Protein AF-A0A7X9HLJ1-F1 (afdb_monomer_lite)

Foldseek 3Di:
DDQDPLQKDKDWDEWEAEPPFATEIEIEIEPHVVLQVQFFKKKKFKWDADPPDDQVCCLVVVDHQCDDRTDTQWMFMATPDDTNGYYGHGHDWFKIKIKMFGAGPVGDGQWIWIDIDTHGGDDYHYHYTYIDGDDFQDDFLVSDDDPQFQQQARWTADPRDTHHDGDDQCPVQQQFPFDQDRVVNGTDRHGHQVSLCPLFCQQPRWTQDSVPHTDGHNGQPLCPQFLFQDDWDQDRNPGTDGDHGPPQCPVFQQFPWDQDRVVSDTDTHGDPRAFAAAEEEQAQQQRWDQPPVRDDDDGGPAHRQQRQVVCQVVGPQAQYEYEYGAPNLAATEHEAAHEHHHNYEHEYHQPAFQLNYEQEYDAQDWCASYEDAAEQYEYDGHEFEYEHNGQANYAQAPTSVDNVPRYENYEYENYEYEYFYLDDDPDPNHHANEHHAEHYAYAHYEAEYEAAHAYEQALHEQYEYYQYEHEYLADDPDANYENELYENYYDALYEYEYLAAAAAENYEYACNYALAHAALYEYERYVYYYPHYNPPHPNHDHDHYHYYDDFDQFSPDPVVRNDSPVVDDDDDDDDQADPVGDGSPPDPPDDRHPDDDADPLHDTADLEAEEEAQDRPPHGHSFHQDQADQRVQSNLRRYDAQGEYEYEFYPNLENAAYEHNGAYEYEYPDPAQARHEHEHHQYDSSCNVVCSCLQVLESYEYEEDHQDAHEYESYEYEYEQQRHNHAEHYAYHYQAPPPPGAAHEAELYEYEYDDDDAYQHEHEEAEARYEYAQYEYAYLHQEHYEYFDQDQDLDATHEYLYEYEQYEYEHEHDDNSAHAEHYEYAQYDNYEAYAYEEEHPAAYEHYEFDFHNDPDPDLVRTRDYAEYEYAQYEYERHPYPYHSDDCPRHHYHHYRHHYDYNPDQQDPDRPDRCPPPLGLSWDQLDQVCVVPVSDDQHQHSNGRGPPPPNDGDNDDPDD

Secondary structure (DSSP, 8-state):
-EE-TTS-EEEEEEEEESTTS-EEEEEEEESSHHHHHH-SEEEEEEE-PPTT--HHHHHHTSS-TTSTT--EEEEEEEETTT-----EE-SS-EEEEEEEEEE-TTS-EEEEEEEEEEE-SSS--EEEEEPEE-----SSGGGS---S-TTT-EEEEETTEEEEE------S-TTEEEEEETTTTEEEEEE-GGGG--S-TTT-S-EEETTTEEEP-PPP----S-GGG-SEEEETTTEEEE-SPP----S-TTEEEEEETTTTEEEEEEPSS-S-EEEEESSGGG-----TTS------SEESTTHHHHHHHHS-SB--EEEE--BTTB-EEEES-EEEPBT-EEEE-TT--GGGEEEE--TT-TT-SEEE-SSS-EEES-EEEE-TT-S-SEE-SSBTTB-TT--B--EEES-EEEE-----SSS-----SEE--BT-EEES-EEEESS---EE-TT-BS-EEES-EEEESS--SS-SEE-TT-BS-EEES-EEEE-SS-BS-SEE--TT-BS-EEES-EEESBS-SEES--TT-TT-EEES-EES------TT--GGGG-GGGTT--PPP-TTB-TTS-B-TT-SS---SS--S--SS----EEEEEEESSEETTEE-SEE--TTS-HHHHHHHHEEEEEEEEE---SS-B---EEE-S--EEEE--SSGGGSEEE-----TTTTTTTSSTT--EEEEE-TT-SS--EEEEEEEEEETTSTT--EEEEE---S--TTSPPEEEEEEEEEEESS--S--EEEEE-SSEEEEEEEEEES-SEEEEES---SSSSPPPP---EEEEEEEEE---GGG----SEEESS-EEEEEEEEEEEEEEEE-SEEEEEPSSS--SGGGEE--SEEEEEEEEEEEES-SEES--GGGSEEEEEEEEEE-TTS-S-SSSS--TTSTT-TT------HHHH-TTSPPPB-TT--B-TT--S----S---

Sequence (959 aa):
MRVTSSGRWILLSLVAGCGAAGSFSLEIVFPDEASRQVTARIRVSAIVPASGASCADLLSGAAAPGDAGYPVEAQLEFAFPSGDAGALALKQEGEKLFYAEALDGSGVARYHGCTSGRAEGGAPRSVTVVLQRILRECYQDTDCVDDGQWCTGTPHCQNFVCLETPPDCDDQVACTVDSCNEELDRCDHLPDDDSCDDHDVCTGSETCDPVSGCRPGTPLSCDDGVFCNGVEGCDPVAGCVDEEDPDCDDGVPCTADSCDPVADECRHQPNAGGCPAFHIGPAPDTCPHRLPDDTQTTVCDFSGPSALLDASLAAPAEGARFILYDNLGASARFAGQVHVPGGSWIGAAPGIPPENVVLVSGRAVANGVLHLAGNNIHVDGLSIIALDGNENALSSWPTASSSSGATSGHLVERVIVFMIDQEVVGTNNFGPPLALGDDCTVRNSYFRGYLELRIQAKGRRNLRLLHNTFVQYQANNGGLLDATGSNGFVFANNVVLTLAQPEPVLIQADLAATNLVVSGNVSEGFGGLVTGYNPGDPFTKVQDNFVGEVELESPLVPRFLNDSTQRIAGPILGEGMSLDGVHIQGKVDVRPGAFQTPSARRLPRRLTLKVGRGTCGAEACDIDADAVAQEIQVAVWSSWPGGEIQVFPSASPYAGCAVIGRPLTLRGMGTAEDQVILQNGTEDALLAEFNVYDRHDATLVVLMNLQQPVTVRDLSLRLDTALSGDNFAVYTEDRVANIGRPLHRFERLKLSTTGAAAGANVGFYLGCRALVQDSLIWGGFQTCVRWGTRRVDSSATPASDAKVVNLSCRLVGTGSLAPKSFFDVAKATGAAIVNVAAESATPVPLLRAQRRSSGDTGAVALDPPVSFQVHAVSAKHVSTQFDGFTEASGSYTLNLVEMLDPSALLFAGPADSFLDPQSSALDSGVDPHNVDESLALGTSLNGVDRSGTSGVDRGCYEQ

pLDDT: mean 73.77, std 16.17, range [25.34, 94.5]

Radius of gyration: 63.21 Å; chains: 1; bounding box: 168×60×161 Å

Structure (mmCIF, N/CA/C/O backbone):
data_AF-A0A7X9HLJ1-F1
#
_entry.id   AF-A0A7X9HLJ1-F1
#
loop_
_atom_site.group_PDB
_atom_site.id
_atom_site.type_symbol
_atom_site.label_atom_id
_atom_site.label_alt_id
_atom_site.label_comp_id
_atom_site.label_asym_id
_atom_site.label_entity_id
_atom_site.label_seq_id
_atom_site.pdbx_PDB_ins_code
_atom_site.Cartn_x
_atom_site.Cartn_y
_atom_site.Cartn_z
_atom_site.occupancy
_atom_site.B_iso_or_equiv
_atom_site.auth_seq_id
_atom_site.auth_comp_id
_atom_site.auth_asym_id
_atom_site.auth_atom_id
_atom_site.pdbx_PDB_model_num
ATOM 1 N N . MET A 1 1 ? 113.712 -15.142 -85.283 1.00 58.84 1 MET A N 1
ATOM 2 C CA . MET A 1 1 ? 112.234 -15.186 -85.242 1.00 58.84 1 MET A CA 1
ATOM 3 C C . MET A 1 1 ? 111.783 -16.641 -85.325 1.00 58.84 1 MET A C 1
ATOM 5 O O . MET A 1 1 ? 112.319 -17.358 -86.165 1.00 58.84 1 MET A O 1
ATOM 9 N N . ARG A 1 2 ? 110.905 -17.114 -84.435 1.00 58.88 2 ARG A N 1
ATOM 10 C CA . ARG A 1 2 ? 110.443 -18.517 -84.386 1.00 58.88 2 ARG A CA 1
ATOM 11 C C . ARG A 1 2 ? 108.937 -18.574 -84.120 1.00 58.88 2 ARG A C 1
ATOM 13 O O . ARG A 1 2 ? 108.429 -17.749 -83.370 1.00 58.88 2 ARG A O 1
ATOM 20 N N . VAL A 1 3 ? 108.250 -19.543 -84.721 1.00 59.88 3 VAL A N 1
ATOM 21 C CA . VAL A 1 3 ? 106.846 -19.865 -84.413 1.00 59.88 3 VAL A CA 1
ATOM 22 C C . VAL A 1 3 ? 106.814 -20.743 -83.167 1.00 59.88 3 VAL A C 1
ATOM 24 O O . VAL A 1 3 ? 107.561 -21.721 -83.101 1.00 59.88 3 VAL A O 1
ATOM 27 N N . THR A 1 4 ? 105.977 -20.415 -82.185 1.00 65.00 4 THR A N 1
ATOM 28 C CA . THR A 1 4 ? 105.746 -21.283 -81.021 1.00 65.00 4 THR A CA 1
ATOM 29 C C . THR A 1 4 ? 104.625 -22.281 -81.266 1.00 65.00 4 THR A C 1
ATOM 31 O O . THR A 1 4 ? 103.785 -22.100 -82.143 1.00 65.00 4 THR A O 1
ATOM 34 N N . SER A 1 5 ? 104.569 -23.334 -80.446 1.00 50.06 5 SER A N 1
ATOM 35 C CA . SER A 1 5 ? 103.518 -24.365 -80.489 1.00 50.06 5 SER A CA 1
ATOM 36 C C . SER A 1 5 ? 102.091 -23.818 -80.343 1.00 50.06 5 SER A C 1
ATOM 38 O O . SER A 1 5 ? 101.143 -24.489 -80.730 1.00 50.06 5 SER A O 1
ATOM 40 N N . SER A 1 6 ? 101.938 -22.596 -79.828 1.00 59.75 6 SER A N 1
ATOM 41 C CA . SER A 1 6 ? 100.673 -21.862 -79.730 1.00 59.75 6 SER A CA 1
ATOM 42 C C . SER A 1 6 ? 100.262 -21.110 -81.007 1.00 59.75 6 SER A C 1
ATOM 44 O O . SER A 1 6 ? 99.267 -20.394 -80.983 1.00 59.75 6 SER A O 1
ATOM 46 N N . GLY A 1 7 ? 101.015 -21.221 -82.109 1.00 59.84 7 GLY A N 1
ATOM 47 C CA . GLY A 1 7 ? 100.711 -20.553 -83.384 1.00 59.84 7 GLY A CA 1
ATOM 48 C C . GLY A 1 7 ? 101.091 -19.066 -83.448 1.00 59.84 7 GLY A C 1
ATOM 49 O O . GLY A 1 7 ? 100.813 -18.410 -84.448 1.00 59.84 7 GLY A O 1
ATOM 50 N N . ARG A 1 8 ? 101.748 -18.537 -82.408 1.00 69.19 8 ARG A N 1
ATOM 51 C CA . ARG A 1 8 ? 102.231 -17.148 -82.333 1.00 69.19 8 ARG A CA 1
ATOM 52 C C . ARG A 1 8 ? 103.674 -17.017 -82.824 1.00 69.19 8 ARG A C 1
ATOM 54 O O . ARG A 1 8 ? 104.464 -17.960 -82.731 1.00 69.19 8 ARG A O 1
ATOM 61 N N . TRP A 1 9 ? 104.034 -15.835 -83.325 1.00 68.06 9 TRP A N 1
ATOM 62 C CA . TRP A 1 9 ? 105.384 -15.546 -83.824 1.00 68.06 9 TRP A CA 1
ATOM 63 C C . TRP A 1 9 ? 106.194 -14.766 -82.798 1.00 68.06 9 TRP A C 1
ATOM 65 O O . TRP A 1 9 ? 105.789 -13.683 -82.391 1.00 68.06 9 TRP A O 1
ATOM 75 N N . ILE A 1 10 ? 107.368 -15.279 -82.429 1.00 67.94 10 ILE A N 1
ATOM 76 C CA . ILE A 1 10 ? 108.277 -14.614 -81.490 1.00 67.94 10 ILE A CA 1
ATOM 77 C C . ILE A 1 10 ? 109.479 -14.031 -82.229 1.00 67.94 10 ILE A C 1
ATOM 79 O O . ILE A 1 10 ? 110.242 -14.746 -82.898 1.00 67.94 10 ILE A O 1
ATOM 83 N N . LEU A 1 11 ? 109.698 -12.729 -82.055 1.00 64.56 11 LEU A N 1
ATOM 84 C CA . LEU A 1 11 ? 110.964 -12.068 -82.342 1.00 64.56 11 LEU A CA 1
ATOM 85 C C . LEU A 1 11 ? 111.842 -12.103 -81.078 1.00 64.56 11 LEU A C 1
ATOM 87 O O . LEU A 1 11 ? 111.689 -11.283 -80.180 1.00 64.56 11 LEU A O 1
ATOM 91 N N . LEU A 1 12 ? 112.780 -13.055 -81.031 1.00 59.19 12 LEU A N 1
ATOM 92 C CA . LEU A 1 12 ? 113.935 -13.016 -80.127 1.00 59.19 12 LEU A CA 1
ATOM 93 C C . LEU A 1 12 ? 115.050 -12.248 -80.826 1.00 59.19 12 LEU A C 1
ATOM 95 O O . LEU A 1 12 ? 115.543 -12.784 -81.822 1.00 59.19 12 LEU A O 1
ATOM 99 N N . SER A 1 13 ? 115.435 -11.067 -80.334 1.00 60.69 13 SER A N 1
ATOM 100 C CA . SER A 1 13 ? 116.797 -10.486 -80.429 1.00 60.69 13 SER A CA 1
ATOM 101 C C . SER A 1 13 ? 116.812 -9.040 -79.922 1.00 60.69 13 SER A C 1
ATOM 103 O O . SER A 1 13 ? 117.122 -8.123 -80.670 1.00 60.69 13 SER A O 1
ATOM 105 N N . LEU A 1 14 ? 116.473 -8.816 -78.653 1.00 60.41 14 LEU A N 1
ATOM 106 C CA . LEU A 1 14 ? 116.744 -7.539 -77.992 1.00 60.41 14 LEU A CA 1
ATOM 107 C C . LEU A 1 14 ? 117.479 -7.828 -76.691 1.00 60.41 14 LEU A C 1
ATOM 109 O O . LEU A 1 14 ? 116.947 -8.491 -75.802 1.00 60.41 14 LEU A O 1
ATOM 113 N N . VAL A 1 15 ? 118.721 -7.355 -76.607 1.00 58.31 15 VAL A N 1
ATOM 114 C CA . VAL A 1 15 ? 119.494 -7.386 -75.368 1.00 58.31 15 VAL A CA 1
ATOM 115 C C . VAL A 1 15 ? 119.260 -6.059 -74.662 1.00 58.31 15 VAL A C 1
ATOM 117 O O . VAL A 1 15 ? 119.674 -5.011 -75.155 1.00 58.31 15 VAL A O 1
ATOM 120 N N . ALA A 1 16 ? 118.586 -6.101 -73.519 1.00 59.56 16 ALA A N 1
ATOM 121 C CA . ALA A 1 16 ? 118.461 -4.959 -72.623 1.00 59.56 16 ALA A CA 1
ATOM 122 C C . ALA A 1 16 ? 119.349 -5.200 -71.396 1.00 59.56 16 ALA A C 1
ATOM 124 O O . ALA A 1 16 ? 119.430 -6.322 -70.887 1.00 59.56 16 ALA A O 1
ATOM 125 N N . GLY A 1 17 ? 120.061 -4.171 -70.940 1.00 57.34 17 GLY A N 1
ATOM 126 C CA . GLY A 1 17 ? 120.954 -4.301 -69.790 1.00 57.34 17 GLY A CA 1
ATOM 127 C C . GLY A 1 17 ? 121.465 -2.964 -69.271 1.00 57.34 17 GLY A C 1
ATOM 128 O O . GLY A 1 17 ? 121.661 -2.021 -70.040 1.00 57.34 17 GLY A O 1
ATOM 129 N N . CYS A 1 18 ? 121.695 -2.905 -67.960 1.00 55.47 18 CYS A N 1
ATOM 130 C CA . CYS A 1 18 ? 122.487 -1.856 -67.328 1.00 55.47 18 CYS A CA 1
ATOM 131 C C . CYS A 1 18 ? 123.974 -2.191 -67.513 1.00 55.47 18 CYS A C 1
ATOM 133 O O . CYS A 1 18 ? 124.361 -3.359 -67.464 1.00 55.47 18 CYS A O 1
ATOM 135 N N . GLY A 1 19 ? 124.812 -1.181 -67.764 1.00 52.25 19 GLY A N 1
ATOM 136 C CA . GLY A 1 19 ? 126.242 -1.355 -68.040 1.00 52.25 19 GLY A CA 1
ATOM 137 C C . GLY A 1 19 ? 126.915 -2.435 -67.175 1.00 52.25 19 GLY A C 1
ATOM 138 O O . GLY A 1 19 ? 126.882 -2.377 -65.953 1.00 52.25 19 GLY A O 1
ATOM 139 N N . ALA A 1 20 ? 127.520 -3.425 -67.838 1.00 50.75 20 ALA A N 1
ATOM 140 C CA . ALA A 1 20 ? 128.352 -4.504 -67.288 1.00 50.75 20 ALA A CA 1
ATOM 141 C C . ALA A 1 20 ? 127.742 -5.488 -66.253 1.00 50.75 20 ALA A C 1
ATOM 143 O O . ALA A 1 20 ? 128.441 -6.433 -65.888 1.00 50.75 20 ALA A O 1
ATOM 144 N N . ALA A 1 21 ? 126.473 -5.377 -65.840 1.00 48.72 21 ALA A N 1
ATOM 145 C CA . ALA A 1 21 ? 125.879 -6.269 -64.830 1.00 48.72 21 ALA A CA 1
ATOM 146 C C . ALA A 1 21 ? 124.499 -6.830 -65.244 1.00 48.72 21 ALA A C 1
ATOM 148 O O . ALA A 1 21 ? 123.464 -6.419 -64.740 1.00 48.72 21 ALA A O 1
ATOM 149 N N . GLY A 1 22 ? 124.497 -7.825 -66.143 1.00 56.97 22 GLY A N 1
ATOM 150 C CA . GLY A 1 22 ? 123.345 -8.695 -66.438 1.00 56.97 22 GLY A CA 1
ATOM 151 C C . GLY A 1 22 ? 122.461 -8.254 -67.612 1.00 56.97 22 GLY A C 1
ATOM 152 O O . GLY A 1 22 ? 121.701 -7.298 -67.519 1.00 56.97 22 GLY A O 1
ATOM 153 N N . SER A 1 23 ? 122.534 -8.989 -68.722 1.00 60.47 23 SER A N 1
ATOM 154 C CA . SER A 1 23 ? 121.636 -8.855 -69.872 1.00 60.47 23 SER A CA 1
ATOM 155 C C . SER A 1 23 ? 120.389 -9.733 -69.716 1.00 60.47 23 SER A C 1
ATOM 157 O O . SER A 1 23 ? 120.494 -10.898 -69.325 1.00 60.47 23 SER A O 1
ATOM 159 N N . PHE A 1 24 ? 119.216 -9.204 -70.075 1.00 65.25 24 PHE A N 1
ATOM 160 C CA . PHE A 1 24 ? 117.980 -9.983 -70.214 1.00 65.25 24 PHE A CA 1
ATOM 161 C C . PHE A 1 24 ? 117.452 -9.914 -71.656 1.00 65.25 24 PHE A C 1
ATOM 163 O O . PHE A 1 24 ? 117.733 -8.963 -72.392 1.00 65.25 24 PHE A O 1
ATOM 170 N N . SER A 1 25 ? 116.737 -10.960 -72.078 1.00 71.44 25 SER A N 1
ATOM 171 C CA . SER A 1 25 ? 116.170 -11.066 -73.430 1.00 71.44 25 SER A CA 1
ATOM 172 C C . SER A 1 25 ? 114.764 -10.480 -73.440 1.00 71.44 25 SER A C 1
ATOM 174 O O . SER A 1 25 ? 113.910 -10.957 -72.693 1.00 71.44 25 SER A O 1
ATOM 176 N N . LEU A 1 26 ? 114.506 -9.471 -74.272 1.00 74.88 26 LEU A N 1
ATOM 177 C CA . LEU A 1 26 ? 113.143 -9.000 -74.523 1.00 74.88 26 LEU A CA 1
ATOM 178 C C . LEU A 1 26 ? 112.580 -9.709 -75.760 1.00 74.88 26 LEU A C 1
ATOM 180 O O . LEU A 1 26 ? 113.161 -9.659 -76.847 1.00 74.88 26 LEU A O 1
ATOM 184 N N . GLU A 1 27 ? 111.443 -10.371 -75.582 1.00 82.88 27 GLU A N 1
ATOM 185 C CA . GLU A 1 27 ? 110.751 -11.129 -76.616 1.00 82.88 27 GLU A CA 1
ATOM 186 C C . GLU A 1 27 ? 109.446 -10.434 -76.987 1.00 82.88 27 GLU A C 1
ATOM 188 O O . GLU A 1 27 ? 108.584 -10.220 -76.137 1.00 82.88 27 GLU A O 1
ATOM 193 N N . ILE A 1 28 ? 109.281 -10.103 -78.266 1.00 84.06 28 ILE A N 1
ATOM 194 C CA . ILE A 1 28 ? 108.035 -9.516 -78.771 1.00 84.06 28 ILE A CA 1
ATOM 195 C C . ILE A 1 28 ? 107.273 -10.598 -79.520 1.00 84.06 28 ILE A C 1
ATOM 197 O O . ILE A 1 28 ? 107.804 -11.222 -80.447 1.00 84.06 28 ILE A O 1
ATOM 201 N N . VAL A 1 29 ? 106.034 -10.828 -79.095 1.00 85.69 29 VAL A N 1
ATOM 202 C CA . VAL A 1 29 ? 105.175 -11.893 -79.601 1.00 85.69 29 VAL A CA 1
ATOM 203 C C . VAL A 1 29 ? 104.036 -11.286 -80.399 1.00 85.69 29 VAL A C 1
ATOM 205 O O . VAL A 1 29 ? 103.171 -10.605 -79.850 1.00 85.69 29 VAL A O 1
ATOM 208 N N . PHE A 1 30 ? 104.018 -11.574 -81.695 1.00 83.94 30 PHE A N 1
ATOM 209 C CA . PHE A 1 30 ? 102.905 -11.236 -82.571 1.00 83.94 30 PHE A CA 1
ATOM 210 C C . PHE A 1 30 ? 101.760 -12.241 -82.376 1.00 83.94 30 PHE A C 1
ATOM 212 O O . PHE A 1 30 ? 102.022 -13.448 -82.264 1.00 83.94 30 PHE A O 1
ATOM 219 N N . PRO A 1 31 ? 100.498 -11.776 -82.337 1.00 79.50 31 PRO A N 1
ATOM 220 C CA . PRO A 1 31 ? 99.344 -12.633 -82.088 1.00 79.50 31 PRO A CA 1
ATOM 221 C C . PRO A 1 31 ? 99.068 -13.610 -83.239 1.00 79.50 31 PRO A C 1
ATOM 223 O O . PRO A 1 31 ? 98.554 -14.696 -82.983 1.00 79.50 31 PRO A O 1
ATOM 226 N N . ASP A 1 32 ? 99.440 -13.259 -84.473 1.00 79.12 32 ASP A N 1
ATOM 227 C CA . ASP A 1 32 ? 99.227 -14.061 -85.682 1.00 79.12 32 ASP A CA 1
ATOM 228 C C . ASP A 1 32 ? 100.214 -13.677 -86.809 1.00 79.12 32 ASP A C 1
ATOM 230 O O . ASP A 1 32 ? 101.079 -12.817 -86.655 1.00 79.12 32 ASP A O 1
ATOM 234 N N . GLU A 1 33 ? 100.119 -14.343 -87.961 1.00 77.88 33 GLU A N 1
ATOM 235 C CA . GLU A 1 33 ? 100.957 -14.049 -89.133 1.00 77.88 33 GLU A CA 1
ATOM 236 C C . GLU A 1 33 ? 100.574 -12.730 -89.833 1.00 77.88 33 GLU A C 1
ATOM 238 O O . GLU A 1 33 ? 101.429 -12.084 -90.438 1.00 77.88 33 GLU A O 1
ATOM 243 N N . ALA A 1 34 ? 99.314 -12.296 -89.746 1.00 77.94 34 ALA A N 1
ATOM 244 C CA . ALA A 1 34 ? 98.843 -11.089 -90.426 1.00 77.94 34 ALA A CA 1
ATOM 245 C C . ALA A 1 34 ? 99.429 -9.823 -89.785 1.00 77.94 34 ALA A C 1
ATOM 247 O O . ALA A 1 34 ? 99.953 -8.953 -90.480 1.00 77.94 34 ALA A O 1
ATOM 248 N N . SER A 1 35 ? 99.422 -9.761 -88.454 1.00 79.56 35 SER A N 1
ATOM 249 C CA . SER A 1 35 ? 100.068 -8.714 -87.659 1.00 79.56 35 SER A CA 1
ATOM 250 C C . SER A 1 35 ? 101.565 -8.601 -87.956 1.00 79.56 35 SER A C 1
ATOM 252 O O . SER A 1 35 ? 102.086 -7.495 -88.098 1.00 79.56 35 SER A O 1
ATOM 254 N N . ARG A 1 36 ? 102.252 -9.730 -88.168 1.00 82.19 36 ARG A N 1
ATOM 255 C CA . ARG A 1 36 ? 103.652 -9.758 -88.612 1.00 82.19 36 ARG A CA 1
ATOM 256 C C . ARG A 1 36 ? 103.839 -9.124 -89.994 1.00 82.19 36 ARG A C 1
ATOM 258 O O . ARG A 1 36 ? 104.767 -8.342 -90.175 1.00 82.19 36 ARG A O 1
ATOM 265 N N . GLN A 1 37 ? 102.985 -9.463 -90.959 1.00 81.31 37 GLN A N 1
ATOM 266 C CA . GLN A 1 37 ? 103.118 -9.010 -92.351 1.00 81.31 37 GLN A CA 1
ATOM 267 C C . GLN A 1 37 ? 102.855 -7.514 -92.537 1.00 81.31 37 GLN A C 1
ATOM 269 O O . GLN A 1 37 ? 103.468 -6.896 -93.404 1.00 81.31 37 GLN A O 1
ATOM 274 N N . VAL A 1 38 ? 101.968 -6.927 -91.732 1.00 81.25 38 VAL A N 1
ATOM 275 C CA . VAL A 1 38 ? 101.644 -5.493 -91.829 1.00 81.25 38 VAL A CA 1
ATOM 276 C C . VAL A 1 38 ? 102.621 -4.596 -91.071 1.00 81.25 38 VAL A C 1
ATOM 278 O O . VAL A 1 38 ? 102.582 -3.381 -91.241 1.00 81.25 38 VAL A O 1
ATOM 281 N N . THR A 1 39 ? 103.501 -5.169 -90.248 1.00 85.12 39 THR A N 1
ATOM 282 C CA . THR A 1 39 ? 104.447 -4.408 -89.427 1.00 85.12 39 THR A CA 1
ATOM 283 C C . THR A 1 39 ? 105.695 -4.057 -90.225 1.00 85.12 39 THR A C 1
ATOM 285 O O . THR A 1 39 ? 106.460 -4.936 -90.615 1.00 85.12 39 THR A O 1
ATOM 288 N N . ALA A 1 40 ? 105.933 -2.762 -90.421 1.00 86.06 40 ALA A N 1
ATOM 289 C CA . ALA A 1 40 ? 107.140 -2.242 -91.059 1.00 86.06 40 ALA A CA 1
ATOM 290 C C . ALA A 1 40 ? 108.215 -1.843 -90.034 1.00 86.06 40 ALA A C 1
ATOM 292 O O . ALA A 1 40 ? 109.414 -1.953 -90.304 1.00 86.06 40 ALA A O 1
ATOM 293 N N . ARG A 1 41 ? 107.805 -1.363 -88.854 1.00 87.00 41 ARG A N 1
ATOM 294 C CA . ARG A 1 41 ? 108.705 -0.928 -87.775 1.00 87.00 41 ARG A CA 1
ATOM 295 C C . ARG A 1 41 ? 108.167 -1.351 -86.418 1.00 87.00 41 ARG A C 1
ATOM 297 O O . ARG A 1 41 ? 106.958 -1.413 -86.222 1.00 87.00 41 ARG A O 1
ATOM 304 N N . ILE A 1 42 ? 109.069 -1.613 -85.481 1.00 89.00 42 ILE A N 1
ATOM 305 C CA . ILE A 1 42 ? 108.726 -1.857 -84.081 1.00 89.00 42 ILE A CA 1
ATOM 306 C C . ILE A 1 42 ? 109.364 -0.763 -83.242 1.00 89.00 42 ILE A C 1
ATOM 308 O O . ILE A 1 42 ? 110.563 -0.509 -83.370 1.00 89.00 42 ILE A O 1
ATOM 312 N N . ARG A 1 43 ? 108.567 -0.154 -82.367 1.00 90.06 43 ARG A N 1
ATOM 313 C CA . ARG A 1 43 ? 109.026 0.771 -81.334 1.00 90.06 43 ARG A CA 1
ATOM 314 C C . ARG A 1 43 ? 108.835 0.129 -79.972 1.00 90.06 43 ARG A C 1
ATOM 316 O O . ARG A 1 43 ? 107.773 -0.406 -79.688 1.00 90.06 43 ARG A O 1
ATOM 323 N N . VAL A 1 44 ? 109.860 0.188 -79.136 1.00 89.12 44 VAL A N 1
ATOM 324 C CA . VAL A 1 44 ? 109.836 -0.323 -77.767 1.00 89.12 44 VAL A CA 1
ATOM 325 C C . VAL A 1 44 ? 110.277 0.778 -76.825 1.00 89.12 44 VAL A C 1
ATOM 327 O O . VAL A 1 44 ? 111.358 1.340 -77.005 1.00 89.12 44 VAL A O 1
ATOM 330 N N . SER A 1 45 ? 109.477 1.029 -75.799 1.00 90.00 45 SER A N 1
ATOM 331 C CA . SER A 1 45 ? 109.744 2.010 -74.754 1.00 90.00 45 SER A CA 1
ATOM 332 C C . SER A 1 45 ? 109.828 1.305 -73.402 1.00 90.00 45 SER A C 1
ATOM 334 O O . SER A 1 45 ? 108.933 0.548 -73.027 1.00 90.00 45 SER A O 1
ATOM 336 N N . ALA A 1 46 ? 110.912 1.554 -72.669 1.00 87.75 46 ALA A N 1
ATOM 337 C CA . ALA A 1 46 ? 111.030 1.215 -71.258 1.00 87.75 46 ALA A CA 1
ATOM 338 C C . ALA A 1 46 ? 110.635 2.433 -70.426 1.00 87.75 46 ALA A C 1
ATOM 340 O O . ALA A 1 46 ? 111.244 3.502 -70.530 1.00 87.75 46 ALA A O 1
ATOM 341 N N . ILE A 1 47 ? 109.604 2.255 -69.612 1.00 89.38 47 ILE A N 1
ATOM 342 C CA . ILE A 1 47 ? 108.984 3.303 -68.810 1.00 89.38 47 ILE A CA 1
ATOM 343 C C . ILE A 1 47 ? 109.287 3.029 -67.341 1.00 89.38 47 ILE A C 1
ATOM 345 O O . ILE A 1 47 ? 109.177 1.885 -66.895 1.00 89.38 47 ILE A O 1
ATOM 349 N N . VAL A 1 48 ? 109.651 4.070 -66.588 1.00 89.19 48 VAL A N 1
ATOM 350 C CA . VAL A 1 48 ? 109.764 3.990 -65.122 1.00 89.19 48 VAL A CA 1
ATOM 351 C C . VAL A 1 48 ? 108.407 4.366 -64.531 1.00 89.19 48 VAL A C 1
ATOM 353 O O . VAL A 1 48 ? 108.082 5.552 -64.523 1.00 89.19 48 VAL A O 1
ATOM 356 N N . PRO A 1 49 ? 107.586 3.404 -64.079 1.00 85.44 49 PRO A N 1
ATOM 357 C CA . PRO A 1 49 ? 106.242 3.717 -63.614 1.00 85.44 49 PRO A CA 1
ATOM 358 C C . PRO A 1 49 ? 106.289 4.523 -62.310 1.00 85.44 49 PRO A C 1
ATOM 360 O O . PRO A 1 49 ? 106.998 4.159 -61.368 1.00 85.44 49 PRO A O 1
ATOM 363 N N . ALA A 1 50 ? 105.511 5.605 -62.234 1.00 85.00 50 ALA A N 1
ATOM 364 C CA . ALA A 1 50 ? 105.180 6.235 -60.958 1.00 85.00 50 ALA A CA 1
ATOM 365 C C . ALA A 1 50 ? 104.136 5.395 -60.192 1.00 85.00 50 ALA A C 1
ATOM 367 O O . ALA A 1 50 ? 103.559 4.447 -60.724 1.00 85.00 50 ALA A O 1
ATOM 368 N N . SER A 1 51 ? 103.871 5.739 -58.929 1.00 80.00 51 SER A N 1
ATOM 369 C CA . SER A 1 51 ? 102.864 5.040 -58.120 1.00 80.00 51 SER A CA 1
ATOM 370 C C . SER A 1 51 ? 101.487 5.080 -58.796 1.00 80.00 51 SER A C 1
ATOM 372 O O . SER A 1 51 ? 100.947 6.162 -59.006 1.00 80.00 51 SER A O 1
ATOM 374 N N . GLY A 1 52 ? 100.923 3.909 -59.110 1.00 78.06 52 GLY A N 1
ATOM 375 C CA . GLY A 1 52 ? 99.616 3.762 -59.768 1.00 78.06 52 GLY A CA 1
ATOM 376 C C . GLY A 1 52 ? 99.663 3.596 -61.291 1.00 78.06 52 GLY A C 1
ATOM 377 O O . GLY A 1 52 ? 98.642 3.256 -61.874 1.00 78.06 52 GLY A O 1
ATOM 378 N N . ALA A 1 53 ? 100.823 3.770 -61.931 1.00 86.19 53 ALA A N 1
ATOM 379 C CA . ALA A 1 53 ? 100.962 3.565 -63.370 1.00 86.19 53 ALA A CA 1
ATOM 380 C C . ALA A 1 53 ? 100.880 2.073 -63.741 1.00 86.19 53 ALA A C 1
ATOM 382 O O . ALA A 1 53 ? 101.558 1.237 -63.132 1.00 86.19 53 ALA A O 1
ATOM 383 N N . SER A 1 54 ? 100.081 1.732 -64.755 1.00 87.75 54 SER A N 1
ATOM 384 C CA . SER A 1 54 ? 99.805 0.347 -65.134 1.00 87.75 54 SER A CA 1
ATOM 385 C C . SER A 1 54 ? 99.857 0.116 -66.647 1.00 87.75 54 SER A C 1
ATOM 387 O O . SER A 1 54 ? 99.668 1.018 -67.460 1.00 87.75 54 SER A O 1
ATOM 389 N N . CYS A 1 55 ? 100.082 -1.137 -67.051 1.00 89.75 55 CYS A N 1
ATOM 390 C CA . CYS A 1 55 ? 99.960 -1.518 -68.458 1.00 89.75 55 CYS A CA 1
ATOM 391 C C . CYS A 1 55 ? 98.519 -1.417 -68.979 1.00 89.75 55 CYS A C 1
ATOM 393 O O . CYS A 1 55 ? 98.338 -1.283 -70.185 1.00 89.75 55 CYS A O 1
ATOM 395 N N . ALA A 1 56 ? 97.504 -1.486 -68.110 1.00 85.38 56 ALA A N 1
ATOM 396 C CA . ALA A 1 56 ? 96.109 -1.391 -68.530 1.00 85.38 56 ALA A CA 1
ATOM 397 C C . ALA A 1 56 ? 95.803 -0.006 -69.114 1.00 85.38 56 ALA A C 1
ATOM 399 O O . ALA A 1 56 ? 95.164 0.076 -70.157 1.00 85.38 56 ALA A O 1
ATOM 400 N N . ASP A 1 57 ? 96.347 1.051 -68.513 1.00 83.75 57 ASP A N 1
ATOM 401 C CA . ASP A 1 57 ? 96.130 2.430 -68.963 1.00 83.75 57 ASP A CA 1
ATOM 402 C C . ASP A 1 57 ? 96.803 2.704 -70.317 1.00 83.75 57 ASP A C 1
ATOM 404 O O . ASP A 1 57 ? 96.234 3.361 -71.187 1.00 83.75 57 ASP A O 1
ATOM 408 N N . LEU A 1 58 ? 97.990 2.128 -70.539 1.00 85.00 58 LEU A N 1
ATOM 409 C CA . LEU A 1 58 ? 98.687 2.195 -71.830 1.00 85.00 58 LEU A CA 1
ATOM 410 C C . LEU A 1 58 ? 97.965 1.393 -72.927 1.00 85.00 58 LEU A C 1
ATOM 412 O O . LEU A 1 58 ? 98.019 1.750 -74.103 1.00 85.00 58 LEU A O 1
ATOM 416 N N . LEU A 1 59 ? 97.294 0.296 -72.562 1.00 84.81 59 LEU A N 1
ATOM 417 C CA . LEU A 1 59 ? 96.586 -0.572 -73.506 1.00 84.81 59 LEU A CA 1
ATOM 418 C C . LEU A 1 59 ? 95.145 -0.120 -73.790 1.00 84.81 59 LEU A C 1
ATOM 420 O O . LEU A 1 59 ? 94.634 -0.408 -74.867 1.00 84.81 59 LEU A O 1
ATOM 424 N N . SER A 1 60 ? 94.492 0.603 -72.881 1.00 77.44 60 SER A N 1
ATOM 425 C CA . SER A 1 60 ? 93.203 1.259 -73.146 1.00 77.44 60 SER A CA 1
ATOM 426 C C . SER A 1 60 ? 93.368 2.590 -73.887 1.00 77.44 60 SER A C 1
ATOM 428 O O . SER A 1 60 ? 92.429 3.078 -74.511 1.00 77.44 60 SER A O 1
ATOM 430 N N . GLY A 1 61 ? 94.574 3.170 -73.857 1.00 75.44 61 GLY A N 1
ATOM 431 C CA . GLY A 1 61 ? 94.854 4.505 -74.380 1.00 75.44 61 GLY A CA 1
ATOM 432 C C . GLY A 1 61 ? 94.518 5.632 -73.400 1.00 75.44 61 GLY A C 1
ATOM 433 O O . GLY A 1 61 ? 94.538 6.789 -73.809 1.00 75.44 61 GLY A O 1
ATOM 434 N N . ALA A 1 62 ? 94.235 5.306 -72.133 1.00 78.38 62 ALA A N 1
ATOM 435 C CA . ALA A 1 62 ? 94.055 6.272 -71.048 1.00 78.38 62 ALA A CA 1
ATOM 436 C C . ALA A 1 62 ? 95.364 6.991 -70.662 1.00 78.38 62 ALA A C 1
ATOM 438 O O . ALA A 1 62 ? 95.322 8.058 -70.054 1.00 78.38 62 ALA A O 1
ATOM 439 N N . ALA A 1 63 ? 96.519 6.424 -71.024 1.00 80.44 63 ALA A N 1
ATOM 440 C CA . ALA A 1 63 ? 97.827 7.064 -70.923 1.00 80.44 63 ALA A CA 1
ATOM 441 C C . ALA A 1 63 ? 98.716 6.695 -72.121 1.00 80.44 63 ALA A C 1
ATOM 443 O O . ALA A 1 63 ? 98.539 5.642 -72.739 1.00 80.44 63 ALA A O 1
ATOM 444 N N . ALA A 1 64 ? 99.709 7.532 -72.419 1.00 85.31 64 ALA A N 1
ATOM 445 C CA . ALA A 1 64 ? 100.726 7.299 -73.437 1.00 85.31 64 ALA A CA 1
ATOM 446 C C . ALA A 1 64 ? 102.156 7.346 -72.852 1.00 85.31 64 ALA A C 1
ATOM 448 O O . ALA A 1 64 ? 102.413 8.013 -71.844 1.00 85.31 64 ALA A O 1
ATOM 449 N N . PRO A 1 65 ? 103.138 6.659 -73.476 1.00 87.75 65 PRO A N 1
ATOM 450 C CA . PRO A 1 65 ? 104.538 6.772 -73.074 1.00 87.75 65 PRO A CA 1
ATOM 451 C C . PRO A 1 65 ? 105.025 8.230 -73.128 1.00 87.75 65 PRO A C 1
ATOM 453 O O . PRO A 1 65 ? 105.035 8.845 -74.192 1.00 87.75 65 PRO A O 1
ATOM 456 N N . GLY A 1 66 ? 105.479 8.764 -71.993 1.00 84.00 66 GLY A N 1
ATOM 457 C CA . GLY A 1 66 ? 105.933 10.151 -71.842 1.00 84.00 66 GLY A CA 1
ATOM 458 C C . GLY A 1 66 ? 104.989 11.041 -71.029 1.00 84.00 66 GLY A C 1
ATOM 459 O O . GLY A 1 66 ? 105.424 12.104 -70.584 1.00 84.00 66 GLY A O 1
ATOM 460 N N . ASP A 1 67 ? 103.755 10.597 -70.780 1.00 87.38 67 ASP A N 1
ATOM 461 C CA . ASP A 1 67 ? 102.789 11.320 -69.951 1.00 87.38 67 ASP A CA 1
ATOM 462 C C . ASP A 1 67 ? 103.220 11.397 -68.478 1.00 87.38 67 ASP A C 1
ATOM 464 O O . ASP A 1 67 ? 104.100 10.665 -68.003 1.00 87.38 67 ASP A O 1
ATOM 468 N N . ALA A 1 68 ? 102.576 12.288 -67.718 1.00 78.25 68 ALA A N 1
ATOM 469 C CA . ALA A 1 68 ? 102.792 12.407 -66.280 1.00 78.25 68 ALA A CA 1
ATOM 470 C C . ALA A 1 68 ? 102.478 11.068 -65.581 1.00 78.25 68 ALA A C 1
ATOM 472 O O . ALA A 1 68 ? 101.341 10.610 -65.569 1.00 78.25 68 ALA A O 1
ATOM 473 N N . GLY A 1 69 ? 103.507 10.431 -65.010 1.00 83.69 69 GLY A N 1
ATOM 474 C CA . GLY A 1 69 ? 103.421 9.095 -64.402 1.00 83.69 69 GLY A CA 1
ATOM 475 C C . GLY A 1 69 ? 103.987 7.954 -65.260 1.00 83.69 69 GLY A C 1
ATOM 476 O O . GLY A 1 69 ? 104.271 6.886 -64.716 1.00 83.69 69 GLY A O 1
ATOM 477 N N . TYR A 1 70 ? 104.255 8.209 -66.549 1.00 90.12 70 TYR A N 1
ATOM 478 C CA . TYR A 1 70 ? 104.815 7.261 -67.523 1.00 90.12 70 TYR A CA 1
ATOM 479 C C . TYR A 1 70 ? 106.109 7.770 -68.207 1.00 90.12 70 TYR A C 1
ATOM 481 O O . TYR A 1 70 ? 106.219 7.713 -69.437 1.00 90.12 70 TYR A O 1
ATOM 489 N N . PRO A 1 71 ? 107.130 8.254 -67.467 1.00 90.19 71 PRO A N 1
ATOM 490 C CA . PRO A 1 71 ? 108.360 8.766 -68.067 1.00 90.19 71 PRO A CA 1
ATOM 491 C C . PRO A 1 71 ? 109.150 7.669 -68.799 1.00 90.19 71 PRO A C 1
ATOM 493 O O . PRO A 1 71 ? 109.505 6.634 -68.225 1.00 90.19 71 PRO A O 1
ATOM 496 N N . VAL A 1 72 ? 109.474 7.928 -70.068 1.00 89.19 72 VAL A N 1
ATOM 497 C CA . VAL A 1 72 ? 110.280 7.030 -70.908 1.00 89.19 72 VAL A CA 1
ATOM 498 C C . VAL A 1 72 ? 111.759 7.171 -70.548 1.00 89.19 72 VAL A C 1
ATOM 500 O O . VAL A 1 72 ? 112.362 8.229 -70.722 1.00 89.19 72 VAL A O 1
ATOM 503 N N . GLU A 1 73 ? 112.365 6.091 -70.061 1.00 84.81 73 GLU A N 1
ATOM 504 C CA . GLU A 1 73 ? 113.792 6.043 -69.718 1.00 84.81 73 GLU A CA 1
ATOM 505 C C . GLU A 1 73 ? 114.664 5.750 -70.935 1.00 84.81 73 GLU A C 1
ATOM 507 O O . GLU A 1 73 ? 115.724 6.357 -71.119 1.00 84.81 73 GLU A O 1
ATOM 512 N N . ALA A 1 74 ? 114.218 4.796 -71.749 1.00 84.19 74 ALA A N 1
ATOM 513 C CA . ALA A 1 74 ? 114.903 4.355 -72.948 1.00 84.19 74 ALA A CA 1
ATOM 514 C C . ALA A 1 74 ? 113.877 3.939 -73.997 1.00 84.19 74 ALA A C 1
ATOM 516 O O . ALA A 1 74 ? 112.864 3.318 -73.679 1.00 84.19 74 ALA A O 1
ATOM 517 N N . GLN A 1 75 ? 114.163 4.250 -75.256 1.00 86.31 75 GLN A N 1
ATOM 518 C CA . GLN A 1 75 ? 113.320 3.872 -76.379 1.00 86.31 75 GLN A CA 1
ATOM 519 C C . GLN A 1 75 ? 114.187 3.425 -77.545 1.00 86.31 75 GLN A C 1
ATOM 521 O O . GLN A 1 75 ? 115.247 3.997 -77.804 1.00 86.31 75 GLN A O 1
ATOM 526 N N . LEU A 1 76 ? 113.717 2.407 -78.250 1.00 85.38 76 LEU A N 1
ATOM 527 C CA . LEU A 1 76 ? 114.358 1.868 -79.432 1.00 85.38 76 LEU A CA 1
ATOM 528 C C . LEU A 1 76 ? 113.297 1.648 -80.506 1.00 85.38 76 LEU A C 1
ATOM 530 O O . LEU A 1 76 ? 112.302 0.973 -80.265 1.00 85.38 76 LEU A O 1
ATOM 534 N N . GLU A 1 77 ? 113.524 2.196 -81.694 1.00 86.06 77 GLU A N 1
ATOM 535 C CA . GLU A 1 77 ? 112.710 1.924 -82.877 1.00 86.06 77 GLU A CA 1
ATOM 536 C C . GLU A 1 77 ? 113.595 1.321 -83.965 1.00 86.06 77 GLU A C 1
ATOM 538 O O . GLU A 1 77 ? 114.696 1.813 -84.218 1.00 86.06 77 GLU A O 1
ATOM 543 N N . PHE A 1 78 ? 113.131 0.249 -84.601 1.00 83.44 78 PHE A N 1
ATOM 544 C CA . PHE A 1 78 ? 113.875 -0.435 -85.654 1.00 83.44 78 PHE A CA 1
ATOM 545 C C . PHE A 1 78 ? 112.954 -0.980 -86.748 1.00 83.44 78 PHE A C 1
ATOM 547 O O . PHE A 1 78 ? 111.768 -1.240 -86.533 1.00 83.44 78 PHE A O 1
ATOM 554 N N . ALA A 1 79 ? 113.518 -1.146 -87.946 1.00 81.38 79 ALA A N 1
ATOM 555 C CA . ALA A 1 79 ? 112.822 -1.725 -89.089 1.00 81.38 79 ALA A CA 1
ATOM 556 C C . ALA A 1 79 ? 112.639 -3.240 -88.923 1.00 81.38 79 ALA A C 1
ATOM 558 O O . ALA A 1 79 ? 113.543 -3.948 -88.478 1.00 81.38 79 ALA A O 1
ATOM 559 N N . PHE A 1 80 ? 111.478 -3.744 -89.328 1.00 79.62 80 PHE A N 1
ATOM 560 C CA . PHE A 1 80 ? 111.097 -5.149 -89.233 1.00 79.62 80 PHE A CA 1
ATOM 561 C C . PHE A 1 80 ? 110.661 -5.666 -90.617 1.00 79.62 80 PHE A C 1
ATOM 563 O O . PHE A 1 80 ? 110.021 -4.917 -91.352 1.00 79.62 80 PHE A O 1
ATOM 570 N N . PRO A 1 81 ? 111.000 -6.912 -91.020 1.00 69.12 81 PRO A N 1
ATOM 571 C CA . PRO A 1 81 ? 111.671 -7.965 -90.247 1.00 69.12 81 PRO A CA 1
ATOM 572 C C . PRO A 1 81 ? 113.216 -7.952 -90.280 1.00 69.12 81 PRO A C 1
ATOM 574 O O . PRO A 1 81 ? 113.819 -8.858 -89.710 1.00 69.12 81 PRO A O 1
ATOM 577 N N . SER A 1 82 ? 113.870 -6.985 -90.939 1.00 64.81 82 SER A N 1
ATOM 578 C CA . SER A 1 82 ? 115.304 -7.062 -91.297 1.00 64.81 82 SER A CA 1
ATOM 579 C C . SER A 1 82 ? 116.230 -5.997 -90.675 1.00 64.81 82 SER A C 1
ATOM 581 O O . SER A 1 82 ? 117.159 -5.544 -91.342 1.00 64.81 82 SER A O 1
ATOM 583 N N . GLY A 1 83 ? 116.009 -5.579 -89.428 1.00 61.00 83 GLY A N 1
ATOM 584 C CA . GLY A 1 83 ? 116.918 -4.674 -88.710 1.00 61.00 83 GLY A CA 1
ATOM 585 C C . GLY A 1 83 ? 117.715 -5.386 -87.615 1.00 61.00 83 GLY A C 1
ATOM 586 O O . GLY A 1 83 ? 117.132 -6.146 -86.844 1.00 61.00 83 GLY A O 1
ATOM 587 N N . ASP A 1 84 ? 119.022 -5.112 -87.509 1.00 62.44 84 ASP A N 1
ATOM 588 C CA . ASP A 1 84 ? 119.781 -5.385 -86.280 1.00 62.44 84 ASP A CA 1
ATOM 589 C C . ASP A 1 84 ? 119.187 -4.505 -85.177 1.00 62.44 84 ASP A C 1
ATOM 591 O O . ASP A 1 84 ? 119.432 -3.297 -85.111 1.00 62.44 84 ASP A O 1
ATOM 595 N N . ALA A 1 85 ? 118.325 -5.095 -84.352 1.00 63.16 85 ALA A N 1
ATOM 596 C CA . ALA A 1 85 ? 117.726 -4.396 -83.235 1.00 63.16 85 ALA A CA 1
ATOM 597 C C . ALA A 1 85 ? 118.844 -4.109 -82.220 1.00 63.16 85 ALA A C 1
ATOM 599 O O . ALA A 1 85 ? 119.435 -5.026 -81.648 1.00 63.16 85 ALA A O 1
ATOM 600 N N . GLY A 1 86 ? 119.204 -2.833 -82.069 1.00 65.88 86 GLY A N 1
ATOM 601 C CA . GLY A 1 86 ? 120.221 -2.400 -81.111 1.00 65.88 86 GLY A CA 1
ATOM 602 C C . GLY A 1 86 ? 119.869 -2.778 -79.665 1.00 65.88 86 GLY A C 1
ATOM 603 O O . GLY A 1 86 ? 118.823 -3.354 -79.376 1.00 65.88 86 GLY A O 1
ATOM 604 N N . ALA A 1 87 ? 120.738 -2.435 -78.717 1.00 70.94 87 ALA A N 1
ATOM 605 C CA . ALA A 1 87 ? 120.465 -2.682 -77.303 1.00 70.94 87 ALA A CA 1
ATOM 606 C C . ALA A 1 87 ? 119.603 -1.563 -76.697 1.00 70.94 87 ALA A C 1
ATOM 608 O O . ALA A 1 87 ? 119.893 -0.379 -76.889 1.00 70.94 87 ALA A O 1
ATOM 609 N N . LEU A 1 88 ? 118.579 -1.926 -75.917 1.00 74.38 88 LEU A N 1
ATOM 610 C CA . LEU A 1 88 ? 117.836 -0.964 -75.101 1.00 74.38 88 LEU A CA 1
ATOM 611 C C . LEU A 1 88 ? 118.655 -0.678 -73.829 1.00 74.38 88 LEU A C 1
ATOM 613 O O . LEU A 1 88 ? 118.727 -1.510 -72.922 1.00 74.38 88 LEU A O 1
ATOM 617 N N . ALA A 1 89 ? 119.330 0.473 -73.792 1.00 74.94 89 ALA A N 1
ATOM 618 C CA . ALA A 1 89 ? 120.239 0.841 -72.708 1.00 74.94 89 ALA A CA 1
ATOM 619 C C . ALA A 1 89 ? 119.473 1.442 -71.517 1.00 74.94 89 ALA A C 1
ATOM 621 O O . ALA A 1 89 ? 119.116 2.621 -71.528 1.00 74.94 89 ALA A O 1
ATOM 622 N N . LEU A 1 90 ? 119.234 0.630 -70.487 1.00 76.25 90 LEU A N 1
ATOM 623 C CA . LEU A 1 90 ? 118.587 1.069 -69.249 1.00 76.25 90 LEU A CA 1
ATOM 624 C C . LEU A 1 90 ? 119.610 1.749 -68.331 1.00 76.25 90 LEU A C 1
ATOM 626 O O . LEU A 1 90 ? 120.742 1.274 -68.190 1.00 76.25 90 LEU A O 1
ATOM 630 N N . LYS A 1 91 ? 119.227 2.869 -67.708 1.00 74.06 91 LYS A N 1
ATOM 631 C CA . LYS A 1 91 ? 120.119 3.682 -66.867 1.00 74.06 91 LYS A CA 1
ATOM 632 C C . LYS A 1 91 ? 120.057 3.272 -65.396 1.00 74.06 91 LYS A C 1
ATOM 634 O O . LYS A 1 91 ? 121.050 3.452 -64.696 1.00 74.06 91 LYS A O 1
ATOM 639 N N . GLN A 1 92 ? 118.922 2.746 -64.932 1.00 73.75 92 GLN A N 1
ATOM 640 C CA . GLN A 1 92 ? 118.682 2.373 -63.535 1.00 73.75 92 GLN A CA 1
ATOM 641 C C . GLN A 1 92 ? 118.048 0.981 -63.406 1.00 73.75 92 GLN A C 1
ATOM 643 O O . GLN A 1 92 ? 117.094 0.664 -64.120 1.00 73.75 92 GLN A O 1
ATOM 648 N N . GLU A 1 93 ? 118.525 0.194 -62.438 1.00 77.56 93 GLU A N 1
ATOM 649 C CA . GLU A 1 93 ? 117.877 -1.055 -62.013 1.00 77.56 93 GLU A CA 1
ATOM 650 C C . GLU A 1 93 ? 116.506 -0.778 -61.364 1.00 77.56 93 GLU A C 1
ATOM 652 O O . GLU A 1 93 ? 116.297 0.277 -60.761 1.00 77.56 93 GLU A O 1
ATOM 657 N N . GLY A 1 94 ? 115.559 -1.712 -61.497 1.00 76.44 94 GLY A N 1
ATOM 658 C CA . GLY A 1 94 ? 114.214 -1.602 -60.911 1.00 76.44 94 GLY A CA 1
ATOM 659 C C . GLY A 1 94 ? 113.078 -2.104 -61.808 1.00 76.44 94 GLY A C 1
ATOM 660 O O . GLY A 1 94 ? 113.318 -2.633 -62.893 1.00 76.44 94 GLY A O 1
ATOM 661 N N . GLU A 1 95 ? 111.835 -1.960 -61.336 1.00 83.69 95 GLU A N 1
ATOM 662 C CA . GLU A 1 95 ? 110.610 -2.269 -62.095 1.00 83.69 95 GLU A CA 1
ATOM 663 C C . GLU A 1 95 ? 110.431 -1.304 -63.270 1.00 83.69 95 GLU A C 1
ATOM 665 O O . GLU A 1 95 ? 110.591 -0.090 -63.119 1.00 83.69 95 GLU A O 1
ATOM 670 N N . LYS A 1 96 ? 110.087 -1.852 -64.437 1.00 87.19 96 LYS A N 1
ATOM 671 C CA . LYS A 1 96 ? 109.836 -1.110 -65.674 1.00 87.19 96 LYS A CA 1
ATOM 672 C C . LYS A 1 96 ? 108.573 -1.637 -66.341 1.00 87.19 96 LYS A C 1
ATOM 674 O O . LYS A 1 96 ? 108.286 -2.832 -66.275 1.00 87.19 96 LYS A O 1
ATOM 679 N N . LEU A 1 97 ? 107.858 -0.761 -67.041 1.00 89.81 97 LEU A N 1
ATOM 680 C CA . LEU A 1 97 ? 106.861 -1.180 -68.026 1.00 89.81 97 LEU A CA 1
ATOM 681 C C . LEU A 1 97 ? 107.519 -1.173 -69.405 1.00 89.81 97 LEU A C 1
ATOM 683 O O . LEU A 1 97 ? 108.047 -0.151 -69.843 1.00 89.81 97 LEU A O 1
ATOM 687 N N . PHE A 1 98 ? 107.507 -2.320 -70.077 1.00 89.50 98 PHE A N 1
ATOM 688 C CA . PHE A 1 98 ? 107.962 -2.464 -71.453 1.00 89.50 98 PHE A CA 1
ATOM 689 C C . PHE A 1 98 ? 106.747 -2.398 -72.363 1.00 89.50 98 PHE A C 1
ATOM 691 O O . PHE A 1 98 ? 105.960 -3.344 -72.431 1.00 89.50 98 PHE A O 1
ATOM 698 N N . TYR A 1 99 ? 106.607 -1.268 -73.045 1.00 91.38 99 TYR A N 1
ATOM 699 C CA . TYR A 1 99 ? 105.546 -1.026 -74.008 1.00 91.38 99 TYR A CA 1
ATOM 700 C C . TYR A 1 99 ? 106.109 -1.154 -75.420 1.00 91.38 99 TYR A C 1
ATOM 702 O O . TYR A 1 99 ? 107.139 -0.555 -75.736 1.00 91.38 99 TYR A O 1
ATOM 710 N N . ALA A 1 100 ? 105.466 -1.961 -76.257 1.00 90.69 100 ALA A N 1
ATOM 711 C CA . ALA A 1 100 ? 105.873 -2.185 -77.635 1.00 90.69 100 ALA A CA 1
ATOM 712 C C . ALA A 1 100 ? 104.734 -1.848 -78.592 1.00 90.69 100 ALA A C 1
ATOM 714 O O . ALA A 1 100 ? 103.595 -2.259 -78.384 1.00 90.69 100 ALA A O 1
ATOM 715 N N . GLU A 1 101 ? 105.073 -1.164 -79.675 1.00 90.50 101 GLU A N 1
ATOM 716 C CA . GLU A 1 101 ? 104.171 -0.812 -80.761 1.00 90.50 101 GLU A CA 1
ATOM 717 C C . GLU A 1 101 ? 104.697 -1.395 -82.066 1.00 90.50 101 GLU A C 1
ATOM 719 O O . GLU A 1 101 ? 105.880 -1.271 -82.397 1.00 90.50 101 GLU A O 1
ATOM 724 N N . ALA A 1 102 ? 103.798 -2.006 -82.829 1.00 88.75 102 ALA A N 1
ATOM 725 C CA . ALA A 1 102 ? 104.056 -2.432 -84.191 1.00 88.75 102 ALA A CA 1
ATOM 726 C C . ALA A 1 102 ? 103.377 -1.457 -85.156 1.00 88.75 102 ALA A C 1
ATOM 728 O O . ALA A 1 102 ? 102.145 -1.341 -85.201 1.00 88.75 102 ALA A O 1
ATOM 729 N N . LEU A 1 103 ? 104.212 -0.741 -85.905 1.00 87.12 103 LEU A N 1
ATOM 730 C CA . LEU A 1 103 ? 103.814 0.314 -86.823 1.00 87.12 103 LEU A CA 1
ATOM 731 C C . LEU A 1 103 ? 103.790 -0.211 -88.257 1.00 87.12 103 LEU A C 1
ATOM 733 O O . LEU A 1 103 ? 104.688 -0.951 -88.675 1.00 87.12 103 LEU A O 1
ATOM 737 N N . ASP A 1 104 ? 102.783 0.200 -89.019 1.00 83.75 104 ASP A N 1
ATOM 738 C CA . ASP A 1 104 ? 102.660 -0.140 -90.435 1.00 83.75 104 ASP A CA 1
ATOM 739 C C . ASP A 1 104 ? 103.562 0.728 -91.338 1.00 83.75 104 ASP A C 1
ATOM 741 O O . ASP A 1 104 ? 104.362 1.554 -90.881 1.00 83.75 104 ASP A O 1
ATOM 745 N N . GLY A 1 105 ? 103.462 0.519 -92.655 1.00 76.06 105 GLY A N 1
ATOM 746 C CA . GLY A 1 105 ? 104.257 1.235 -93.657 1.00 76.06 105 GLY A CA 1
ATOM 747 C C . GLY A 1 105 ? 104.061 2.758 -93.677 1.00 76.06 105 GLY A C 1
ATOM 748 O O . GLY A 1 105 ? 104.948 3.456 -94.165 1.00 76.06 105 GLY A O 1
ATOM 749 N N . SER A 1 106 ? 102.960 3.287 -93.125 1.00 78.75 106 SER A N 1
ATOM 750 C CA . SER A 1 106 ? 102.730 4.733 -92.984 1.00 78.75 106 SER A CA 1
ATOM 751 C C . SER A 1 106 ? 103.165 5.284 -91.623 1.00 78.75 106 SER A C 1
ATOM 753 O O . SER A 1 106 ? 103.174 6.498 -91.432 1.00 78.75 106 SER A O 1
ATOM 755 N N . GLY A 1 107 ? 103.603 4.425 -90.697 1.00 76.50 107 GLY A N 1
ATOM 756 C CA . GLY A 1 107 ? 104.051 4.823 -89.364 1.00 76.50 107 GLY A CA 1
ATOM 757 C C . GLY A 1 107 ? 102.926 4.932 -88.335 1.00 76.50 107 GLY A C 1
ATOM 758 O O . GLY A 1 107 ? 103.131 5.575 -87.309 1.00 76.50 107 GLY A O 1
ATOM 759 N N . VAL A 1 108 ? 101.765 4.314 -88.581 1.00 80.62 108 VAL A N 1
ATOM 760 C CA . VAL A 1 108 ? 100.653 4.250 -87.622 1.00 80.62 108 VAL A CA 1
ATOM 761 C C . VAL A 1 108 ? 100.753 2.960 -86.809 1.00 80.62 108 VAL A C 1
ATOM 763 O O . VAL A 1 108 ? 100.949 1.881 -87.372 1.00 80.62 108 VAL A O 1
ATOM 766 N N . ALA A 1 109 ? 100.609 3.049 -85.483 1.00 83.44 109 ALA A N 1
ATOM 767 C CA . ALA A 1 109 ? 100.561 1.872 -84.619 1.00 83.44 109 ALA A CA 1
ATOM 768 C C . ALA A 1 109 ? 99.275 1.076 -84.893 1.00 83.44 109 ALA A C 1
ATOM 770 O O . ALA A 1 109 ? 98.167 1.590 -84.753 1.00 83.44 109 ALA A O 1
ATOM 771 N N . ARG A 1 110 ? 99.420 -0.185 -85.311 1.00 82.81 110 ARG A N 1
ATOM 772 C CA . ARG A 1 110 ? 98.288 -1.100 -85.561 1.00 82.81 110 ARG A CA 1
ATOM 773 C C . ARG A 1 110 ? 98.128 -2.140 -84.465 1.00 82.81 110 ARG A C 1
ATOM 775 O O . ARG A 1 110 ? 97.031 -2.659 -84.254 1.00 82.81 110 ARG A O 1
ATOM 782 N N . TYR A 1 111 ? 99.222 -2.429 -83.773 1.00 88.00 111 TYR A N 1
ATOM 783 C CA . TYR A 1 111 ? 99.241 -3.316 -82.627 1.00 88.00 111 TYR A CA 1
ATOM 784 C C . TYR A 1 111 ? 100.100 -2.702 -81.536 1.00 88.00 111 TYR A C 1
ATOM 786 O O . TYR A 1 111 ? 101.115 -2.063 -81.819 1.00 88.00 111 TYR A O 1
ATOM 794 N N . HIS A 1 112 ? 99.709 -2.951 -80.298 1.00 90.75 112 HIS A N 1
ATOM 795 C CA . HIS A 1 112 ? 100.463 -2.557 -79.120 1.00 90.75 112 HIS A CA 1
ATOM 796 C C . HIS A 1 112 ? 100.487 -3.679 -78.090 1.00 90.75 112 HIS A C 1
ATOM 798 O O . HIS A 1 112 ? 99.675 -4.596 -78.138 1.00 90.75 112 HIS A O 1
ATOM 804 N N . GLY A 1 113 ? 101.426 -3.640 -77.164 1.00 90.50 113 GLY A N 1
ATOM 805 C CA . GLY A 1 113 ? 101.521 -4.608 -76.084 1.00 90.50 113 GLY A CA 1
ATOM 806 C C . GLY A 1 113 ? 102.290 -4.007 -74.927 1.00 90.50 113 GLY A C 1
ATOM 807 O O . GLY A 1 113 ? 103.163 -3.167 -75.126 1.00 90.50 113 GLY A O 1
ATOM 808 N N . CYS A 1 114 ? 101.975 -4.441 -73.714 1.00 91.31 114 CYS A N 1
ATOM 809 C CA . CYS A 1 114 ? 102.644 -3.966 -72.515 1.00 91.31 114 CYS A CA 1
ATOM 810 C C . CYS A 1 114 ? 102.863 -5.119 -71.545 1.00 91.31 114 CYS A C 1
ATOM 812 O O . CYS A 1 114 ? 101.970 -5.943 -71.351 1.00 91.31 114 CYS A O 1
ATOM 814 N N . THR A 1 115 ? 104.035 -5.160 -70.916 1.00 90.00 115 THR A N 1
ATOM 815 C CA . THR A 1 115 ? 104.285 -6.016 -69.752 1.00 90.00 115 THR A CA 1
ATOM 816 C C . THR A 1 115 ? 105.140 -5.279 -68.730 1.00 90.00 115 THR A C 1
ATOM 818 O O . THR A 1 115 ? 105.985 -4.464 -69.099 1.00 90.00 115 THR A O 1
ATOM 821 N N . SER A 1 116 ? 104.972 -5.591 -67.448 1.00 86.62 116 SER A N 1
ATOM 822 C CA . SER A 1 116 ? 105.936 -5.197 -66.422 1.00 86.62 116 SER A CA 1
ATOM 823 C C . SER A 1 116 ? 107.110 -6.178 -66.370 1.00 86.62 116 SER A C 1
ATOM 825 O O . SER A 1 116 ? 106.978 -7.358 -66.714 1.00 86.62 116 SER A O 1
ATOM 827 N N . GLY A 1 117 ? 108.276 -5.689 -65.961 1.00 79.12 117 GLY A N 1
ATOM 828 C CA . GLY A 1 117 ? 109.453 -6.510 -65.714 1.00 79.12 117 GLY A CA 1
ATOM 829 C C . GLY A 1 117 ? 110.528 -5.758 -64.936 1.00 79.12 117 GLY A C 1
ATOM 830 O O . GLY A 1 117 ? 110.725 -4.557 -65.117 1.00 79.12 117 GLY A O 1
ATOM 831 N N . ARG A 1 118 ? 111.266 -6.485 -64.093 1.00 78.31 118 ARG A N 1
ATOM 832 C CA . ARG A 1 118 ? 112.330 -5.934 -63.245 1.00 78.31 118 ARG A CA 1
ATOM 833 C C . ARG A 1 118 ? 113.715 -6.137 -63.858 1.00 78.31 118 ARG A C 1
ATOM 835 O O . ARG A 1 118 ? 114.092 -7.271 -64.160 1.00 78.31 118 ARG A O 1
ATOM 842 N N . ALA A 1 119 ? 114.485 -5.059 -63.992 1.00 71.31 119 ALA A N 1
ATOM 843 C CA . ALA A 1 119 ? 115.857 -5.076 -64.504 1.00 71.31 119 ALA A CA 1
ATOM 844 C C . ALA A 1 119 ? 116.887 -5.097 -63.349 1.00 71.31 119 ALA A C 1
ATOM 846 O O . ALA A 1 119 ? 117.051 -4.075 -62.690 1.00 71.31 119 ALA A O 1
ATOM 847 N N . GLU A 1 120 ? 117.556 -6.239 -63.099 1.00 68.56 120 GLU A N 1
ATOM 848 C CA . GLU A 1 120 ? 118.609 -6.451 -62.067 1.00 68.56 120 GLU A CA 1
ATOM 849 C C . GLU A 1 120 ? 119.647 -7.510 -62.514 1.00 68.56 120 GLU A C 1
ATOM 851 O O . GLU A 1 120 ? 119.303 -8.440 -63.251 1.00 68.56 120 GLU A O 1
ATOM 856 N N . GLY A 1 121 ? 120.906 -7.408 -62.060 1.00 57.34 121 GLY A N 1
ATOM 857 C CA . GLY A 1 121 ? 122.010 -8.282 -62.496 1.00 57.34 121 GLY A CA 1
ATOM 858 C C . GLY A 1 121 ? 122.094 -9.685 -61.853 1.00 57.34 121 GLY A C 1
ATOM 859 O O . GLY A 1 121 ? 122.142 -9.817 -60.633 1.00 57.34 121 GLY A O 1
ATOM 860 N N . GLY A 1 122 ? 122.225 -10.745 -62.675 1.00 57.66 122 GLY A N 1
ATOM 861 C CA . GLY A 1 122 ? 122.609 -12.112 -62.252 1.00 57.66 122 GLY A CA 1
ATOM 862 C C . GLY A 1 122 ? 121.726 -13.258 -62.796 1.00 57.66 122 GLY A C 1
ATOM 863 O O . GLY A 1 122 ? 120.693 -13.562 -62.211 1.00 57.66 122 GLY A O 1
ATOM 864 N N . ALA A 1 123 ? 122.204 -13.947 -63.851 1.00 46.47 123 ALA A N 1
ATOM 865 C CA . ALA A 1 123 ? 121.594 -15.063 -64.621 1.00 46.47 123 ALA A CA 1
ATOM 866 C C . ALA A 1 123 ? 120.421 -14.693 -65.580 1.00 46.47 123 ALA A C 1
ATOM 868 O O . ALA A 1 123 ? 119.602 -13.841 -65.247 1.00 46.47 123 ALA A O 1
ATOM 869 N N . PRO A 1 124 ? 120.338 -15.292 -66.797 1.00 55.38 124 PRO A N 1
ATOM 870 C CA . PRO A 1 124 ? 119.553 -14.744 -67.911 1.00 55.38 124 PRO A CA 1
ATOM 871 C C . PRO A 1 124 ? 118.039 -14.916 -67.706 1.00 55.38 124 PRO A C 1
ATOM 873 O O . PRO A 1 124 ? 117.531 -16.036 -67.680 1.00 55.38 124 PRO A O 1
ATOM 876 N N . ARG A 1 125 ? 117.322 -13.792 -67.588 1.00 65.19 125 ARG A N 1
ATOM 877 C CA . ARG A 1 125 ? 115.850 -13.705 -67.532 1.00 65.19 125 ARG A CA 1
ATOM 878 C C . ARG A 1 125 ? 115.301 -13.285 -68.909 1.00 65.19 125 ARG A C 1
ATOM 880 O O . ARG A 1 125 ? 115.980 -12.569 -69.642 1.00 65.19 125 ARG A O 1
ATOM 887 N N . SER A 1 126 ? 114.104 -13.735 -69.288 1.00 71.81 126 SER A N 1
ATOM 888 C CA . SER A 1 126 ? 113.405 -13.316 -70.517 1.00 71.81 126 SER A CA 1
ATOM 889 C C . SER A 1 126 ? 112.105 -12.591 -70.163 1.00 71.81 126 SER A C 1
ATOM 891 O O . SER A 1 126 ? 111.329 -13.108 -69.361 1.00 71.81 126 SER A O 1
ATOM 893 N N . VAL A 1 127 ? 111.866 -11.416 -70.746 1.00 77.12 127 VAL A N 1
ATOM 894 C CA . VAL A 1 127 ? 110.628 -10.630 -70.592 1.00 77.12 127 VAL A CA 1
ATOM 895 C C . VAL A 1 127 ? 109.865 -10.678 -71.910 1.00 77.12 127 VAL A C 1
ATOM 897 O O . VAL A 1 127 ? 110.465 -10.480 -72.963 1.00 77.12 127 VAL A O 1
ATOM 900 N N . THR A 1 128 ? 108.559 -10.934 -71.872 1.00 84.56 128 THR A N 1
ATOM 901 C CA . THR A 1 128 ? 107.762 -11.187 -73.081 1.00 84.56 128 THR A CA 1
ATOM 902 C C . THR A 1 128 ? 106.617 -10.189 -73.206 1.00 84.56 128 THR A C 1
ATOM 904 O O . THR A 1 128 ? 105.740 -10.147 -72.350 1.00 84.56 128 THR A O 1
ATOM 907 N N . VAL A 1 129 ? 106.597 -9.419 -74.295 1.00 86.19 129 VAL A N 1
ATOM 908 C CA . VAL A 1 129 ? 105.514 -8.486 -74.633 1.00 86.19 129 VAL A CA 1
ATOM 909 C C . VAL A 1 129 ? 104.660 -9.104 -75.732 1.00 86.19 129 VAL A C 1
ATOM 911 O O . VAL A 1 129 ? 105.136 -9.336 -76.845 1.00 86.19 129 VAL A O 1
ATOM 914 N N . VAL A 1 130 ? 103.392 -9.376 -75.428 1.00 88.06 130 VAL A N 1
ATOM 915 C CA . VAL A 1 130 ? 102.425 -9.883 -76.409 1.00 88.06 130 VAL A CA 1
ATOM 916 C C . VAL A 1 130 ? 101.681 -8.706 -77.021 1.00 88.06 130 VAL A C 1
ATOM 918 O O . VAL A 1 130 ? 101.065 -7.924 -76.301 1.00 88.06 130 VAL A O 1
ATOM 921 N N . LEU A 1 131 ? 101.735 -8.590 -78.346 1.00 87.75 131 LEU A N 1
ATOM 922 C CA . LEU A 1 131 ? 101.007 -7.561 -79.076 1.00 87.75 131 LEU A CA 1
ATOM 923 C C . LEU A 1 131 ? 99.530 -7.950 -79.235 1.00 87.75 131 LEU A C 1
ATOM 925 O O . LEU A 1 131 ? 99.198 -9.102 -79.521 1.00 87.75 131 LEU A O 1
ATOM 929 N N . GLN A 1 132 ? 98.654 -6.964 -79.103 1.00 83.00 132 GLN A N 1
ATOM 930 C CA . GLN A 1 132 ? 97.229 -7.030 -79.397 1.00 83.00 132 GLN A CA 1
ATOM 931 C C . GLN A 1 132 ? 96.856 -5.948 -80.409 1.00 83.00 132 GLN A C 1
ATOM 933 O O . GLN A 1 132 ? 97.524 -4.918 -80.524 1.00 83.00 132 GLN A O 1
ATOM 938 N N . ARG A 1 133 ? 95.807 -6.210 -81.187 1.00 80.44 133 ARG A N 1
ATOM 939 C CA . ARG A 1 133 ? 95.320 -5.278 -82.203 1.00 80.44 133 ARG A CA 1
ATOM 940 C C . ARG A 1 133 ? 94.683 -4.072 -81.525 1.00 80.44 133 ARG A C 1
ATOM 942 O O . ARG A 1 133 ? 93.872 -4.245 -80.622 1.00 80.44 133 ARG A O 1
ATOM 949 N N . ILE A 1 134 ? 95.004 -2.878 -82.007 1.00 72.19 134 ILE A N 1
ATOM 950 C CA . ILE A 1 134 ? 94.311 -1.659 -81.593 1.00 72.19 134 ILE A CA 1
ATOM 951 C C . ILE A 1 134 ? 92.975 -1.630 -82.348 1.00 72.19 134 ILE A C 1
ATOM 953 O O . ILE A 1 134 ? 92.955 -1.496 -83.573 1.00 72.19 134 ILE A O 1
ATOM 957 N N . LEU A 1 135 ? 91.868 -1.833 -81.634 1.00 58.97 135 LEU A N 1
ATOM 958 C CA . LEU A 1 135 ? 90.505 -1.669 -82.146 1.00 58.97 135 LEU A CA 1
ATOM 959 C C . LEU A 1 135 ? 90.024 -0.281 -81.692 1.00 58.97 135 LEU A C 1
ATOM 961 O O . LEU A 1 135 ? 89.948 -0.040 -80.492 1.00 58.97 135 LEU A O 1
ATOM 965 N N . ARG A 1 136 ? 89.786 0.649 -82.624 1.00 58.44 136 ARG A N 1
ATOM 966 C CA . ARG A 1 136 ? 89.264 2.003 -82.349 1.00 58.44 136 ARG A CA 1
ATOM 967 C C . ARG A 1 136 ? 88.181 2.373 -83.360 1.00 58.44 136 ARG A C 1
ATOM 969 O O . ARG A 1 136 ? 88.277 1.936 -84.508 1.00 58.44 136 ARG A O 1
ATOM 976 N N . GLU A 1 137 ? 87.209 3.175 -82.918 1.00 61.28 137 GLU A N 1
ATOM 977 C CA . GLU A 1 137 ? 85.967 3.490 -83.644 1.00 61.28 137 GLU A CA 1
ATOM 978 C C . GLU A 1 137 ? 85.948 4.871 -84.349 1.00 61.28 137 GLU A C 1
ATOM 980 O O . GLU A 1 137 ? 85.270 4.968 -85.362 1.00 61.28 137 GLU A O 1
ATOM 985 N N . CYS A 1 138 ? 86.734 5.899 -83.963 1.00 66.38 138 CYS A N 1
ATOM 986 C CA . CYS A 1 138 ? 86.837 7.155 -84.751 1.00 66.38 138 CYS A CA 1
ATOM 987 C C . CYS A 1 138 ? 88.171 7.918 -84.599 1.00 66.38 138 CYS A C 1
ATOM 989 O O . CYS A 1 138 ? 88.886 7.753 -83.605 1.00 66.38 138 CYS A O 1
ATOM 991 N N . TYR A 1 139 ? 88.506 8.778 -85.574 1.00 61.16 139 TYR A N 1
ATOM 992 C CA . TYR A 1 139 ? 89.638 9.722 -85.525 1.00 61.16 139 TYR A CA 1
ATOM 993 C C . TYR A 1 139 ? 89.257 11.193 -85.817 1.00 61.16 139 TYR A C 1
ATOM 995 O O . TYR A 1 139 ? 90.039 12.087 -85.492 1.00 61.16 139 TYR A O 1
ATOM 1003 N N . GLN A 1 140 ? 88.087 11.459 -86.397 1.00 68.38 140 GLN A N 1
ATOM 1004 C CA . GLN A 1 140 ? 87.495 12.782 -86.671 1.00 68.38 140 GLN A CA 1
ATOM 1005 C C . GLN A 1 140 ? 85.962 12.646 -86.701 1.00 68.38 140 GLN A C 1
ATOM 1007 O O . GLN A 1 140 ? 85.469 11.544 -86.917 1.00 68.38 140 GLN A O 1
ATOM 1012 N N . ASP A 1 141 ? 85.203 13.734 -86.533 1.00 66.56 141 ASP A N 1
ATOM 1013 C CA . ASP A 1 141 ? 83.727 13.681 -86.423 1.00 66.56 141 ASP A CA 1
ATOM 1014 C C . ASP A 1 141 ? 83.058 12.989 -87.621 1.00 66.56 141 ASP A C 1
ATOM 1016 O O . ASP A 1 141 ? 82.098 12.254 -87.459 1.00 66.56 141 ASP A O 1
ATOM 1020 N N . THR A 1 142 ? 83.627 13.128 -88.823 1.00 70.44 142 THR A N 1
ATOM 1021 C CA . THR A 1 142 ? 83.121 12.457 -90.041 1.00 70.44 142 THR A CA 1
ATOM 1022 C C . THR A 1 142 ? 83.346 10.943 -90.085 1.00 70.44 142 THR A C 1
ATOM 1024 O O . THR A 1 142 ? 82.779 10.272 -90.946 1.00 70.44 142 THR A O 1
ATOM 1027 N N . ASP A 1 143 ? 84.173 10.402 -89.187 1.00 69.19 143 ASP A N 1
ATOM 1028 C CA . ASP A 1 143 ? 84.323 8.956 -89.012 1.00 69.19 143 ASP A CA 1
ATOM 1029 C C . ASP A 1 143 ? 83.193 8.378 -88.139 1.00 69.19 143 ASP A C 1
ATOM 1031 O O . ASP A 1 143 ? 82.997 7.163 -88.131 1.00 69.19 143 ASP A O 1
ATOM 1035 N N . CYS A 1 144 ? 82.454 9.234 -87.423 1.00 68.69 144 CYS A N 1
ATOM 1036 C CA . CYS A 1 144 ? 81.254 8.863 -86.690 1.00 68.69 144 CYS A CA 1
ATOM 1037 C C . CYS A 1 144 ? 80.059 8.922 -87.639 1.00 68.69 144 CYS A C 1
ATOM 1039 O O . CYS A 1 144 ? 79.714 9.975 -88.177 1.00 68.69 144 CYS A O 1
ATOM 1041 N N . VAL A 1 145 ? 79.470 7.758 -87.897 1.00 73.25 145 VAL A N 1
ATOM 1042 C CA . VAL A 1 145 ? 78.292 7.652 -88.754 1.00 73.25 145 VAL A CA 1
ATOM 1043 C C . VAL A 1 145 ? 77.088 8.068 -87.928 1.00 73.25 145 VAL A C 1
ATOM 1045 O O . VAL A 1 145 ? 76.745 7.377 -86.977 1.00 73.25 145 VAL A O 1
ATOM 1048 N N . ASP A 1 146 ? 76.484 9.187 -88.312 1.00 72.56 146 ASP A N 1
ATOM 1049 C CA . ASP A 1 146 ? 75.165 9.596 -87.842 1.00 72.56 146 ASP A CA 1
ATOM 1050 C C . ASP A 1 146 ? 74.159 8.499 -88.212 1.00 72.56 146 ASP A C 1
ATOM 1052 O O . ASP A 1 146 ? 74.066 8.091 -89.379 1.00 72.56 146 ASP A O 1
ATOM 1056 N N . ASP A 1 147 ? 73.466 7.968 -87.210 1.00 73.44 147 ASP A N 1
ATOM 1057 C CA . ASP A 1 147 ? 72.440 6.946 -87.394 1.00 73.44 147 ASP A CA 1
ATOM 1058 C C . ASP A 1 147 ? 71.149 7.527 -87.996 1.00 73.44 147 ASP A C 1
ATOM 1060 O O . ASP A 1 147 ? 70.215 6.779 -88.303 1.00 73.44 147 ASP A O 1
ATOM 1064 N N . GLY A 1 148 ? 71.153 8.838 -88.261 1.00 73.56 148 GLY A N 1
ATOM 1065 C CA . GLY A 1 148 ? 70.050 9.588 -88.829 1.00 73.56 148 GLY A CA 1
ATOM 1066 C C . GLY A 1 148 ? 68.961 9.842 -87.805 1.00 73.56 148 GLY A C 1
ATOM 1067 O O . GLY A 1 148 ? 67.861 10.189 -88.230 1.00 73.56 148 GLY A O 1
ATOM 1068 N N . GLN A 1 149 ? 69.263 9.628 -86.518 1.00 79.19 149 GLN A N 1
ATOM 1069 C CA . GLN A 1 149 ? 68.339 9.850 -85.430 1.00 79.19 149 GLN A CA 1
ATOM 1070 C C . GLN A 1 149 ? 68.569 11.235 -84.805 1.00 79.19 149 GLN A C 1
ATOM 1072 O O . GLN A 1 149 ? 69.652 11.576 -84.333 1.00 79.19 149 GLN A O 1
ATOM 1077 N N . TRP A 1 150 ? 67.557 12.093 -84.848 1.00 80.12 150 TRP A N 1
ATOM 1078 C CA . TRP A 1 150 ? 67.600 13.460 -84.349 1.00 80.12 150 TRP A CA 1
ATOM 1079 C C . TRP A 1 150 ? 67.803 13.534 -82.827 1.00 80.12 150 TRP A C 1
ATOM 1081 O O . TRP A 1 150 ? 68.477 14.441 -82.333 1.00 80.12 150 TRP A O 1
ATOM 1091 N N . CYS A 1 151 ? 67.256 12.577 -82.082 1.00 76.75 151 CYS A N 1
ATOM 1092 C CA . CYS A 1 151 ? 67.172 12.581 -80.626 1.00 76.75 151 CYS A CA 1
ATOM 1093 C C . CYS A 1 151 ? 68.387 12.052 -79.897 1.00 76.75 151 CYS A C 1
ATOM 1095 O O . CYS A 1 151 ? 68.617 12.402 -78.741 1.00 76.75 151 CYS A O 1
ATOM 1097 N N . THR A 1 152 ? 69.177 11.225 -80.559 1.00 75.06 152 THR A N 1
ATOM 1098 C CA . THR A 1 152 ? 70.511 10.866 -80.087 1.00 75.06 152 THR A CA 1
ATOM 1099 C C . THR A 1 152 ? 71.458 12.053 -80.263 1.00 75.06 152 THR A C 1
ATOM 1101 O O . THR A 1 152 ? 72.322 12.294 -79.421 1.00 75.06 152 THR A O 1
ATOM 1104 N N . GLY A 1 153 ? 71.181 12.907 -81.250 1.00 73.38 153 GLY A N 1
ATOM 1105 C CA . GLY A 1 153 ? 71.899 14.142 -81.516 1.00 73.38 153 GLY A CA 1
ATOM 1106 C C . GLY A 1 153 ? 73.138 13.902 -82.370 1.00 73.38 153 GLY A C 1
ATOM 1107 O O . GLY A 1 153 ? 73.582 12.779 -82.572 1.00 73.38 153 GLY A O 1
ATOM 1108 N N . THR A 1 154 ? 73.726 14.968 -82.912 1.00 78.94 154 THR A N 1
ATOM 1109 C CA . THR A 1 154 ? 74.775 14.796 -83.928 1.00 78.94 154 THR A CA 1
ATOM 1110 C C . THR A 1 154 ? 76.072 14.238 -83.314 1.00 78.94 154 THR A C 1
ATOM 1112 O O . THR A 1 154 ? 76.636 14.881 -82.414 1.00 78.94 154 THR A O 1
ATOM 1115 N N . PRO A 1 155 ? 76.591 13.087 -83.793 1.00 75.50 155 PRO A N 1
ATOM 1116 C CA . PRO A 1 155 ? 77.798 12.494 -83.237 1.00 75.50 155 PRO A CA 1
ATOM 1117 C C . PRO A 1 155 ? 79.051 13.304 -83.582 1.00 75.50 155 PRO A C 1
ATOM 1119 O O . PRO A 1 155 ? 79.233 13.776 -84.705 1.00 75.50 155 PRO A O 1
ATOM 1122 N N . HIS A 1 156 ? 79.962 13.413 -82.618 1.00 78.69 156 HIS A N 1
ATOM 1123 C CA . HIS A 1 156 ? 81.286 14.002 -82.785 1.00 78.69 156 HIS A CA 1
ATOM 1124 C C . HIS A 1 156 ? 82.355 13.145 -82.096 1.00 78.69 156 HIS A C 1
ATOM 1126 O O . HIS A 1 156 ? 82.121 12.479 -81.087 1.00 78.69 156 HIS A O 1
ATOM 1132 N N . CYS A 1 157 ? 83.554 13.120 -82.666 1.00 70.75 157 CYS A N 1
ATOM 1133 C CA . CYS A 1 157 ? 84.644 12.276 -82.210 1.00 70.75 157 CYS A CA 1
ATOM 1134 C C . CYS A 1 157 ? 85.441 13.002 -81.125 1.00 70.75 157 CYS A C 1
ATOM 1136 O O . CYS A 1 157 ? 86.193 13.943 -81.392 1.00 70.75 157 CYS A O 1
ATOM 1138 N N . GLN A 1 158 ? 85.342 12.518 -79.888 1.00 77.56 158 GLN A N 1
ATOM 1139 C CA . GLN A 1 158 ? 86.107 13.044 -78.764 1.00 77.56 158 GLN A CA 1
ATOM 1140 C C . GLN A 1 158 ? 86.933 11.925 -78.129 1.00 77.56 158 GLN A C 1
ATOM 1142 O O . GLN A 1 158 ? 86.421 10.879 -77.747 1.00 77.56 158 GLN A O 1
ATOM 1147 N N . ASN A 1 159 ? 88.250 12.131 -78.021 1.00 68.81 159 ASN A N 1
ATOM 1148 C CA . ASN A 1 159 ? 89.185 11.150 -77.450 1.00 68.81 159 ASN A CA 1
ATOM 1149 C C . ASN A 1 159 ? 89.091 9.749 -78.085 1.00 68.81 159 ASN A C 1
ATOM 1151 O O . ASN A 1 159 ? 89.268 8.737 -77.409 1.00 68.81 159 ASN A O 1
ATOM 1155 N N . PHE A 1 160 ? 88.892 9.708 -79.408 1.00 65.44 160 PHE A N 1
ATOM 1156 C CA . PHE A 1 160 ? 88.839 8.485 -80.219 1.00 65.44 160 PHE A CA 1
ATOM 1157 C C . PHE A 1 160 ? 87.618 7.581 -79.960 1.00 65.44 160 PHE A C 1
ATOM 1159 O O . PHE A 1 160 ? 87.656 6.395 -80.302 1.00 65.44 160 PHE A O 1
ATOM 1166 N N . VAL A 1 161 ? 86.552 8.154 -79.389 1.00 69.00 161 VAL A N 1
ATOM 1167 C CA . VAL A 1 161 ? 85.220 7.559 -79.210 1.00 69.00 161 VAL A CA 1
ATOM 1168 C C . VAL A 1 161 ? 84.178 8.531 -79.783 1.00 69.00 161 VAL A C 1
ATOM 1170 O O . VAL A 1 161 ? 84.323 9.745 -79.625 1.00 69.00 161 VAL A O 1
ATOM 1173 N N . CYS A 1 162 ? 83.159 8.020 -80.476 1.00 75.94 162 CYS A N 1
ATOM 1174 C CA . CYS A 1 162 ? 82.038 8.841 -80.941 1.00 75.94 162 CYS A CA 1
ATOM 1175 C C . CYS A 1 162 ? 81.107 9.149 -79.765 1.00 75.94 162 CYS A C 1
ATOM 1177 O O . CYS A 1 162 ? 80.685 8.229 -79.068 1.00 75.94 162 CYS A O 1
ATOM 1179 N N . LEU A 1 163 ? 80.822 10.429 -79.536 1.00 75.56 163 LEU A N 1
ATOM 1180 C CA . LEU A 1 163 ? 79.872 10.906 -78.533 1.00 75.56 163 LEU A CA 1
ATOM 1181 C C . LEU A 1 163 ? 78.758 11.680 -79.230 1.00 75.56 163 LEU A C 1
ATOM 1183 O O . LEU A 1 163 ? 79.025 12.447 -80.151 1.00 75.56 163 LEU A O 1
ATOM 1187 N N . GLU A 1 164 ? 77.531 11.520 -78.759 1.00 78.31 164 GLU A N 1
ATOM 1188 C CA . GLU A 1 164 ? 76.358 12.210 -79.290 1.00 78.31 164 GLU A CA 1
ATOM 1189 C C . GLU A 1 164 ? 75.838 13.209 -78.248 1.00 78.31 164 GLU A C 1
ATOM 1191 O O . GLU A 1 164 ? 75.907 12.960 -77.041 1.00 78.31 164 GLU A O 1
ATOM 1196 N N . THR A 1 165 ? 75.387 14.378 -78.707 1.00 73.69 165 THR A N 1
ATOM 1197 C CA . THR A 1 165 ? 74.774 15.411 -77.852 1.00 73.69 165 THR A CA 1
ATOM 1198 C C . THR A 1 165 ? 73.326 15.615 -78.281 1.00 73.69 165 THR A C 1
ATOM 1200 O O . THR A 1 165 ? 73.105 16.353 -79.247 1.00 73.69 165 THR A O 1
ATOM 1203 N N . PRO A 1 166 ? 72.368 14.980 -77.583 1.00 76.06 166 PRO A N 1
ATOM 1204 C CA . PRO A 1 166 ? 70.939 15.146 -77.817 1.00 76.06 166 PRO A CA 1
ATOM 1205 C C . PRO A 1 166 ? 70.485 16.615 -77.777 1.00 76.06 166 PRO A C 1
ATOM 1207 O O . PRO A 1 166 ? 71.084 17.416 -77.047 1.00 76.06 166 PRO A O 1
ATOM 1210 N N . PRO A 1 167 ? 69.416 16.983 -78.508 1.00 74.25 167 PRO A N 1
ATOM 1211 C CA . PRO A 1 167 ? 68.712 18.247 -78.307 1.00 74.25 167 PRO A CA 1
ATOM 1212 C C . PRO A 1 167 ? 68.161 18.345 -76.876 1.00 74.25 167 PRO A C 1
ATOM 1214 O O . PRO A 1 167 ? 67.661 17.360 -76.336 1.00 74.25 167 PRO A O 1
ATOM 1217 N N . ASP A 1 168 ? 68.231 19.535 -76.272 1.00 78.94 168 ASP A N 1
ATOM 1218 C CA . ASP A 1 168 ? 67.572 19.800 -74.990 1.00 78.94 168 ASP A CA 1
ATOM 1219 C C . ASP A 1 168 ? 66.074 19.987 -75.238 1.00 78.94 168 ASP A C 1
ATOM 1221 O O . ASP A 1 168 ? 65.661 20.980 -75.845 1.00 78.94 168 ASP A O 1
ATOM 1225 N N . CYS A 1 169 ? 65.297 18.980 -74.851 1.00 78.06 169 CYS A N 1
ATOM 1226 C CA . CYS A 1 169 ? 63.853 18.962 -75.027 1.00 78.06 169 CYS A CA 1
ATOM 1227 C C . CYS A 1 169 ? 63.086 19.522 -73.830 1.00 78.06 169 CYS A C 1
ATOM 1229 O O . CYS A 1 169 ? 61.866 19.531 -73.897 1.00 78.06 169 CYS A O 1
ATOM 1231 N N . ASP A 1 170 ? 63.769 20.000 -72.785 1.00 81.25 170 ASP A N 1
ATOM 1232 C CA . ASP A 1 170 ? 63.120 20.575 -71.604 1.00 81.25 170 ASP A CA 1
ATOM 1233 C C . ASP A 1 170 ? 62.337 21.849 -71.975 1.00 81.25 170 ASP A C 1
ATOM 1235 O O . ASP A 1 170 ? 62.922 22.875 -72.355 1.00 81.25 170 ASP A O 1
ATOM 1239 N N . ASP A 1 171 ? 61.008 21.798 -71.886 1.00 81.31 171 ASP A N 1
ATOM 1240 C CA . ASP A 1 171 ? 60.133 22.935 -72.195 1.00 81.31 171 ASP A CA 1
ATOM 1241 C C . ASP A 1 171 ? 59.869 23.852 -70.982 1.00 81.31 171 ASP A C 1
ATOM 1243 O O . ASP A 1 171 ? 59.170 24.868 -71.089 1.00 81.31 171 ASP A O 1
ATOM 1247 N N . GLN A 1 172 ? 60.515 23.551 -69.851 1.00 85.31 172 GLN A N 1
ATOM 1248 C CA . GLN A 1 172 ? 60.384 24.192 -68.543 1.00 85.31 172 GLN A CA 1
ATOM 1249 C C . GLN A 1 172 ? 59.006 24.044 -67.888 1.00 85.31 172 GLN A C 1
ATOM 1251 O O . GLN A 1 172 ? 58.724 24.723 -66.889 1.00 85.31 172 GLN A O 1
ATOM 1256 N N . VAL A 1 173 ? 58.154 23.154 -68.395 1.00 83.56 173 VAL A N 1
ATOM 1257 C CA . VAL A 1 173 ? 56.915 22.743 -67.747 1.00 83.56 173 VAL A CA 1
ATOM 1258 C C . VAL A 1 173 ? 57.202 21.459 -66.977 1.00 83.56 173 VAL A C 1
ATOM 1260 O O . VAL A 1 173 ? 57.262 20.373 -67.520 1.00 83.56 173 VAL A O 1
ATOM 1263 N N . ALA A 1 174 ? 57.350 21.572 -65.656 1.00 79.69 174 ALA A N 1
ATOM 1264 C CA . ALA A 1 174 ? 57.861 20.486 -64.807 1.00 79.69 174 ALA A CA 1
ATOM 1265 C C . ALA A 1 174 ? 57.085 19.150 -64.852 1.00 79.69 174 ALA A C 1
ATOM 1267 O O . ALA A 1 174 ? 57.558 18.170 -64.287 1.00 79.69 174 ALA A O 1
ATOM 1268 N N . CYS A 1 175 ? 55.898 19.125 -65.460 1.00 80.12 175 CYS A N 1
ATOM 1269 C CA . CYS A 1 175 ? 55.051 17.946 -65.549 1.00 80.12 175 CYS A CA 1
ATOM 1270 C C . CYS A 1 175 ? 54.943 17.322 -66.932 1.00 80.12 175 CYS A C 1
ATOM 1272 O O . CYS A 1 175 ? 54.215 16.348 -67.104 1.00 80.12 175 CYS A O 1
ATOM 1274 N N . THR A 1 176 ? 55.590 17.886 -67.944 1.00 83.88 176 THR A N 1
ATOM 1275 C CA . THR A 1 176 ? 55.691 17.211 -69.230 1.00 83.88 176 THR A CA 1
ATOM 1276 C C . THR A 1 176 ? 56.865 16.248 -69.168 1.00 83.88 176 THR A C 1
ATOM 1278 O O . THR A 1 176 ? 57.957 16.568 -68.700 1.00 83.88 176 THR A O 1
ATOM 1281 N N . VAL A 1 177 ? 56.639 15.021 -69.632 1.00 84.50 177 VAL A N 1
ATOM 1282 C CA . VAL A 1 177 ? 57.743 14.136 -69.975 1.00 84.50 177 VAL A CA 1
ATOM 1283 C C . VAL A 1 177 ? 58.229 14.577 -71.336 1.00 84.50 177 VAL A C 1
ATOM 1285 O O . VAL A 1 177 ? 57.680 14.234 -72.390 1.00 84.50 177 VAL A O 1
ATOM 1288 N N . ASP A 1 178 ? 59.280 15.373 -71.269 1.00 82.62 178 ASP A N 1
ATOM 1289 C CA . ASP A 1 178 ? 59.968 15.884 -72.428 1.00 82.62 178 ASP A CA 1
ATOM 1290 C C . ASP A 1 178 ? 60.776 14.757 -73.042 1.00 82.62 178 ASP A C 1
ATOM 1292 O O . ASP A 1 178 ? 61.832 14.328 -72.568 1.00 82.62 178 ASP A O 1
ATOM 1296 N N . SER A 1 179 ? 60.205 14.216 -74.104 1.00 83.62 179 SER A N 1
ATOM 1297 C CA . SER A 1 179 ? 60.776 13.116 -74.842 1.00 83.62 179 SER A CA 1
ATOM 1298 C C . SER A 1 179 ? 61.126 13.606 -76.223 1.00 83.62 179 SER A C 1
ATOM 1300 O O . SER A 1 179 ? 60.384 14.324 -76.890 1.00 83.62 179 SER A O 1
ATOM 1302 N N . CYS A 1 180 ? 62.293 13.210 -76.679 1.00 80.62 180 CYS A N 1
ATOM 1303 C CA . CYS A 1 180 ? 62.650 13.488 -78.039 1.00 80.62 180 CYS A CA 1
ATOM 1304 C C . CYS A 1 180 ? 61.985 12.437 -78.947 1.00 80.62 180 CYS A C 1
ATOM 1306 O O . CYS A 1 180 ? 62.202 11.235 -78.768 1.00 80.62 180 CYS A O 1
ATOM 1308 N N . ASN A 1 181 ? 61.153 12.882 -79.896 1.00 80.69 181 ASN A N 1
ATOM 1309 C CA . ASN A 1 181 ? 60.468 12.011 -80.846 1.00 80.69 181 ASN A CA 1
ATOM 1310 C C . ASN A 1 181 ? 61.244 11.904 -82.155 1.00 80.69 181 ASN A C 1
ATOM 1312 O O . ASN A 1 181 ? 61.250 12.808 -82.995 1.00 80.69 181 ASN A O 1
ATOM 1316 N N . GLU A 1 182 ? 61.812 10.721 -82.322 1.00 79.94 182 GLU A N 1
ATOM 1317 C CA . GLU A 1 182 ? 62.663 10.351 -83.437 1.00 79.94 182 GLU A CA 1
ATOM 1318 C C . GLU A 1 182 ? 61.921 10.164 -84.769 1.00 79.94 182 GLU A C 1
ATOM 1320 O O . GLU A 1 182 ? 62.465 10.372 -85.842 1.00 79.94 182 GLU A O 1
ATOM 1325 N N . GLU A 1 183 ? 60.642 9.787 -84.747 1.00 81.38 183 GLU A N 1
ATOM 1326 C CA . GLU A 1 183 ? 59.879 9.597 -85.989 1.00 81.38 183 GLU A CA 1
ATOM 1327 C C . GLU A 1 183 ? 59.559 10.937 -86.675 1.00 81.38 183 GLU A C 1
ATOM 1329 O O . GLU A 1 183 ? 59.254 10.986 -87.870 1.00 81.38 183 GLU A O 1
ATOM 1334 N N . LEU A 1 184 ? 59.585 12.032 -85.911 1.00 82.06 184 LEU A N 1
ATOM 1335 C CA . LEU A 1 184 ? 59.116 13.345 -86.345 1.00 82.06 184 LEU A CA 1
ATOM 1336 C C . LEU A 1 184 ? 60.162 14.457 -86.171 1.00 82.06 184 LEU A C 1
ATOM 1338 O O . LEU A 1 184 ? 59.803 15.625 -86.353 1.00 82.06 184 LEU A O 1
ATOM 1342 N N . ASP A 1 185 ? 61.404 14.099 -85.834 1.00 82.25 185 ASP A N 1
ATOM 1343 C CA . ASP A 1 185 ? 62.552 14.990 -85.620 1.00 82.25 185 ASP A CA 1
ATOM 1344 C C . ASP A 1 185 ? 62.215 16.233 -84.772 1.00 82.25 185 ASP A C 1
ATOM 1346 O O . ASP A 1 185 ? 62.504 17.374 -85.155 1.00 82.25 185 ASP A O 1
ATOM 1350 N N . ARG A 1 186 ? 61.529 16.041 -83.638 1.00 82.81 186 ARG A N 1
ATOM 1351 C CA . ARG A 1 186 ? 61.176 17.136 -82.717 1.00 82.81 186 ARG A CA 1
ATOM 1352 C C . ARG A 1 186 ? 61.113 16.680 -81.266 1.00 82.81 186 ARG A C 1
ATOM 1354 O O . ARG A 1 186 ? 60.944 15.499 -80.980 1.00 82.81 186 ARG A O 1
ATOM 1361 N N . CYS A 1 187 ? 61.145 17.643 -80.355 1.00 84.38 187 CYS A N 1
ATOM 1362 C CA . CYS A 1 187 ? 60.793 17.405 -78.963 1.00 84.38 187 CYS A CA 1
ATOM 1363 C C . CYS A 1 187 ? 59.270 17.298 -78.824 1.00 84.38 187 CYS A C 1
ATOM 1365 O O . CYS A 1 187 ? 58.529 18.167 -79.297 1.00 84.38 187 CYS A O 1
ATOM 1367 N N . ASP A 1 188 ? 58.825 16.199 -78.226 1.00 83.56 188 ASP A N 1
ATOM 1368 C CA . ASP A 1 188 ? 57.461 15.971 -77.781 1.00 83.56 188 ASP A CA 1
ATOM 1369 C C . ASP A 1 188 ? 57.407 16.169 -76.269 1.00 83.56 188 ASP A C 1
ATOM 1371 O O . ASP A 1 188 ? 57.951 15.377 -75.501 1.00 83.56 188 ASP A O 1
ATOM 1375 N N . HIS A 1 189 ? 56.707 17.216 -75.857 1.00 83.31 189 HIS A N 1
ATOM 1376 C CA . HIS A 1 189 ? 56.420 17.505 -74.457 1.00 83.31 189 HIS A CA 1
ATOM 1377 C C . HIS A 1 189 ? 55.059 16.889 -74.159 1.00 83.31 189 HIS A C 1
ATOM 1379 O O . HIS A 1 189 ? 54.002 17.498 -74.372 1.00 83.31 189 HIS A O 1
ATOM 1385 N N . LEU A 1 190 ? 55.077 15.597 -73.835 1.00 82.00 190 LEU A N 1
ATOM 1386 C CA . LEU A 1 190 ? 53.851 14.875 -73.537 1.00 82.00 190 LEU A CA 1
ATOM 1387 C C . LEU A 1 190 ? 53.496 15.151 -72.079 1.00 82.00 190 LEU A C 1
ATOM 1389 O O . LEU A 1 190 ? 54.333 14.910 -71.214 1.00 82.00 190 LEU A O 1
ATOM 1393 N N . PRO A 1 191 ? 52.285 15.655 -71.794 1.00 81.50 191 PRO A N 1
ATOM 1394 C CA . PRO A 1 191 ? 51.860 15.823 -70.419 1.00 81.50 191 PRO A CA 1
ATOM 1395 C C . PRO A 1 191 ? 51.913 14.473 -69.705 1.00 81.50 191 PRO A C 1
ATOM 1397 O O . PRO A 1 191 ? 51.379 13.483 -70.213 1.00 81.50 191 PRO A O 1
ATOM 1400 N N . ASP A 1 192 ? 52.582 14.458 -68.559 1.00 83.81 192 ASP A N 1
ATOM 1401 C CA . ASP A 1 192 ? 52.679 13.315 -67.669 1.00 83.81 192 ASP A CA 1
ATOM 1402 C C . ASP A 1 192 ? 52.040 13.683 -66.335 1.00 83.81 192 ASP A C 1
ATOM 1404 O O . ASP A 1 192 ? 52.591 14.425 -65.521 1.00 83.81 192 ASP A O 1
ATOM 1408 N N . ASP A 1 193 ? 50.828 13.180 -66.143 1.00 81.50 193 ASP A N 1
ATOM 1409 C CA . ASP A 1 193 ? 50.027 13.458 -64.957 1.00 81.50 193 ASP A CA 1
ATOM 1410 C C . ASP A 1 193 ? 50.735 12.956 -63.679 1.00 81.50 193 ASP A C 1
ATOM 1412 O O . ASP A 1 193 ? 50.674 13.625 -62.649 1.00 81.50 193 ASP A O 1
ATOM 1416 N N . ASP A 1 194 ? 51.517 11.869 -63.764 1.00 80.69 194 ASP A N 1
ATOM 1417 C CA . ASP A 1 194 ? 52.265 11.302 -62.628 1.00 80.69 194 ASP A CA 1
ATOM 1418 C C . ASP A 1 194 ? 53.358 12.260 -62.111 1.00 80.69 194 ASP A C 1
ATOM 1420 O O . ASP A 1 194 ? 53.721 12.236 -60.934 1.00 80.69 194 ASP A O 1
ATOM 1424 N N . SER A 1 195 ? 53.877 13.142 -62.972 1.00 80.44 195 SER A N 1
ATOM 1425 C CA . SER A 1 195 ? 54.867 14.159 -62.595 1.00 80.44 195 SER A CA 1
ATOM 1426 C C . SER A 1 195 ? 54.248 15.344 -61.835 1.00 80.44 195 SER A C 1
ATOM 1428 O O . SER A 1 195 ? 54.979 16.156 -61.259 1.00 80.44 195 SER A O 1
ATOM 1430 N N . CYS A 1 196 ? 52.915 15.450 -61.814 1.00 81.81 196 CYS A N 1
ATOM 1431 C CA . CYS A 1 196 ? 52.175 16.445 -61.041 1.00 81.81 196 CYS A CA 1
ATOM 1432 C C . CYS A 1 196 ? 51.688 15.978 -59.678 1.00 81.81 196 CYS A C 1
ATOM 1434 O O . CYS A 1 196 ? 51.169 16.817 -58.943 1.00 81.81 196 CYS A O 1
ATOM 1436 N N . ASP A 1 197 ? 51.850 14.696 -59.361 1.00 82.75 197 ASP A N 1
ATOM 1437 C CA . ASP A 1 197 ? 51.348 14.100 -58.129 1.00 82.75 197 ASP A CA 1
ATOM 1438 C C . ASP A 1 197 ? 51.977 14.789 -56.907 1.00 82.75 197 ASP A C 1
ATOM 1440 O O . ASP A 1 197 ? 53.167 14.631 -56.589 1.00 82.75 197 ASP A O 1
ATOM 1444 N N . ASP A 1 198 ? 51.175 15.591 -56.211 1.00 81.88 198 ASP A N 1
ATOM 1445 C CA . ASP A 1 198 ? 51.584 16.263 -54.980 1.00 81.88 198 ASP A CA 1
ATOM 1446 C C . ASP A 1 198 ? 51.485 15.339 -53.754 1.00 81.88 198 ASP A C 1
ATOM 1448 O O . ASP A 1 198 ? 51.837 15.741 -52.639 1.00 81.88 198 ASP A O 1
ATOM 1452 N N . HIS A 1 199 ? 51.126 14.071 -53.990 1.00 82.62 199 HIS A N 1
ATOM 1453 C CA . HIS A 1 199 ? 50.854 13.036 -53.005 1.00 82.62 199 HIS A CA 1
ATOM 1454 C C . HIS A 1 199 ? 49.741 13.427 -52.021 1.00 82.62 199 HIS A C 1
ATOM 1456 O O . HIS A 1 199 ? 49.637 12.800 -50.962 1.00 82.62 199 HIS A O 1
ATOM 1462 N N . ASP A 1 200 ? 48.933 14.441 -52.352 1.00 83.56 200 ASP A N 1
ATOM 1463 C CA . ASP A 1 200 ? 47.720 14.807 -51.640 1.00 83.56 200 ASP A CA 1
ATOM 1464 C C . ASP A 1 200 ? 46.529 14.118 -52.315 1.00 83.56 200 ASP A C 1
ATOM 1466 O O . ASP A 1 200 ? 45.967 14.541 -53.324 1.00 83.56 200 ASP A O 1
ATOM 1470 N N . VAL A 1 201 ? 46.099 13.011 -51.717 1.00 82.25 201 VAL A N 1
ATOM 1471 C CA . VAL A 1 201 ? 44.985 12.203 -52.233 1.00 82.25 201 VAL A CA 1
ATOM 1472 C C . VAL A 1 201 ? 43.683 13.027 -52.334 1.00 82.25 201 VAL A C 1
ATOM 1474 O O . VAL A 1 201 ? 42.763 12.653 -53.066 1.00 82.25 201 VAL A O 1
ATOM 1477 N N . CYS A 1 202 ? 43.598 14.163 -51.635 1.00 82.38 202 CYS A N 1
ATOM 1478 C CA . CYS A 1 202 ? 42.406 14.994 -51.514 1.00 82.38 202 CYS A CA 1
ATOM 1479 C C . CYS A 1 202 ? 42.213 16.013 -52.615 1.00 82.38 202 CYS A C 1
ATOM 1481 O O . CYS A 1 202 ? 41.075 16.418 -52.871 1.00 82.38 202 CYS A O 1
ATOM 1483 N N . THR A 1 203 ? 43.278 16.433 -53.280 1.00 81.19 203 THR A N 1
ATOM 1484 C CA . THR A 1 203 ? 43.183 17.291 -54.464 1.00 81.19 203 THR A CA 1
ATOM 1485 C C . THR A 1 203 ? 42.854 16.485 -55.716 1.00 81.19 203 THR A C 1
ATOM 1487 O O . THR A 1 203 ? 42.435 17.072 -56.716 1.00 81.19 203 THR A O 1
ATOM 1490 N N . GLY A 1 204 ? 42.869 15.150 -55.600 1.00 78.06 204 GLY A N 1
ATOM 1491 C CA . GLY A 1 204 ? 42.585 14.198 -56.667 1.00 78.06 204 GLY A CA 1
ATOM 1492 C C . GLY A 1 204 ? 43.694 14.204 -57.709 1.00 78.06 204 GLY A C 1
ATOM 1493 O O . GLY A 1 204 ? 44.487 15.126 -57.740 1.00 78.06 204 GLY A O 1
ATOM 1494 N N . SER A 1 205 ? 43.731 13.211 -58.601 1.00 82.00 205 SER A N 1
ATOM 1495 C CA . SER A 1 205 ? 44.835 13.094 -59.563 1.00 82.00 205 SER A CA 1
ATOM 1496 C C . SER A 1 205 ? 45.031 14.380 -60.361 1.00 82.00 205 SER A C 1
ATOM 1498 O O . SER A 1 205 ? 44.187 14.757 -61.188 1.00 82.00 205 SER A O 1
ATOM 1500 N N . GLU A 1 206 ? 46.138 15.054 -60.079 1.00 86.56 206 GLU A N 1
ATOM 1501 C CA . GLU A 1 206 ? 46.582 16.224 -60.799 1.00 86.56 206 GLU A CA 1
ATOM 1502 C C . GLU A 1 206 ? 46.804 15.845 -62.255 1.00 86.56 206 GLU A C 1
ATOM 1504 O O . GLU A 1 206 ? 47.213 14.736 -62.590 1.00 86.56 206 GLU A O 1
ATOM 1509 N N . THR A 1 207 ? 46.504 16.783 -63.142 1.00 83.62 207 THR A N 1
ATOM 1510 C CA . THR A 1 207 ? 46.720 16.579 -64.573 1.00 83.62 207 THR A CA 1
ATOM 1511 C C . THR A 1 207 ? 47.730 17.587 -65.066 1.00 83.62 207 THR A C 1
ATOM 1513 O O . THR A 1 207 ? 47.701 18.764 -64.689 1.00 83.62 207 THR A O 1
ATOM 1516 N N . CYS A 1 208 ? 48.637 17.147 -65.920 1.00 81.44 208 CYS A N 1
ATOM 1517 C CA . CYS A 1 208 ? 49.579 18.042 -66.541 1.00 81.44 208 CYS A CA 1
ATOM 1518 C C . CYS A 1 208 ? 48.899 18.784 -67.697 1.00 81.44 208 CYS A C 1
ATOM 1520 O O . CYS A 1 208 ? 48.465 18.202 -68.692 1.00 81.44 208 CYS A O 1
ATOM 1522 N N . ASP A 1 209 ? 48.817 20.111 -67.585 1.00 83.88 209 ASP A N 1
ATOM 1523 C CA . ASP A 1 209 ? 48.507 20.974 -68.719 1.00 83.88 209 ASP A CA 1
ATOM 1524 C C . ASP A 1 209 ? 49.833 21.328 -69.409 1.00 83.88 209 ASP A C 1
ATOM 1526 O O . ASP A 1 209 ? 50.653 22.027 -68.807 1.00 83.88 209 ASP A O 1
ATOM 1530 N N . PRO A 1 210 ? 50.047 20.915 -70.672 1.00 78.12 210 PRO A N 1
ATOM 1531 C CA . PRO A 1 210 ? 51.337 21.035 -71.364 1.00 78.12 210 PRO A CA 1
ATOM 1532 C C . PRO A 1 210 ? 51.739 22.485 -71.689 1.00 78.12 210 PRO A C 1
ATOM 1534 O O . PRO A 1 210 ? 52.704 22.725 -72.400 1.00 78.12 210 PRO A O 1
ATOM 1537 N N . VAL A 1 211 ? 50.967 23.479 -71.243 1.00 78.56 211 VAL A N 1
ATOM 1538 C CA . VAL A 1 211 ? 51.290 24.905 -71.388 1.00 78.56 211 VAL A CA 1
ATOM 1539 C C . VAL A 1 211 ? 51.342 25.605 -70.032 1.00 78.56 211 VAL A C 1
ATOM 1541 O O . VAL A 1 211 ? 52.097 26.557 -69.850 1.00 78.56 211 VAL A O 1
ATOM 1544 N N . SER A 1 212 ? 50.500 25.185 -69.090 1.00 79.06 212 SER A N 1
ATOM 1545 C CA . SER A 1 212 ? 50.281 25.891 -67.824 1.00 79.06 212 SER A CA 1
ATOM 1546 C C . SER A 1 212 ? 50.860 25.171 -66.604 1.00 79.06 212 SER A C 1
ATOM 1548 O O . SER A 1 212 ? 50.779 25.727 -65.508 1.00 79.06 212 SER A O 1
ATOM 1550 N N . GLY A 1 213 ? 51.423 23.973 -66.781 1.00 81.25 213 GLY A N 1
ATOM 1551 C CA . GLY A 1 213 ? 51.936 23.131 -65.703 1.00 81.25 213 GLY A CA 1
ATOM 1552 C C . GLY A 1 213 ? 50.842 22.365 -64.971 1.00 81.25 213 GLY A C 1
ATOM 1553 O O . GLY A 1 213 ? 49.723 22.218 -65.467 1.00 81.25 213 GLY A O 1
ATOM 1554 N N . CYS A 1 214 ? 51.165 21.877 -63.776 1.00 85.31 214 CYS A N 1
ATOM 1555 C CA . CYS A 1 214 ? 50.255 21.044 -63.001 1.00 85.31 214 CYS A CA 1
ATOM 1556 C C . CYS A 1 214 ? 48.940 21.740 -62.693 1.00 85.31 214 CYS A C 1
ATOM 1558 O O . CYS A 1 214 ? 48.892 22.819 -62.092 1.00 85.31 214 CYS A O 1
ATOM 1560 N N . ARG A 1 215 ? 47.857 21.099 -63.121 1.00 84.62 215 ARG A N 1
ATOM 1561 C CA . ARG A 1 215 ? 46.503 21.463 -62.746 1.00 84.62 215 ARG A CA 1
ATOM 1562 C C . ARG A 1 215 ? 46.102 20.597 -61.560 1.00 84.62 215 ARG A C 1
ATOM 1564 O O . ARG A 1 215 ? 46.246 19.380 -61.661 1.00 84.62 215 ARG A O 1
ATOM 1571 N N . PRO A 1 216 ? 45.559 21.201 -60.490 1.00 77.06 216 PRO A N 1
ATOM 1572 C CA . PRO A 1 216 ? 44.976 20.424 -59.408 1.00 77.06 216 PRO A CA 1
ATOM 1573 C C . PRO A 1 216 ? 43.897 19.499 -59.974 1.00 77.06 216 PRO A C 1
ATOM 1575 O O . PRO A 1 216 ? 43.169 19.892 -60.899 1.00 77.06 216 PRO A O 1
ATOM 1578 N N . GLY A 1 217 ? 43.818 18.286 -59.435 1.00 78.06 217 GLY A N 1
ATOM 1579 C CA . GLY A 1 217 ? 42.786 17.331 -59.795 1.00 78.06 217 GLY A CA 1
ATOM 1580 C C . GLY A 1 217 ? 41.387 17.802 -59.396 1.00 78.06 217 GLY A C 1
ATOM 1581 O O . GLY A 1 217 ? 41.157 18.914 -58.909 1.00 78.06 217 GLY A O 1
ATOM 1582 N N . THR A 1 218 ? 40.398 16.944 -59.646 1.00 80.00 218 THR A N 1
ATOM 1583 C CA . THR A 1 218 ? 39.077 17.150 -59.042 1.00 80.00 218 THR A CA 1
ATOM 1584 C C . THR A 1 218 ? 39.170 16.704 -57.588 1.00 80.00 218 THR A C 1
ATOM 1586 O O . THR A 1 218 ? 39.443 15.520 -57.385 1.00 80.00 218 THR A O 1
ATOM 1589 N N . PRO A 1 219 ? 38.918 17.590 -56.604 1.00 79.38 219 PRO A N 1
ATOM 1590 C CA . PRO A 1 219 ? 39.045 17.225 -55.204 1.00 79.38 219 PRO A CA 1
ATOM 1591 C C . PRO A 1 219 ? 38.218 15.990 -54.865 1.00 79.38 219 PRO A C 1
ATOM 1593 O O . PRO A 1 219 ? 37.095 15.826 -55.362 1.00 79.38 219 PRO A O 1
ATOM 1596 N N . LEU A 1 220 ? 38.782 15.131 -54.023 1.00 79.88 220 LEU A N 1
ATOM 1597 C CA . LEU A 1 220 ? 38.138 13.905 -53.592 1.00 79.88 220 LEU A CA 1
ATOM 1598 C C . LEU A 1 220 ? 36.865 14.254 -52.809 1.00 79.88 220 LEU A C 1
ATOM 1600 O O . LEU A 1 220 ? 36.905 14.946 -51.792 1.00 79.88 220 LEU A O 1
ATOM 1604 N N . SER A 1 221 ? 35.717 13.802 -53.315 1.00 82.62 221 SER A N 1
ATOM 1605 C CA . SER A 1 221 ? 34.440 13.935 -52.614 1.00 82.62 221 SER A CA 1
ATOM 1606 C C . SER A 1 221 ? 34.357 12.827 -51.578 1.00 82.62 221 SER A C 1
ATOM 1608 O O . SER A 1 221 ? 34.084 11.685 -51.941 1.00 82.62 221 SER A O 1
ATOM 1610 N N . CYS A 1 222 ? 34.631 13.172 -50.323 1.00 81.56 222 CYS A N 1
ATOM 1611 C CA . CYS A 1 222 ? 34.683 12.201 -49.234 1.00 81.56 222 CYS A CA 1
ATOM 1612 C C . CYS A 1 222 ? 33.357 11.931 -48.544 1.00 81.56 222 CYS A C 1
ATOM 1614 O O . CYS A 1 222 ? 33.256 10.908 -47.885 1.00 81.56 222 CYS A O 1
ATOM 1616 N N . ASP A 1 223 ? 32.356 12.778 -48.773 1.00 84.19 223 ASP A N 1
ATOM 1617 C CA . ASP A 1 223 ? 30.985 12.531 -48.337 1.00 84.19 223 ASP A CA 1
ATOM 1618 C C . ASP A 1 223 ? 30.468 11.237 -48.986 1.00 84.19 223 ASP A C 1
ATOM 1620 O O . ASP A 1 223 ? 30.238 11.175 -50.204 1.00 84.19 223 ASP A O 1
ATOM 1624 N N . ASP A 1 224 ? 30.348 10.186 -48.177 1.00 82.12 224 ASP A N 1
ATOM 1625 C CA . ASP A 1 224 ? 29.841 8.879 -48.586 1.00 82.12 224 ASP A CA 1
ATOM 1626 C C . ASP A 1 224 ? 28.312 8.769 -48.407 1.00 82.12 224 ASP A C 1
ATOM 1628 O O . ASP A 1 224 ? 27.704 7.751 -48.769 1.00 82.12 224 ASP A O 1
ATOM 1632 N N . GLY A 1 225 ? 27.681 9.854 -47.943 1.00 82.88 225 GLY A N 1
ATOM 1633 C CA . GLY A 1 225 ? 26.258 9.963 -47.674 1.00 82.88 225 GLY A CA 1
ATOM 1634 C C . GLY A 1 225 ? 25.806 9.199 -46.433 1.00 82.88 225 GLY A C 1
ATOM 1635 O O . GLY A 1 225 ? 24.604 8.967 -46.293 1.00 82.88 225 GLY A O 1
ATOM 1636 N N . VAL A 1 226 ? 26.724 8.762 -45.567 1.00 84.44 226 VAL A N 1
ATOM 1637 C CA . VAL A 1 226 ? 26.412 8.073 -44.319 1.00 84.44 226 VAL A CA 1
ATOM 1638 C C . VAL A 1 226 ? 26.556 9.068 -43.172 1.00 84.44 226 VAL A C 1
ATOM 1640 O O . VAL A 1 226 ? 27.620 9.354 -42.662 1.00 84.44 226 VAL A O 1
ATOM 1643 N N . PHE A 1 227 ? 25.431 9.578 -42.682 1.00 84.25 227 PHE A N 1
ATOM 1644 C CA . PHE A 1 227 ? 25.429 10.595 -41.623 1.00 84.25 227 PHE A CA 1
ATOM 1645 C C . PHE A 1 227 ? 26.143 10.181 -40.310 1.00 84.25 227 PHE A C 1
ATOM 1647 O O . PHE A 1 227 ? 26.488 11.029 -39.490 1.00 84.25 227 PHE A O 1
ATOM 1654 N N . CYS A 1 228 ? 26.328 8.882 -40.063 1.00 84.62 228 CYS A N 1
ATOM 1655 C CA . CYS A 1 228 ? 26.659 8.340 -38.742 1.00 84.62 228 CYS A CA 1
ATOM 1656 C C . CYS A 1 228 ? 28.139 8.085 -38.453 1.00 84.62 228 CYS A C 1
ATOM 1658 O O . CYS A 1 228 ? 28.441 7.663 -37.341 1.00 84.62 228 CYS A O 1
ATOM 1660 N N . ASN A 1 229 ? 29.027 8.335 -39.408 1.00 83.31 229 ASN A N 1
ATOM 1661 C CA . ASN A 1 229 ? 30.490 8.238 -39.289 1.00 83.31 229 ASN A CA 1
ATOM 1662 C C . ASN A 1 229 ? 31.151 9.627 -39.309 1.00 83.31 229 ASN A C 1
ATOM 1664 O O . ASN A 1 229 ? 32.319 9.777 -39.648 1.00 83.31 229 ASN A O 1
ATOM 1668 N N . GLY A 1 230 ? 30.405 10.654 -38.903 1.00 78.44 230 GLY A N 1
ATOM 1669 C CA . GLY A 1 230 ? 30.926 12.009 -38.755 1.00 78.44 230 GLY A CA 1
ATOM 1670 C C . GLY A 1 230 ? 30.933 12.773 -40.072 1.00 78.44 230 GLY A C 1
ATOM 1671 O O . GLY A 1 230 ? 30.385 12.333 -41.071 1.00 78.44 230 GLY A O 1
ATOM 1672 N N . VAL A 1 231 ? 31.499 13.979 -40.055 1.00 80.69 231 VAL A N 1
ATOM 1673 C CA . VAL A 1 231 ? 31.711 14.738 -41.293 1.00 80.69 231 VAL A CA 1
ATOM 1674 C C . VAL A 1 231 ? 32.962 14.188 -41.955 1.00 80.69 231 VAL A C 1
ATOM 1676 O O . VAL A 1 231 ? 34.030 14.213 -41.351 1.00 80.69 231 VAL A O 1
ATOM 1679 N N . GLU A 1 232 ? 32.863 13.712 -43.189 1.00 83.69 232 GLU A N 1
ATOM 1680 C CA . GLU A 1 232 ? 34.005 13.108 -43.860 1.00 83.69 232 GLU A CA 1
ATOM 1681 C C . GLU A 1 232 ? 34.986 14.193 -44.295 1.00 83.69 232 GLU A C 1
ATOM 1683 O O . GLU A 1 232 ? 34.727 15.046 -45.156 1.00 83.69 232 GLU A O 1
ATOM 1688 N N . GLY A 1 233 ? 36.152 14.151 -43.663 1.00 82.56 233 GLY A N 1
ATOM 1689 C CA . GLY A 1 233 ? 37.303 14.936 -44.044 1.00 82.56 233 GLY A CA 1
ATOM 1690 C C . GLY A 1 233 ? 38.107 14.196 -45.100 1.00 82.56 233 GLY A C 1
ATOM 1691 O O . GLY A 1 233 ? 38.074 12.971 -45.216 1.00 82.56 233 GLY A O 1
ATOM 1692 N N . CYS A 1 234 ? 38.889 14.947 -45.862 1.00 82.50 234 CYS A N 1
ATOM 1693 C CA . CYS A 1 234 ? 39.934 14.332 -46.651 1.00 82.50 234 CYS A CA 1
ATOM 1694 C C . CYS A 1 234 ? 41.285 14.547 -45.964 1.00 82.50 234 CYS A C 1
ATOM 1696 O O . CYS A 1 234 ? 41.720 15.687 -45.780 1.00 82.50 234 CYS A O 1
ATOM 1698 N N . ASP A 1 235 ? 41.919 13.444 -45.562 1.00 84.81 235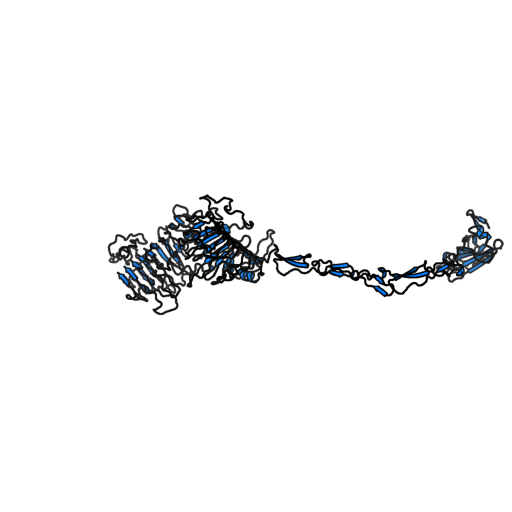 ASP A N 1
ATOM 1699 C CA . ASP A 1 235 ? 43.299 13.423 -45.091 1.00 84.81 235 ASP A CA 1
ATOM 1700 C C . ASP A 1 235 ? 44.242 13.277 -46.294 1.00 84.81 235 ASP A C 1
ATOM 1702 O O . ASP A 1 235 ? 44.087 12.338 -47.081 1.00 84.81 235 ASP A O 1
ATOM 1706 N N . PRO A 1 236 ? 45.249 14.155 -46.432 1.00 80.50 236 PRO A N 1
ATOM 1707 C CA . PRO A 1 236 ? 46.081 14.217 -47.630 1.00 80.50 236 PRO A CA 1
ATOM 1708 C C . PRO A 1 236 ? 46.865 12.930 -47.911 1.00 80.50 236 PRO A C 1
ATOM 1710 O O . PRO A 1 236 ? 47.293 12.709 -49.036 1.00 80.50 236 PRO A O 1
ATOM 1713 N N . VAL A 1 237 ? 47.044 12.046 -46.924 1.00 79.25 237 VAL A N 1
ATOM 1714 C CA . VAL A 1 237 ? 47.783 10.785 -47.089 1.00 79.25 237 VAL A CA 1
ATOM 1715 C C . VAL A 1 237 ? 46.852 9.574 -47.069 1.00 79.25 237 VAL A C 1
ATOM 1717 O O . VAL A 1 237 ? 47.041 8.633 -47.840 1.00 79.25 237 VAL A O 1
ATOM 1720 N N . ALA A 1 238 ? 45.875 9.555 -46.162 1.00 79.75 238 ALA A N 1
ATOM 1721 C CA . ALA A 1 238 ? 44.965 8.427 -45.977 1.00 79.75 238 ALA A CA 1
ATOM 1722 C C . ALA A 1 238 ? 43.749 8.460 -46.923 1.00 79.75 238 ALA A C 1
ATOM 1724 O O . ALA A 1 238 ? 43.068 7.441 -47.055 1.00 79.75 238 ALA A O 1
ATOM 1725 N N . GLY A 1 239 ? 43.503 9.582 -47.608 1.00 82.31 239 GLY A N 1
ATOM 1726 C CA . GLY A 1 239 ? 42.314 9.804 -48.425 1.00 82.31 239 GLY A CA 1
ATOM 1727 C C . GLY A 1 239 ? 41.109 10.161 -47.558 1.00 82.31 239 GLY A C 1
ATOM 1728 O O . GLY A 1 239 ? 41.241 10.853 -46.552 1.00 82.31 239 GLY A O 1
ATOM 1729 N N . CYS A 1 240 ? 39.920 9.702 -47.940 1.00 85.75 240 CYS A N 1
ATOM 1730 C CA . CYS A 1 240 ? 38.719 9.969 -47.154 1.00 85.75 240 CYS A CA 1
ATOM 1731 C C . CYS A 1 240 ? 38.796 9.306 -45.785 1.00 85.75 240 CYS A C 1
ATOM 1733 O O . CYS A 1 240 ? 39.012 8.095 -45.683 1.00 85.75 240 CYS A O 1
ATOM 1735 N N . VAL A 1 241 ? 38.624 10.124 -44.754 1.00 85.81 241 VAL A N 1
ATOM 1736 C CA . VAL A 1 241 ? 38.604 9.696 -43.365 1.00 85.81 241 VAL A CA 1
ATOM 1737 C C . VAL A 1 241 ? 37.356 10.232 -42.688 1.00 85.81 241 VAL A C 1
ATOM 1739 O O . VAL A 1 241 ? 36.966 11.387 -42.860 1.00 85.81 241 VAL A O 1
ATOM 1742 N N . ASP A 1 242 ? 36.775 9.365 -41.882 1.00 83.81 242 ASP A N 1
ATOM 1743 C CA . ASP A 1 242 ? 35.683 9.688 -40.982 1.00 83.81 242 ASP A CA 1
ATOM 1744 C C . ASP A 1 242 ? 36.225 10.588 -39.854 1.00 83.81 242 ASP A C 1
ATOM 1746 O O . ASP A 1 242 ? 37.273 10.291 -39.261 1.00 83.81 242 ASP A O 1
ATOM 1750 N N . GLU A 1 243 ? 35.554 11.710 -39.575 1.00 77.50 243 GLU A N 1
ATOM 1751 C CA . GLU A 1 243 ? 35.796 12.470 -38.341 1.00 77.50 243 GLU A CA 1
ATOM 1752 C C . GLU A 1 243 ? 35.132 11.768 -37.137 1.00 77.50 243 GLU A C 1
ATOM 1754 O O . GLU A 1 243 ? 34.789 10.590 -37.177 1.00 77.50 243 GLU A O 1
ATOM 1759 N N . GLU A 1 244 ? 35.019 12.458 -36.002 1.00 77.25 244 GLU A N 1
ATOM 1760 C CA . GLU A 1 244 ? 34.327 11.911 -34.838 1.00 77.25 244 GLU A CA 1
ATOM 1761 C C . GLU A 1 244 ? 32.825 11.785 -35.137 1.00 77.25 244 GLU A C 1
ATOM 1763 O O . GLU A 1 244 ? 32.199 12.741 -35.608 1.00 77.25 244 GLU A O 1
ATOM 1768 N N . ASP A 1 245 ? 32.268 10.600 -34.870 1.00 81.75 245 ASP A N 1
ATOM 1769 C CA . ASP A 1 245 ? 30.841 10.309 -35.021 1.00 81.75 245 ASP A CA 1
ATOM 1770 C C . ASP A 1 245 ? 29.983 11.413 -34.367 1.00 81.75 245 ASP A C 1
ATOM 1772 O O . ASP A 1 245 ? 30.354 11.943 -33.310 1.00 81.75 245 ASP A O 1
ATOM 1776 N N . PRO A 1 246 ? 28.808 11.754 -34.933 1.00 81.81 246 PRO A N 1
ATOM 1777 C CA . PRO A 1 246 ? 27.906 12.702 -34.302 1.00 81.81 246 PRO A CA 1
ATOM 1778 C C . PRO A 1 246 ? 27.521 12.202 -32.910 1.00 81.81 246 PRO A C 1
ATOM 1780 O O . PRO A 1 246 ? 27.010 11.089 -32.757 1.00 81.81 246 PRO A O 1
ATOM 1783 N N . ASP A 1 247 ? 27.728 13.042 -31.895 1.00 83.75 247 ASP A N 1
ATOM 1784 C CA . ASP A 1 247 ? 27.248 12.753 -30.548 1.00 83.75 247 ASP A CA 1
ATOM 1785 C C . ASP A 1 247 ? 25.716 12.823 -30.538 1.00 83.75 247 ASP A C 1
ATOM 1787 O O . ASP A 1 247 ? 25.115 13.901 -30.518 1.00 83.75 247 ASP A O 1
ATOM 1791 N N . CYS A 1 248 ? 25.090 11.651 -30.636 1.00 84.88 248 CYS A N 1
ATOM 1792 C CA . CYS A 1 248 ? 23.643 11.502 -30.608 1.00 84.88 248 CYS A CA 1
ATOM 1793 C C . CYS A 1 248 ? 23.074 11.384 -29.185 1.00 84.88 248 CYS A C 1
ATOM 1795 O O . CYS A 1 248 ? 21.867 11.186 -29.068 1.00 84.88 248 CYS A O 1
ATOM 1797 N N . ASP A 1 249 ? 23.891 11.486 -28.128 1.00 80.88 249 ASP A N 1
ATOM 1798 C CA . ASP A 1 249 ? 23.407 11.475 -26.742 1.00 80.88 249 ASP A CA 1
ATOM 1799 C C . ASP A 1 249 ? 22.525 12.711 -26.485 1.00 80.88 249 ASP A C 1
ATOM 1801 O O . ASP A 1 249 ? 22.980 13.860 -26.526 1.00 80.88 249 ASP A O 1
ATOM 1805 N N . ASP A 1 250 ? 21.235 12.491 -26.226 1.00 79.00 250 ASP A N 1
ATOM 1806 C CA . ASP A 1 250 ? 20.286 13.570 -25.926 1.00 79.00 250 ASP A CA 1
ATOM 1807 C C . ASP A 1 250 ? 20.279 13.962 -24.433 1.00 79.00 250 ASP A C 1
ATOM 1809 O O . ASP A 1 250 ? 19.524 14.846 -24.002 1.00 79.00 250 ASP A O 1
ATOM 1813 N N . GLY A 1 251 ? 21.143 13.331 -23.632 1.00 67.44 251 GLY A N 1
ATOM 1814 C CA . GLY A 1 251 ? 21.239 13.492 -22.189 1.00 67.44 251 GLY A CA 1
ATOM 1815 C C . GLY A 1 251 ? 20.109 12.806 -21.421 1.00 67.44 251 GLY A C 1
ATOM 1816 O O . GLY A 1 251 ? 19.962 13.058 -20.217 1.00 67.44 251 GLY A O 1
ATOM 1817 N N . VAL A 1 252 ? 19.293 11.972 -22.076 1.00 66.12 252 VAL A N 1
ATOM 1818 C CA . VAL A 1 252 ? 18.173 11.243 -21.480 1.00 66.12 252 VAL A CA 1
ATOM 1819 C C . VAL A 1 252 ? 18.570 9.770 -21.295 1.00 66.12 252 VAL A C 1
ATOM 1821 O O . VAL A 1 252 ? 18.512 8.972 -22.218 1.00 66.12 252 VAL A O 1
ATOM 1824 N N . PRO A 1 253 ? 18.871 9.308 -20.064 1.00 59.38 253 PRO A N 1
ATOM 1825 C CA . PRO A 1 253 ? 19.415 7.958 -19.849 1.00 59.38 253 PRO A CA 1
ATOM 1826 C C . PRO A 1 253 ? 18.478 6.791 -20.216 1.00 59.38 253 PRO A C 1
ATOM 1828 O O . PRO A 1 253 ? 18.852 5.631 -20.063 1.00 59.38 253 PRO A O 1
ATOM 1831 N N . CYS A 1 254 ? 17.228 7.069 -20.595 1.00 65.25 254 CYS A N 1
ATOM 1832 C CA . CYS A 1 254 ? 16.216 6.071 -20.937 1.00 65.25 254 CYS A CA 1
ATOM 1833 C C . CYS A 1 254 ? 15.961 5.908 -22.441 1.00 65.25 254 CYS A C 1
ATOM 1835 O O . CYS A 1 254 ? 15.096 5.116 -22.835 1.00 65.25 254 CYS A O 1
ATOM 1837 N N . THR A 1 255 ? 16.717 6.603 -23.283 1.00 71.56 255 THR A N 1
ATOM 1838 C CA . THR A 1 255 ? 16.750 6.397 -24.728 1.00 71.56 255 THR A CA 1
ATOM 1839 C C . THR A 1 255 ? 18.002 5.602 -25.102 1.00 71.56 255 THR A C 1
ATOM 1841 O O . THR A 1 255 ? 19.053 5.669 -24.474 1.00 71.56 255 THR A O 1
ATOM 1844 N N . ALA A 1 256 ? 17.858 4.690 -26.062 1.00 76.88 256 ALA A N 1
ATOM 1845 C CA . ALA A 1 256 ? 18.967 4.175 -26.844 1.00 76.88 256 ALA A CA 1
ATOM 1846 C C . ALA A 1 256 ? 19.114 5.171 -27.966 1.00 76.88 256 ALA A C 1
ATOM 1848 O O . ALA A 1 256 ? 18.332 5.170 -28.926 1.00 76.88 256 ALA A O 1
ATOM 1849 N N . ASP A 1 257 ? 20.108 6.011 -27.787 1.00 84.75 257 ASP A N 1
ATOM 1850 C CA . ASP A 1 257 ? 20.503 6.945 -28.800 1.00 84.75 257 ASP A CA 1
ATOM 1851 C C . ASP A 1 257 ? 21.293 6.174 -29.838 1.00 84.75 257 ASP A C 1
ATOM 1853 O O . ASP A 1 257 ? 22.224 5.413 -29.560 1.00 84.75 257 ASP A O 1
ATOM 1857 N N . SER A 1 258 ? 20.799 6.272 -31.055 1.00 86.25 258 SER A N 1
ATOM 1858 C CA . SER A 1 258 ? 21.376 5.605 -32.198 1.00 86.25 258 SER A CA 1
ATOM 1859 C C . SER A 1 258 ? 21.349 6.588 -33.337 1.00 86.25 258 SER A C 1
ATOM 1861 O O . SER A 1 258 ? 20.328 7.223 -33.601 1.00 86.25 258 SER A O 1
ATOM 1863 N N . CYS A 1 259 ? 22.468 6.707 -34.023 1.00 87.38 259 CYS A N 1
ATOM 1864 C CA . CYS A 1 259 ? 22.472 7.406 -35.282 1.00 87.38 259 CYS A CA 1
ATOM 1865 C C . CYS A 1 259 ? 21.773 6.529 -36.340 1.00 87.38 259 CYS A C 1
ATOM 1867 O O . CYS A 1 259 ? 22.073 5.335 -36.449 1.00 87.38 259 CYS A O 1
ATOM 1869 N N . ASP A 1 260 ? 20.804 7.087 -37.077 1.00 87.38 260 ASP A N 1
ATOM 1870 C CA . ASP A 1 260 ? 20.148 6.393 -38.187 1.00 87.38 260 ASP A CA 1
ATOM 1871 C C . ASP A 1 260 ? 20.716 6.871 -39.535 1.00 87.38 260 ASP A C 1
ATOM 1873 O O . ASP A 1 260 ? 20.388 7.977 -39.972 1.00 87.38 260 ASP A O 1
ATOM 1877 N N . PRO A 1 261 ? 21.505 6.033 -40.235 1.00 82.81 261 PRO A N 1
ATOM 1878 C CA . PRO A 1 261 ? 22.170 6.425 -41.479 1.00 82.81 261 PRO A CA 1
ATOM 1879 C C . PRO A 1 261 ? 21.234 6.454 -42.697 1.00 82.81 261 PRO A C 1
ATOM 1881 O O . PRO A 1 261 ? 21.678 6.729 -43.801 1.00 82.81 261 PRO A O 1
ATOM 1884 N N . VAL A 1 262 ? 19.957 6.081 -42.550 1.00 84.12 262 VAL A N 1
ATOM 1885 C CA . VAL A 1 262 ? 18.969 6.092 -43.645 1.00 84.12 262 VAL A CA 1
ATOM 1886 C C . VAL A 1 262 ? 18.097 7.344 -43.585 1.00 84.12 262 VAL A C 1
ATOM 1888 O O . VAL A 1 262 ? 17.576 7.785 -44.610 1.00 84.12 262 VAL A O 1
ATOM 1891 N N . ALA A 1 263 ? 17.872 7.875 -42.385 1.00 84.56 263 ALA A N 1
ATOM 1892 C CA . ALA A 1 263 ? 17.068 9.070 -42.158 1.00 84.56 263 ALA A CA 1
ATOM 1893 C C . ALA A 1 263 ? 17.899 10.346 -41.948 1.00 84.56 263 ALA A C 1
ATOM 1895 O O . ALA A 1 263 ? 17.294 11.404 -41.779 1.00 84.56 263 ALA A O 1
ATOM 1896 N N . ASP A 1 264 ? 19.232 10.246 -41.980 1.00 87.62 264 ASP A N 1
ATOM 1897 C CA . ASP A 1 264 ? 20.187 11.336 -41.741 1.00 87.62 264 ASP A CA 1
ATOM 1898 C C . ASP A 1 264 ? 19.880 12.115 -40.448 1.00 87.62 264 ASP A C 1
ATOM 1900 O O . ASP A 1 264 ? 19.864 13.348 -40.416 1.00 87.62 264 ASP A O 1
ATOM 1904 N N . GLU A 1 265 ? 19.558 11.387 -39.373 1.00 87.12 265 GLU A N 1
ATOM 1905 C CA . GLU A 1 265 ? 19.170 11.965 -38.085 1.00 87.12 265 GLU A CA 1
ATOM 1906 C C . GLU A 1 265 ? 19.632 11.105 -36.897 1.00 87.12 265 GLU A C 1
ATOM 1908 O O . GLU A 1 265 ? 19.715 9.875 -36.974 1.00 87.12 265 GLU A O 1
ATOM 1913 N N . CYS A 1 266 ? 19.853 11.748 -35.747 1.00 88.62 266 CYS A N 1
ATOM 1914 C CA . CYS A 1 266 ? 19.940 11.044 -34.470 1.00 88.62 266 CYS A CA 1
ATOM 1915 C C . CYS A 1 266 ? 18.544 10.568 -34.045 1.00 88.62 266 CYS A C 1
ATOM 1917 O O . CYS A 1 266 ? 17.595 11.354 -33.953 1.00 88.62 266 CYS A O 1
ATOM 1919 N N . ARG A 1 267 ? 18.413 9.265 -33.777 1.00 87.00 267 ARG A N 1
ATOM 1920 C CA . ARG A 1 267 ? 17.195 8.640 -33.263 1.00 87.00 267 ARG A CA 1
ATOM 1921 C C . ARG A 1 267 ? 17.354 8.258 -31.802 1.00 87.00 267 ARG A C 1
ATOM 1923 O O . ARG A 1 267 ? 18.122 7.362 -31.463 1.00 87.00 267 ARG A O 1
ATOM 1930 N N . HIS A 1 268 ? 16.492 8.839 -30.983 1.00 84.44 268 HIS A N 1
ATOM 1931 C CA . HIS A 1 268 ? 16.383 8.562 -29.554 1.00 84.44 268 HIS A CA 1
ATOM 1932 C C . HIS A 1 268 ? 15.182 7.631 -29.346 1.00 84.44 268 HIS A C 1
ATOM 1934 O O . HIS A 1 268 ? 14.025 8.062 -29.302 1.00 84.44 268 HIS A O 1
ATOM 1940 N N . GLN A 1 269 ? 15.420 6.317 -29.335 1.00 76.00 269 GLN A N 1
ATOM 1941 C CA . GLN A 1 269 ? 14.352 5.332 -29.125 1.00 76.00 269 GLN A CA 1
ATOM 1942 C C . GLN A 1 269 ? 14.319 4.909 -27.661 1.00 76.00 269 GLN A C 1
ATOM 1944 O O . GLN A 1 269 ? 15.368 4.565 -27.133 1.00 76.00 269 GLN A O 1
ATOM 1949 N N . PRO A 1 270 ? 13.154 4.836 -26.994 1.00 70.50 270 PRO A N 1
ATOM 1950 C CA . PRO A 1 270 ? 13.082 4.316 -25.630 1.00 70.50 270 PRO A CA 1
ATOM 1951 C C . PRO A 1 270 ? 13.750 2.938 -25.534 1.00 70.50 270 PRO A C 1
ATOM 1953 O O . PRO A 1 270 ? 13.351 2.006 -26.241 1.00 70.50 270 PRO A O 1
ATOM 1956 N N . ASN A 1 271 ? 14.770 2.795 -24.687 1.00 57.59 271 ASN A N 1
ATOM 1957 C CA . ASN A 1 271 ? 15.495 1.536 -24.552 1.00 57.59 271 ASN A CA 1
ATOM 1958 C C . ASN A 1 271 ? 14.998 0.722 -23.356 1.00 57.59 271 ASN A C 1
ATOM 1960 O O . ASN A 1 271 ? 14.469 1.234 -22.373 1.00 57.59 271 ASN A O 1
ATOM 1964 N N . ALA A 1 272 ? 15.185 -0.596 -23.420 1.00 51.78 272 ALA A N 1
ATOM 1965 C CA . ALA A 1 272 ? 14.947 -1.477 -22.275 1.00 51.78 272 ALA A CA 1
ATOM 1966 C C . ALA A 1 272 ? 16.052 -1.354 -21.193 1.00 51.78 272 ALA A C 1
ATOM 1968 O O . ALA A 1 272 ? 16.048 -2.107 -20.218 1.00 51.78 272 ALA A O 1
ATOM 1969 N N . GLY A 1 273 ? 17.003 -0.431 -21.385 1.00 51.47 273 GLY A N 1
ATOM 1970 C CA . GLY A 1 273 ? 18.245 -0.225 -20.646 1.00 51.47 273 GLY A CA 1
ATOM 1971 C C . GLY A 1 273 ? 18.176 0.895 -19.610 1.00 51.47 273 GLY A C 1
ATOM 1972 O O . GLY A 1 273 ? 19.150 1.603 -19.436 1.00 51.47 273 GLY A O 1
ATOM 1973 N N . GLY A 1 274 ? 17.061 0.996 -18.884 1.00 53.78 274 GLY A N 1
ATOM 1974 C CA . GLY A 1 274 ? 17.029 1.539 -17.526 1.00 53.78 274 GLY A CA 1
ATOM 1975 C C . GLY A 1 274 ? 17.311 3.032 -17.382 1.00 53.78 274 GLY A C 1
ATOM 1976 O O . GLY A 1 274 ? 18.412 3.448 -17.047 1.00 53.78 274 GLY A O 1
ATOM 1977 N N . CYS A 1 275 ? 16.235 3.804 -17.420 1.00 61.69 275 CYS A N 1
ATOM 1978 C CA . CYS A 1 275 ? 16.110 5.084 -16.736 1.00 61.69 275 CYS A CA 1
ATOM 1979 C C . CYS A 1 275 ? 16.766 5.056 -15.335 1.00 61.69 275 CYS A C 1
ATOM 1981 O O . CYS A 1 275 ? 16.738 3.996 -14.691 1.00 61.69 275 CYS A O 1
ATOM 1983 N N . PRO A 1 276 ? 17.289 6.192 -14.822 1.00 74.19 276 PRO A N 1
ATOM 1984 C CA . PRO A 1 276 ? 18.099 6.211 -13.608 1.00 74.19 276 PRO A CA 1
ATOM 1985 C C . PRO A 1 276 ? 17.394 5.481 -12.464 1.00 74.19 276 PRO A C 1
ATOM 1987 O O . PRO A 1 276 ? 16.228 5.748 -12.151 1.00 74.19 276 PRO A O 1
ATOM 1990 N N . ALA A 1 277 ? 18.107 4.516 -11.883 1.00 82.50 277 ALA A N 1
ATOM 1991 C CA . ALA A 1 277 ? 17.664 3.782 -10.713 1.00 82.50 277 ALA A CA 1
ATOM 1992 C C . ALA A 1 277 ? 18.153 4.505 -9.462 1.00 82.50 277 ALA A C 1
ATOM 1994 O O . ALA A 1 277 ? 19.334 4.448 -9.138 1.00 82.50 277 ALA A O 1
ATOM 1995 N N . PHE A 1 278 ? 17.236 5.177 -8.777 1.00 88.06 278 PHE A N 1
ATOM 1996 C CA . PHE A 1 278 ? 17.489 5.841 -7.510 1.00 88.06 278 PHE A CA 1
ATOM 1997 C C . PHE A 1 278 ? 17.316 4.840 -6.368 1.00 88.06 278 PHE A C 1
ATOM 1999 O O . PHE A 1 278 ? 16.208 4.361 -6.117 1.00 88.06 278 PHE A O 1
ATOM 2006 N N . HIS A 1 279 ? 18.405 4.537 -5.669 1.00 89.50 279 HIS A N 1
ATOM 2007 C CA . HIS A 1 279 ? 18.428 3.736 -4.449 1.00 89.50 279 HIS A CA 1
ATOM 2008 C C . HIS A 1 279 ? 18.181 4.652 -3.252 1.00 89.50 279 HIS A C 1
ATOM 2010 O O . HIS A 1 279 ? 18.982 5.536 -2.944 1.00 89.50 279 HIS A O 1
ATOM 2016 N N . ILE A 1 280 ? 17.049 4.457 -2.585 1.00 92.25 280 ILE A N 1
ATOM 2017 C CA . ILE A 1 280 ? 16.520 5.395 -1.598 1.00 92.25 280 ILE A CA 1
ATOM 2018 C C . ILE A 1 280 ? 16.375 4.660 -0.273 1.00 92.25 280 ILE A C 1
ATOM 2020 O O . ILE A 1 280 ? 15.624 3.691 -0.186 1.00 92.25 280 ILE A O 1
ATOM 2024 N N . GLY A 1 281 ? 17.071 5.114 0.764 1.00 91.75 281 GLY A N 1
ATOM 2025 C CA . GLY A 1 281 ? 17.051 4.462 2.075 1.00 91.75 281 GLY A CA 1
ATOM 2026 C C . GLY A 1 281 ? 16.861 5.449 3.224 1.00 91.75 281 GLY A C 1
ATOM 2027 O O . GLY A 1 281 ? 17.098 6.644 3.070 1.00 91.75 281 GLY A O 1
ATOM 2028 N N . PRO A 1 282 ? 16.446 5.003 4.415 1.00 88.94 282 PRO A N 1
ATOM 2029 C CA . PRO A 1 282 ? 16.308 5.891 5.572 1.00 88.94 282 PRO A CA 1
ATOM 2030 C C . PRO A 1 282 ? 17.657 6.424 6.093 1.00 88.94 282 PRO A C 1
ATOM 2032 O O . PRO A 1 282 ? 17.680 7.447 6.775 1.00 88.94 282 PRO A O 1
ATOM 2035 N N . ALA A 1 283 ? 18.780 5.777 5.760 1.00 88.69 283 ALA A N 1
ATOM 2036 C CA . ALA A 1 283 ? 20.137 6.239 6.069 1.00 88.69 283 ALA A CA 1
ATOM 2037 C C . ALA A 1 283 ? 21.147 5.785 4.989 1.00 88.69 283 ALA A C 1
ATOM 2039 O O . ALA A 1 283 ? 20.869 4.809 4.293 1.00 88.69 283 ALA A O 1
ATOM 2040 N N . PRO A 1 284 ? 22.323 6.428 4.844 1.00 84.12 284 PRO A N 1
ATOM 2041 C CA . PRO A 1 284 ? 23.273 6.136 3.758 1.00 84.12 284 PRO A CA 1
ATOM 2042 C C . PRO A 1 284 ? 23.664 4.654 3.615 1.00 84.12 284 PRO A C 1
ATOM 2044 O O . PRO A 1 284 ? 23.823 4.160 2.500 1.00 84.12 284 PRO A O 1
ATOM 2047 N N . ASP A 1 285 ? 23.749 3.937 4.739 1.00 83.44 285 ASP A N 1
ATOM 2048 C CA . ASP A 1 285 ? 24.213 2.545 4.811 1.00 83.44 285 ASP A CA 1
ATOM 2049 C C . ASP A 1 285 ? 23.078 1.505 4.709 1.00 83.44 285 ASP A C 1
ATOM 2051 O O . ASP A 1 285 ? 23.294 0.324 4.976 1.00 83.44 285 ASP A O 1
ATOM 2055 N N . THR A 1 286 ? 21.857 1.922 4.352 1.00 82.75 286 THR A N 1
ATOM 2056 C CA . THR A 1 286 ? 20.670 1.035 4.295 1.00 82.75 286 THR A CA 1
ATOM 2057 C C . THR A 1 286 ? 20.353 0.489 2.905 1.00 82.75 286 THR A C 1
ATOM 2059 O O . THR A 1 286 ? 19.622 -0.491 2.788 1.00 82.75 286 THR A O 1
ATOM 2062 N N . CYS A 1 287 ? 20.987 1.028 1.860 1.00 81.56 287 CYS A N 1
ATOM 2063 C CA . CYS A 1 287 ? 20.866 0.530 0.490 1.00 81.56 287 CYS A CA 1
ATOM 2064 C C . CYS A 1 287 ? 21.881 -0.540 0.021 1.00 81.56 287 CYS A C 1
ATOM 2066 O O . CYS A 1 287 ? 21.823 -0.875 -1.168 1.00 81.56 287 CYS A O 1
ATOM 2068 N N . PRO A 1 288 ? 22.810 -1.115 0.825 1.00 68.19 288 PRO A N 1
ATOM 2069 C CA . PRO A 1 288 ? 23.732 -2.105 0.289 1.00 68.19 288 PRO A CA 1
ATOM 2070 C C . PRO A 1 288 ? 22.994 -3.420 0.011 1.00 68.19 288 PRO A C 1
ATOM 2072 O O . PRO A 1 288 ? 22.626 -4.156 0.926 1.00 68.19 288 PRO A O 1
ATOM 2075 N N . HIS A 1 289 ? 22.836 -3.760 -1.268 1.00 56.19 289 HIS A N 1
ATOM 2076 C CA . HIS A 1 289 ? 22.483 -5.112 -1.694 1.00 56.19 289 HIS A CA 1
ATOM 2077 C C . HIS A 1 289 ? 23.768 -5.914 -1.959 1.00 56.19 289 HIS A C 1
ATOM 2079 O O . HIS A 1 289 ? 24.740 -5.391 -2.502 1.00 56.19 289 HIS A O 1
ATOM 2085 N N . ARG A 1 290 ? 23.789 -7.198 -1.583 1.00 49.06 290 ARG A N 1
ATOM 2086 C CA . ARG A 1 290 ? 24.856 -8.136 -1.965 1.00 49.06 290 ARG A CA 1
ATOM 2087 C C . ARG A 1 290 ? 24.516 -8.662 -3.364 1.00 49.06 290 ARG A C 1
ATOM 2089 O O . ARG A 1 290 ? 23.533 -9.386 -3.512 1.00 49.06 290 ARG A O 1
ATOM 2096 N N . LEU A 1 291 ? 25.257 -8.261 -4.398 1.00 43.84 291 LEU A N 1
ATOM 2097 C CA . LEU A 1 291 ? 25.076 -8.816 -5.746 1.00 43.84 291 LEU A CA 1
ATOM 2098 C C . LEU A 1 291 ? 25.294 -10.349 -5.722 1.00 43.84 291 LEU A C 1
ATOM 2100 O O . LEU A 1 291 ? 25.978 -10.852 -4.825 1.00 43.84 291 LEU A O 1
ATOM 2104 N N . PRO A 1 292 ? 24.739 -11.123 -6.678 1.00 45.34 292 PRO A N 1
ATOM 2105 C CA . PRO A 1 292 ? 24.953 -12.575 -6.756 1.00 45.34 292 PRO A CA 1
ATOM 2106 C C . PRO A 1 292 ? 26.432 -13.013 -6.815 1.00 45.34 292 PRO A C 1
ATOM 2108 O O . PRO A 1 292 ? 26.714 -14.197 -6.642 1.00 45.34 292 PRO A O 1
ATOM 2111 N N . ASP A 1 293 ? 27.360 -12.080 -7.058 1.00 51.91 293 ASP A N 1
ATOM 2112 C CA . ASP A 1 293 ? 28.812 -12.275 -7.137 1.00 51.91 293 ASP A CA 1
ATOM 2113 C C . ASP A 1 293 ? 29.589 -11.911 -5.849 1.00 51.91 293 ASP A C 1
ATOM 2115 O O . ASP A 1 293 ? 30.816 -11.974 -5.835 1.00 51.91 293 ASP A O 1
ATOM 2119 N N . ASP A 1 294 ? 28.887 -11.585 -4.758 1.00 51.50 294 ASP A N 1
ATOM 2120 C CA . ASP A 1 294 ? 29.451 -11.258 -3.439 1.00 51.50 294 ASP A CA 1
ATOM 2121 C C . ASP A 1 294 ? 30.304 -9.970 -3.372 1.00 51.50 294 ASP A C 1
ATOM 2123 O O . ASP A 1 294 ? 31.119 -9.789 -2.463 1.00 51.50 294 ASP A O 1
ATOM 2127 N N . THR A 1 295 ? 30.085 -9.031 -4.296 1.00 51.34 295 THR A N 1
ATOM 2128 C CA . THR A 1 295 ? 30.587 -7.653 -4.176 1.00 51.34 295 THR A CA 1
ATOM 2129 C C . THR A 1 295 ? 29.551 -6.738 -3.479 1.00 51.34 295 THR A C 1
ATOM 2131 O O . THR A 1 295 ? 28.351 -6.810 -3.746 1.00 51.34 295 THR A O 1
ATOM 2134 N N . GLN A 1 296 ? 29.993 -5.894 -2.532 1.00 53.56 296 GLN A N 1
ATOM 2135 C CA . GLN A 1 296 ? 29.259 -4.714 -2.012 1.00 53.56 296 GLN A CA 1
ATOM 2136 C C . GLN A 1 296 ? 29.963 -3.464 -2.584 1.00 53.56 296 GLN A C 1
ATOM 2138 O O . GLN A 1 296 ? 31.187 -3.478 -2.675 1.00 53.56 296 GLN A O 1
ATOM 2143 N N . THR A 1 297 ? 29.312 -2.379 -3.022 1.00 49.53 297 THR A N 1
ATOM 2144 C CA . THR A 1 297 ? 28.334 -1.535 -2.307 1.00 49.53 297 THR A CA 1
ATOM 2145 C C . THR A 1 297 ? 27.468 -0.706 -3.277 1.00 49.53 297 THR A C 1
ATOM 2147 O O . THR A 1 297 ? 28.018 0.060 -4.067 1.00 49.53 297 THR A O 1
ATOM 2150 N N . THR A 1 298 ? 26.139 -0.738 -3.152 1.00 58.84 298 THR A N 1
ATOM 2151 C CA . THR A 1 298 ? 25.273 0.392 -3.548 1.00 58.84 298 THR A CA 1
ATOM 2152 C C . THR A 1 298 ? 25.113 1.311 -2.335 1.00 58.84 298 THR A C 1
ATOM 2154 O O . THR A 1 298 ? 24.516 0.918 -1.333 1.00 58.84 298 THR A O 1
ATOM 2157 N N . VAL A 1 299 ? 25.709 2.506 -2.382 1.00 74.75 299 VAL A N 1
ATOM 2158 C CA . VAL A 1 299 ? 25.402 3.583 -1.422 1.00 74.75 299 VAL A CA 1
ATOM 2159 C C . VAL A 1 299 ? 24.036 4.143 -1.805 1.00 74.75 299 VAL A C 1
ATOM 2161 O O . VAL A 1 299 ? 23.721 4.189 -2.991 1.00 74.75 299 VAL A O 1
ATOM 2164 N N . CYS A 1 300 ? 23.211 4.531 -0.831 1.00 86.62 300 CYS A N 1
ATOM 2165 C CA . CYS A 1 300 ? 21.958 5.202 -1.166 1.00 86.62 300 CYS A CA 1
ATOM 2166 C C . CYS A 1 300 ? 22.242 6.485 -1.960 1.00 86.62 300 CYS A C 1
ATOM 2168 O O . CYS A 1 300 ? 22.975 7.349 -1.475 1.00 86.62 300 CYS A O 1
ATOM 2170 N N . ASP A 1 301 ? 21.618 6.630 -3.128 1.00 88.94 301 ASP A N 1
ATOM 2171 C CA . ASP A 1 301 ? 21.650 7.865 -3.919 1.00 88.94 301 ASP A CA 1
ATOM 2172 C C . ASP A 1 301 ? 20.976 9.004 -3.141 1.00 88.94 301 ASP A C 1
ATOM 2174 O O . ASP A 1 301 ? 21.447 10.141 -3.128 1.00 88.94 301 ASP A O 1
ATOM 2178 N N . PHE A 1 302 ? 19.905 8.667 -2.414 1.00 91.50 302 PHE A N 1
ATOM 2179 C CA . PHE A 1 302 ? 19.197 9.570 -1.513 1.00 91.50 302 PHE A CA 1
ATOM 2180 C C . PHE A 1 302 ? 18.968 8.893 -0.164 1.00 91.50 302 PHE A C 1
ATOM 2182 O O . PHE A 1 302 ? 18.569 7.727 -0.104 1.00 91.50 302 PHE A O 1
ATOM 2189 N N . SER A 1 303 ? 19.183 9.619 0.938 1.00 91.88 303 SER A N 1
ATOM 2190 C CA . SER A 1 303 ? 18.912 9.078 2.271 1.00 91.88 303 SER A CA 1
ATOM 2191 C C . SER A 1 303 ? 18.321 10.068 3.269 1.00 91.88 303 SER A C 1
ATOM 2193 O O . SER A 1 303 ? 18.526 11.275 3.169 1.00 91.88 303 SER A O 1
ATOM 2195 N N . GLY A 1 304 ? 17.556 9.534 4.222 1.00 86.69 304 GLY A N 1
ATOM 2196 C CA . GLY A 1 304 ? 16.834 10.299 5.238 1.00 86.69 304 GLY A CA 1
ATOM 2197 C C . GLY A 1 304 ? 15.333 10.458 4.951 1.00 86.69 304 GLY A C 1
ATOM 2198 O O . GLY A 1 304 ? 14.828 9.959 3.946 1.00 86.69 304 GLY A O 1
ATOM 2199 N N . PRO A 1 305 ? 14.590 11.164 5.824 1.00 80.38 305 PRO A N 1
ATOM 2200 C CA . PRO A 1 305 ? 13.132 11.257 5.724 1.00 80.38 305 PRO A CA 1
ATOM 2201 C C . PRO A 1 305 ? 12.617 11.918 4.438 1.00 80.38 305 PRO A C 1
ATOM 2203 O O . PRO A 1 305 ? 11.548 11.548 3.972 1.00 80.38 305 PRO A O 1
ATOM 2206 N N . SER A 1 306 ? 13.352 12.869 3.848 1.00 85.50 306 SER A N 1
ATOM 2207 C CA . SER A 1 306 ? 12.977 13.546 2.591 1.00 85.50 306 SER A CA 1
ATOM 2208 C C . SER A 1 306 ? 13.512 12.863 1.332 1.00 85.50 306 SER A C 1
ATOM 2210 O O . SER A 1 306 ? 13.206 13.308 0.232 1.00 85.50 306 SER A O 1
ATOM 2212 N N . ALA A 1 307 ? 14.278 11.777 1.468 1.00 89.81 307 ALA A N 1
ATOM 2213 C CA . ALA A 1 307 ? 15.057 11.189 0.380 1.00 89.81 307 ALA A CA 1
ATOM 2214 C C . ALA A 1 307 ? 14.238 10.872 -0.876 1.00 89.81 307 ALA A C 1
ATOM 2216 O O . ALA A 1 307 ? 14.698 11.071 -1.994 1.00 89.81 307 ALA A O 1
ATOM 2217 N N . LEU A 1 308 ? 13.006 10.396 -0.694 1.00 91.12 308 LEU A N 1
ATOM 2218 C CA . LEU A 1 308 ? 12.116 10.064 -1.801 1.00 91.12 308 LEU A CA 1
ATOM 2219 C C . LEU A 1 308 ? 11.581 11.304 -2.528 1.00 91.12 308 LEU A C 1
ATOM 2221 O O . LEU A 1 308 ? 11.434 11.283 -3.747 1.00 91.12 308 LEU A O 1
ATOM 2225 N N . LEU A 1 309 ? 11.303 12.381 -1.791 1.00 89.31 309 LEU A N 1
ATOM 2226 C CA . LEU A 1 309 ? 10.937 13.667 -2.379 1.00 89.31 309 LEU A CA 1
ATOM 2227 C C . LEU A 1 309 ? 12.124 14.247 -3.155 1.00 89.31 309 LEU A C 1
ATOM 2229 O O . LEU A 1 309 ? 11.956 14.684 -4.289 1.00 89.31 309 LEU A O 1
ATOM 2233 N N . ASP A 1 310 ? 13.320 14.197 -2.572 1.00 90.56 310 ASP A N 1
ATOM 2234 C CA . ASP A 1 310 ? 14.542 14.679 -3.215 1.00 90.56 310 ASP A CA 1
ATOM 2235 C C . ASP A 1 310 ? 14.835 13.885 -4.503 1.00 90.56 310 ASP A C 1
ATOM 2237 O O . ASP A 1 310 ? 15.114 14.477 -5.545 1.00 90.56 310 ASP A O 1
ATOM 2241 N N . ALA A 1 311 ? 14.655 12.559 -4.473 1.00 90.56 311 ALA A N 1
ATOM 2242 C CA . ALA A 1 311 ? 14.751 11.703 -5.655 1.00 90.56 311 ALA A CA 1
ATOM 2243 C C . ALA A 1 311 ? 13.686 12.040 -6.710 1.00 90.56 311 ALA A C 1
ATOM 2245 O O . ALA A 1 311 ? 13.983 12.075 -7.899 1.00 90.56 311 ALA A O 1
ATOM 2246 N N . SER A 1 312 ? 12.444 12.304 -6.290 1.00 90.00 312 SER A N 1
ATOM 2247 C CA . SER A 1 312 ? 11.342 12.707 -7.178 1.00 90.00 312 SER A CA 1
ATOM 2248 C C . SER A 1 312 ? 11.629 14.036 -7.881 1.00 90.00 312 SER A C 1
ATOM 2250 O O . SER A 1 312 ? 11.340 14.166 -9.066 1.00 90.00 312 SER A O 1
ATOM 2252 N N . LEU A 1 313 ? 12.251 14.994 -7.186 1.00 89.88 313 LEU A N 1
ATOM 2253 C CA . LEU A 1 313 ? 12.665 16.279 -7.758 1.00 89.88 313 LEU A CA 1
ATOM 2254 C C . LEU A 1 313 ? 13.885 16.162 -8.682 1.00 89.88 313 LEU A C 1
ATOM 2256 O O . LEU A 1 313 ? 14.020 16.958 -9.608 1.00 89.88 313 LEU A O 1
ATOM 2260 N N . ALA A 1 314 ? 14.770 15.197 -8.427 1.00 87.62 314 ALA A N 1
ATOM 2261 C CA . ALA A 1 314 ? 15.938 14.916 -9.260 1.00 87.62 314 ALA A CA 1
ATOM 2262 C C . ALA A 1 314 ? 15.624 14.020 -10.472 1.00 87.62 314 ALA A C 1
ATOM 2264 O O . ALA A 1 314 ? 16.466 13.869 -11.358 1.00 87.62 314 ALA A O 1
ATOM 2265 N N . ALA A 1 315 ? 14.443 13.400 -10.506 1.00 85.69 315 ALA A N 1
ATOM 2266 C CA . ALA A 1 315 ? 14.069 12.470 -11.555 1.00 85.69 315 ALA A CA 1
ATOM 2267 C C . ALA A 1 315 ? 13.882 13.168 -12.916 1.00 85.69 315 ALA A C 1
ATOM 2269 O O . ALA A 1 315 ? 13.364 14.287 -12.972 1.00 85.69 315 ALA A O 1
ATOM 2270 N N . PRO A 1 316 ? 14.253 12.504 -14.028 1.00 82.38 316 PRO A N 1
ATOM 2271 C CA . PRO A 1 316 ? 13.943 12.984 -15.371 1.00 82.38 316 PRO A CA 1
ATOM 2272 C C . PRO A 1 316 ? 12.430 13.074 -15.606 1.00 82.38 316 PRO A C 1
ATOM 2274 O O . PRO A 1 316 ? 11.627 12.497 -14.871 1.00 82.38 316 PRO A O 1
ATOM 2277 N N . ALA A 1 317 ? 12.043 13.769 -16.678 1.00 79.25 317 ALA A N 1
ATOM 2278 C CA . ALA A 1 317 ? 10.639 13.979 -17.030 1.00 79.25 317 ALA A CA 1
ATOM 2279 C C . ALA A 1 317 ? 9.860 12.669 -17.257 1.00 79.25 317 ALA A C 1
ATOM 2281 O O . ALA A 1 317 ? 8.658 12.636 -16.988 1.00 79.25 317 ALA A O 1
ATOM 2282 N N . GLU A 1 318 ? 10.535 11.600 -17.702 1.00 79.50 318 GLU A N 1
ATOM 2283 C CA . GLU A 1 318 ? 9.989 10.247 -17.827 1.00 79.50 318 GLU A CA 1
ATOM 2284 C C . GLU A 1 318 ? 11.042 9.167 -17.502 1.00 79.50 318 GLU A C 1
ATOM 2286 O O . GLU A 1 318 ? 12.248 9.364 -17.637 1.00 79.50 318 GLU A O 1
ATOM 2291 N N . GLY A 1 319 ? 10.569 8.004 -17.060 1.00 75.06 319 GLY A N 1
ATOM 2292 C CA . GLY A 1 319 ? 11.289 6.743 -17.018 1.00 75.06 319 GLY A CA 1
ATOM 2293 C C . GLY A 1 319 ? 11.825 6.305 -15.653 1.00 75.06 319 GLY A C 1
ATOM 2294 O O . GLY A 1 319 ? 12.040 5.114 -15.468 1.00 75.06 319 GLY A O 1
ATOM 2295 N N . ALA A 1 320 ? 12.053 7.194 -14.689 1.00 84.75 320 ALA A N 1
ATOM 2296 C CA . ALA A 1 320 ? 12.826 6.909 -13.468 1.00 84.75 320 ALA A CA 1
ATOM 2297 C C . ALA A 1 320 ? 12.441 5.622 -12.696 1.00 84.75 320 ALA A C 1
ATOM 2299 O O . ALA A 1 320 ? 11.270 5.250 -12.598 1.00 84.75 320 ALA A O 1
ATOM 2300 N N . ARG A 1 321 ? 13.426 4.955 -12.075 1.00 87.88 321 ARG A N 1
ATOM 2301 C CA . ARG A 1 321 ? 13.196 3.805 -11.183 1.00 87.88 321 ARG A CA 1
ATOM 2302 C C . ARG A 1 321 ? 13.507 4.180 -9.736 1.00 87.88 321 ARG A C 1
ATOM 2304 O O . ARG A 1 321 ? 14.663 4.314 -9.365 1.00 87.88 321 ARG A O 1
ATOM 2311 N N . PHE A 1 322 ? 12.489 4.297 -8.897 1.00 91.75 322 PHE A N 1
ATOM 2312 C CA . PHE A 1 322 ? 12.625 4.573 -7.467 1.00 91.75 322 PHE A CA 1
ATOM 2313 C C . PHE A 1 322 ? 12.641 3.247 -6.700 1.00 91.75 322 PHE A C 1
ATOM 2315 O O . PHE A 1 322 ? 11.615 2.571 -6.612 1.00 91.75 322 PHE A O 1
ATOM 2322 N N . ILE A 1 323 ? 13.802 2.862 -6.170 1.00 90.19 323 ILE A N 1
ATOM 2323 C CA . ILE A 1 323 ? 14.018 1.609 -5.439 1.00 90.19 323 ILE A CA 1
ATOM 2324 C C . ILE A 1 323 ? 14.176 1.935 -3.958 1.00 90.19 323 ILE A C 1
ATOM 2326 O O . ILE A 1 323 ? 15.187 2.496 -3.538 1.00 90.19 323 ILE A O 1
ATOM 2330 N N . LEU A 1 324 ? 13.173 1.579 -3.163 1.00 91.31 324 LEU A N 1
ATOM 2331 C CA . LEU A 1 324 ? 13.118 1.938 -1.754 1.00 91.31 324 LEU A CA 1
ATOM 2332 C C . LEU A 1 324 ? 13.615 0.801 -0.860 1.00 91.31 324 LEU A C 1
ATOM 2334 O O . LEU A 1 324 ? 13.191 -0.349 -0.999 1.00 91.31 324 LEU A O 1
ATOM 2338 N N . TYR A 1 325 ? 14.488 1.148 0.078 1.00 90.31 325 TYR A N 1
ATOM 2339 C CA . TYR A 1 325 ? 15.094 0.244 1.044 1.00 90.31 325 TYR A CA 1
ATOM 2340 C C . TYR A 1 325 ? 14.487 0.419 2.432 1.00 90.31 325 TYR A C 1
ATOM 2342 O O . TYR A 1 325 ? 14.046 1.506 2.810 1.00 90.31 325 TYR A O 1
ATOM 2350 N N . ASP A 1 326 ? 14.466 -0.674 3.188 1.00 87.69 326 ASP A N 1
ATOM 2351 C CA . ASP A 1 326 ? 14.039 -0.689 4.574 1.00 87.69 326 ASP A CA 1
ATOM 2352 C C . ASP A 1 326 ? 15.180 -0.277 5.513 1.00 87.69 326 ASP A C 1
ATOM 2354 O O . ASP A 1 326 ? 16.304 0.004 5.095 1.00 87.69 326 ASP A O 1
ATOM 2358 N N . ASN A 1 327 ? 14.896 -0.199 6.807 1.00 85.19 327 ASN A N 1
ATOM 2359 C CA . ASN A 1 327 ? 15.898 0.098 7.817 1.00 85.19 327 ASN A CA 1
ATOM 2360 C C . ASN A 1 327 ? 16.525 -1.197 8.357 1.00 85.19 327 ASN A C 1
ATOM 2362 O O . ASN A 1 327 ? 16.376 -1.517 9.537 1.00 85.19 327 ASN A O 1
ATOM 2366 N N . LEU A 1 328 ? 17.187 -1.964 7.484 1.00 82.06 328 LEU A N 1
ATOM 2367 C CA . LEU A 1 328 ? 17.871 -3.221 7.824 1.00 82.06 328 LEU A CA 1
ATOM 2368 C C . LEU A 1 328 ? 16.931 -4.247 8.487 1.00 82.06 328 LEU A C 1
ATOM 2370 O O . LEU A 1 328 ? 17.239 -4.814 9.539 1.00 82.06 328 LEU A O 1
ATOM 2374 N N . GLY A 1 329 ? 15.767 -4.473 7.872 1.00 74.12 329 GLY A N 1
ATOM 2375 C CA . GLY A 1 329 ? 14.723 -5.377 8.369 1.00 74.12 329 GLY A CA 1
ATOM 2376 C C . GLY A 1 329 ? 13.664 -4.725 9.266 1.00 74.12 329 GLY A C 1
ATOM 2377 O O . GLY A 1 329 ? 12.703 -5.396 9.643 1.00 74.12 329 GLY A O 1
ATOM 2378 N N . ALA A 1 330 ? 13.805 -3.437 9.592 1.00 77.69 330 ALA A N 1
ATOM 2379 C CA . ALA A 1 330 ? 12.763 -2.625 10.224 1.00 77.69 330 ALA A CA 1
ATOM 2380 C C . ALA A 1 330 ? 12.123 -1.663 9.212 1.00 77.69 330 ALA A C 1
ATOM 2382 O O . ALA A 1 330 ? 12.738 -1.319 8.206 1.00 77.69 330 ALA A O 1
ATOM 2383 N N . SER A 1 331 ? 10.910 -1.176 9.483 1.00 79.56 331 SER A N 1
ATOM 2384 C CA . SER A 1 331 ? 10.217 -0.262 8.572 1.00 79.56 331 SER A CA 1
ATOM 2385 C C . SER A 1 331 ? 10.982 1.053 8.365 1.00 79.56 331 SER A C 1
ATOM 2387 O O . SER A 1 331 ? 11.317 1.756 9.319 1.00 79.56 331 SER A O 1
ATOM 2389 N N . ALA A 1 332 ? 11.220 1.403 7.105 1.00 84.81 332 ALA A N 1
ATOM 2390 C CA . ALA A 1 332 ? 11.683 2.706 6.655 1.00 84.81 332 ALA A CA 1
ATOM 2391 C C . ALA A 1 332 ? 10.500 3.605 6.302 1.00 84.81 332 ALA A C 1
ATOM 2393 O O . ALA A 1 332 ? 9.497 3.158 5.742 1.00 84.81 332 ALA A O 1
ATOM 2394 N N . ARG A 1 333 ? 10.639 4.894 6.612 1.00 85.06 333 ARG A N 1
ATOM 2395 C CA . ARG A 1 333 ? 9.596 5.899 6.419 1.00 85.06 333 ARG A CA 1
ATOM 2396 C C . ARG A 1 333 ? 10.120 7.024 5.541 1.00 85.06 333 ARG A C 1
ATOM 2398 O O . ARG A 1 333 ? 11.180 7.583 5.818 1.00 85.06 333 ARG A O 1
ATOM 2405 N N . PHE A 1 334 ? 9.345 7.369 4.524 1.00 88.00 334 PHE A N 1
ATOM 2406 C CA . PHE A 1 334 ? 9.645 8.416 3.560 1.00 88.00 334 PHE A CA 1
ATOM 2407 C C . PHE A 1 334 ? 8.529 9.454 3.601 1.00 88.00 334 PHE A C 1
ATOM 2409 O O . PHE A 1 334 ? 7.350 9.117 3.485 1.00 88.00 334 PHE A O 1
ATOM 2416 N N . ALA A 1 335 ? 8.907 10.708 3.822 1.00 82.94 335 ALA A N 1
ATOM 2417 C CA . ALA A 1 335 ? 7.998 11.807 4.074 1.00 82.94 335 ALA A CA 1
ATOM 2418 C C . ALA A 1 335 ? 7.808 12.692 2.837 1.00 82.94 335 ALA A C 1
ATOM 2420 O O . ALA A 1 335 ? 8.770 13.036 2.150 1.00 82.94 335 ALA A O 1
ATOM 2421 N N . GLY A 1 336 ? 6.572 13.143 2.627 1.00 78.00 336 GLY A N 1
ATOM 2422 C CA . GLY A 1 336 ? 6.235 14.167 1.637 1.00 78.00 336 GLY A CA 1
ATOM 2423 C C . GLY A 1 336 ? 5.321 13.676 0.520 1.00 78.00 336 GLY A C 1
ATOM 2424 O O . GLY A 1 336 ? 4.989 12.497 0.429 1.00 78.00 336 GLY A O 1
ATOM 2425 N N . GLN A 1 337 ? 4.878 14.622 -0.306 1.00 85.25 337 GLN A N 1
ATOM 2426 C CA . GLN A 1 337 ? 4.167 14.315 -1.540 1.00 85.25 337 GLN A CA 1
ATOM 2427 C C . GLN A 1 337 ? 5.166 13.889 -2.610 1.00 85.25 337 GLN A C 1
ATOM 2429 O O . GLN A 1 337 ? 6.109 14.624 -2.885 1.00 85.25 337 GLN A O 1
ATOM 2434 N N . VAL A 1 338 ? 4.943 12.742 -3.242 1.00 89.50 338 VAL A N 1
ATOM 2435 C CA . VAL A 1 338 ? 5.849 12.213 -4.266 1.00 89.50 338 VAL A CA 1
ATOM 2436 C C . VAL A 1 338 ? 5.194 12.335 -5.632 1.00 89.50 338 VAL A C 1
ATOM 2438 O O . VAL A 1 338 ? 4.105 11.802 -5.841 1.00 89.50 338 VAL A O 1
ATOM 2441 N N . HIS A 1 339 ? 5.863 13.007 -6.569 1.00 90.88 339 HIS A N 1
ATOM 2442 C CA . HIS A 1 339 ? 5.426 13.093 -7.960 1.00 90.88 339 HIS A CA 1
ATOM 2443 C C . HIS A 1 339 ? 6.250 12.120 -8.803 1.00 90.88 339 HIS A C 1
ATOM 2445 O O . HIS A 1 339 ? 7.463 12.268 -8.938 1.00 90.88 339 HIS A O 1
ATOM 2451 N N . VAL A 1 340 ? 5.594 11.111 -9.365 1.00 91.44 340 VAL A N 1
ATOM 2452 C CA . VAL A 1 340 ? 6.255 10.094 -10.181 1.00 91.44 340 VAL A CA 1
ATOM 2453 C C . VAL A 1 340 ? 6.097 10.462 -11.661 1.00 91.44 340 VAL A C 1
ATOM 2455 O O . VAL A 1 340 ? 4.957 10.600 -12.115 1.00 91.44 340 VAL A O 1
ATOM 2458 N N . PRO A 1 341 ? 7.196 10.653 -12.411 1.00 89.56 341 PRO A N 1
ATOM 2459 C CA . PRO A 1 341 ? 7.151 10.991 -13.832 1.00 89.56 341 PRO A CA 1
ATOM 2460 C C . PRO A 1 341 ? 6.627 9.831 -14.691 1.00 89.56 341 PRO A C 1
ATOM 2462 O O . PRO A 1 341 ? 6.590 8.688 -14.237 1.00 89.56 341 PRO A O 1
ATOM 2465 N N . GLY A 1 342 ? 6.225 10.097 -15.938 1.00 86.88 342 GLY A N 1
ATOM 2466 C CA . GLY A 1 342 ? 5.691 9.066 -16.846 1.00 86.88 342 GLY A CA 1
ATOM 2467 C C . GLY A 1 342 ? 6.691 7.938 -17.112 1.00 86.88 342 GLY A C 1
ATOM 2468 O O . GLY A 1 342 ? 7.876 8.138 -16.930 1.00 86.88 342 GLY A O 1
ATOM 2469 N N . GLY A 1 343 ? 6.251 6.728 -17.459 1.00 80.06 343 GLY A N 1
ATOM 2470 C CA . GLY A 1 343 ? 7.118 5.577 -17.758 1.00 80.06 343 GLY A CA 1
ATOM 2471 C C . GLY A 1 343 ? 7.950 5.051 -16.581 1.00 80.06 343 GLY A C 1
ATOM 2472 O O . GLY A 1 343 ? 8.791 4.177 -16.770 1.00 80.06 343 GLY A O 1
ATOM 2473 N N . SER A 1 344 ? 7.742 5.587 -15.377 1.00 87.69 344 SER A N 1
ATOM 2474 C CA . SER A 1 344 ? 8.557 5.287 -14.200 1.00 87.69 344 SER A CA 1
ATOM 2475 C C . SER A 1 344 ? 8.106 4.030 -13.462 1.00 87.69 344 SER A C 1
ATOM 2477 O O . SER A 1 344 ? 6.947 3.613 -13.534 1.00 87.69 344 SER A O 1
ATOM 2479 N N . TRP A 1 345 ? 9.017 3.469 -12.670 1.00 90.75 345 TRP A N 1
ATOM 2480 C CA . TRP A 1 345 ? 8.740 2.406 -11.708 1.00 90.75 345 TRP A CA 1
ATOM 2481 C C . TRP A 1 345 ? 9.049 2.890 -10.291 1.00 90.75 345 TRP A C 1
ATOM 2483 O O . TRP A 1 345 ? 10.114 3.453 -10.061 1.00 90.75 345 TRP A O 1
ATOM 2493 N N . ILE A 1 346 ? 8.165 2.654 -9.327 1.00 92.81 346 ILE A N 1
ATOM 2494 C CA . ILE A 1 346 ? 8.409 2.952 -7.911 1.00 92.81 346 ILE A CA 1
ATOM 2495 C C . ILE A 1 346 ? 8.025 1.758 -7.048 1.00 92.81 346 ILE A C 1
ATOM 2497 O O . ILE A 1 346 ? 6.917 1.237 -7.175 1.00 92.81 346 ILE A O 1
ATOM 2501 N N . GLY A 1 347 ? 8.914 1.338 -6.150 1.00 91.25 347 GLY A N 1
ATOM 2502 C CA . GLY A 1 347 ? 8.627 0.195 -5.297 1.00 91.25 347 GLY A CA 1
ATOM 2503 C C . GLY A 1 347 ? 9.712 -0.204 -4.312 1.00 91.25 347 GLY A C 1
ATOM 2504 O O . GLY A 1 347 ? 10.842 0.285 -4.369 1.00 91.25 347 GLY A O 1
ATOM 2505 N N . ALA A 1 348 ? 9.377 -1.122 -3.403 1.00 87.25 348 ALA A N 1
ATOM 2506 C CA . ALA A 1 348 ? 10.364 -1.687 -2.489 1.00 87.25 348 ALA A CA 1
ATOM 2507 C C . ALA A 1 348 ? 11.396 -2.550 -3.228 1.00 87.25 348 ALA A C 1
ATOM 2509 O O . ALA A 1 348 ? 11.098 -3.261 -4.199 1.00 87.25 348 ALA A O 1
ATOM 2510 N N . ALA A 1 349 ? 12.630 -2.531 -2.732 1.00 85.38 349 ALA A N 1
ATOM 2511 C CA . ALA A 1 349 ? 13.716 -3.307 -3.302 1.00 85.38 349 ALA A CA 1
ATOM 2512 C C . ALA A 1 349 ? 13.439 -4.831 -3.276 1.00 85.38 349 ALA A C 1
ATOM 2514 O O . ALA A 1 349 ? 12.632 -5.338 -2.484 1.00 85.38 349 ALA A O 1
ATOM 2515 N N . PRO A 1 350 ? 14.106 -5.610 -4.149 1.00 79.00 350 PRO A N 1
ATOM 2516 C CA . PRO A 1 350 ? 14.266 -7.063 -4.024 1.00 79.00 350 PRO A CA 1
ATOM 2517 C C . PRO A 1 350 ? 14.459 -7.563 -2.590 1.00 79.00 350 PRO A C 1
ATOM 2519 O O . PRO A 1 350 ? 15.341 -7.104 -1.881 1.00 79.00 350 PRO A O 1
ATOM 2522 N N . GLY A 1 351 ? 13.617 -8.509 -2.164 1.00 73.62 351 GLY A N 1
ATOM 2523 C CA . GLY A 1 351 ? 13.639 -9.106 -0.824 1.00 73.62 351 GLY A CA 1
ATOM 2524 C C . GLY A 1 351 ? 12.949 -8.303 0.284 1.00 73.62 351 GLY A C 1
ATOM 2525 O O . GLY A 1 351 ? 12.662 -8.884 1.325 1.00 73.62 351 GLY A O 1
ATOM 2526 N N . ILE A 1 352 ? 12.628 -7.026 0.060 1.00 78.75 352 ILE A N 1
ATOM 2527 C CA . ILE A 1 352 ? 12.016 -6.168 1.080 1.00 78.75 352 ILE A CA 1
ATOM 2528 C C . ILE A 1 352 ? 10.492 -6.308 1.046 1.00 78.75 352 ILE A C 1
ATOM 2530 O O . ILE A 1 352 ? 9.905 -6.243 -0.043 1.00 78.75 352 ILE A O 1
ATOM 2534 N N . PRO A 1 353 ? 9.845 -6.533 2.202 1.00 72.44 353 PRO A N 1
ATOM 2535 C CA . PRO A 1 353 ? 8.403 -6.676 2.264 1.00 72.44 353 PRO A CA 1
ATOM 2536 C C . PRO A 1 353 ? 7.721 -5.283 2.230 1.00 72.44 353 PRO A C 1
ATOM 2538 O O . PRO A 1 353 ? 8.260 -4.325 2.789 1.00 72.44 353 PRO A O 1
ATOM 2541 N N . PRO A 1 354 ? 6.567 -5.119 1.553 1.00 73.12 354 PRO A N 1
ATOM 2542 C CA . PRO A 1 354 ? 5.923 -3.811 1.347 1.00 73.12 354 PRO A CA 1
ATOM 2543 C C . PRO A 1 354 ? 5.591 -3.012 2.617 1.00 73.12 354 PRO A C 1
ATOM 2545 O O . PRO A 1 354 ? 5.581 -1.782 2.587 1.00 73.12 354 PRO A O 1
ATOM 2548 N N . GLU A 1 355 ? 5.328 -3.676 3.740 1.00 72.00 355 GLU A N 1
ATOM 2549 C CA . GLU A 1 355 ? 5.118 -3.077 5.066 1.00 72.00 355 GLU A CA 1
ATOM 2550 C C . GLU A 1 355 ? 6.369 -2.380 5.606 1.00 72.00 355 GLU A C 1
ATOM 2552 O O . GLU A 1 355 ? 6.276 -1.468 6.426 1.00 72.00 355 GLU A O 1
ATOM 2557 N N . ASN A 1 356 ? 7.550 -2.759 5.125 1.00 78.94 356 ASN A N 1
ATOM 2558 C CA . ASN A 1 356 ? 8.797 -2.160 5.566 1.00 78.94 356 ASN A CA 1
ATOM 2559 C C . ASN A 1 356 ? 9.154 -0.882 4.801 1.00 78.94 356 ASN A C 1
ATOM 2561 O O . ASN A 1 356 ? 10.100 -0.204 5.186 1.00 78.94 356 ASN A O 1
ATOM 2565 N N . VAL A 1 357 ? 8.421 -0.522 3.749 1.00 86.56 357 VAL A N 1
ATOM 2566 C CA . VAL A 1 357 ? 8.647 0.708 2.984 1.00 86.56 357 VAL A CA 1
ATOM 2567 C C . VAL A 1 357 ? 7.386 1.549 3.041 1.00 86.56 357 VAL A C 1
ATOM 2569 O O . VAL A 1 357 ? 6.399 1.257 2.370 1.00 86.56 357 VAL A O 1
ATOM 2572 N N . VAL A 1 358 ? 7.420 2.605 3.847 1.00 86.81 358 VAL A N 1
ATOM 2573 C CA . VAL A 1 358 ? 6.231 3.381 4.195 1.00 86.81 358 VAL A CA 1
ATOM 2574 C C . VAL A 1 358 ? 6.352 4.810 3.678 1.00 86.81 358 VAL A C 1
ATOM 2576 O O . VAL A 1 358 ? 7.230 5.562 4.093 1.00 86.81 358 VAL A O 1
ATOM 2579 N N . LEU A 1 359 ? 5.443 5.201 2.792 1.00 87.94 359 LEU A N 1
ATOM 2580 C CA . LEU A 1 359 ? 5.279 6.564 2.297 1.00 87.94 359 LEU A CA 1
ATOM 2581 C C . LEU A 1 359 ? 4.217 7.265 3.132 1.00 87.94 359 LEU A C 1
ATOM 2583 O O . LEU A 1 359 ? 3.078 6.796 3.200 1.00 87.94 359 LEU A O 1
ATOM 2587 N N . VAL A 1 360 ? 4.570 8.398 3.733 1.00 81.31 360 VAL A N 1
ATOM 2588 C CA . VAL A 1 360 ? 3.642 9.189 4.545 1.00 81.31 360 VAL A CA 1
ATOM 2589 C C . VAL A 1 360 ? 3.742 10.661 4.192 1.00 81.31 360 VAL A C 1
ATOM 2591 O O . VAL A 1 360 ? 4.827 11.230 4.137 1.00 81.31 360 VAL A O 1
ATOM 2594 N N . SER A 1 361 ? 2.609 11.321 3.984 1.00 73.75 361 SER A N 1
ATOM 2595 C CA . SER A 1 361 ? 2.584 12.766 3.761 1.00 73.75 361 SER A CA 1
ATOM 2596 C C . SER A 1 361 ? 2.145 13.539 5.004 1.00 73.75 361 SER A C 1
ATOM 2598 O O . SER A 1 361 ? 1.599 12.989 5.962 1.00 73.75 361 SER A O 1
ATOM 2600 N N . GLY A 1 362 ? 2.360 14.858 4.972 1.00 67.00 362 GLY A N 1
ATOM 2601 C CA . GLY A 1 362 ? 1.706 15.778 5.900 1.00 67.00 362 GLY A CA 1
ATOM 2602 C C . GLY A 1 362 ? 0.180 15.795 5.723 1.00 67.00 362 GLY A C 1
ATOM 2603 O O . GLY A 1 362 ? -0.384 15.093 4.885 1.00 67.00 362 GLY A O 1
ATOM 2604 N N . ARG A 1 363 ? -0.502 16.617 6.523 1.00 67.25 363 ARG A N 1
ATOM 2605 C CA . ARG A 1 363 ? -1.952 16.830 6.399 1.00 67.25 363 ARG A CA 1
ATOM 2606 C C . ARG A 1 363 ? -2.275 17.716 5.196 1.00 67.25 363 ARG A C 1
ATOM 2608 O O . ARG A 1 363 ? -1.481 18.596 4.867 1.00 67.25 363 ARG A O 1
ATOM 2615 N N . ALA A 1 364 ? -3.466 17.549 4.626 1.00 68.06 364 ALA A N 1
ATOM 2616 C CA . ALA A 1 364 ? -4.000 18.432 3.581 1.00 68.06 364 ALA A CA 1
ATOM 2617 C C . ALA A 1 364 ? -3.168 18.523 2.287 1.00 68.06 364 ALA A C 1
ATOM 2619 O O . ALA A 1 364 ? -3.067 19.593 1.686 1.00 68.06 364 ALA A O 1
ATOM 2620 N N . VAL A 1 365 ? -2.571 17.411 1.846 1.00 70.44 365 VAL A N 1
ATOM 2621 C CA . VAL A 1 365 ? -1.856 17.356 0.566 1.00 70.44 365 VAL A CA 1
ATOM 2622 C C . VAL A 1 365 ? -2.843 17.180 -0.580 1.00 70.44 365 VAL A C 1
ATOM 2624 O O . VAL A 1 365 ? -3.631 16.227 -0.617 1.00 70.44 365 VAL A O 1
ATOM 2627 N N . ALA A 1 366 ? -2.765 18.109 -1.531 1.00 72.56 366 ALA A N 1
ATOM 2628 C CA . ALA A 1 366 ? -3.534 18.034 -2.758 1.00 72.56 366 ALA A CA 1
ATOM 2629 C C . ALA A 1 366 ? -2.958 16.970 -3.692 1.00 72.56 366 ALA A C 1
ATOM 2631 O O . ALA A 1 366 ? -1.748 16.826 -3.743 1.00 72.56 366 ALA A O 1
ATOM 2632 N N . ASN A 1 367 ? -3.776 16.242 -4.453 1.00 73.56 367 ASN A N 1
ATOM 2633 C CA . ASN A 1 367 ? -3.333 15.164 -5.370 1.00 73.56 367 ASN A CA 1
ATOM 2634 C C . ASN A 1 367 ? -2.714 13.926 -4.686 1.00 73.56 367 ASN A C 1
ATOM 2636 O O . ASN A 1 367 ? -2.125 13.073 -5.348 1.00 73.56 367 ASN A O 1
ATOM 2640 N N . GLY A 1 368 ? -2.876 13.809 -3.371 1.00 78.50 368 GLY A N 1
ATOM 2641 C CA . GLY A 1 368 ? -2.524 12.637 -2.578 1.00 78.50 368 GLY A CA 1
ATOM 2642 C C . GLY A 1 368 ? -1.043 12.414 -2.277 1.00 78.50 368 GLY A C 1
ATOM 2643 O O . GLY A 1 368 ? -0.178 13.160 -2.728 1.00 78.50 368 GLY A O 1
ATOM 2644 N N . VAL A 1 369 ? -0.771 11.384 -1.466 1.00 86.75 369 VAL A N 1
ATOM 2645 C CA . VAL A 1 369 ? 0.582 11.034 -0.981 1.00 86.75 369 VAL A CA 1
ATOM 2646 C C . VAL A 1 369 ? 1.502 10.675 -2.150 1.00 86.75 369 VAL A C 1
ATOM 2648 O O . VAL A 1 369 ? 2.620 11.181 -2.245 1.00 86.75 369 VAL A O 1
ATOM 2651 N N . LEU A 1 370 ? 1.005 9.827 -3.054 1.00 91.00 370 LEU A N 1
ATOM 2652 C CA . LEU A 1 370 ? 1.694 9.399 -4.265 1.00 91.00 370 LEU A CA 1
ATOM 2653 C C . LEU A 1 370 ? 0.923 9.868 -5.503 1.00 91.00 370 LEU A C 1
ATOM 2655 O O . LEU A 1 370 ? -0.165 9.367 -5.798 1.00 91.00 370 LEU A O 1
ATOM 2659 N N . HIS A 1 371 ? 1.500 10.810 -6.241 1.00 91.75 371 HIS A N 1
ATOM 2660 C CA . HIS A 1 371 ? 0.920 11.360 -7.458 1.00 91.75 371 HIS A CA 1
ATOM 2661 C C . HIS A 1 371 ? 1.605 10.795 -8.709 1.00 91.75 371 HIS A C 1
ATOM 2663 O O . HIS A 1 371 ? 2.802 10.981 -8.923 1.00 91.75 371 HIS A O 1
ATOM 2669 N N . LEU A 1 372 ? 0.830 10.137 -9.565 1.00 93.00 372 LEU A N 1
ATOM 2670 C CA . LEU A 1 372 ? 1.240 9.572 -10.848 1.00 93.00 372 LEU A CA 1
ATOM 2671 C C . LEU A 1 372 ? 1.161 10.669 -11.921 1.00 93.00 372 LEU A C 1
ATOM 2673 O O . LEU A 1 372 ? 0.130 10.851 -12.565 1.00 93.00 372 LEU A O 1
ATOM 2677 N N . ALA A 1 373 ? 2.232 11.451 -12.057 1.00 88.75 373 ALA A N 1
ATOM 2678 C CA . ALA A 1 373 ? 2.232 12.715 -12.794 1.00 88.75 373 ALA A CA 1
ATOM 2679 C C . ALA A 1 373 ? 2.327 12.573 -14.324 1.00 88.75 373 ALA A C 1
ATOM 2681 O O . ALA A 1 373 ? 1.906 13.484 -15.033 1.00 88.75 373 ALA A O 1
ATOM 2682 N N . GLY A 1 374 ? 2.848 11.452 -14.834 1.00 85.50 374 GLY A N 1
ATOM 2683 C CA . GLY A 1 374 ? 2.854 11.113 -16.268 1.00 85.50 374 GLY A CA 1
ATOM 2684 C C . GLY A 1 374 ? 2.138 9.792 -16.557 1.00 85.50 374 GLY A C 1
ATOM 2685 O O . GLY A 1 374 ? 1.567 9.211 -15.649 1.00 85.50 374 GLY A O 1
ATOM 2686 N N . ASN A 1 375 ? 2.145 9.303 -17.800 1.00 85.94 375 ASN A N 1
ATOM 2687 C CA . ASN A 1 375 ? 1.480 8.042 -18.189 1.00 85.94 375 ASN A CA 1
ATOM 2688 C C . ASN A 1 375 ? 2.352 6.804 -17.908 1.00 85.94 375 ASN A C 1
ATOM 2690 O O . ASN A 1 375 ? 3.545 6.936 -17.689 1.00 85.94 375 ASN A O 1
ATOM 2694 N N . ASN A 1 376 ? 1.801 5.589 -17.973 1.00 83.75 376 ASN A N 1
ATOM 2695 C CA . ASN A 1 376 ? 2.541 4.313 -17.967 1.00 83.75 376 ASN A CA 1
ATOM 2696 C C . ASN A 1 376 ? 3.405 4.045 -16.719 1.00 83.75 376 ASN A C 1
ATOM 2698 O O . ASN A 1 376 ? 4.445 3.397 -16.798 1.00 83.75 376 ASN A O 1
ATOM 2702 N N . ILE A 1 377 ? 2.983 4.551 -15.559 1.00 88.62 377 ILE A N 1
ATOM 2703 C CA . ILE A 1 377 ? 3.715 4.372 -14.293 1.00 88.62 377 ILE A CA 1
ATOM 2704 C C . ILE A 1 377 ? 3.373 3.032 -13.642 1.00 88.62 377 ILE A C 1
ATOM 2706 O O . ILE A 1 377 ? 2.195 2.677 -13.534 1.00 88.62 377 ILE A O 1
ATOM 2710 N N . HIS A 1 378 ? 4.396 2.336 -13.147 1.00 88.62 378 HIS A N 1
ATOM 2711 C CA . HIS A 1 378 ? 4.265 1.113 -12.365 1.00 88.62 378 HIS A CA 1
ATOM 2712 C C . HIS A 1 378 ? 4.605 1.371 -10.888 1.00 88.62 378 HIS A C 1
ATOM 2714 O O . HIS A 1 378 ? 5.726 1.740 -10.552 1.00 88.62 378 HIS A O 1
ATOM 2720 N N . VAL A 1 379 ? 3.635 1.161 -10.001 1.00 92.44 379 VAL A N 1
ATOM 2721 C CA . VAL A 1 379 ? 3.802 1.188 -8.542 1.00 92.44 379 VAL A CA 1
ATOM 2722 C C . VAL A 1 379 ? 3.773 -0.241 -8.015 1.00 92.44 379 VAL A C 1
ATOM 2724 O O . VAL A 1 379 ? 2.814 -0.965 -8.284 1.00 92.44 379 VAL A O 1
ATOM 2727 N N . ASP A 1 380 ? 4.786 -0.633 -7.249 1.00 87.19 380 ASP A N 1
ATOM 2728 C CA . ASP A 1 380 ? 4.964 -2.005 -6.788 1.00 87.19 380 ASP A CA 1
ATOM 2729 C C . ASP A 1 380 ? 5.414 -2.091 -5.324 1.00 87.19 380 ASP A C 1
ATOM 2731 O O . ASP A 1 380 ? 6.494 -1.635 -4.965 1.00 87.19 380 ASP A O 1
ATOM 2735 N N . GLY A 1 381 ? 4.645 -2.774 -4.478 1.00 82.75 381 GLY A N 1
ATOM 2736 C CA . GLY A 1 381 ? 5.228 -3.349 -3.266 1.00 82.75 381 GLY A CA 1
ATOM 2737 C C . GLY A 1 381 ? 5.644 -2.321 -2.218 1.00 82.75 381 GLY A C 1
ATOM 2738 O O . GLY A 1 381 ? 6.740 -2.412 -1.685 1.00 82.75 381 GLY A O 1
ATOM 2739 N N . LEU A 1 382 ? 4.789 -1.349 -1.907 1.00 87.56 382 LEU A N 1
ATOM 2740 C CA . LEU A 1 382 ? 5.037 -0.355 -0.857 1.00 87.56 382 LEU A CA 1
ATOM 2741 C C . LEU A 1 382 ? 3.786 -0.102 -0.012 1.00 87.56 382 LEU A C 1
ATOM 2743 O O . LEU A 1 382 ? 2.673 -0.468 -0.399 1.00 87.56 382 LEU A O 1
ATOM 2747 N N . SER A 1 383 ? 3.967 0.554 1.128 1.00 86.00 383 SER A N 1
ATOM 2748 C CA . SER A 1 383 ? 2.886 1.011 1.996 1.00 86.00 383 SER A CA 1
ATOM 2749 C C . SER A 1 383 ? 2.692 2.516 1.873 1.00 86.00 383 SER A C 1
ATOM 2751 O O . SER A 1 383 ? 3.655 3.273 1.909 1.00 86.00 383 SER A O 1
ATOM 2753 N N . ILE A 1 384 ? 1.448 2.966 1.758 1.00 85.94 384 ILE A N 1
ATOM 2754 C CA . ILE A 1 384 ? 1.066 4.376 1.724 1.00 85.94 384 ILE A CA 1
ATOM 2755 C C . ILE A 1 384 ? 0.158 4.640 2.914 1.00 85.94 384 ILE A C 1
ATOM 2757 O O . ILE A 1 384 ? -0.910 4.036 3.028 1.00 85.94 384 ILE A O 1
ATOM 2761 N N . ILE A 1 385 ? 0.558 5.570 3.773 1.00 79.75 385 ILE A N 1
ATOM 2762 C CA . ILE A 1 385 ? -0.275 6.064 4.863 1.00 79.75 385 ILE A CA 1
ATOM 2763 C C . ILE A 1 385 ? -0.698 7.488 4.524 1.00 79.75 385 ILE A C 1
ATOM 2765 O O . ILE A 1 385 ? 0.119 8.409 4.498 1.00 79.75 385 ILE A O 1
ATOM 2769 N N . ALA A 1 386 ? -1.992 7.670 4.275 1.00 76.69 386 ALA A N 1
ATOM 2770 C CA . ALA A 1 386 ? -2.583 8.984 4.081 1.00 76.69 386 ALA A CA 1
ATOM 2771 C C . ALA A 1 386 ? -3.239 9.446 5.386 1.00 76.69 386 ALA A C 1
ATOM 2773 O O . ALA A 1 386 ? -4.155 8.801 5.901 1.00 76.69 386 ALA A O 1
ATOM 2774 N N . LEU A 1 387 ? -2.749 10.570 5.910 1.00 72.06 387 LEU A N 1
ATOM 2775 C CA . LEU A 1 387 ? -3.255 11.213 7.125 1.00 72.06 387 LEU A CA 1
ATOM 2776 C C . LEU A 1 387 ? -4.387 12.215 6.817 1.00 72.06 387 LEU A C 1
ATOM 2778 O O . LEU A 1 387 ? -4.671 12.511 5.657 1.00 72.06 387 LEU A O 1
ATOM 2782 N N . ASP A 1 388 ? -5.004 12.762 7.865 1.00 64.19 388 ASP A N 1
ATOM 2783 C CA . ASP A 1 388 ? -6.081 13.766 7.828 1.00 64.19 388 ASP A CA 1
ATOM 2784 C C . ASP A 1 388 ? -5.872 14.905 6.797 1.00 64.19 388 ASP A C 1
ATOM 2786 O O . ASP A 1 388 ? -4.785 15.474 6.660 1.00 64.19 388 ASP A O 1
ATOM 2790 N N . GLY A 1 389 ? -6.939 15.231 6.063 1.00 60.28 389 GLY A N 1
ATOM 2791 C CA . GLY A 1 389 ? -7.010 16.295 5.060 1.00 60.28 389 GLY A CA 1
ATOM 2792 C C . GLY A 1 389 ? -6.458 15.948 3.674 1.00 60.28 389 GLY A C 1
ATOM 2793 O O . GLY A 1 389 ? -6.677 16.722 2.746 1.00 60.28 389 GLY A O 1
ATOM 2794 N N . ASN A 1 390 ? -5.746 14.830 3.506 1.00 66.44 390 ASN A N 1
ATOM 2795 C CA . ASN A 1 390 ? -5.237 14.425 2.193 1.00 66.44 390 ASN A CA 1
ATOM 2796 C C . ASN A 1 390 ? -6.383 14.077 1.234 1.00 66.44 390 ASN A C 1
ATOM 2798 O O . ASN A 1 390 ? -7.303 13.342 1.588 1.00 66.44 390 ASN A O 1
ATOM 2802 N N . GLU A 1 391 ? -6.305 14.559 -0.006 1.00 69.56 391 GLU A N 1
ATOM 2803 C CA . GLU A 1 391 ? -7.369 14.319 -0.985 1.00 69.56 391 GLU A CA 1
ATOM 2804 C C . GLU A 1 391 ? -7.353 12.873 -1.511 1.00 69.56 391 GLU A C 1
ATOM 2806 O O . GLU A 1 391 ? -8.401 12.320 -1.818 1.00 69.56 391 GLU A O 1
ATOM 2811 N N . ASN A 1 392 ? -6.194 12.213 -1.584 1.00 79.25 392 ASN A N 1
ATOM 2812 C CA . ASN A 1 392 ? -6.067 10.820 -2.028 1.00 79.25 392 ASN A CA 1
ATOM 2813 C C . ASN A 1 392 ? -4.869 10.150 -1.325 1.00 79.25 392 ASN A C 1
ATOM 2815 O O . ASN A 1 392 ? -3.971 10.832 -0.836 1.00 79.25 392 ASN A O 1
ATOM 2819 N N . ALA A 1 393 ? -4.789 8.819 -1.313 1.00 83.62 393 ALA A N 1
ATOM 2820 C CA . ALA A 1 393 ? -3.516 8.148 -1.020 1.00 83.62 393 ALA A CA 1
ATOM 2821 C C . ALA A 1 393 ? -2.668 8.044 -2.288 1.00 83.62 393 ALA A C 1
ATOM 2823 O O . ALA A 1 393 ? -1.489 8.386 -2.285 1.00 83.62 393 ALA A O 1
ATOM 2824 N N . LEU A 1 394 ? -3.303 7.623 -3.380 1.00 89.00 394 LEU A N 1
ATOM 2825 C CA . LEU A 1 394 ? -2.708 7.546 -4.701 1.00 89.00 394 LEU A CA 1
ATOM 2826 C C . LEU A 1 394 ? -3.630 8.242 -5.703 1.00 89.00 394 LEU A C 1
ATOM 2828 O O . LEU A 1 394 ? -4.824 7.935 -5.787 1.00 89.00 394 LEU A O 1
ATOM 2832 N N . SER A 1 395 ? -3.071 9.179 -6.464 1.00 89.38 395 SER A N 1
ATOM 2833 C CA . SER A 1 395 ? -3.798 9.926 -7.490 1.00 89.38 395 SER A CA 1
ATOM 2834 C C . SER A 1 395 ? -3.046 9.931 -8.810 1.00 89.38 395 SER A C 1
ATOM 2836 O O . SER A 1 395 ? -1.833 10.067 -8.846 1.00 89.38 395 SER A O 1
ATOM 2838 N N . SER A 1 396 ? -3.792 9.844 -9.899 1.00 90.12 396 SER A N 1
ATOM 2839 C CA . SER A 1 396 ? -3.354 10.076 -11.286 1.00 90.12 396 SER A CA 1
ATOM 2840 C C . SER A 1 396 ? -4.049 11.304 -11.884 1.00 90.12 396 SER A C 1
ATOM 2842 O O . SER A 1 396 ? -4.064 11.525 -13.092 1.00 90.12 396 SER A O 1
ATOM 2844 N N . TRP A 1 397 ? -4.733 12.083 -11.045 1.00 87.44 397 TRP A N 1
ATOM 2845 C CA . TRP A 1 397 ? -5.456 13.268 -11.477 1.00 87.44 397 TRP A CA 1
ATOM 2846 C C . TRP A 1 397 ? -4.591 14.506 -11.262 1.00 87.44 397 TRP A C 1
ATOM 2848 O O . TRP A 1 397 ? -4.030 14.660 -10.178 1.00 87.44 397 TRP A O 1
ATOM 2858 N N . PRO A 1 398 ? -4.543 15.425 -12.241 1.00 77.94 398 PRO A N 1
ATOM 2859 C CA . PRO A 1 398 ? -3.685 16.606 -12.170 1.00 77.94 398 PRO A CA 1
ATOM 2860 C C . PRO A 1 398 ? -4.104 17.565 -11.049 1.00 77.94 398 PRO A C 1
ATOM 2862 O O . PRO A 1 398 ? -3.276 18.299 -10.508 1.00 77.94 398 PRO A O 1
ATOM 2865 N N . THR A 1 399 ? -5.394 17.566 -10.702 1.00 72.94 399 THR A N 1
ATOM 2866 C CA . THR A 1 399 ? -5.932 18.213 -9.507 1.00 72.94 399 THR A CA 1
ATOM 2867 C C . THR A 1 399 ? -6.945 17.280 -8.854 1.00 72.94 399 THR A C 1
ATOM 2869 O O . THR A 1 399 ? -7.674 16.568 -9.545 1.00 72.94 399 THR A O 1
ATOM 2872 N N . ALA A 1 400 ? -7.078 17.294 -7.532 1.00 64.56 400 ALA A N 1
ATOM 2873 C CA . ALA A 1 400 ? -8.039 16.393 -6.892 1.00 64.56 400 ALA A CA 1
ATOM 2874 C C . ALA A 1 400 ? -9.514 16.720 -7.148 1.00 64.56 400 ALA A C 1
ATOM 2876 O O . ALA A 1 400 ? -10.381 15.871 -6.952 1.00 64.56 400 ALA A O 1
ATOM 2877 N N . SER A 1 401 ? -9.822 17.940 -7.590 1.00 67.00 401 SER A N 1
ATOM 2878 C CA . SER A 1 401 ? -11.194 18.347 -7.906 1.00 67.00 401 SER A CA 1
ATOM 2879 C C . SER A 1 401 ? -11.593 18.066 -9.358 1.00 67.00 401 SER A C 1
ATOM 2881 O O . SER A 1 401 ? -12.771 18.199 -9.694 1.00 67.00 401 SER A O 1
ATOM 2883 N N . SER A 1 402 ? -10.652 17.676 -10.231 1.00 74.50 402 SER A N 1
ATOM 2884 C CA . SER A 1 402 ? -10.918 17.478 -11.658 1.00 74.50 402 SER A CA 1
ATOM 2885 C C . SER A 1 402 ? -10.127 16.319 -12.260 1.00 74.50 402 SER A C 1
ATOM 2887 O O . SER A 1 402 ? -8.902 16.322 -12.309 1.00 74.50 402 SER A O 1
ATOM 2889 N N . SER A 1 403 ? -10.858 15.389 -12.875 1.00 77.44 403 SER A N 1
ATOM 2890 C CA . SER A 1 403 ? -10.305 14.276 -13.653 1.00 77.44 403 SER A CA 1
ATOM 2891 C C . SER A 1 403 ? -9.955 14.640 -15.107 1.00 77.44 403 SER A C 1
ATOM 2893 O O . SER A 1 403 ? -9.532 13.779 -15.887 1.00 77.44 403 SER A O 1
ATOM 2895 N N . SER A 1 404 ? -10.154 15.901 -15.513 1.00 80.94 404 SER A N 1
ATOM 2896 C CA . SER A 1 404 ? -9.733 16.396 -16.829 1.00 80.94 404 SER A CA 1
ATOM 2897 C C . SER A 1 404 ? -8.210 16.436 -16.900 1.00 80.94 404 SER A C 1
ATOM 2899 O O . SER A 1 404 ? -7.591 17.169 -16.136 1.00 80.94 404 SER A O 1
ATOM 2901 N N . GLY A 1 405 ? -7.624 15.681 -17.831 1.00 79.69 405 GLY A N 1
ATOM 2902 C CA . GLY A 1 405 ? -6.170 15.531 -17.942 1.00 79.69 405 GLY A CA 1
ATOM 2903 C C . GLY A 1 405 ? -5.574 14.480 -17.002 1.00 79.69 405 GLY A C 1
ATOM 2904 O O . GLY A 1 405 ? -4.375 14.525 -16.758 1.00 79.69 405 GLY A O 1
ATOM 2905 N N . ALA A 1 406 ? -6.389 13.563 -16.460 1.00 84.94 406 ALA A N 1
ATOM 2906 C CA . ALA A 1 406 ? -5.876 12.406 -15.727 1.00 84.94 406 ALA A CA 1
ATOM 2907 C C . ALA A 1 406 ? -4.906 11.587 -16.591 1.00 84.94 406 ALA A C 1
ATOM 2909 O O . ALA A 1 406 ? -5.152 11.386 -17.784 1.00 84.94 406 ALA A O 1
ATOM 2910 N N . THR A 1 407 ? -3.836 11.110 -15.967 1.00 89.69 407 THR A N 1
ATOM 2911 C CA . THR A 1 407 ? -2.829 10.249 -16.587 1.00 89.69 407 THR A CA 1
ATOM 2912 C C . THR A 1 407 ? -3.367 8.832 -16.793 1.00 89.69 407 THR A C 1
ATOM 2914 O O . THR A 1 407 ? -4.453 8.485 -16.328 1.00 89.69 407 THR A O 1
ATOM 2917 N N . SER A 1 408 ? -2.680 8.024 -17.596 1.00 90.50 408 SER A N 1
ATOM 2918 C CA . SER A 1 408 ? -3.203 6.747 -18.090 1.00 90.50 408 SER A CA 1
ATOM 2919 C C . SER A 1 408 ? -2.148 5.649 -18.171 1.00 90.50 408 SER A C 1
ATOM 2921 O O . SER A 1 408 ? -0.951 5.927 -18.147 1.00 90.50 408 SER A O 1
ATOM 2923 N N . GLY A 1 409 ? -2.587 4.391 -18.275 1.00 85.38 409 GLY A N 1
ATOM 2924 C CA . GLY A 1 409 ? -1.702 3.238 -18.499 1.00 85.38 409 GLY A CA 1
ATOM 2925 C C . GLY A 1 409 ? -0.995 2.718 -17.244 1.00 85.38 409 GLY A C 1
ATOM 2926 O O . GLY A 1 409 ? 0.041 2.064 -17.341 1.00 85.38 409 GLY A O 1
ATOM 2927 N N . HIS A 1 410 ? -1.507 3.029 -16.053 1.00 89.81 410 HIS A N 1
ATOM 2928 C CA . HIS A 1 410 ? -0.846 2.678 -14.796 1.00 89.81 410 HIS A CA 1
ATOM 2929 C C . HIS A 1 410 ? -0.993 1.208 -14.413 1.00 89.81 410 HIS A C 1
ATOM 2931 O O . HIS A 1 410 ? -2.064 0.621 -14.568 1.00 89.81 410 HIS A O 1
ATOM 2937 N N . LEU A 1 411 ? 0.047 0.644 -13.800 1.00 87.06 411 LEU A N 1
ATOM 2938 C CA . LEU A 1 411 ? -0.030 -0.619 -13.070 1.00 87.06 411 LEU A CA 1
ATOM 2939 C C . LEU A 1 411 ? 0.283 -0.354 -11.599 1.00 87.06 411 LEU A C 1
ATOM 2941 O O . LEU A 1 411 ? 1.383 0.058 -11.264 1.00 87.06 411 LEU A O 1
ATOM 2945 N N . VAL A 1 412 ? -0.676 -0.595 -10.717 1.00 90.38 412 VAL A N 1
ATOM 2946 C CA . VAL A 1 412 ? -0.489 -0.505 -9.269 1.00 90.38 412 VAL A CA 1
ATOM 2947 C C . VAL A 1 412 ? -0.651 -1.900 -8.703 1.00 90.38 412 VAL A C 1
ATOM 2949 O O . VAL A 1 412 ? -1.729 -2.489 -8.793 1.00 90.38 412 VAL A O 1
ATOM 2952 N N . GLU A 1 413 ? 0.396 -2.450 -8.111 1.00 84.00 413 GLU A N 1
ATOM 2953 C CA . GLU A 1 413 ? 0.326 -3.779 -7.534 1.00 84.00 413 GLU A CA 1
ATOM 2954 C C . GLU A 1 413 ? 1.043 -3.913 -6.208 1.00 84.00 413 GLU A C 1
ATOM 2956 O O . GLU A 1 413 ? 1.996 -3.196 -5.923 1.00 84.00 413 GLU A O 1
ATOM 2961 N N . ARG A 1 414 ? 0.577 -4.860 -5.384 1.00 77.94 414 ARG A N 1
ATOM 2962 C CA . ARG A 1 414 ? 1.251 -5.201 -4.126 1.00 77.94 414 ARG A CA 1
ATOM 2963 C C . ARG A 1 414 ? 1.343 -4.017 -3.150 1.00 77.94 414 ARG A C 1
ATOM 2965 O O . ARG A 1 414 ? 2.224 -3.990 -2.298 1.00 77.94 414 ARG A O 1
ATOM 2972 N N . VAL A 1 415 ? 0.434 -3.047 -3.257 1.00 84.12 415 VAL A N 1
ATOM 2973 C CA . VAL A 1 415 ? 0.432 -1.845 -2.414 1.00 84.12 415 VAL A CA 1
ATOM 2974 C C . VAL A 1 415 ? -0.453 -2.056 -1.191 1.00 84.12 415 VAL A C 1
ATOM 2976 O O . VAL A 1 415 ? -1.565 -2.576 -1.300 1.00 84.12 415 VAL A O 1
ATOM 2979 N N . ILE A 1 416 ? 0.017 -1.602 -0.033 1.00 81.06 416 ILE A N 1
ATOM 2980 C CA . ILE A 1 416 ? -0.803 -1.427 1.166 1.00 81.06 416 ILE A CA 1
ATOM 2981 C C . ILE A 1 416 ? -1.187 0.045 1.249 1.00 81.06 416 ILE A C 1
ATOM 2983 O O . ILE A 1 416 ? -0.320 0.905 1.325 1.00 81.06 416 ILE A O 1
ATOM 2987 N N . VAL A 1 417 ? -2.475 0.360 1.259 1.00 81.25 417 VAL A N 1
ATOM 2988 C CA . VAL A 1 417 ? -2.956 1.727 1.463 1.00 81.25 417 VAL A CA 1
ATOM 2989 C C . VAL A 1 417 ? -3.750 1.792 2.747 1.00 81.25 417 VAL A C 1
ATOM 2991 O O . VAL A 1 417 ? -4.754 1.094 2.910 1.00 81.25 417 VAL A O 1
ATOM 2994 N N . PHE A 1 418 ? -3.320 2.681 3.631 1.00 75.56 418 PHE A N 1
ATOM 2995 C CA . PHE A 1 418 ? -3.972 2.933 4.895 1.00 75.56 418 PHE A CA 1
ATOM 2996 C C . PHE A 1 418 ? -4.424 4.385 4.997 1.00 75.56 418 PHE A C 1
ATOM 2998 O O . PHE A 1 418 ? -3.621 5.316 4.952 1.00 75.56 418 PHE A O 1
ATOM 3005 N N . MET A 1 419 ? -5.737 4.561 5.121 1.00 71.25 419 MET A N 1
ATOM 3006 C CA . MET A 1 419 ? -6.377 5.863 5.263 1.00 71.25 419 MET A CA 1
ATOM 3007 C C . MET A 1 419 ? -6.740 6.086 6.726 1.00 71.25 419 MET A C 1
ATOM 3009 O O . MET A 1 419 ? -7.555 5.345 7.292 1.00 71.25 419 MET A O 1
ATOM 3013 N N . ILE A 1 420 ? -6.152 7.121 7.316 1.00 60.97 420 ILE A N 1
ATOM 3014 C CA . ILE A 1 420 ? -6.315 7.462 8.725 1.00 60.97 420 ILE A CA 1
ATOM 3015 C C . ILE A 1 420 ? -6.906 8.857 8.833 1.00 60.97 420 ILE A C 1
ATOM 3017 O O . ILE A 1 420 ? -6.260 9.834 8.458 1.00 60.97 420 ILE A O 1
ATOM 3021 N N . ASP A 1 421 ? -8.084 8.952 9.442 1.00 54.91 421 ASP A N 1
ATOM 3022 C CA . ASP A 1 421 ? -8.591 10.226 9.934 1.00 54.91 421 ASP A CA 1
ATOM 3023 C C . ASP A 1 421 ? -8.246 10.385 11.418 1.00 54.91 421 ASP A C 1
ATOM 3025 O O . ASP A 1 421 ? -8.490 9.500 12.237 1.00 54.91 421 ASP A O 1
ATOM 3029 N N . GLN A 1 422 ? -7.682 11.540 11.746 1.00 44.97 422 GLN A N 1
ATOM 3030 C CA . GLN A 1 422 ? -7.455 12.016 13.095 1.00 44.97 422 GLN A CA 1
ATOM 3031 C C . GLN A 1 422 ? -8.455 13.128 13.381 1.00 44.97 422 GLN A C 1
ATOM 3033 O O . GLN A 1 422 ? -8.085 14.298 13.332 1.00 44.97 422 GLN A O 1
ATOM 3038 N N . GLU A 1 423 ? -9.691 12.764 13.696 1.00 40.41 423 GLU A N 1
ATOM 3039 C CA . GLU A 1 423 ? -10.801 13.644 14.065 1.00 40.41 423 GLU A CA 1
ATOM 3040 C C . GLU A 1 423 ? -10.369 15.031 14.606 1.00 40.41 423 GLU A C 1
ATOM 3042 O O . GLU A 1 423 ? -10.095 15.159 15.791 1.00 40.41 423 GLU A O 1
ATOM 3047 N N . VAL A 1 424 ? -10.276 16.065 13.753 1.00 32.06 424 VAL A N 1
ATOM 3048 C CA . VAL A 1 424 ? -10.511 17.499 14.046 1.00 32.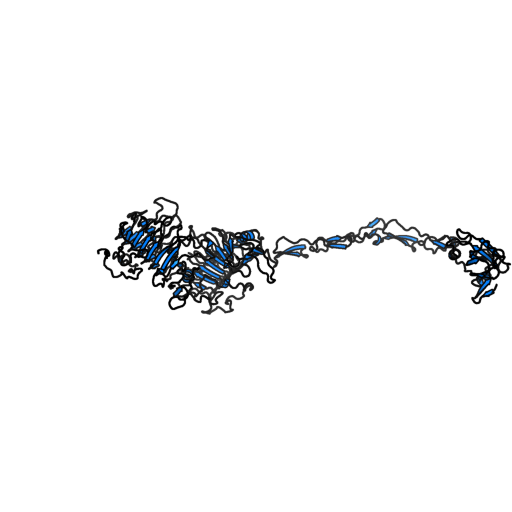06 424 VAL A CA 1
ATOM 3049 C C . VAL A 1 424 ? -10.651 18.242 12.704 1.00 32.06 424 VAL A C 1
ATOM 3051 O O . VAL A 1 424 ? -9.649 18.684 12.156 1.00 32.06 424 VAL A O 1
ATOM 3054 N N . VAL A 1 425 ? -11.889 18.420 12.217 1.00 30.55 425 VAL A N 1
ATOM 3055 C CA . VAL A 1 425 ? -12.470 19.615 11.540 1.00 30.55 425 VAL A CA 1
ATOM 3056 C C . VAL A 1 425 ? -13.672 19.175 10.686 1.00 30.55 425 VAL A C 1
ATOM 3058 O O . VAL A 1 425 ? -13.693 18.096 10.113 1.00 30.55 425 VAL A O 1
ATOM 3061 N N . GLY A 1 426 ? -14.729 19.993 10.671 1.00 32.06 426 GLY A N 1
ATOM 3062 C CA . GLY A 1 426 ? -15.951 19.741 9.910 1.00 32.06 426 GLY A CA 1
ATOM 3063 C C . GLY A 1 426 ? -15.704 19.507 8.416 1.00 32.06 426 GLY A C 1
ATOM 3064 O O . GLY A 1 426 ? -14.778 20.064 7.838 1.00 32.06 426 GLY A O 1
ATOM 3065 N N . THR A 1 427 ? -16.603 18.717 7.823 1.00 29.88 427 THR A N 1
ATOM 3066 C CA . THR A 1 427 ? -16.543 18.088 6.488 1.00 29.88 427 THR A CA 1
ATOM 3067 C C . THR A 1 427 ? -15.461 17.012 6.361 1.00 29.88 427 THR A C 1
ATOM 3069 O O . THR A 1 427 ? -14.278 17.310 6.443 1.00 29.88 427 THR A O 1
ATOM 3072 N N . ASN A 1 428 ? -15.890 15.760 6.137 1.00 35.28 428 ASN A N 1
ATOM 3073 C CA . ASN A 1 428 ? -15.036 14.682 5.636 1.00 35.28 428 ASN A CA 1
ATOM 3074 C C . ASN A 1 428 ? -14.428 15.164 4.312 1.00 35.28 428 ASN A C 1
ATOM 3076 O O . ASN A 1 428 ? -15.079 15.091 3.273 1.00 35.28 428 ASN A O 1
ATOM 3080 N N . ASN A 1 429 ? -13.224 15.725 4.358 1.00 39.28 429 ASN A N 1
ATOM 3081 C CA . ASN A 1 429 ? -12.528 16.227 3.176 1.00 39.28 429 ASN A CA 1
ATOM 3082 C C . ASN A 1 429 ? -11.499 15.215 2.657 1.00 39.28 429 ASN A C 1
ATOM 3084 O O . ASN A 1 429 ? -10.600 15.582 1.907 1.00 39.28 429 ASN A O 1
ATOM 3088 N N . PHE A 1 430 ? -11.636 13.936 3.025 1.00 47.66 430 PHE A N 1
ATOM 3089 C CA . PHE A 1 430 ? -10.980 12.886 2.265 1.00 47.66 430 PHE A CA 1
ATOM 3090 C C . PHE A 1 430 ? -11.658 12.792 0.908 1.00 47.66 430 PHE A C 1
ATOM 3092 O O . PHE A 1 430 ? -12.834 12.434 0.789 1.00 47.66 430 PHE A O 1
ATOM 3099 N N . GLY A 1 431 ? -10.892 13.104 -0.128 1.00 50.78 431 GLY A N 1
ATOM 3100 C CA . GLY A 1 431 ? -11.203 12.560 -1.428 1.00 50.78 431 GLY A CA 1
ATOM 3101 C C . GLY A 1 431 ? -10.959 11.038 -1.434 1.00 50.78 431 GLY A C 1
ATOM 3102 O O . GLY A 1 431 ? -10.580 10.417 -0.436 1.00 50.78 431 GLY A O 1
ATOM 3103 N N . PRO A 1 432 ? -11.237 10.389 -2.563 1.00 63.75 432 PRO A N 1
ATOM 3104 C CA . PRO A 1 432 ? -11.156 8.941 -2.683 1.00 63.75 432 PRO A CA 1
ATOM 3105 C C . PRO A 1 432 ? -9.700 8.461 -2.485 1.00 63.75 432 PRO A C 1
ATOM 3107 O O . PRO A 1 432 ? -8.828 8.983 -3.173 1.00 63.75 432 PRO A O 1
ATOM 3110 N N . PRO A 1 433 ? -9.374 7.450 -1.649 1.00 69.38 433 PRO A N 1
ATOM 3111 C CA . PRO A 1 433 ? -8.032 6.846 -1.551 1.00 69.38 433 PRO A CA 1
ATOM 3112 C C . PRO A 1 433 ? -7.348 6.591 -2.895 1.00 69.38 433 PRO A C 1
ATOM 3114 O O . PRO A 1 433 ? -6.133 6.744 -3.002 1.00 69.38 433 PRO A O 1
ATOM 3117 N N . LEU A 1 434 ? -8.135 6.219 -3.905 1.00 81.94 434 LEU A N 1
ATOM 3118 C CA . LEU A 1 434 ? -7.694 6.009 -5.274 1.00 81.94 434 LEU A CA 1
ATOM 3119 C C . LEU A 1 434 ? -8.437 6.953 -6.225 1.00 81.94 434 LEU A C 1
ATOM 3121 O O . LEU A 1 434 ? -9.642 6.791 -6.450 1.00 81.94 434 LEU A O 1
ATOM 3125 N N . ALA A 1 435 ? -7.698 7.881 -6.830 1.00 86.25 435 ALA A N 1
ATOM 3126 C CA . ALA A 1 435 ? -8.122 8.613 -8.021 1.00 86.25 435 ALA A CA 1
ATOM 3127 C C . ALA A 1 435 ? -7.340 8.098 -9.229 1.00 86.25 435 ALA A C 1
ATOM 3129 O O . ALA A 1 435 ? -6.164 8.411 -9.416 1.00 86.25 435 ALA A O 1
ATOM 3130 N N . LEU A 1 436 ? -7.992 7.267 -10.038 1.00 87.38 436 LEU A N 1
ATOM 3131 C CA . LEU A 1 436 ? -7.363 6.587 -11.166 1.00 87.38 436 LEU A CA 1
ATOM 3132 C C . LEU A 1 436 ? -7.833 7.197 -12.485 1.00 87.38 436 LEU A C 1
ATOM 3134 O O . LEU A 1 436 ? -8.969 7.669 -12.599 1.00 87.38 436 LEU A O 1
ATOM 3138 N N . GLY A 1 437 ? -6.942 7.236 -13.464 1.00 87.69 437 GLY A N 1
ATOM 3139 C CA . GLY A 1 437 ? -7.226 7.693 -14.808 1.00 87.69 437 GLY A CA 1
ATOM 3140 C C . GLY A 1 437 ? -7.576 6.531 -15.727 1.00 87.69 437 GLY A C 1
ATOM 3141 O O . GLY A 1 437 ? -8.073 5.493 -15.281 1.00 87.69 437 GLY A O 1
ATOM 3142 N N . ASP A 1 438 ? -7.361 6.724 -17.022 1.00 89.75 438 ASP A N 1
ATOM 3143 C CA . ASP A 1 438 ? -7.716 5.727 -18.034 1.00 89.75 438 ASP A CA 1
ATOM 3144 C C . ASP A 1 438 ? -6.670 4.597 -18.102 1.00 89.75 438 ASP A C 1
ATOM 3146 O O . ASP A 1 438 ? -5.515 4.772 -17.720 1.00 89.75 438 ASP A O 1
ATOM 3150 N N . ASP A 1 439 ? -7.061 3.412 -18.570 1.00 88.25 439 ASP A N 1
ATOM 3151 C CA . ASP A 1 439 ? -6.163 2.270 -18.821 1.00 88.25 439 ASP A CA 1
ATOM 3152 C C . ASP A 1 439 ? -5.336 1.825 -17.595 1.00 88.25 439 ASP A C 1
ATOM 3154 O O . ASP A 1 439 ? -4.254 1.251 -17.717 1.00 88.25 439 ASP A O 1
ATOM 3158 N N . CYS A 1 440 ? -5.843 2.085 -16.389 1.00 90.00 440 CYS A N 1
ATOM 3159 C CA . CYS A 1 440 ? -5.167 1.751 -15.141 1.00 90.00 440 CYS A CA 1
ATOM 3160 C C . CYS A 1 440 ? -5.561 0.353 -14.647 1.00 90.00 440 CYS A C 1
ATOM 3162 O O . CYS A 1 440 ? -6.730 -0.027 -14.670 1.00 90.00 440 CYS A O 1
ATOM 3164 N N . THR A 1 441 ? -4.601 -0.406 -14.127 1.00 88.88 441 THR A N 1
ATOM 3165 C CA . THR A 1 441 ? -4.837 -1.682 -13.447 1.00 88.88 441 THR A CA 1
ATOM 3166 C C . THR A 1 441 ? -4.323 -1.608 -12.019 1.00 88.88 441 THR A C 1
ATOM 3168 O O . THR A 1 441 ? -3.139 -1.382 -11.805 1.00 88.88 441 THR A O 1
ATOM 3171 N N . VAL A 1 442 ? -5.191 -1.854 -11.041 1.00 90.06 442 VAL A N 1
ATOM 3172 C CA . VAL A 1 442 ? -4.809 -2.068 -9.643 1.00 90.06 442 VAL A CA 1
ATOM 3173 C C . VAL A 1 442 ? -5.027 -3.525 -9.298 1.00 90.06 442 VAL A C 1
ATOM 3175 O O . VAL A 1 442 ? -6.141 -4.037 -9.457 1.00 90.06 442 VAL A O 1
ATOM 3178 N N . ARG A 1 443 ? -3.992 -4.206 -8.811 1.00 83.19 443 ARG A N 1
ATOM 3179 C CA . ARG A 1 443 ? -4.112 -5.616 -8.450 1.00 83.19 443 ARG A CA 1
ATOM 3180 C C . ARG A 1 443 ? -3.312 -6.039 -7.238 1.00 83.19 443 ARG A C 1
ATOM 3182 O O . ARG A 1 443 ? -2.270 -5.470 -6.959 1.00 83.19 443 ARG A O 1
ATOM 3189 N N . ASN A 1 444 ? -3.741 -7.110 -6.576 1.00 72.06 444 ASN A N 1
ATOM 3190 C CA . ASN A 1 444 ? -3.006 -7.704 -5.452 1.00 72.06 444 ASN A CA 1
ATOM 3191 C C . ASN A 1 444 ? -2.680 -6.691 -4.338 1.00 72.06 444 ASN A C 1
ATOM 3193 O O . ASN A 1 444 ? -1.637 -6.793 -3.698 1.00 72.06 444 ASN A O 1
ATOM 3197 N N . SER A 1 445 ? -3.538 -5.692 -4.145 1.00 78.44 445 SER A N 1
ATOM 3198 C CA . SER A 1 445 ? -3.311 -4.598 -3.202 1.00 78.44 445 SER A CA 1
ATOM 3199 C C . SER A 1 445 ? -4.318 -4.651 -2.053 1.00 78.44 445 SER A C 1
ATOM 3201 O O . SER A 1 445 ? -5.423 -5.189 -2.183 1.00 78.44 445 SER A O 1
ATOM 3203 N N . TYR A 1 446 ? -3.920 -4.105 -0.908 1.00 77.00 446 TYR A N 1
ATOM 3204 C CA . TYR A 1 446 ? -4.695 -4.093 0.326 1.00 77.00 446 TYR A CA 1
ATOM 3205 C C . TYR A 1 446 ? -5.043 -2.654 0.705 1.00 77.00 446 TYR A C 1
ATOM 3207 O O . TYR A 1 446 ? -4.162 -1.851 0.992 1.00 77.00 446 TYR A O 1
ATOM 3215 N N . PHE A 1 447 ? -6.331 -2.328 0.715 1.00 78.19 447 PHE A N 1
ATOM 3216 C CA . PHE A 1 447 ? -6.845 -0.996 1.010 1.00 78.19 447 PHE A CA 1
ATOM 3217 C C . PHE A 1 447 ? -7.659 -1.037 2.288 1.00 78.19 447 PHE A C 1
ATOM 3219 O O . PHE A 1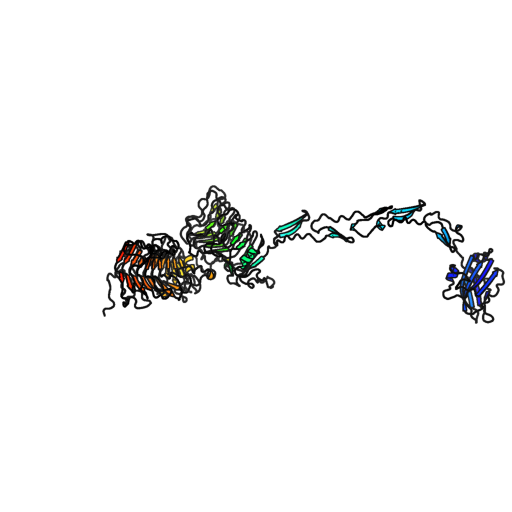 447 ? -8.613 -1.807 2.403 1.00 78.19 447 PHE A O 1
ATOM 3226 N N . ARG A 1 448 ? -7.315 -0.173 3.236 1.00 72.38 448 ARG A N 1
ATOM 3227 C CA . ARG A 1 448 ? -7.956 -0.125 4.543 1.00 72.38 448 ARG A CA 1
ATOM 3228 C C . ARG A 1 448 ? -8.242 1.321 4.931 1.00 72.38 448 ARG A C 1
ATOM 3230 O O . ARG A 1 448 ? -7.328 2.140 4.956 1.00 72.38 448 ARG A O 1
ATOM 3237 N N . GLY A 1 449 ? -9.499 1.634 5.240 1.00 66.56 449 GLY A N 1
ATOM 3238 C CA . GLY A 1 449 ? -9.911 2.990 5.616 1.00 66.56 449 GLY A CA 1
ATOM 3239 C C . GLY A 1 449 ? -10.924 3.023 6.753 1.00 66.56 449 GLY A C 1
ATOM 3240 O O . GLY A 1 449 ? -11.894 2.262 6.750 1.00 66.56 449 GLY A O 1
ATOM 3241 N N . TYR A 1 450 ? -10.694 3.902 7.733 1.00 55.50 450 TYR A N 1
ATOM 3242 C CA . TYR A 1 450 ? -11.529 3.982 8.934 1.00 55.50 450 TYR A CA 1
ATOM 3243 C C . TYR A 1 450 ? -12.893 4.637 8.711 1.00 55.50 450 TYR A C 1
ATOM 3245 O O . TYR A 1 450 ? -13.893 4.091 9.161 1.00 55.50 450 TYR A O 1
ATOM 3253 N N . LEU A 1 451 ? -12.953 5.773 8.010 1.00 51.81 451 LEU A N 1
ATOM 3254 C CA . LEU A 1 451 ? -14.194 6.550 7.899 1.00 51.81 451 LEU A CA 1
ATOM 3255 C C . LEU A 1 451 ? -14.848 6.483 6.518 1.00 51.81 451 LEU A C 1
ATOM 3257 O O . LEU A 1 451 ? -16.059 6.309 6.432 1.00 51.81 451 LEU A O 1
ATOM 3261 N N . GLU A 1 452 ? -14.063 6.611 5.448 1.00 56.81 452 GLU A N 1
ATOM 3262 C CA . GLU A 1 452 ? -14.579 6.688 4.081 1.00 56.81 452 GLU A CA 1
ATOM 3263 C C . GLU A 1 452 ? -13.545 6.124 3.097 1.00 56.81 452 GLU A C 1
ATOM 3265 O O . GLU A 1 452 ? -12.469 6.687 2.908 1.00 56.81 452 GLU A O 1
ATOM 3270 N N . LEU A 1 453 ? -13.846 4.974 2.484 1.00 64.94 453 LEU A N 1
ATOM 3271 C CA . LEU A 1 453 ? -13.016 4.371 1.436 1.00 64.94 453 LEU A CA 1
ATOM 3272 C C . LEU A 1 453 ? -13.761 4.509 0.104 1.00 64.94 453 LEU A C 1
ATOM 3274 O O . LEU A 1 453 ? -14.553 3.647 -0.248 1.00 64.94 453 LEU A O 1
ATOM 3278 N N . ARG A 1 454 ? -13.576 5.613 -0.627 1.00 72.94 454 ARG A N 1
ATOM 3279 C CA . ARG A 1 454 ? -14.146 5.762 -1.979 1.00 72.94 454 ARG A CA 1
ATOM 3280 C C . ARG A 1 454 ? -13.118 5.516 -3.066 1.00 72.94 454 ARG A C 1
ATOM 3282 O O . ARG A 1 454 ? -11.968 5.914 -2.953 1.00 72.94 454 ARG A O 1
ATOM 3289 N N . ILE A 1 455 ? -13.536 4.927 -4.171 1.00 79.31 455 ILE A N 1
ATOM 3290 C CA . ILE A 1 455 ? -12.690 4.788 -5.355 1.00 79.31 455 ILE A CA 1
ATOM 3291 C C . ILE A 1 455 ? -13.379 5.520 -6.498 1.00 79.31 455 ILE A C 1
ATOM 3293 O O . ILE A 1 455 ? -14.539 5.240 -6.815 1.00 79.31 455 ILE A O 1
ATOM 3297 N N . GLN A 1 456 ? -12.680 6.484 -7.096 1.00 79.56 456 GLN A N 1
ATOM 3298 C CA . GLN A 1 456 ? -13.216 7.262 -8.209 1.00 79.56 456 GLN A CA 1
ATOM 3299 C C . GLN A 1 456 ? -12.850 6.620 -9.544 1.00 79.56 456 GLN A C 1
ATOM 3301 O O . GLN A 1 456 ? -11.708 6.690 -9.992 1.00 79.56 456 GLN A O 1
ATOM 3306 N N . ALA A 1 457 ? -13.857 6.025 -10.182 1.00 81.25 457 ALA A N 1
ATOM 3307 C CA . ALA A 1 457 ? -13.802 5.472 -11.533 1.00 81.25 457 ALA A CA 1
ATOM 3308 C C . ALA A 1 457 ? -14.692 6.258 -12.518 1.00 81.25 457 ALA A C 1
ATOM 3310 O O . ALA A 1 457 ? -14.885 5.851 -13.667 1.00 81.25 457 ALA A O 1
ATOM 3311 N N . LYS A 1 458 ? -15.254 7.389 -12.075 1.00 86.50 458 LYS A N 1
ATOM 3312 C CA . LYS A 1 458 ? -16.250 8.151 -12.819 1.00 86.50 458 LYS A CA 1
ATOM 3313 C C . LYS A 1 458 ? -15.708 8.658 -14.151 1.00 86.50 458 LYS A C 1
ATOM 3315 O O . LYS A 1 458 ? -14.704 9.372 -14.217 1.00 86.50 458 LYS A O 1
ATOM 3320 N N . GLY A 1 459 ? -16.410 8.318 -15.228 1.00 86.50 459 GLY A N 1
ATOM 3321 C CA . GLY A 1 459 ? -16.075 8.727 -16.587 1.00 86.50 459 GLY A CA 1
ATOM 3322 C C . GLY A 1 459 ? -14.697 8.257 -17.049 1.00 86.50 459 GLY A C 1
ATOM 3323 O O . GLY A 1 459 ? -14.099 8.942 -17.876 1.00 86.50 459 GLY A O 1
ATOM 3324 N N . ARG A 1 460 ? -14.147 7.188 -16.453 1.00 90.31 460 ARG A N 1
ATOM 3325 C CA . ARG A 1 460 ? -12.848 6.602 -16.819 1.00 90.31 460 ARG A CA 1
ATOM 3326 C C . ARG A 1 460 ? -13.016 5.430 -17.779 1.00 90.31 460 ARG A C 1
ATOM 3328 O O . ARG A 1 460 ? -14.069 4.786 -17.816 1.00 90.31 460 ARG A O 1
ATOM 3335 N N . ARG A 1 461 ? -11.965 5.143 -18.542 1.00 90.50 461 ARG A N 1
ATOM 3336 C CA . ARG A 1 461 ? -11.926 4.058 -19.528 1.00 90.50 461 ARG A CA 1
ATOM 3337 C C . ARG A 1 461 ? -10.954 2.957 -19.116 1.00 90.50 461 ARG A C 1
ATOM 3339 O O . ARG A 1 461 ? -9.887 3.250 -18.597 1.00 90.50 461 ARG A O 1
ATOM 3346 N N . ASN A 1 462 ? -11.317 1.699 -19.367 1.00 86.31 462 ASN A N 1
ATOM 3347 C CA . ASN A 1 462 ? -10.474 0.507 -19.202 1.00 86.31 462 ASN A CA 1
ATOM 3348 C C . ASN A 1 462 ? -9.814 0.348 -17.820 1.00 86.31 462 ASN A C 1
ATOM 3350 O O . ASN A 1 462 ? -8.734 -0.230 -17.703 1.00 86.31 462 ASN A O 1
ATOM 3354 N N . LEU A 1 463 ? -10.456 0.849 -16.766 1.00 90.19 463 LEU A N 1
ATOM 3355 C CA . LEU A 1 463 ? -9.962 0.728 -15.400 1.00 90.19 463 LEU A CA 1
ATOM 3356 C C . LEU A 1 463 ? -10.217 -0.690 -14.865 1.00 90.19 463 LEU A C 1
ATOM 3358 O O . LEU A 1 463 ? -11.344 -1.178 -14.924 1.00 90.19 463 LEU A O 1
ATOM 3362 N N . ARG A 1 464 ? -9.191 -1.345 -14.316 1.00 89.00 464 ARG A N 1
ATOM 3363 C CA . ARG A 1 464 ? -9.254 -2.733 -13.832 1.00 89.00 464 ARG A CA 1
ATOM 3364 C C . ARG A 1 464 ? -8.829 -2.825 -12.372 1.00 89.00 464 ARG A C 1
ATOM 3366 O O . ARG A 1 464 ? -7.700 -2.499 -12.038 1.00 89.00 464 ARG A O 1
ATOM 3373 N N . LEU A 1 465 ? -9.702 -3.322 -11.508 1.00 89.00 465 LEU A N 1
ATOM 3374 C CA . LEU A 1 465 ? -9.425 -3.609 -10.103 1.00 89.00 465 LEU A CA 1
ATOM 3375 C C . LEU A 1 465 ? -9.540 -5.122 -9.901 1.00 89.00 465 LEU A C 1
ATOM 3377 O O . LEU A 1 465 ? -10.641 -5.673 -9.975 1.00 89.00 465 LEU A O 1
ATOM 3381 N N . LEU A 1 466 ? -8.405 -5.795 -9.706 1.00 81.94 466 LEU A N 1
ATOM 3382 C CA . LEU A 1 466 ? -8.300 -7.255 -9.735 1.00 81.94 466 LEU A CA 1
ATOM 3383 C C . LEU A 1 466 ? -7.630 -7.819 -8.477 1.00 81.94 466 LEU A C 1
ATOM 3385 O O . LEU A 1 466 ? -6.517 -7.425 -8.160 1.00 81.94 466 LEU A O 1
ATOM 3389 N N . HIS A 1 467 ? -8.210 -8.814 -7.807 1.00 75.25 467 HIS A N 1
ATOM 3390 C CA . HIS A 1 467 ? -7.536 -9.501 -6.682 1.00 75.25 467 HIS A CA 1
ATOM 3391 C C . HIS A 1 467 ? -7.127 -8.583 -5.517 1.00 75.25 467 HIS A C 1
ATOM 3393 O O . HIS A 1 467 ? -6.158 -8.856 -4.810 1.00 75.25 467 HIS A O 1
ATOM 3399 N N . ASN A 1 468 ? -7.833 -7.472 -5.323 1.00 77.81 468 ASN A N 1
ATOM 3400 C CA . ASN A 1 468 ? -7.573 -6.563 -4.216 1.00 77.81 468 ASN A CA 1
ATOM 3401 C C . ASN A 1 468 ? -8.431 -6.925 -3.008 1.00 77.81 468 ASN A C 1
ATOM 3403 O O . ASN A 1 468 ? -9.475 -7.567 -3.130 1.00 77.81 468 ASN A O 1
ATOM 3407 N N . THR A 1 469 ? -8.007 -6.459 -1.840 1.00 75.75 469 THR A N 1
ATOM 3408 C CA . THR A 1 469 ? -8.809 -6.504 -0.619 1.00 75.75 469 THR A CA 1
ATOM 3409 C C . THR A 1 469 ? -9.121 -5.084 -0.175 1.00 75.75 469 THR A C 1
ATOM 3411 O O . THR A 1 469 ? -8.210 -4.280 -0.001 1.00 75.75 469 THR A O 1
ATOM 3414 N N . PHE A 1 470 ? -10.398 -4.782 0.020 1.00 78.50 470 PHE A N 1
ATOM 3415 C CA . PHE A 1 470 ? -10.885 -3.490 0.489 1.00 78.50 470 PHE A CA 1
ATOM 3416 C C . PHE A 1 470 ? -11.570 -3.678 1.840 1.00 78.50 470 PHE A C 1
ATOM 3418 O O . PHE A 1 470 ? -12.495 -4.480 1.955 1.00 78.50 470 PHE A O 1
ATOM 3425 N N . VAL A 1 471 ? -11.126 -2.946 2.859 1.00 72.44 471 VAL A N 1
ATOM 3426 C CA . VAL A 1 471 ? -11.682 -2.991 4.215 1.00 72.44 471 VAL A CA 1
ATOM 3427 C C . VAL A 1 471 ? -12.086 -1.589 4.649 1.00 72.44 471 VAL A C 1
ATOM 3429 O O . VAL A 1 471 ? -11.251 -0.693 4.773 1.00 72.44 471 VAL A O 1
ATOM 3432 N N . GLN A 1 472 ? -13.375 -1.411 4.905 1.00 71.19 472 GLN A N 1
ATOM 3433 C CA . GLN A 1 472 ? -13.979 -0.155 5.331 1.00 71.19 472 GLN A CA 1
ATOM 3434 C C . GLN A 1 472 ? -14.574 -0.309 6.738 1.00 71.19 472 GLN A C 1
ATOM 3436 O O . GLN A 1 472 ? -15.339 -1.242 6.981 1.00 71.19 472 GLN A O 1
ATOM 3441 N N . TYR A 1 473 ? -14.245 0.587 7.676 1.00 58.88 473 TYR A N 1
ATOM 3442 C CA . TYR A 1 473 ? -14.745 0.500 9.061 1.00 58.88 473 TYR A CA 1
ATOM 3443 C C . TYR A 1 473 ? -16.008 1.316 9.343 1.00 58.88 473 TYR A C 1
ATOM 3445 O O . TYR A 1 473 ? -16.726 0.979 10.284 1.00 58.88 473 TYR A O 1
ATOM 3453 N N . GLN A 1 474 ? -16.316 2.328 8.531 1.00 56.72 474 GLN A N 1
ATOM 3454 C CA . GLN A 1 474 ? -17.496 3.173 8.706 1.00 56.72 474 GLN A CA 1
ATOM 3455 C C . GLN A 1 474 ? -18.243 3.407 7.388 1.00 56.72 474 GLN A C 1
ATOM 3457 O O . GLN A 1 474 ? -17.632 3.416 6.324 1.00 56.72 474 GLN A O 1
ATOM 3462 N N . ALA A 1 475 ? -19.563 3.576 7.471 1.00 52.56 475 ALA A N 1
ATOM 3463 C CA . ALA A 1 475 ? -20.444 3.683 6.322 1.00 52.56 475 ALA A CA 1
ATOM 3464 C C . ALA A 1 475 ? -20.300 5.025 5.582 1.00 52.56 475 ALA A C 1
ATOM 3466 O O . ALA A 1 475 ? -20.233 6.086 6.209 1.00 52.56 475 ALA A O 1
ATOM 3467 N N . ASN A 1 476 ? -20.341 4.968 4.255 1.00 55.16 476 ASN A N 1
ATOM 3468 C CA . ASN A 1 476 ? -20.486 6.116 3.372 1.00 55.16 476 ASN A CA 1
ATOM 3469 C C . ASN A 1 476 ? -21.981 6.344 3.117 1.00 55.16 476 ASN A C 1
ATOM 3471 O O . ASN A 1 476 ? -22.742 5.413 2.896 1.00 55.16 476 ASN A O 1
ATOM 3475 N N . ASN A 1 477 ? -22.438 7.592 3.022 1.00 51.38 477 ASN A N 1
ATOM 3476 C CA . ASN A 1 477 ? -23.794 7.874 2.517 1.00 51.38 477 ASN A CA 1
ATOM 3477 C C . ASN A 1 477 ? -23.913 7.648 0.978 1.00 51.38 477 ASN A C 1
ATOM 3479 O O . ASN A 1 477 ? -24.711 8.313 0.317 1.00 51.38 477 ASN A O 1
ATOM 3483 N N . GLY A 1 478 ? -23.098 6.760 0.391 1.00 57.28 478 GLY A N 1
ATOM 3484 C CA . GLY A 1 478 ? -22.964 6.465 -1.043 1.00 57.28 478 GLY A CA 1
ATOM 3485 C C . GLY A 1 478 ? -22.077 5.230 -1.282 1.00 57.28 478 GLY A C 1
ATOM 3486 O O . GLY A 1 478 ? -21.332 4.841 -0.392 1.00 57.28 478 GLY A O 1
ATOM 3487 N N . GLY A 1 479 ? -22.154 4.597 -2.459 1.00 61.81 479 GLY A N 1
ATOM 3488 C CA . GLY A 1 479 ? -21.399 3.361 -2.734 1.00 61.81 479 GLY A CA 1
ATOM 3489 C C . GLY A 1 479 ? -19.875 3.521 -2.602 1.00 61.81 479 GLY A C 1
ATOM 3490 O O . GLY A 1 479 ? -19.339 4.616 -2.783 1.00 61.81 479 GLY A O 1
ATOM 3491 N N . LEU A 1 480 ? -19.170 2.420 -2.310 1.00 72.06 480 LEU A N 1
ATOM 3492 C CA . LEU A 1 480 ? -17.700 2.378 -2.207 1.00 72.06 480 LEU A CA 1
ATOM 3493 C C . LEU A 1 480 ? -17.025 2.836 -3.513 1.00 72.06 480 LEU A C 1
ATOM 3495 O O . LEU A 1 480 ? -15.995 3.508 -3.509 1.00 72.06 480 LEU A O 1
ATOM 3499 N N . LEU A 1 481 ? -17.611 2.455 -4.646 1.00 84.06 481 LEU A N 1
ATOM 3500 C CA . LEU A 1 481 ? -17.070 2.662 -5.985 1.00 84.06 481 LEU A CA 1
ATOM 3501 C C . LEU A 1 481 ? -18.053 3.460 -6.836 1.00 84.06 481 LEU A C 1
ATOM 3503 O O . LEU A 1 481 ? -19.183 3.025 -7.046 1.00 84.06 481 LEU A O 1
ATOM 3507 N N . ASP A 1 482 ? -17.609 4.596 -7.369 1.00 83.75 482 ASP A N 1
ATOM 3508 C CA . ASP A 1 482 ? -18.370 5.385 -8.343 1.00 83.75 482 ASP A CA 1
ATOM 3509 C C . ASP A 1 482 ? -17.835 5.108 -9.752 1.00 83.75 482 ASP A C 1
ATOM 3511 O O . ASP A 1 482 ? -16.786 5.621 -10.139 1.00 83.75 482 ASP A O 1
ATOM 3515 N N . ALA A 1 483 ? -18.559 4.277 -10.501 1.00 87.56 483 ALA A N 1
ATOM 3516 C CA . ALA A 1 483 ? -18.279 3.880 -11.880 1.00 87.56 483 ALA A CA 1
ATOM 3517 C C . ALA A 1 483 ? -19.215 4.572 -12.893 1.00 87.56 483 ALA A C 1
ATOM 3519 O O . ALA A 1 483 ? -19.367 4.101 -14.026 1.00 87.56 483 ALA A O 1
ATOM 3520 N N . THR A 1 484 ? -19.873 5.671 -12.506 1.00 88.75 484 THR A N 1
ATOM 3521 C CA . THR A 1 484 ? -20.791 6.411 -13.388 1.00 88.75 484 THR A CA 1
ATOM 3522 C C . THR A 1 484 ? -20.084 6.888 -14.662 1.00 88.75 484 THR A C 1
ATOM 3524 O O . THR A 1 484 ? -18.960 7.383 -14.617 1.00 88.75 484 THR A O 1
ATOM 3527 N N . GLY A 1 485 ? -20.704 6.691 -15.828 1.00 89.06 485 GLY A N 1
ATOM 3528 C CA . GLY A 1 485 ? -20.164 7.067 -17.138 1.00 89.06 485 GLY A CA 1
ATOM 3529 C C . GLY A 1 485 ? -18.884 6.342 -17.572 1.00 89.06 485 GLY A C 1
ATOM 3530 O O . GLY A 1 485 ? -18.240 6.793 -18.517 1.00 89.06 485 GLY A O 1
ATOM 3531 N N . SER A 1 486 ? -18.470 5.274 -16.884 1.00 91.25 486 SER A N 1
ATOM 3532 C CA . SER A 1 486 ? -17.247 4.531 -17.221 1.00 91.25 486 SER A CA 1
ATOM 3533 C C . SER A 1 486 ? -17.401 3.664 -18.480 1.00 91.25 486 SER A C 1
ATOM 3535 O O . SER A 1 486 ? -18.499 3.245 -18.841 1.00 91.25 486 SER A O 1
ATOM 3537 N N . ASN A 1 487 ? -16.299 3.361 -19.168 1.00 91.06 487 ASN A N 1
ATOM 3538 C CA . ASN A 1 487 ? -16.292 2.410 -20.285 1.00 91.06 487 ASN A CA 1
ATOM 3539 C C . ASN A 1 487 ? -15.208 1.352 -20.063 1.00 91.06 487 ASN A C 1
ATOM 3541 O O . ASN A 1 487 ? -14.041 1.697 -19.935 1.00 91.06 487 ASN A O 1
ATOM 3545 N N . GLY A 1 488 ? -15.566 0.072 -20.013 1.00 86.25 488 GLY A N 1
ATOM 3546 C CA . GLY A 1 488 ? -14.587 -1.010 -19.839 1.00 86.25 488 GLY A CA 1
ATOM 3547 C C . GLY A 1 488 ? -14.081 -1.149 -18.404 1.00 86.25 488 GLY A C 1
ATOM 3548 O O . GLY A 1 488 ? -12.959 -1.605 -18.193 1.00 86.25 488 GLY A O 1
ATOM 3549 N N . PHE A 1 489 ? -14.872 -0.719 -17.416 1.00 91.12 489 PHE A N 1
ATOM 3550 C CA . PHE A 1 489 ? -14.532 -0.883 -16.005 1.00 91.12 489 PHE A CA 1
ATOM 3551 C C . PHE A 1 489 ? -14.640 -2.355 -15.595 1.00 91.12 489 PHE A C 1
ATOM 3553 O O . PHE A 1 489 ? -15.700 -2.966 -15.735 1.00 91.12 489 PHE A O 1
ATOM 3560 N N . VAL A 1 490 ? -13.554 -2.910 -15.058 1.00 89.00 490 VAL A N 1
ATOM 3561 C CA . VAL A 1 490 ? -13.476 -4.288 -14.570 1.00 89.00 490 VAL A CA 1
ATOM 3562 C C . VAL A 1 490 ? -13.228 -4.282 -13.068 1.00 89.00 490 VAL A C 1
ATOM 3564 O O . VAL A 1 490 ? -12.202 -3.801 -12.601 1.00 89.00 490 VAL A O 1
ATOM 3567 N N . PHE A 1 491 ? -14.135 -4.879 -12.309 1.00 89.75 491 PHE A N 1
ATOM 3568 C CA . PHE A 1 491 ? -13.981 -5.159 -10.889 1.00 89.75 491 PHE A CA 1
ATOM 3569 C C . PHE A 1 491 ? -14.096 -6.664 -10.696 1.00 89.75 491 PHE A C 1
ATOM 3571 O O . PHE A 1 491 ? -15.204 -7.202 -10.720 1.00 89.75 491 PHE A O 1
ATOM 3578 N N . ALA A 1 492 ? -12.972 -7.369 -10.570 1.00 80.81 492 ALA A N 1
ATOM 3579 C CA . ALA A 1 492 ? -13.000 -8.825 -10.528 1.00 80.81 492 ALA A CA 1
ATOM 3580 C C . ALA A 1 492 ? -12.104 -9.465 -9.469 1.00 80.81 492 ALA A C 1
ATOM 3582 O O . ALA A 1 492 ? -10.998 -9.007 -9.194 1.00 80.81 492 ALA A O 1
ATOM 3583 N N . ASN A 1 493 ? -12.576 -10.578 -8.907 1.00 73.38 493 ASN A N 1
ATOM 3584 C CA . ASN A 1 493 ? -11.851 -11.382 -7.921 1.00 73.38 493 ASN A CA 1
ATOM 3585 C C . ASN A 1 493 ? -11.392 -10.600 -6.677 1.00 73.38 493 ASN A C 1
ATOM 3587 O O . ASN A 1 493 ? -10.395 -10.965 -6.058 1.00 73.38 493 ASN A O 1
ATOM 3591 N N . ASN A 1 494 ? -12.081 -9.515 -6.320 1.00 77.31 494 ASN A N 1
ATOM 3592 C CA . ASN A 1 494 ? -11.755 -8.722 -5.138 1.00 77.31 494 ASN A CA 1
ATOM 3593 C C . ASN A 1 494 ? -12.498 -9.235 -3.901 1.00 77.31 494 ASN A C 1
ATOM 3595 O O . ASN A 1 494 ? -13.607 -9.763 -3.999 1.00 77.31 494 ASN A O 1
ATOM 3599 N N . VAL A 1 495 ? -11.911 -8.990 -2.734 1.00 75.69 495 VAL A N 1
ATOM 3600 C CA . VAL A 1 495 ? -12.555 -9.141 -1.428 1.00 75.69 495 VAL A CA 1
ATOM 3601 C C . VAL A 1 495 ? -12.915 -7.755 -0.913 1.00 75.69 495 VAL A C 1
ATOM 3603 O O . VAL A 1 495 ? -12.064 -6.871 -0.863 1.00 75.69 495 VAL A O 1
ATOM 3606 N N . VAL A 1 496 ? -14.168 -7.545 -0.529 1.00 78.31 496 VAL A N 1
ATOM 3607 C CA . VAL A 1 496 ? -14.647 -6.246 -0.056 1.00 78.31 496 VAL A CA 1
ATOM 3608 C C . VAL A 1 496 ? -15.433 -6.405 1.229 1.00 78.31 496 VAL A C 1
ATOM 3610 O O . VAL A 1 496 ? -16.452 -7.086 1.264 1.00 78.31 496 VAL A O 1
ATOM 3613 N N . LEU A 1 497 ? -14.964 -5.765 2.290 1.00 74.06 497 LEU A N 1
ATOM 3614 C CA . LEU A 1 497 ? -15.527 -5.874 3.625 1.00 74.06 497 LEU A CA 1
ATOM 3615 C C . LEU A 1 497 ? -15.895 -4.489 4.117 1.00 74.06 497 LEU A C 1
ATOM 3617 O O . LEU A 1 497 ? -15.022 -3.635 4.260 1.00 74.06 497 LEU A O 1
ATOM 3621 N N . THR A 1 498 ? -17.163 -4.287 4.448 1.00 71.19 498 THR A N 1
ATOM 3622 C CA . THR A 1 498 ? -17.551 -3.171 5.308 1.00 71.19 498 THR A CA 1
ATOM 3623 C C . THR A 1 498 ? -17.919 -3.693 6.686 1.00 71.19 498 THR A C 1
ATOM 3625 O O . THR A 1 498 ? -18.674 -4.653 6.838 1.00 71.19 498 THR A O 1
ATOM 3628 N N . LEU A 1 499 ? -17.325 -3.087 7.711 1.00 60.88 499 LEU A N 1
ATOM 3629 C CA . LEU A 1 499 ? -17.558 -3.464 9.099 1.00 60.88 499 LEU A CA 1
ATOM 3630 C C . LEU A 1 499 ? -18.651 -2.615 9.741 1.00 60.88 499 LEU A C 1
ATOM 3632 O O . LEU A 1 499 ? -19.061 -2.957 10.839 1.00 60.88 499 LEU A O 1
ATOM 3636 N N . ALA A 1 500 ? -19.110 -1.559 9.064 1.00 55.44 500 ALA A N 1
ATOM 3637 C CA . ALA A 1 500 ? -19.882 -0.471 9.645 1.00 55.44 500 ALA A CA 1
ATOM 3638 C C . ALA A 1 500 ? -21.379 -0.754 9.788 1.00 55.44 500 ALA A C 1
ATOM 3640 O O . ALA A 1 500 ? -21.960 -0.416 10.811 1.00 55.44 500 ALA A O 1
ATOM 3641 N N . GLN A 1 501 ? -22.006 -1.313 8.748 1.00 54.84 501 GLN A N 1
ATOM 3642 C CA . GLN A 1 501 ? -23.433 -1.639 8.569 1.00 54.84 501 GLN A CA 1
ATOM 3643 C C . GLN A 1 501 ? -23.630 -2.095 7.103 1.00 54.84 501 GLN A C 1
ATOM 3645 O O . GLN A 1 501 ? -22.718 -1.893 6.300 1.00 54.84 501 GLN A O 1
ATOM 3650 N N . PRO A 1 502 ? -24.791 -2.668 6.713 1.00 57.41 502 PRO A N 1
ATOM 3651 C CA . PRO A 1 502 ? -25.089 -2.927 5.309 1.00 57.41 502 PRO A CA 1
ATOM 3652 C C . PRO A 1 502 ? -25.189 -1.623 4.499 1.00 57.41 502 PRO A C 1
ATOM 3654 O O . PRO A 1 502 ? -26.182 -0.901 4.590 1.00 57.41 502 PRO A O 1
ATOM 3657 N N . GLU A 1 503 ? -24.171 -1.339 3.693 1.00 66.00 503 GLU A N 1
ATOM 3658 C CA . GLU A 1 503 ? -24.207 -0.336 2.625 1.00 66.00 503 GLU A CA 1
ATOM 3659 C C . GLU A 1 503 ? -25.257 -0.726 1.577 1.00 66.00 503 GLU A C 1
ATOM 3661 O O . GLU A 1 503 ? -25.407 -1.915 1.296 1.00 66.00 503 GLU A O 1
ATOM 3666 N N . PRO A 1 504 ? -25.989 0.205 0.943 1.00 66.56 504 PRO A N 1
ATOM 3667 C CA . PRO A 1 504 ? -27.028 -0.172 -0.010 1.00 66.56 504 PRO A CA 1
ATOM 3668 C C . PRO A 1 504 ? -26.447 -0.840 -1.263 1.00 66.56 504 PRO A C 1
ATOM 3670 O O . PRO A 1 504 ? -27.074 -1.745 -1.813 1.00 66.56 504 PRO A O 1
ATOM 3673 N N . VAL A 1 505 ? -25.259 -0.417 -1.716 1.00 79.81 505 VAL A N 1
ATOM 3674 C CA . VAL A 1 505 ? -24.607 -0.962 -2.911 1.00 79.81 505 VAL A CA 1
ATOM 3675 C C . VAL A 1 505 ? -23.084 -0.800 -2.872 1.00 79.81 505 VAL A C 1
ATOM 3677 O O . VAL A 1 505 ? -22.591 0.232 -2.425 1.00 79.81 505 VAL A O 1
ATOM 3680 N N . LEU A 1 506 ? -22.334 -1.787 -3.372 1.00 84.19 506 LEU A N 1
ATOM 3681 C CA . LEU A 1 506 ? -20.875 -1.693 -3.507 1.00 84.19 506 LEU A CA 1
ATOM 3682 C C . LEU A 1 506 ? -20.454 -0.720 -4.626 1.00 84.19 506 LEU A C 1
ATOM 3684 O O . LEU A 1 506 ? -19.622 0.158 -4.403 1.00 84.19 506 LEU A O 1
ATOM 3688 N N . ILE A 1 507 ? -21.030 -0.872 -5.822 1.00 87.94 507 ILE A N 1
ATOM 3689 C CA . ILE A 1 507 ? -20.693 -0.103 -7.027 1.00 87.94 507 ILE A CA 1
ATOM 3690 C C . ILE A 1 507 ? -21.905 0.708 -7.485 1.00 87.94 507 ILE A C 1
ATOM 3692 O O . ILE A 1 507 ? -22.968 0.169 -7.806 1.00 87.94 507 ILE A O 1
ATOM 3696 N N . GLN A 1 508 ? -21.732 2.019 -7.573 1.00 88.25 508 GLN A N 1
ATOM 3697 C CA . GLN A 1 508 ? -22.687 2.930 -8.180 1.00 88.25 508 GLN A CA 1
ATOM 3698 C C . GLN A 1 508 ? -22.282 3.209 -9.630 1.00 88.25 508 GLN A C 1
ATOM 3700 O O . GLN A 1 508 ? -21.237 3.796 -9.886 1.00 88.25 508 GLN A O 1
ATOM 3705 N N . ALA A 1 509 ? -23.117 2.797 -10.580 1.00 88.31 509 ALA A N 1
ATOM 3706 C CA . ALA A 1 509 ? -22.980 3.088 -12.003 1.00 88.31 509 ALA A CA 1
ATOM 3707 C C . ALA A 1 509 ? -24.196 3.890 -12.506 1.00 88.31 509 ALA A C 1
ATOM 3709 O O . ALA A 1 509 ? -25.100 4.235 -11.740 1.00 88.31 509 ALA A O 1
ATOM 3710 N N . ASP A 1 510 ? -24.216 4.207 -13.797 1.00 88.69 510 ASP A N 1
ATOM 3711 C CA . ASP A 1 510 ? -25.350 4.823 -14.488 1.00 88.69 510 ASP A CA 1
ATOM 3712 C C . ASP A 1 510 ? -25.553 4.189 -15.879 1.00 88.69 510 ASP A C 1
ATOM 3714 O O . ASP A 1 510 ? -24.804 3.306 -16.300 1.00 88.69 510 ASP A O 1
ATOM 3718 N N . LEU A 1 511 ? -26.579 4.635 -16.609 1.00 88.06 511 LEU A N 1
ATOM 3719 C CA . LEU A 1 511 ? -26.887 4.116 -17.947 1.00 88.06 511 LEU A CA 1
ATOM 3720 C C . LEU A 1 511 ? -25.831 4.487 -19.002 1.00 88.06 511 LEU A C 1
ATOM 3722 O O . LEU A 1 511 ? -25.859 3.935 -20.101 1.00 88.06 511 LEU A O 1
ATOM 3726 N N . ALA A 1 512 ? -24.940 5.435 -18.691 1.00 88.81 512 ALA A N 1
ATOM 3727 C CA . ALA A 1 512 ? -23.817 5.803 -19.543 1.00 88.81 512 ALA A CA 1
ATOM 3728 C C . ALA A 1 512 ? -22.612 4.870 -19.336 1.00 88.81 512 ALA A C 1
ATOM 3730 O O . ALA A 1 512 ? -21.730 4.828 -20.195 1.00 88.81 512 ALA A O 1
ATOM 3731 N N . ALA A 1 513 ? -22.586 4.100 -18.243 1.00 89.06 513 ALA A N 1
ATOM 3732 C CA . ALA A 1 513 ? -21.587 3.067 -18.034 1.00 89.06 513 ALA A CA 1
ATOM 3733 C C . ALA A 1 513 ? -21.765 1.918 -19.045 1.00 89.06 513 ALA A C 1
ATOM 3735 O O . ALA A 1 513 ? -22.860 1.372 -19.200 1.00 89.06 513 ALA A O 1
ATOM 3736 N N . THR A 1 514 ? -20.684 1.552 -19.734 1.00 89.31 514 THR A N 1
ATOM 3737 C CA . THR A 1 514 ? -20.652 0.525 -20.795 1.00 89.31 514 THR A CA 1
ATOM 3738 C C . THR A 1 514 ? -19.461 -0.417 -20.611 1.00 89.31 514 THR A C 1
ATOM 3740 O O . THR A 1 514 ? -18.459 -0.050 -19.998 1.00 89.31 514 THR A O 1
ATOM 3743 N N . ASN A 1 515 ? -19.546 -1.641 -21.135 1.00 87.25 515 ASN A N 1
ATOM 3744 C CA . ASN A 1 515 ? -18.559 -2.712 -20.967 1.00 87.25 515 ASN A CA 1
ATOM 3745 C C . ASN A 1 515 ? -18.202 -2.967 -19.486 1.00 87.25 515 ASN A C 1
ATOM 3747 O O . ASN A 1 515 ? -17.037 -3.169 -19.143 1.00 87.25 515 ASN A O 1
ATOM 3751 N N . LEU A 1 516 ? -19.192 -2.889 -18.593 1.00 88.94 516 LEU A N 1
ATOM 3752 C CA . LEU A 1 516 ? -18.989 -3.018 -17.153 1.00 88.94 516 LEU A CA 1
ATOM 3753 C C . LEU A 1 516 ? -18.842 -4.495 -16.767 1.00 88.94 516 LEU A C 1
ATOM 3755 O O . LEU A 1 516 ? -19.799 -5.253 -16.885 1.00 88.94 516 LEU A O 1
ATOM 3759 N N . VAL A 1 517 ? -17.687 -4.915 -16.253 1.00 88.12 517 VAL A N 1
ATOM 3760 C CA . VAL A 1 517 ? -17.453 -6.299 -15.811 1.00 88.12 517 VAL A CA 1
ATOM 3761 C C . VAL A 1 517 ? -17.271 -6.342 -14.302 1.00 88.12 517 VAL A C 1
ATOM 3763 O O . VAL A 1 517 ? -16.284 -5.856 -13.768 1.00 88.12 517 VAL A O 1
ATOM 3766 N N . VAL A 1 518 ? -18.207 -6.972 -13.605 1.00 87.62 518 VAL A N 1
ATOM 3767 C CA . VAL A 1 518 ? -18.155 -7.212 -12.165 1.00 87.62 518 VAL A CA 1
ATOM 3768 C C . VAL A 1 518 ? -18.315 -8.708 -11.927 1.00 87.62 518 VAL A C 1
ATOM 3770 O O . VAL A 1 518 ? -19.417 -9.242 -12.065 1.00 87.62 518 VAL A O 1
ATOM 3773 N N . SER A 1 519 ? -17.218 -9.405 -11.621 1.00 81.56 519 SER A N 1
ATOM 3774 C CA . SER A 1 519 ? -17.220 -10.875 -11.577 1.00 81.56 519 SER A CA 1
ATOM 3775 C C . SER A 1 519 ? -16.275 -11.485 -10.548 1.00 81.56 519 SER A C 1
ATOM 3777 O O . SER A 1 519 ? -15.169 -10.997 -10.357 1.00 81.56 519 SER A O 1
ATOM 3779 N N . GLY A 1 520 ? -16.665 -12.595 -9.918 1.00 68.56 520 GLY A N 1
ATOM 3780 C CA . GLY A 1 520 ? -15.784 -13.332 -9.001 1.00 68.56 520 GLY A CA 1
ATOM 3781 C C . GLY A 1 520 ? -15.494 -12.612 -7.682 1.00 68.56 520 GLY A C 1
ATOM 3782 O O . GLY A 1 520 ? -14.603 -13.027 -6.947 1.00 68.56 520 GLY A O 1
ATOM 3783 N N . ASN A 1 521 ? -16.194 -11.515 -7.381 1.00 75.56 521 ASN A N 1
ATOM 3784 C CA . ASN A 1 521 ? -15.953 -10.750 -6.164 1.00 75.56 521 ASN A CA 1
ATOM 3785 C C . ASN A 1 521 ? -16.665 -11.369 -4.970 1.00 75.56 521 ASN A C 1
ATOM 3787 O O . ASN A 1 521 ? -17.715 -11.997 -5.095 1.00 75.56 521 ASN A O 1
ATOM 3791 N N . VAL A 1 522 ? -16.108 -11.102 -3.802 1.00 74.19 522 VAL A N 1
ATOM 3792 C CA . VAL A 1 522 ? -16.616 -11.515 -2.507 1.00 74.19 522 VAL A CA 1
ATOM 3793 C C . VAL A 1 522 ? -16.865 -10.248 -1.710 1.00 74.19 522 VAL A C 1
ATOM 3795 O O . VAL A 1 522 ? -15.917 -9.547 -1.368 1.00 74.19 522 VAL A O 1
ATOM 3798 N N . SER A 1 523 ? -18.128 -9.922 -1.444 1.00 78.12 523 SER A N 1
ATOM 3799 C CA . SER A 1 523 ? -18.486 -8.726 -0.683 1.00 78.12 523 SER A CA 1
ATOM 3800 C C . SER A 1 523 ? -19.313 -9.063 0.550 1.00 78.12 523 SER A C 1
ATOM 3802 O O . SER A 1 523 ? -20.353 -9.714 0.439 1.00 78.12 523 SER A O 1
ATOM 3804 N N . GLU A 1 524 ? -18.907 -8.533 1.695 1.00 74.69 524 GLU A N 1
ATOM 3805 C CA . GLU A 1 524 ? -19.634 -8.622 2.957 1.00 74.69 524 GLU A CA 1
ATOM 3806 C C . GLU A 1 524 ? -20.049 -7.221 3.417 1.00 74.69 524 GLU A C 1
ATOM 3808 O O . GLU A 1 524 ? -19.255 -6.280 3.355 1.00 74.69 524 GLU A O 1
ATOM 3813 N N . GLY A 1 525 ? -21.290 -7.093 3.895 1.00 72.00 525 GLY A N 1
ATOM 3814 C CA . GLY A 1 525 ? -21.834 -5.831 4.398 1.00 72.00 525 GLY A CA 1
ATOM 3815 C C . GLY A 1 525 ? -22.415 -4.909 3.316 1.00 72.00 525 GLY A C 1
ATOM 3816 O O . GLY A 1 525 ? -22.560 -3.717 3.543 1.00 72.00 525 GLY A O 1
ATOM 3817 N N . PHE A 1 526 ? -22.799 -5.438 2.153 1.00 76.62 526 PHE A N 1
ATOM 3818 C CA . PHE A 1 526 ? -23.490 -4.674 1.106 1.00 76.62 526 PHE A CA 1
ATOM 3819 C C . PHE A 1 526 ? -24.847 -5.316 0.780 1.00 76.62 526 PHE A C 1
ATOM 3821 O O . PHE A 1 526 ? -24.952 -6.534 0.666 1.00 76.62 526 PHE A O 1
ATOM 3828 N N . GLY A 1 527 ? -25.894 -4.504 0.621 1.00 72.62 527 GLY A N 1
ATOM 3829 C CA . GLY A 1 527 ? -27.246 -4.920 0.234 1.00 72.62 527 GLY A CA 1
ATOM 3830 C C . GLY A 1 527 ? -27.392 -5.225 -1.261 1.00 72.62 527 GLY A C 1
ATOM 3831 O O . GLY A 1 527 ? -28.362 -5.856 -1.675 1.00 72.62 527 GLY A O 1
ATOM 3832 N N . GLY A 1 528 ? -26.414 -4.814 -2.067 1.00 77.81 528 GLY A N 1
ATOM 3833 C CA . GLY A 1 528 ? -26.326 -5.091 -3.493 1.00 77.81 528 GLY A CA 1
ATOM 3834 C C . GLY A 1 528 ? -24.912 -4.849 -4.013 1.00 77.81 528 GLY A C 1
ATOM 3835 O O . GLY A 1 528 ? -24.117 -4.144 -3.395 1.00 77.81 528 GLY A O 1
ATOM 3836 N N . LEU A 1 529 ? -24.581 -5.434 -5.163 1.00 82.44 529 LEU A N 1
ATOM 3837 C CA . LEU A 1 529 ? -23.235 -5.315 -5.721 1.00 82.44 529 LEU A CA 1
ATOM 3838 C C . LEU A 1 529 ? -23.089 -4.117 -6.663 1.00 82.44 529 LEU A C 1
ATOM 3840 O O . LEU A 1 529 ? -22.127 -3.368 -6.565 1.00 82.44 529 LEU A O 1
ATOM 3844 N N . VAL A 1 530 ? -24.042 -3.925 -7.572 1.00 87.12 530 VAL A N 1
ATOM 3845 C CA . VAL A 1 530 ? -24.001 -2.860 -8.581 1.00 87.12 530 VAL A CA 1
ATOM 3846 C C . VAL A 1 530 ? -25.398 -2.281 -8.754 1.00 87.12 530 VAL A C 1
ATOM 3848 O O . VAL A 1 530 ? -26.367 -3.035 -8.837 1.00 87.12 530 VAL A O 1
ATOM 3851 N N . THR A 1 531 ? -25.512 -0.958 -8.853 1.00 87.31 531 THR A N 1
ATOM 3852 C CA . THR A 1 531 ? -26.762 -0.263 -9.193 1.00 87.31 531 THR A CA 1
ATOM 3853 C C . THR A 1 531 ? -26.570 0.663 -10.388 1.00 87.31 531 THR A C 1
ATOM 3855 O O . THR A 1 531 ? -25.459 1.113 -10.653 1.00 87.31 531 THR A O 1
ATOM 3858 N N . GLY A 1 532 ? -27.657 0.953 -11.102 1.00 81.00 532 GLY A N 1
ATOM 3859 C CA . GLY A 1 532 ? -27.704 1.988 -12.136 1.00 81.00 532 GLY A CA 1
ATOM 3860 C C . GLY A 1 532 ? -27.101 1.636 -13.500 1.00 81.00 532 GLY A C 1
ATOM 3861 O O . GLY A 1 532 ? -27.201 2.464 -14.391 1.00 81.00 532 GLY A O 1
ATOM 3862 N N . TYR A 1 533 ? -26.538 0.442 -13.709 1.00 82.12 533 TYR A N 1
ATOM 3863 C CA . TYR A 1 533 ? -25.915 0.049 -14.985 1.00 82.12 533 TYR A CA 1
ATOM 3864 C C . TYR A 1 533 ? -26.930 -0.236 -16.110 1.00 82.12 533 TYR A C 1
ATOM 3866 O O . TYR A 1 533 ? -28.097 -0.527 -15.845 1.00 82.12 533 TYR A O 1
ATOM 3874 N N . ASN A 1 534 ? -26.484 -0.180 -17.373 1.00 79.19 534 ASN A N 1
ATOM 3875 C CA . ASN A 1 534 ? -27.298 -0.493 -18.552 1.00 79.19 534 ASN A CA 1
ATOM 3876 C C . ASN A 1 534 ? -27.340 -2.015 -18.832 1.00 79.19 534 ASN A C 1
ATOM 3878 O O . ASN A 1 534 ? -26.370 -2.558 -19.358 1.00 79.19 534 ASN A O 1
ATOM 3882 N N . PRO A 1 535 ? -28.454 -2.725 -18.561 1.00 71.88 535 PRO A N 1
ATOM 3883 C CA . PRO A 1 535 ? -28.543 -4.169 -18.799 1.00 71.88 535 PRO A CA 1
ATOM 3884 C C . PRO A 1 535 ? -28.677 -4.539 -20.287 1.00 71.88 535 PRO A C 1
ATOM 3886 O O . PRO A 1 535 ? -28.615 -5.716 -20.628 1.00 71.88 535 PRO A O 1
ATOM 3889 N N . GLY A 1 536 ? -28.917 -3.563 -21.172 1.00 77.62 536 GLY A N 1
ATOM 3890 C CA . GLY A 1 536 ? -29.020 -3.773 -22.619 1.00 77.62 536 GLY A CA 1
ATOM 3891 C C . GLY A 1 536 ? -27.675 -3.765 -23.347 1.00 77.62 536 GLY A C 1
ATOM 3892 O O . GLY A 1 536 ? -27.635 -4.046 -24.544 1.00 77.62 536 GLY A O 1
ATOM 3893 N N . ASP A 1 537 ? -26.587 -3.436 -22.652 1.00 82.88 537 ASP A N 1
ATOM 3894 C CA . ASP A 1 537 ? -25.236 -3.528 -23.189 1.00 82.88 537 ASP A CA 1
ATOM 3895 C C . ASP A 1 537 ? -24.753 -4.995 -23.163 1.00 82.88 537 ASP A C 1
ATOM 3897 O O . ASP A 1 537 ? -24.597 -5.559 -22.077 1.00 82.88 537 ASP A O 1
ATOM 3901 N N . PRO A 1 538 ? -24.491 -5.631 -24.325 1.00 80.69 538 PRO A N 1
ATOM 3902 C CA . PRO A 1 538 ? -24.120 -7.046 -24.393 1.00 80.69 538 PRO A CA 1
ATOM 3903 C C . PRO A 1 538 ? -22.767 -7.365 -23.743 1.00 80.69 538 PRO A C 1
ATOM 3905 O O . PRO A 1 538 ? -22.466 -8.537 -23.511 1.00 80.69 538 PRO A O 1
ATOM 3908 N N . PHE A 1 539 ? -21.942 -6.353 -23.469 1.00 80.94 539 PHE A N 1
ATOM 3909 C CA . PHE A 1 539 ? -20.625 -6.519 -22.859 1.00 80.94 539 PHE A CA 1
ATOM 3910 C C . PHE A 1 539 ? -20.626 -6.291 -21.347 1.00 80.94 539 PHE A C 1
ATOM 3912 O O . PHE A 1 539 ? -19.650 -6.637 -20.681 1.00 80.94 539 PHE A O 1
ATOM 3919 N N . THR A 1 540 ? -21.712 -5.748 -20.793 1.00 83.88 540 THR A N 1
ATOM 3920 C CA . THR A 1 540 ? -21.856 -5.601 -19.348 1.00 83.88 540 THR A CA 1
ATOM 3921 C C . THR A 1 540 ? -22.152 -6.963 -18.711 1.00 83.88 540 THR A C 1
ATOM 3923 O O . THR A 1 540 ? -23.125 -7.636 -19.048 1.00 83.88 540 THR A O 1
ATOM 3926 N N . LYS A 1 541 ? -21.298 -7.385 -17.774 1.00 83.06 541 LYS A N 1
ATOM 3927 C CA . LYS A 1 541 ? -21.365 -8.666 -17.064 1.00 83.06 541 LYS A CA 1
ATOM 3928 C C . LYS A 1 541 ? -21.334 -8.430 -15.561 1.00 83.06 541 LYS A C 1
ATOM 3930 O O . LYS A 1 541 ? -20.311 -8.022 -15.029 1.00 83.06 541 LYS A O 1
ATOM 3935 N N . VAL A 1 542 ? -22.419 -8.754 -14.864 1.00 84.12 542 VAL A N 1
ATOM 3936 C CA . VAL A 1 542 ? -22.467 -8.790 -13.393 1.00 84.12 542 VAL A CA 1
ATOM 3937 C C . VAL A 1 542 ? -22.847 -10.208 -12.976 1.00 84.12 542 VAL A C 1
ATOM 3939 O O . VAL A 1 542 ? -24.026 -10.545 -12.911 1.00 84.12 542 VAL A O 1
ATOM 3942 N N . GLN A 1 543 ? -21.852 -11.070 -12.771 1.00 78.81 543 GLN A N 1
ATOM 3943 C CA . GLN A 1 543 ? -22.055 -12.516 -12.592 1.00 78.81 543 GLN A CA 1
ATOM 3944 C C . GLN A 1 543 ? -21.021 -13.128 -11.646 1.00 78.81 543 GLN A C 1
ATOM 3946 O O . GLN A 1 543 ? -20.002 -12.512 -11.377 1.00 78.81 543 GLN A O 1
ATOM 3951 N N . ASP A 1 544 ? -21.260 -14.342 -11.150 1.00 72.19 544 ASP A N 1
ATOM 3952 C CA . ASP A 1 544 ? -20.278 -15.105 -10.360 1.00 72.19 544 ASP A CA 1
ATOM 3953 C C . ASP A 1 544 ? -19.735 -14.355 -9.119 1.00 72.19 544 ASP A C 1
ATOM 3955 O O . ASP A 1 544 ? -18.613 -14.592 -8.685 1.00 72.19 544 ASP A O 1
ATOM 3959 N N . ASN A 1 545 ? -20.514 -13.429 -8.548 1.00 72.88 545 ASN A N 1
ATOM 3960 C CA . ASN A 1 545 ? -20.152 -12.694 -7.334 1.00 72.88 545 ASN A CA 1
ATOM 3961 C C . ASN A 1 545 ? -20.875 -13.272 -6.118 1.00 72.88 545 ASN A C 1
ATOM 3963 O O . ASN A 1 545 ? -22.048 -13.640 -6.201 1.00 72.88 545 ASN A O 1
ATOM 3967 N N . PHE A 1 546 ? -20.199 -13.269 -4.977 1.00 73.56 546 PHE A N 1
ATOM 3968 C CA . PHE A 1 546 ? -20.763 -13.635 -3.690 1.00 73.56 546 PHE A CA 1
ATOM 3969 C C . PHE A 1 546 ? -21.028 -12.376 -2.860 1.00 73.56 546 PHE A C 1
ATOM 3971 O O . PHE A 1 546 ? -20.102 -11.635 -2.533 1.00 73.56 546 PHE A O 1
ATOM 3978 N N . VAL A 1 547 ? -22.295 -12.142 -2.515 1.00 72.56 547 VAL A N 1
ATOM 3979 C CA . VAL A 1 547 ? -22.712 -11.084 -1.586 1.00 72.56 547 VAL A CA 1
ATOM 3980 C C . VAL A 1 547 ? -23.294 -11.759 -0.357 1.00 72.56 547 VAL A C 1
ATOM 3982 O O . VAL A 1 547 ? -24.332 -12.414 -0.444 1.00 72.56 547 VAL A O 1
ATOM 3985 N N . GLY A 1 548 ? -22.621 -11.626 0.778 1.00 63.12 548 GLY A N 1
ATOM 3986 C CA . GLY A 1 548 ? -23.040 -12.287 2.002 1.00 63.12 548 GLY A CA 1
ATOM 3987 C C . GLY A 1 548 ? -21.907 -12.442 2.997 1.00 63.12 548 GLY A C 1
ATOM 3988 O O . GLY A 1 548 ? -20.851 -11.830 2.880 1.00 63.12 548 GLY A O 1
ATOM 3989 N N . GLU A 1 549 ? -22.157 -13.271 3.994 1.00 58.59 549 GLU A N 1
ATOM 3990 C CA . GLU A 1 549 ? -21.214 -13.611 5.047 1.00 58.59 549 GLU A CA 1
ATOM 3991 C C . GLU A 1 549 ? -20.095 -14.518 4.512 1.00 58.59 549 GLU A C 1
ATOM 3993 O O . GLU A 1 549 ? -20.368 -15.568 3.931 1.00 58.59 549 GLU A O 1
ATOM 3998 N N . VAL A 1 550 ? -18.831 -14.119 4.702 1.00 51.78 550 VAL A N 1
ATOM 3999 C CA . VAL A 1 550 ? -17.653 -14.841 4.189 1.00 51.78 550 VAL A CA 1
ATOM 4000 C C . VAL A 1 550 ? -16.713 -15.235 5.327 1.00 51.78 550 VAL A C 1
ATOM 4002 O O . VAL A 1 550 ? -16.313 -14.399 6.140 1.00 51.78 550 VAL A O 1
ATOM 4005 N N . GLU A 1 551 ? -16.287 -16.500 5.357 1.00 48.06 551 GLU A N 1
ATOM 4006 C CA . GLU A 1 551 ? -15.179 -16.943 6.209 1.00 48.06 551 GLU A CA 1
ATOM 4007 C C . GLU A 1 551 ? -13.841 -16.401 5.677 1.00 48.06 551 GLU A C 1
ATOM 4009 O O . GLU A 1 551 ? -13.222 -16.980 4.783 1.00 48.06 551 GLU A O 1
ATOM 4014 N N . LEU A 1 552 ? -13.383 -15.279 6.232 1.00 47.25 552 LEU A N 1
ATOM 4015 C CA . LEU A 1 552 ? -12.077 -14.688 5.925 1.00 47.25 552 LEU A CA 1
ATOM 4016 C C . LEU A 1 552 ? -11.165 -14.713 7.151 1.00 47.25 552 LEU A C 1
ATOM 4018 O O . LEU A 1 552 ? -11.621 -14.499 8.276 1.00 47.25 552 LEU A O 1
ATOM 4022 N N . GLU A 1 553 ? -9.873 -14.954 6.925 1.00 41.91 553 GLU A N 1
ATOM 4023 C CA . GLU A 1 553 ? -8.841 -14.726 7.936 1.00 41.91 553 GLU A CA 1
ATOM 4024 C C . GLU A 1 553 ? -8.699 -13.221 8.207 1.00 41.91 553 GLU A C 1
ATOM 4026 O O . GLU A 1 553 ? -9.005 -12.390 7.350 1.00 41.91 553 GLU A O 1
ATOM 4031 N N . SER A 1 554 ? -8.289 -12.881 9.432 1.00 40.31 554 SER A N 1
ATOM 4032 C CA . SER A 1 554 ? -8.189 -11.507 9.932 1.00 40.31 554 SER A CA 1
ATOM 4033 C C . SER A 1 554 ? -7.587 -10.531 8.903 1.00 40.31 554 SER A C 1
ATOM 4035 O O . SER A 1 554 ? -6.524 -10.818 8.350 1.00 40.31 554 SER A O 1
ATOM 4037 N N . PRO A 1 555 ? -8.191 -9.343 8.700 1.00 42.03 555 PRO A N 1
ATOM 4038 C CA . PRO A 1 555 ? -7.735 -8.355 7.717 1.00 42.03 555 PRO A CA 1
ATOM 4039 C C . PRO A 1 555 ? -6.366 -7.725 8.044 1.00 42.03 555 PRO A C 1
ATOM 4041 O O . PRO A 1 555 ? -5.878 -6.890 7.295 1.00 42.03 555 PRO A O 1
ATOM 4044 N N . LEU A 1 556 ? -5.736 -8.068 9.169 1.00 38.72 556 LEU A N 1
ATOM 4045 C CA . LEU A 1 556 ? -4.544 -7.368 9.655 1.00 38.72 556 LEU A CA 1
ATOM 4046 C C . LEU A 1 556 ? -3.216 -7.795 9.036 1.00 38.72 556 LEU A C 1
ATOM 4048 O O . LEU A 1 556 ? -2.263 -7.031 9.117 1.00 38.72 556 LEU A O 1
ATOM 4052 N N . VAL A 1 557 ? -3.128 -8.985 8.440 1.00 40.44 557 VAL A N 1
ATOM 4053 C CA . VAL A 1 557 ? -1.867 -9.464 7.853 1.00 40.44 557 VAL A CA 1
ATOM 4054 C C . VAL A 1 557 ? -2.154 -10.113 6.502 1.00 40.44 557 VAL A C 1
ATOM 4056 O O . VAL A 1 557 ? -2.405 -11.320 6.439 1.00 40.44 557 VAL A O 1
ATOM 4059 N N . PRO A 1 558 ? -2.140 -9.342 5.400 1.00 39.31 558 PRO A N 1
ATOM 4060 C CA . PRO A 1 558 ? -2.160 -9.918 4.064 1.00 39.31 558 PRO A CA 1
ATOM 4061 C C . PRO A 1 558 ? -0.931 -10.827 3.904 1.00 39.31 558 PRO A C 1
ATOM 4063 O O . PRO A 1 558 ? 0.200 -10.357 3.849 1.00 39.31 558 PRO A O 1
ATOM 4066 N N . ARG A 1 559 ? -1.123 -12.151 3.832 1.00 38.19 559 ARG A N 1
ATOM 4067 C CA . ARG A 1 559 ? -0.022 -13.139 3.755 1.00 38.19 559 ARG A CA 1
ATOM 4068 C C . ARG A 1 559 ? 0.894 -12.994 2.533 1.00 38.19 559 ARG A C 1
ATOM 4070 O O . ARG A 1 559 ? 1.951 -13.618 2.499 1.00 38.19 559 ARG A O 1
ATOM 4077 N N . PHE A 1 560 ? 0.491 -12.200 1.544 1.00 41.09 560 PHE A N 1
ATOM 4078 C CA . PHE A 1 560 ? 1.240 -11.987 0.308 1.00 41.09 560 PHE A CA 1
ATOM 4079 C C . PHE A 1 560 ? 2.587 -11.266 0.546 1.00 41.09 560 PHE A C 1
ATOM 4081 O O . PHE A 1 560 ? 3.515 -11.441 -0.238 1.00 41.09 560 PHE A O 1
ATOM 4088 N N . LEU A 1 561 ? 2.730 -10.534 1.655 1.00 40.91 561 LEU A N 1
ATOM 4089 C CA . LEU A 1 561 ? 3.924 -9.740 1.968 1.00 40.91 561 LEU A CA 1
ATOM 4090 C C . LEU A 1 561 ? 5.194 -10.572 2.209 1.00 40.91 561 LEU A C 1
ATOM 4092 O O . LEU A 1 561 ? 6.303 -10.056 2.112 1.00 40.91 561 LEU A O 1
ATOM 4096 N N . ASN A 1 562 ? 5.041 -11.874 2.471 1.00 34.56 562 ASN A N 1
ATOM 4097 C CA . ASN A 1 562 ? 6.141 -12.726 2.915 1.00 34.56 562 ASN A CA 1
ATOM 4098 C C . ASN A 1 562 ? 6.823 -13.533 1.793 1.00 34.56 562 ASN A C 1
ATOM 4100 O O . ASN A 1 562 ? 7.844 -14.164 2.055 1.00 34.56 562 ASN A O 1
ATOM 4104 N N . ASP A 1 563 ? 6.283 -13.555 0.563 1.00 39.47 563 ASP A N 1
ATOM 4105 C CA . ASP A 1 563 ? 6.866 -14.334 -0.543 1.00 39.47 563 ASP A CA 1
ATOM 4106 C C . ASP A 1 563 ? 7.248 -13.455 -1.741 1.00 39.47 563 ASP A C 1
ATOM 4108 O O . ASP A 1 563 ? 6.551 -13.329 -2.750 1.00 39.47 563 ASP A O 1
ATOM 4112 N N . SER A 1 564 ? 8.420 -12.837 -1.611 1.00 38.22 564 SER A N 1
ATOM 4113 C CA . SER A 1 564 ? 9.040 -11.966 -2.608 1.00 38.22 564 SER A CA 1
ATOM 4114 C C . SER A 1 564 ? 9.582 -12.715 -3.838 1.00 38.22 564 SER A C 1
ATOM 4116 O O . SER A 1 564 ? 10.178 -12.083 -4.711 1.00 38.22 564 SER A O 1
ATOM 4118 N N . THR A 1 565 ? 9.386 -14.037 -3.946 1.00 36.34 565 THR A N 1
ATOM 4119 C CA . THR A 1 565 ? 9.938 -14.864 -5.037 1.00 36.34 565 THR A CA 1
ATOM 4120 C C . THR A 1 565 ? 9.071 -14.891 -6.302 1.00 36.34 565 THR A C 1
ATOM 4122 O O . THR A 1 565 ? 9.561 -15.254 -7.371 1.00 36.34 565 THR A O 1
ATOM 4125 N N . GLN A 1 566 ? 7.818 -14.418 -6.246 1.00 37.75 566 GLN A N 1
ATOM 4126 C CA . GLN A 1 566 ? 6.919 -14.344 -7.413 1.00 37.75 566 GLN A CA 1
ATOM 4127 C C . GLN A 1 566 ? 7.144 -13.123 -8.336 1.00 37.75 566 GLN A C 1
ATOM 4129 O O . GLN A 1 566 ? 6.337 -12.874 -9.231 1.00 37.75 566 GLN A O 1
ATOM 4134 N N . ARG A 1 567 ? 8.258 -12.391 -8.183 1.00 42.06 567 ARG A N 1
ATOM 4135 C CA . ARG A 1 567 ? 8.618 -11.140 -8.898 1.00 42.06 567 ARG A CA 1
ATOM 4136 C C . ARG A 1 567 ? 8.687 -11.209 -10.442 1.00 42.06 567 ARG A C 1
ATOM 4138 O O . ARG A 1 567 ? 9.034 -10.205 -11.050 1.00 42.06 567 ARG A O 1
ATOM 4145 N N . ILE A 1 568 ? 8.406 -12.348 -11.093 1.00 29.89 568 ILE A N 1
ATOM 4146 C CA . ILE A 1 568 ? 8.804 -12.598 -12.500 1.00 29.89 568 ILE A CA 1
ATOM 4147 C C . ILE A 1 568 ? 7.638 -12.912 -13.472 1.00 29.89 568 ILE A C 1
ATOM 4149 O O . ILE A 1 568 ? 7.846 -12.920 -14.682 1.00 29.89 568 ILE A O 1
ATOM 4153 N N . ALA A 1 569 ? 6.392 -13.126 -13.037 1.00 26.91 569 ALA A N 1
ATOM 4154 C CA . ALA A 1 569 ? 5.338 -13.539 -13.980 1.00 26.91 569 ALA A CA 1
ATOM 4155 C C . ALA A 1 569 ? 4.492 -12.360 -14.512 1.00 26.91 569 ALA A C 1
ATOM 4157 O O . ALA A 1 569 ? 3.795 -11.692 -13.753 1.00 26.91 569 ALA A O 1
ATOM 4158 N N . GLY A 1 570 ? 4.550 -12.135 -15.833 1.00 31.67 570 GLY A N 1
ATOM 4159 C CA . GLY A 1 570 ? 3.781 -11.135 -16.591 1.00 31.67 570 GLY A CA 1
ATOM 4160 C C . GLY A 1 570 ? 2.247 -11.338 -16.596 1.00 31.67 570 GLY A C 1
ATOM 4161 O O . GLY A 1 570 ? 1.690 -11.926 -15.670 1.00 31.67 570 GLY A O 1
ATOM 4162 N N . PRO A 1 571 ? 1.508 -10.816 -17.599 1.00 27.98 571 PRO A N 1
ATOM 4163 C CA . PRO A 1 571 ? 0.043 -10.848 -17.602 1.00 27.98 571 PRO A CA 1
ATOM 4164 C C . PRO A 1 571 ? -0.487 -12.291 -17.589 1.00 27.98 571 PRO A C 1
ATOM 4166 O O . PRO A 1 571 ? -0.232 -13.073 -18.502 1.00 27.98 571 PRO A O 1
ATOM 4169 N N . ILE A 1 572 ? -1.233 -12.642 -16.540 1.00 32.81 572 ILE A N 1
ATOM 4170 C CA . ILE A 1 572 ? -1.860 -13.958 -16.390 1.00 32.81 572 ILE A CA 1
ATOM 4171 C C . ILE A 1 572 ? -3.044 -14.042 -17.362 1.00 32.81 572 ILE A C 1
ATOM 4173 O O . ILE A 1 572 ? -3.991 -13.260 -17.278 1.00 32.81 572 ILE A O 1
ATOM 4177 N N . LEU A 1 573 ? -2.983 -14.996 -18.292 1.00 25.34 573 LEU A N 1
ATOM 4178 C CA . LEU A 1 573 ? -4.078 -15.364 -19.191 1.00 25.34 573 LEU A CA 1
ATOM 4179 C C . LEU A 1 573 ? -5.148 -16.160 -18.426 1.00 25.34 573 LEU A C 1
ATOM 4181 O O . LEU A 1 573 ? -4.861 -17.250 -17.936 1.00 25.34 573 LEU A O 1
ATOM 4185 N N . GLY A 1 574 ? -6.388 -15.656 -18.396 1.00 32.31 574 GLY A N 1
ATOM 4186 C CA . GLY A 1 574 ? -7.578 -16.438 -18.034 1.00 32.31 574 GLY A CA 1
ATOM 4187 C C . GLY A 1 574 ? -8.562 -15.719 -17.110 1.00 32.31 574 GLY A C 1
ATOM 4188 O O . GLY A 1 574 ? -8.451 -15.799 -15.891 1.00 32.31 574 GLY A O 1
ATOM 4189 N N . GLU A 1 575 ? -9.584 -15.081 -17.684 1.00 35.00 575 GLU A N 1
ATOM 4190 C CA . GLU A 1 575 ? -10.806 -14.732 -16.952 1.00 35.00 575 GLU A CA 1
ATOM 4191 C C . GLU A 1 575 ? -11.534 -16.030 -16.544 1.00 35.00 575 GLU A C 1
ATOM 4193 O O . GLU A 1 575 ? -11.870 -16.847 -17.400 1.00 35.00 575 GLU A O 1
ATOM 4198 N N . GLY A 1 576 ? -11.773 -16.238 -15.243 1.00 38.34 576 GLY A N 1
ATOM 4199 C CA . GLY A 1 576 ? -12.584 -17.355 -14.727 1.00 38.34 576 GLY A CA 1
ATOM 4200 C C . GLY A 1 576 ? -11.826 -18.544 -14.121 1.00 38.34 576 GLY A C 1
ATOM 4201 O O . GLY A 1 576 ? -12.468 -19.536 -13.758 1.00 38.34 576 GLY A O 1
ATOM 4202 N N . MET A 1 577 ? -10.500 -18.455 -13.964 1.00 36.28 577 MET A N 1
ATOM 4203 C CA . MET A 1 577 ? -9.705 -19.446 -13.229 1.00 36.28 577 MET A CA 1
ATOM 4204 C C . MET A 1 577 ? -9.079 -18.847 -11.965 1.00 36.28 577 MET A C 1
ATOM 4206 O O . MET A 1 577 ? -8.600 -17.716 -11.972 1.00 36.28 577 MET A O 1
ATOM 4210 N N . SER A 1 578 ? -9.093 -19.612 -10.874 1.00 37.94 578 SER A N 1
ATOM 4211 C CA . SER A 1 578 ? -8.294 -19.338 -9.676 1.00 37.94 578 SER A CA 1
ATOM 4212 C C . SER A 1 578 ? -6.796 -19.496 -9.996 1.00 37.94 578 SER A C 1
ATOM 4214 O O . SER A 1 578 ? -6.434 -20.167 -10.964 1.00 37.94 578 SER A O 1
ATOM 4216 N N . LEU A 1 579 ? -5.911 -18.888 -9.197 1.00 35.62 579 LEU A N 1
ATOM 4217 C CA . LEU A 1 579 ? -4.445 -18.920 -9.378 1.00 35.62 579 LEU A CA 1
ATOM 4218 C C . LEU A 1 579 ? -3.836 -20.339 -9.296 1.00 35.62 579 LEU A C 1
ATOM 4220 O O . LEU A 1 579 ? -2.694 -20.539 -9.697 1.00 35.62 579 LEU A O 1
ATOM 4224 N N . ASP A 1 580 ? -4.599 -21.327 -8.825 1.00 38.31 580 ASP A N 1
ATOM 4225 C CA . ASP A 1 580 ? -4.285 -22.763 -8.855 1.00 38.31 580 ASP A CA 1
ATOM 4226 C C . ASP A 1 580 ? -4.837 -23.497 -10.101 1.00 38.31 580 ASP A C 1
ATOM 4228 O O . ASP A 1 580 ? -4.766 -24.723 -10.190 1.00 38.31 580 ASP A O 1
ATOM 4232 N N . GLY A 1 581 ? -5.384 -22.768 -11.080 1.00 35.62 581 GLY A N 1
ATOM 4233 C CA . GLY A 1 581 ? -5.899 -23.310 -12.341 1.00 35.62 581 GLY A CA 1
ATOM 4234 C C . GLY A 1 581 ? -7.319 -23.886 -12.266 1.00 35.62 581 GLY A C 1
ATOM 4235 O O . GLY A 1 581 ? -7.716 -24.646 -13.150 1.00 35.62 581 GLY A O 1
ATOM 4236 N N . VAL A 1 582 ? -8.100 -23.563 -11.226 1.00 36.47 582 VAL A N 1
ATOM 4237 C CA . VAL A 1 582 ? -9.467 -24.090 -11.051 1.00 36.47 582 VAL A CA 1
ATOM 4238 C C . VAL A 1 582 ? -10.523 -23.165 -11.662 1.00 36.47 582 VAL A C 1
ATOM 4240 O O . VAL A 1 582 ? -10.615 -21.994 -11.309 1.00 36.47 582 VAL A O 1
ATOM 4243 N N . HIS A 1 583 ? -11.383 -23.720 -12.521 1.00 42.78 583 HIS A N 1
ATOM 4244 C CA . HIS A 1 583 ? -12.537 -23.032 -13.117 1.00 42.78 583 HIS A CA 1
ATOM 4245 C C . HIS A 1 583 ? -13.602 -22.692 -12.048 1.00 42.78 583 HIS A C 1
ATOM 4247 O O . HIS A 1 583 ? -14.083 -23.594 -11.354 1.00 42.78 583 HIS A O 1
ATOM 4253 N N . ILE A 1 584 ? -13.961 -21.407 -11.912 1.00 43.12 584 ILE A N 1
ATOM 4254 C CA . ILE A 1 584 ? -14.766 -20.879 -10.784 1.00 43.12 584 ILE A CA 1
ATOM 4255 C C . ILE A 1 584 ? -16.288 -21.040 -11.004 1.00 43.12 584 ILE A C 1
ATOM 4257 O O . ILE A 1 584 ? -17.053 -21.115 -10.043 1.00 43.12 584 ILE A O 1
ATOM 4261 N N . GLN A 1 585 ? -16.758 -21.168 -12.250 1.00 40.94 585 GLN A N 1
ATOM 4262 C CA . GLN A 1 585 ? -18.195 -21.292 -12.541 1.00 40.94 585 GLN A CA 1
ATOM 4263 C C . GLN A 1 585 ? -18.844 -22.532 -11.898 1.00 40.94 585 GLN A C 1
ATOM 4265 O O . GLN A 1 585 ? -18.473 -23.670 -12.186 1.00 40.94 585 GLN A O 1
ATOM 4270 N N . GLY A 1 586 ? -19.870 -22.300 -11.070 1.00 36.84 586 GLY A N 1
ATOM 4271 C CA . GLY A 1 586 ? -20.742 -23.342 -10.514 1.00 36.84 586 GLY A CA 1
ATOM 4272 C C . GLY A 1 586 ? -20.202 -24.088 -9.289 1.00 36.84 586 GLY A C 1
ATOM 4273 O O . GLY A 1 586 ? -20.809 -25.079 -8.881 1.00 36.84 586 GLY A O 1
ATOM 4274 N N . LYS A 1 587 ? -19.092 -23.642 -8.687 1.00 36.47 587 LYS A N 1
ATOM 4275 C CA . LYS A 1 587 ? -18.552 -24.242 -7.459 1.00 36.47 587 LYS A CA 1
ATOM 4276 C C . LYS A 1 587 ? -18.862 -23.381 -6.230 1.00 36.47 587 LYS A C 1
ATOM 4278 O O . LYS A 1 587 ? -18.486 -22.220 -6.180 1.00 36.47 587 LYS A O 1
ATOM 4283 N N . VAL A 1 588 ? -19.511 -23.984 -5.232 1.00 36.28 588 VAL A N 1
ATOM 4284 C CA . VAL A 1 588 ? -19.833 -23.371 -3.924 1.00 36.28 588 VAL A CA 1
ATOM 4285 C C . VAL A 1 588 ? -18.677 -23.429 -2.915 1.00 36.28 588 VAL A C 1
ATOM 4287 O O . VAL A 1 588 ? -18.676 -22.661 -1.963 1.00 36.28 588 VAL A O 1
ATOM 4290 N N . ASP A 1 589 ? -17.671 -24.278 -3.160 1.00 35.97 589 ASP A N 1
ATOM 4291 C CA . ASP A 1 589 ? -16.521 -24.497 -2.261 1.00 35.97 589 ASP A CA 1
ATOM 4292 C C . ASP A 1 589 ? -15.206 -23.864 -2.764 1.00 35.97 589 ASP A C 1
ATOM 4294 O O . ASP A 1 589 ? -14.138 -24.095 -2.195 1.00 35.97 589 ASP A O 1
ATOM 4298 N N . VAL A 1 590 ? -15.242 -23.093 -3.858 1.00 34.97 590 VAL A N 1
ATOM 4299 C CA . VAL A 1 590 ? -14.048 -22.397 -4.367 1.00 34.97 590 VAL A CA 1
ATOM 4300 C C . VAL A 1 590 ? -13.975 -21.033 -3.710 1.00 34.97 590 VAL A C 1
ATOM 4302 O O . VAL A 1 590 ? -14.846 -20.198 -3.925 1.00 34.97 590 VAL A O 1
ATOM 4305 N N . ARG A 1 591 ? -12.929 -20.818 -2.909 1.00 37.75 591 ARG A N 1
ATOM 4306 C CA . ARG A 1 591 ? -12.650 -19.536 -2.257 1.00 37.75 591 ARG A CA 1
ATOM 4307 C C . ARG A 1 591 ? -12.173 -18.541 -3.325 1.00 37.75 591 ARG A C 1
ATOM 4309 O O . ARG A 1 591 ? -11.104 -18.767 -3.891 1.00 37.75 591 ARG A O 1
ATOM 4316 N N . PRO A 1 592 ? -12.926 -17.478 -3.647 1.00 29.89 592 PRO A N 1
ATOM 4317 C CA . PRO A 1 592 ? -12.458 -16.463 -4.579 1.00 29.89 592 PRO A CA 1
ATOM 4318 C C . PRO A 1 592 ? -11.464 -15.556 -3.851 1.00 29.89 592 PRO A C 1
ATOM 4320 O O . PRO A 1 592 ? -11.764 -15.037 -2.776 1.00 29.89 592 PRO A O 1
ATOM 4323 N N . GLY A 1 593 ? -10.280 -15.374 -4.430 1.00 32.69 593 GLY A N 1
ATOM 4324 C CA . GLY A 1 593 ? -9.255 -14.479 -3.901 1.00 32.69 593 GLY A CA 1
ATOM 4325 C C . GLY A 1 593 ? -7.889 -15.145 -3.815 1.00 32.69 593 GLY A C 1
ATOM 4326 O O . GLY A 1 593 ? -7.752 -16.320 -3.479 1.00 32.69 593 GLY A O 1
ATOM 4327 N N . ALA A 1 594 ? -6.865 -14.375 -4.156 1.00 31.50 594 ALA A N 1
ATOM 4328 C CA . ALA A 1 594 ? -5.486 -14.798 -4.058 1.00 31.50 594 ALA A CA 1
ATOM 4329 C C . ALA A 1 594 ? -5.123 -15.178 -2.602 1.00 31.50 594 ALA A C 1
ATOM 4331 O O . ALA A 1 594 ? -5.582 -14.549 -1.651 1.00 31.50 594 ALA A O 1
ATOM 4332 N N . PHE A 1 595 ? -4.261 -16.186 -2.448 1.00 39.56 595 PHE A N 1
ATOM 4333 C CA . PHE A 1 595 ? -3.528 -16.489 -1.207 1.00 39.56 595 PHE A CA 1
ATOM 4334 C C . PHE A 1 595 ? -4.324 -17.048 -0.014 1.00 39.56 595 PHE A C 1
ATOM 4336 O O . PHE A 1 595 ? -4.299 -16.478 1.075 1.00 39.56 595 PHE A O 1
ATOM 4343 N N . GLN A 1 596 ? -4.904 -18.245 -0.137 1.00 29.91 596 GLN A N 1
ATOM 4344 C CA . GLN A 1 596 ? -5.253 -19.037 1.051 1.00 29.91 596 GLN A CA 1
ATOM 4345 C C . GLN A 1 596 ? -4.509 -20.377 1.085 1.00 29.91 596 GLN A C 1
ATOM 4347 O O . GLN A 1 596 ? -5.000 -21.399 0.618 1.00 29.91 596 GLN A O 1
ATOM 4352 N N . THR A 1 597 ? -3.331 -20.392 1.715 1.00 30.08 597 THR A N 1
ATOM 4353 C CA . THR A 1 597 ? -2.984 -21.524 2.589 1.00 30.08 597 THR A CA 1
ATOM 4354 C C . THR A 1 597 ? -3.339 -21.135 4.022 1.00 30.08 597 THR A C 1
ATOM 4356 O O . THR A 1 597 ? -3.190 -19.958 4.358 1.00 30.08 597 THR A O 1
ATOM 4359 N N . PRO A 1 598 ? -3.783 -22.083 4.870 1.00 29.95 598 PRO A N 1
ATOM 4360 C CA . PRO A 1 598 ? -4.231 -21.795 6.229 1.00 29.95 598 PRO A CA 1
ATOM 4361 C C . PRO A 1 598 ? -3.193 -20.985 6.999 1.00 29.95 598 PRO A C 1
ATOM 4363 O O . PRO A 1 598 ? -2.016 -21.372 7.049 1.00 29.95 598 PRO A O 1
ATOM 4366 N N . SER A 1 599 ? -3.618 -19.883 7.609 1.00 32.56 599 SER A N 1
ATOM 4367 C CA . SER A 1 599 ? -2.867 -19.192 8.643 1.00 32.56 599 SER A CA 1
ATOM 4368 C C . SER A 1 599 ? -2.313 -20.196 9.658 1.00 32.56 599 SER A C 1
ATOM 4370 O O . SER A 1 599 ? -2.959 -21.180 10.030 1.00 32.56 599 SER A O 1
ATOM 4372 N N . ALA A 1 600 ? -1.097 -19.940 10.145 1.00 34.88 600 ALA A N 1
ATOM 4373 C CA . ALA A 1 600 ? -0.585 -20.648 11.316 1.00 34.88 600 ALA A CA 1
ATOM 4374 C C . ALA A 1 600 ? -1.477 -20.377 12.552 1.00 34.88 600 ALA A C 1
ATOM 4376 O O . ALA A 1 600 ? -1.545 -21.213 13.452 1.00 34.88 600 ALA A O 1
ATOM 4377 N N . ARG A 1 601 ? -2.218 -19.255 12.553 1.00 40.41 601 ARG A N 1
ATOM 4378 C CA . ARG A 1 601 ? -3.345 -18.940 13.447 1.00 40.41 601 ARG A CA 1
ATOM 4379 C C . ARG A 1 601 ? -4.630 -19.504 12.828 1.00 40.41 601 ARG A C 1
ATOM 4381 O O . ARG A 1 601 ? -5.302 -18.863 12.030 1.00 40.41 601 ARG A O 1
ATOM 4388 N N . ARG A 1 602 ? -4.897 -20.765 13.157 1.00 36.75 602 ARG A N 1
ATOM 4389 C CA . ARG A 1 602 ? -5.731 -21.737 12.429 1.00 36.75 602 ARG A CA 1
ATOM 4390 C C . ARG A 1 602 ? -7.235 -21.458 12.271 1.00 36.75 602 ARG A C 1
ATOM 4392 O O . ARG A 1 602 ? -7.944 -22.427 12.011 1.00 36.75 602 ARG A O 1
ATOM 4399 N N . LEU A 1 603 ? -7.783 -20.258 12.465 1.00 42.44 603 LEU A N 1
ATOM 4400 C CA . LEU A 1 603 ? -9.228 -20.160 12.720 1.00 42.44 603 LEU A CA 1
ATOM 4401 C C . LEU A 1 603 ? -9.989 -19.185 11.803 1.00 42.44 603 LEU A C 1
ATOM 4403 O O . LEU A 1 603 ? -9.674 -17.996 11.803 1.00 42.44 603 LEU A O 1
ATOM 4407 N N . PRO A 1 604 ? -11.009 -19.667 11.056 1.00 46.88 604 PRO A N 1
ATOM 4408 C CA . PRO A 1 604 ? -11.967 -18.805 10.361 1.00 46.88 604 PRO A CA 1
ATOM 4409 C C . PRO A 1 604 ? -12.772 -17.975 11.368 1.00 46.88 604 PRO A C 1
ATOM 4411 O O . PRO A 1 604 ? -12.734 -18.249 12.571 1.00 46.88 604 PRO A O 1
ATOM 4414 N N . ARG A 1 605 ? -13.527 -16.974 10.891 1.00 50.72 605 ARG A N 1
ATOM 4415 C CA . ARG A 1 605 ? -14.421 -16.197 11.760 1.00 50.72 605 ARG A CA 1
ATOM 4416 C C . ARG A 1 605 ? -15.325 -17.140 12.552 1.00 50.72 605 ARG A C 1
ATOM 4418 O O . ARG A 1 605 ? -15.995 -18.001 11.982 1.00 50.72 605 ARG A O 1
ATOM 4425 N N . ARG A 1 606 ? -15.327 -17.003 13.877 1.00 58.16 606 ARG A N 1
ATOM 4426 C CA . ARG A 1 606 ? -16.125 -17.837 14.782 1.00 58.16 606 ARG A CA 1
ATOM 4427 C C . ARG A 1 606 ? -17.213 -17.018 15.443 1.00 58.16 606 ARG A C 1
ATOM 4429 O O . ARG A 1 606 ? -17.041 -15.830 15.707 1.00 58.16 606 ARG A O 1
ATOM 4436 N N . LEU A 1 607 ? -18.328 -17.689 15.731 1.00 72.31 607 LEU A N 1
ATOM 4437 C CA . LEU A 1 607 ? -19.359 -17.132 16.600 1.00 72.31 607 LEU A CA 1
ATOM 4438 C C . LEU A 1 607 ? -18.806 -16.910 18.011 1.00 72.31 607 LEU A C 1
ATOM 4440 O O . LEU A 1 607 ? -19.265 -16.012 18.696 1.00 72.31 607 LEU A O 1
ATOM 4444 N N . THR A 1 608 ? -17.805 -17.690 18.429 1.00 83.06 608 THR A N 1
ATOM 4445 C CA . THR A 1 608 ? -17.091 -17.487 19.690 1.00 83.06 608 THR A CA 1
ATOM 4446 C C . THR A 1 608 ? -15.586 -17.512 19.454 1.00 83.06 608 THR A C 1
ATOM 4448 O O . THR A 1 608 ? -15.071 -18.518 18.966 1.00 83.06 608 THR A O 1
ATOM 4451 N N . LEU A 1 609 ? -14.889 -16.432 19.809 1.00 82.62 609 LEU A N 1
ATOM 4452 C CA . LEU A 1 609 ? -13.428 -16.342 19.768 1.00 82.62 609 LEU A CA 1
ATOM 4453 C C . LEU A 1 609 ? -12.848 -16.279 21.174 1.00 82.62 609 LEU A C 1
ATOM 4455 O O . LEU A 1 609 ? -13.263 -15.448 21.978 1.00 82.62 609 LEU A O 1
ATOM 4459 N N . LYS A 1 610 ? -11.862 -17.129 21.454 1.00 86.19 610 LYS A N 1
ATOM 4460 C CA . LYS A 1 610 ? -11.158 -17.167 22.740 1.00 86.19 610 LYS A CA 1
ATOM 4461 C C . LYS A 1 610 ? -9.800 -16.482 22.638 1.00 86.19 610 LYS A C 1
ATOM 4463 O O . LYS A 1 610 ? -8.935 -16.931 21.890 1.00 86.19 610 LYS A O 1
ATOM 4468 N N . VAL A 1 611 ? -9.604 -15.423 23.407 1.00 83.38 611 VAL A N 1
ATOM 4469 C CA . VAL A 1 611 ? -8.362 -14.644 23.448 1.00 83.38 611 VAL A CA 1
ATOM 4470 C C . VAL A 1 611 ? -7.691 -14.869 24.793 1.00 83.38 611 VAL A C 1
ATOM 4472 O O . VAL A 1 611 ? -8.349 -14.761 25.822 1.00 83.38 611 VAL A O 1
ATOM 4475 N N . GLY A 1 612 ? -6.403 -15.181 24.811 1.00 79.38 612 GLY A N 1
ATOM 4476 C CA . GLY A 1 612 ? -5.649 -15.407 26.045 1.00 79.38 612 GLY A CA 1
ATOM 4477 C C . GLY A 1 612 ? -4.290 -16.019 25.740 1.00 79.38 612 GLY A C 1
ATOM 4478 O O . GLY A 1 612 ? -3.959 -16.207 24.576 1.00 79.38 612 GLY A O 1
ATOM 4479 N N . ARG A 1 613 ? -3.499 -16.343 26.766 1.00 76.31 613 ARG A N 1
ATOM 4480 C CA . ARG A 1 613 ? -2.151 -16.890 26.568 1.00 76.31 613 ARG A CA 1
ATOM 4481 C C . ARG A 1 613 ? -2.115 -18.402 26.760 1.00 76.31 613 ARG A C 1
ATOM 4483 O O . ARG A 1 613 ? -2.391 -18.899 27.854 1.00 76.31 613 ARG A O 1
ATOM 4490 N N . GLY A 1 614 ? -1.741 -19.140 25.717 1.00 72.19 614 GLY A N 1
ATOM 4491 C CA . GLY A 1 614 ? -1.682 -20.605 25.742 1.00 72.19 614 GLY A CA 1
ATOM 4492 C C . GLY A 1 614 ? -3.060 -21.282 25.789 1.00 72.19 614 GLY A C 1
ATOM 4493 O O . GLY A 1 614 ? -3.590 -21.694 24.755 1.00 72.19 614 GLY A O 1
ATOM 4494 N N . THR A 1 615 ? -3.638 -21.442 26.983 1.00 73.94 615 THR A N 1
ATOM 4495 C CA . THR A 1 615 ? -4.918 -22.150 27.189 1.00 73.94 615 THR A CA 1
ATOM 4496 C C . THR A 1 615 ? -6.010 -21.215 27.697 1.00 73.94 615 THR A C 1
ATOM 4498 O O . THR A 1 615 ? -5.862 -20.581 28.739 1.00 73.94 615 THR A O 1
ATOM 4501 N N . CYS A 1 616 ? -7.142 -21.196 27.000 1.00 80.50 616 CYS A N 1
ATOM 4502 C CA . CYS A 1 616 ? -8.322 -20.399 27.303 1.00 80.50 616 CYS A CA 1
ATOM 4503 C C . CYS A 1 616 ? -9.369 -21.289 27.985 1.00 80.50 616 CYS A C 1
ATOM 4505 O O . CYS A 1 616 ? -10.290 -21.825 27.358 1.00 80.50 616 CYS A O 1
ATOM 4507 N N . GLY A 1 617 ? -9.175 -21.512 29.287 1.00 79.56 617 GLY A N 1
ATOM 4508 C CA . GLY A 1 617 ? -9.922 -22.506 30.055 1.00 79.56 617 GLY A CA 1
ATOM 4509 C C . GLY A 1 617 ? -9.383 -23.918 29.812 1.00 79.56 617 GLY A C 1
ATOM 4510 O O . GLY A 1 617 ? -8.204 -24.173 30.032 1.00 79.56 617 GLY A O 1
ATOM 4511 N N . ALA A 1 618 ? -10.244 -24.843 29.376 1.00 80.50 618 ALA A N 1
ATOM 4512 C CA . ALA A 1 618 ? -9.865 -26.234 29.087 1.00 80.50 618 ALA A CA 1
ATOM 4513 C C . ALA A 1 618 ? -9.395 -26.470 27.636 1.00 80.50 618 ALA A C 1
ATOM 4515 O O . ALA A 1 618 ? -8.999 -27.581 27.291 1.00 80.50 618 ALA A O 1
ATOM 4516 N N . GLU A 1 619 ? -9.461 -25.449 26.782 1.00 80.12 619 GLU A N 1
ATOM 4517 C CA . GLU A 1 619 ? -9.134 -25.533 25.356 1.00 80.12 619 GLU A CA 1
ATOM 4518 C C . GLU A 1 619 ? -8.000 -24.568 24.998 1.00 80.12 619 GLU A C 1
ATOM 4520 O O . GLU A 1 619 ? -7.685 -23.644 25.751 1.00 80.12 619 GLU A O 1
ATOM 4525 N N . ALA A 1 620 ? -7.375 -24.779 23.839 1.00 79.56 620 ALA A N 1
ATOM 4526 C CA . ALA A 1 620 ? -6.414 -23.824 23.299 1.00 79.56 620 ALA A CA 1
ATOM 4527 C C . ALA A 1 620 ? -7.102 -22.484 22.997 1.00 79.56 620 ALA A C 1
ATOM 4529 O O . ALA A 1 620 ? -8.267 -22.458 22.593 1.00 79.56 620 ALA A O 1
ATOM 4530 N N . CYS A 1 621 ? -6.380 -21.382 23.201 1.00 79.25 621 CYS A N 1
ATOM 4531 C CA . CYS A 1 621 ? -6.847 -20.074 22.760 1.00 79.25 621 CYS A CA 1
ATOM 4532 C C . CYS A 1 621 ? -6.913 -20.007 21.231 1.00 79.25 621 CYS A C 1
ATOM 4534 O O . CYS A 1 621 ? -6.089 -20.599 20.530 1.00 79.25 621 CYS A O 1
ATOM 4536 N N . ASP A 1 622 ? -7.892 -19.263 20.726 1.00 75.88 622 ASP A N 1
ATOM 4537 C CA . ASP A 1 622 ? -8.040 -19.004 19.298 1.00 75.88 622 ASP A CA 1
ATOM 4538 C C . ASP A 1 622 ? -7.046 -17.936 18.831 1.00 75.88 622 ASP A C 1
ATOM 4540 O O . ASP A 1 622 ? -6.494 -18.021 17.732 1.00 75.88 622 ASP A O 1
ATOM 4544 N N . ILE A 1 623 ? -6.804 -16.947 19.693 1.00 74.88 623 ILE A N 1
ATOM 4545 C CA . ILE A 1 623 ? -5.815 -15.886 19.514 1.00 74.88 623 ILE A CA 1
ATOM 4546 C C . ILE A 1 623 ? -4.924 -15.868 20.754 1.00 74.88 623 ILE A C 1
ATOM 4548 O O . ILE A 1 623 ? -5.420 -15.730 21.874 1.00 74.88 623 ILE A O 1
ATOM 4552 N N . ASP A 1 624 ? -3.620 -16.018 20.527 1.00 72.44 624 ASP A N 1
ATOM 4553 C CA . ASP A 1 624 ? -2.601 -15.954 21.573 1.00 72.44 624 ASP A CA 1
ATOM 4554 C C . ASP A 1 624 ? -2.269 -14.489 21.873 1.00 72.44 624 ASP A C 1
ATOM 4556 O O . ASP A 1 624 ? -1.792 -13.783 20.984 1.00 72.44 624 ASP A O 1
ATOM 4560 N N . ALA A 1 625 ? -2.579 -14.031 23.086 1.00 63.25 625 ALA A N 1
ATOM 4561 C CA . ALA A 1 625 ? -2.346 -12.662 23.543 1.00 63.25 625 ALA A CA 1
ATOM 4562 C C . ALA A 1 625 ? -0.996 -12.569 24.272 1.00 63.25 625 ALA A C 1
ATOM 4564 O O . ALA A 1 625 ? -0.911 -12.810 25.482 1.00 63.25 625 ALA A O 1
ATOM 4565 N N . ASP A 1 626 ? 0.063 -12.238 23.531 1.00 59.72 626 ASP A N 1
ATOM 4566 C CA . ASP A 1 626 ? 1.360 -11.873 24.102 1.00 59.72 626 ASP A CA 1
ATOM 4567 C C . ASP A 1 626 ? 1.426 -10.354 24.354 1.00 59.72 626 ASP A C 1
ATOM 4569 O O . ASP A 1 626 ? 0.667 -9.567 23.804 1.00 59.72 626 ASP A O 1
ATOM 4573 N N . ALA A 1 627 ? 2.324 -9.929 25.243 1.00 45.78 627 ALA A N 1
ATOM 4574 C CA . ALA A 1 627 ? 2.309 -8.622 25.912 1.00 45.78 627 ALA A CA 1
ATOM 4575 C C . ALA A 1 627 ? 2.554 -7.368 25.034 1.00 45.78 627 ALA A C 1
ATOM 4577 O O . ALA A 1 627 ? 2.890 -6.323 25.589 1.00 45.78 627 ALA A O 1
ATOM 4578 N N . VAL A 1 628 ? 2.471 -7.449 23.701 1.00 46.41 628 VAL A N 1
ATOM 4579 C CA . VAL A 1 628 ? 2.988 -6.391 22.810 1.00 46.41 628 VAL A CA 1
ATOM 4580 C C . VAL A 1 628 ? 2.134 -6.109 21.564 1.00 46.41 628 VAL A C 1
ATOM 4582 O O . VAL A 1 628 ? 2.597 -5.368 20.701 1.00 46.41 628 VAL A O 1
ATOM 4585 N N . ALA A 1 629 ? 0.914 -6.643 21.424 1.00 54.25 629 ALA A N 1
ATOM 4586 C CA . ALA A 1 629 ? 0.093 -6.347 20.244 1.00 54.25 629 ALA A CA 1
ATOM 4587 C C . ALA A 1 629 ? -1.371 -5.979 20.555 1.00 54.25 629 ALA A C 1
ATOM 4589 O O . ALA A 1 629 ? -1.822 -5.908 21.698 1.00 54.25 629 ALA A O 1
ATOM 4590 N N . GLN A 1 630 ? -2.106 -5.627 19.497 1.00 61.75 630 GLN A N 1
ATOM 4591 C CA . GLN A 1 630 ? -3.531 -5.298 19.538 1.00 61.75 630 GLN A CA 1
ATOM 4592 C C . GLN A 1 630 ? -4.391 -6.563 19.321 1.00 61.75 630 GLN A C 1
ATOM 4594 O O . GLN A 1 630 ? -5.254 -6.601 18.441 1.00 61.75 630 GLN A O 1
ATOM 4599 N N . GLU A 1 631 ? -4.159 -7.646 20.072 1.00 71.38 631 GLU A N 1
ATOM 4600 C CA . GLU A 1 631 ? -4.842 -8.934 19.855 1.00 71.38 631 GLU A CA 1
ATOM 4601 C C . GLU A 1 631 ? -6.352 -8.880 20.076 1.00 71.38 631 GLU A C 1
ATOM 4603 O O . GLU A 1 631 ? -7.099 -9.588 19.396 1.00 71.38 631 GLU A O 1
ATOM 4608 N N . ILE A 1 632 ? -6.837 -8.022 20.973 1.00 75.00 632 ILE A N 1
ATOM 4609 C CA . ILE A 1 632 ? -8.282 -7.811 21.111 1.00 75.00 632 ILE A CA 1
ATOM 4610 C C . ILE A 1 632 ? -8.853 -7.148 19.875 1.00 75.00 632 ILE A C 1
ATOM 4612 O O . ILE A 1 632 ? -9.922 -7.541 19.409 1.00 75.00 632 ILE A O 1
ATOM 4616 N N . GLN A 1 633 ? -8.135 -6.194 19.295 1.00 70.06 633 GLN A N 1
ATOM 4617 C CA . GLN A 1 633 ? -8.570 -5.572 18.060 1.00 70.06 633 GLN A CA 1
ATOM 4618 C C . GLN A 1 633 ? -8.627 -6.591 16.913 1.00 70.06 633 GLN A C 1
ATOM 4620 O O . GLN A 1 633 ? -9.597 -6.611 16.147 1.00 70.06 633 GLN A O 1
ATOM 4625 N N . VAL A 1 634 ? -7.636 -7.489 16.849 1.00 65.38 634 VAL A N 1
ATOM 4626 C CA . VAL A 1 634 ? -7.626 -8.646 15.941 1.00 65.38 634 VAL A CA 1
ATOM 4627 C C . VAL A 1 634 ? -8.867 -9.509 16.172 1.00 65.38 634 VAL A C 1
ATOM 4629 O O . VAL A 1 634 ? -9.544 -9.867 15.208 1.00 65.38 634 VAL A O 1
ATOM 4632 N N . ALA A 1 635 ? -9.192 -9.830 17.426 1.00 72.12 635 ALA A N 1
ATOM 4633 C CA . ALA A 1 635 ? -10.349 -10.650 17.777 1.00 72.12 635 ALA A CA 1
ATOM 4634 C C . ALA A 1 635 ? -11.669 -9.995 17.360 1.00 72.12 635 ALA A C 1
ATOM 4636 O O . ALA A 1 635 ? -12.513 -10.649 16.750 1.00 72.12 635 ALA A O 1
ATOM 4637 N N . VAL A 1 636 ? -11.820 -8.691 17.609 1.00 70.56 636 VAL A N 1
ATOM 4638 C CA . VAL A 1 636 ? -12.990 -7.905 17.194 1.00 70.56 636 VAL A CA 1
ATOM 4639 C C . VAL A 1 636 ? -13.193 -7.984 15.687 1.00 70.56 636 VAL A C 1
ATOM 4641 O O . VAL A 1 636 ? -14.295 -8.294 15.231 1.00 70.56 636 VAL A O 1
ATOM 4644 N N . TRP A 1 637 ? -12.134 -7.805 14.899 1.00 62.78 637 TRP A N 1
ATOM 4645 C CA . TRP A 1 637 ? -12.224 -7.882 13.437 1.00 62.78 637 TRP A CA 1
ATOM 4646 C C . TRP A 1 637 ? -12.346 -9.304 12.891 1.00 62.78 637 TRP A C 1
ATOM 4648 O O . TRP A 1 637 ? -12.843 -9.486 11.780 1.00 62.78 637 TRP A O 1
ATOM 4658 N N . SER A 1 638 ? -11.948 -10.303 13.678 1.00 61.16 638 SER A N 1
ATOM 4659 C CA . SER A 1 638 ? -12.075 -11.722 13.335 1.00 61.16 638 SER A CA 1
ATOM 4660 C C . SER A 1 638 ? -13.424 -12.323 13.755 1.00 61.16 638 SER A C 1
ATOM 4662 O O . SER A 1 638 ? -13.713 -13.468 13.415 1.00 61.16 638 SER A O 1
ATOM 4664 N N . SER A 1 639 ? -14.259 -11.591 14.498 1.00 66.44 639 SER A N 1
ATOM 4665 C CA . SER A 1 639 ? -15.554 -12.079 14.991 1.00 66.44 639 SER A CA 1
ATOM 4666 C C . SER A 1 639 ? -16.689 -11.889 13.977 1.00 66.44 639 SER A C 1
ATOM 4668 O O . SER A 1 639 ? -16.705 -10.922 13.208 1.00 66.44 639 SER A O 1
ATOM 4670 N N . TRP A 1 640 ? -17.670 -12.797 13.975 1.00 64.12 640 TRP A N 1
ATOM 4671 C CA . TRP A 1 640 ? -18.930 -12.580 13.249 1.00 64.12 640 TRP A CA 1
ATOM 4672 C C . TRP A 1 640 ? -19.768 -11.474 13.908 1.00 64.12 640 TRP A C 1
ATOM 4674 O O . TRP A 1 640 ? -19.730 -11.351 15.135 1.00 64.12 640 TRP A O 1
ATOM 4684 N N . PRO A 1 641 ? -20.559 -10.689 13.148 1.00 66.00 641 PRO A N 1
ATOM 4685 C CA . PRO A 1 641 ? -21.612 -9.865 13.732 1.00 66.00 641 PRO A CA 1
ATOM 4686 C C . PRO A 1 641 ? -22.533 -10.715 14.622 1.00 66.00 641 PRO A C 1
ATOM 4688 O O . PRO A 1 641 ? -22.965 -11.798 14.241 1.00 66.00 641 PRO A O 1
ATOM 4691 N N . GLY A 1 642 ? -22.798 -10.244 15.836 1.00 73.88 642 GLY A N 1
ATOM 4692 C CA . GLY A 1 642 ? -23.513 -10.980 16.879 1.00 73.88 642 GLY A CA 1
ATOM 4693 C C . GLY A 1 642 ? -22.673 -12.037 17.609 1.00 73.88 642 GLY A C 1
ATOM 4694 O O . GLY A 1 642 ? -23.183 -12.670 18.530 1.00 73.88 642 GLY A O 1
ATOM 4695 N N . GLY A 1 643 ? -21.404 -12.227 17.235 1.00 82.56 643 GLY A N 1
ATOM 4696 C CA . GLY A 1 643 ? -20.483 -13.157 17.886 1.00 82.56 643 GLY A CA 1
ATOM 4697 C C . GLY A 1 643 ? -20.050 -12.716 19.286 1.00 82.56 643 GLY A C 1
ATOM 4698 O O . GLY A 1 643 ? -20.212 -11.563 19.680 1.00 82.56 643 GLY A O 1
ATOM 4699 N N . GLU A 1 644 ? -19.486 -13.652 20.043 1.00 90.31 644 GLU A N 1
ATOM 4700 C CA . GLU A 1 644 ? -18.920 -13.463 21.375 1.00 90.31 644 GLU A CA 1
ATOM 4701 C C . GLU A 1 644 ? -17.388 -13.557 21.327 1.00 90.31 644 GLU A C 1
ATOM 4703 O O . GLU A 1 644 ? -16.810 -14.479 20.757 1.00 90.31 644 GLU A O 1
ATOM 4708 N N . ILE A 1 645 ? -16.709 -12.619 21.971 1.00 90.25 645 ILE A N 1
ATOM 4709 C CA . ILE A 1 645 ? -15.270 -12.649 22.202 1.00 90.25 645 ILE A CA 1
ATOM 4710 C C . ILE A 1 645 ? -15.068 -12.859 23.693 1.00 90.25 645 ILE A C 1
ATOM 4712 O O . ILE A 1 645 ? -15.488 -12.043 24.511 1.00 90.25 645 ILE A O 1
ATOM 4716 N N . GLN A 1 646 ? -14.435 -13.973 24.027 1.00 91.00 646 GLN A N 1
ATOM 4717 C CA . GLN A 1 646 ? -14.142 -14.404 25.381 1.00 91.00 646 GLN A CA 1
ATOM 4718 C C . GLN A 1 646 ? -12.669 -14.138 25.674 1.00 91.00 646 GLN A C 1
ATOM 4720 O O . GLN A 1 646 ? -11.790 -14.779 25.099 1.00 91.00 646 GLN A O 1
ATOM 4725 N N . VAL A 1 647 ? -12.398 -13.192 26.566 1.00 88.00 647 VAL A N 1
ATOM 4726 C CA . VAL A 1 647 ? -11.041 -12.784 26.933 1.00 88.00 647 VAL A CA 1
ATOM 4727 C C . VAL A 1 647 ? -10.659 -13.450 28.244 1.00 88.00 647 VAL A C 1
ATOM 4729 O O . VAL A 1 647 ? -11.256 -13.188 29.285 1.00 88.00 647 VAL A O 1
ATOM 4732 N N . PHE A 1 648 ? -9.678 -14.339 28.200 1.00 86.50 648 PHE A N 1
ATOM 4733 C CA . PHE A 1 648 ? -9.208 -15.100 29.345 1.00 86.50 648 PHE A CA 1
ATOM 4734 C C . PHE A 1 648 ? -8.045 -14.390 30.045 1.00 86.50 648 PHE A C 1
ATOM 4736 O O . PHE A 1 648 ? -7.212 -13.771 29.378 1.00 86.50 648 PHE A O 1
ATOM 4743 N N . PRO A 1 649 ? -7.951 -14.506 31.383 1.00 80.06 649 PRO A N 1
ATOM 4744 C CA . PRO A 1 649 ? -6.808 -14.006 32.133 1.00 80.06 649 PRO A CA 1
ATOM 4745 C C . PRO A 1 649 ? -5.478 -14.553 31.605 1.00 80.06 649 PRO A C 1
ATOM 4747 O O . PRO A 1 649 ? -5.364 -15.729 31.259 1.00 80.06 649 PRO A O 1
ATOM 4750 N N . SER A 1 650 ? -4.455 -13.706 31.594 1.00 66.50 650 SER A N 1
ATOM 4751 C CA . SER A 1 650 ? -3.117 -14.010 31.084 1.00 66.50 650 SER A CA 1
ATOM 4752 C C . SER A 1 650 ? -2.052 -13.464 32.044 1.00 66.50 650 SER A C 1
ATOM 4754 O O . SER A 1 650 ? -2.290 -12.496 32.765 1.00 66.50 650 SER A O 1
ATOM 4756 N N . ALA A 1 651 ? -0.861 -14.079 32.065 1.00 59.28 651 ALA A N 1
ATOM 4757 C CA . ALA A 1 651 ? 0.273 -13.614 32.877 1.00 59.28 651 ALA A CA 1
ATOM 4758 C C . ALA A 1 651 ? 0.725 -12.184 32.512 1.00 59.28 651 ALA A C 1
ATOM 4760 O O . ALA A 1 651 ? 1.285 -11.484 33.353 1.00 59.28 651 ALA A O 1
ATOM 4761 N N . SER A 1 652 ? 0.463 -11.756 31.271 1.00 58.66 652 SER A N 1
ATOM 4762 C CA . SER A 1 652 ? 0.396 -10.345 30.892 1.00 58.66 652 SER A CA 1
ATOM 4763 C C . SER A 1 652 ? -1.084 -9.977 30.803 1.00 58.66 652 SER A C 1
ATOM 4765 O O . SER A 1 652 ? -1.750 -10.444 29.879 1.00 58.66 652 SER A O 1
ATOM 4767 N N . PRO A 1 653 ? -1.639 -9.192 31.737 1.00 54.72 653 PRO A N 1
ATOM 4768 C CA . PRO A 1 653 ? -3.079 -8.969 31.785 1.00 54.72 653 PRO A CA 1
ATOM 4769 C C . PRO A 1 653 ? -3.592 -8.102 30.629 1.00 54.72 653 PRO A C 1
ATOM 4771 O O . PRO A 1 653 ? -4.802 -7.961 30.509 1.00 54.72 653 PRO A O 1
ATOM 4774 N N . TYR A 1 654 ? -2.697 -7.528 29.817 1.00 61.69 654 TYR A N 1
ATOM 4775 C CA . TYR A 1 654 ? -2.996 -6.546 28.781 1.00 61.69 654 TYR A CA 1
ATOM 4776 C C . TYR A 1 654 ? -3.288 -7.215 27.443 1.00 61.69 654 TYR A C 1
ATOM 4778 O O . TYR A 1 654 ? -2.424 -7.890 26.889 1.00 61.69 654 TYR A O 1
ATOM 4786 N N . ALA A 1 655 ? -4.494 -6.992 26.930 1.00 56.78 655 ALA A N 1
ATOM 4787 C CA . ALA A 1 655 ? -4.933 -7.524 25.641 1.00 56.78 655 ALA A CA 1
ATOM 4788 C C . ALA A 1 655 ? -5.107 -6.423 24.556 1.00 56.78 655 ALA A C 1
ATOM 4790 O O . ALA A 1 655 ? -5.552 -6.696 23.440 1.00 56.78 655 ALA A O 1
ATOM 4791 N N . GLY A 1 656 ? -4.731 -5.178 24.879 1.00 71.56 656 GLY A N 1
ATOM 4792 C CA . GLY A 1 656 ? -4.784 -4.011 23.990 1.00 71.56 656 GLY A CA 1
ATOM 4793 C C . GLY A 1 656 ? -6.070 -3.180 24.112 1.00 71.56 656 GLY A C 1
ATOM 4794 O O . GLY A 1 656 ? -6.845 -3.334 25.061 1.00 71.56 656 GLY A O 1
ATOM 4795 N N . CYS A 1 657 ? -6.285 -2.292 23.138 1.00 73.06 657 CYS A N 1
ATOM 4796 C CA . CYS A 1 657 ? -7.497 -1.486 22.957 1.00 73.06 657 CYS A CA 1
ATOM 4797 C C . CYS A 1 657 ? -8.437 -2.106 21.906 1.00 73.06 657 CYS A C 1
ATOM 4799 O O . CYS A 1 657 ? -8.067 -3.045 21.193 1.00 73.06 657 CYS A O 1
ATOM 4801 N N . ALA A 1 658 ? -9.678 -1.615 21.833 1.00 74.00 658 ALA A N 1
ATOM 4802 C CA . ALA A 1 658 ? -10.683 -2.173 20.932 1.00 74.00 658 ALA A CA 1
ATOM 4803 C C . ALA A 1 658 ? -11.604 -1.117 20.315 1.00 74.00 658 ALA A C 1
ATOM 4805 O O . ALA A 1 658 ? -12.216 -0.313 21.011 1.00 74.00 658 ALA A O 1
ATOM 4806 N N . VAL A 1 659 ? -11.783 -1.208 19.003 1.00 73.00 659 VAL A N 1
ATOM 4807 C CA . VAL A 1 659 ? -12.734 -0.446 18.198 1.00 73.00 659 VAL A CA 1
ATOM 4808 C C . VAL A 1 659 ? -13.777 -1.407 17.663 1.00 73.00 659 VAL A C 1
ATOM 4810 O O . VAL A 1 659 ? -13.497 -2.253 16.805 1.00 73.00 659 VAL A O 1
ATOM 4813 N N . ILE A 1 660 ? -14.987 -1.281 18.190 1.00 75.81 660 ILE A N 1
ATOM 4814 C CA . ILE A 1 660 ? -16.126 -2.125 17.872 1.00 75.81 660 ILE A CA 1
ATOM 4815 C C . ILE A 1 660 ? -16.984 -1.410 16.834 1.00 75.81 660 ILE A C 1
ATOM 4817 O O . ILE A 1 660 ? -17.765 -0.512 17.143 1.00 75.81 660 ILE A O 1
ATOM 4821 N N . GLY A 1 661 ? -16.826 -1.842 15.584 1.00 67.94 661 GLY A N 1
ATOM 4822 C CA . GLY A 1 661 ? -17.607 -1.354 14.448 1.00 67.94 661 GLY A CA 1
ATOM 4823 C C . GLY A 1 661 ? -18.834 -2.190 14.105 1.00 67.94 661 GLY A C 1
ATOM 4824 O O . GLY A 1 661 ? -19.572 -1.818 13.209 1.00 67.94 661 GLY A O 1
ATOM 4825 N N . ARG A 1 662 ? -19.069 -3.315 14.789 1.00 70.00 662 ARG A N 1
ATOM 4826 C CA . ARG A 1 662 ? -20.166 -4.246 14.487 1.00 70.00 662 ARG A CA 1
ATOM 4827 C C . ARG A 1 662 ? -20.846 -4.738 15.765 1.00 70.00 662 ARG A C 1
ATOM 4829 O O . ARG A 1 662 ? -20.204 -4.731 16.815 1.00 70.00 662 ARG A O 1
ATOM 4836 N N . PRO A 1 663 ? -22.104 -5.206 15.698 1.00 80.19 663 PRO A N 1
ATOM 4837 C CA . PRO A 1 663 ? -22.749 -5.857 16.834 1.00 80.19 663 PRO A CA 1
ATOM 4838 C C . PRO A 1 663 ? -21.911 -7.055 17.283 1.00 80.19 663 PRO A C 1
ATOM 4840 O O . PRO A 1 663 ? -21.565 -7.882 16.447 1.00 80.19 663 PRO A O 1
ATOM 4843 N N . LEU A 1 664 ? -21.560 -7.142 18.564 1.00 87.88 664 LEU A N 1
ATOM 4844 C CA . LEU A 1 664 ? -20.880 -8.293 19.167 1.00 87.88 664 LEU A CA 1
ATOM 4845 C C . LEU A 1 664 ? -21.000 -8.242 20.693 1.00 87.88 664 LEU A C 1
ATOM 4847 O O . LEU A 1 664 ? -21.359 -7.210 21.269 1.00 87.88 664 LEU A O 1
ATOM 4851 N N . THR A 1 665 ? -20.663 -9.354 21.339 1.00 93.38 665 THR A N 1
ATOM 4852 C CA . THR A 1 665 ? -20.469 -9.445 22.787 1.00 93.38 665 THR A CA 1
ATOM 4853 C C . THR A 1 665 ? -18.981 -9.567 23.097 1.00 93.38 665 THR A C 1
ATOM 4855 O O . THR A 1 665 ? -18.337 -10.502 22.641 1.00 93.38 665 THR A O 1
ATOM 4858 N N . LEU A 1 666 ? -18.427 -8.660 23.894 1.00 93.12 666 LEU A N 1
ATOM 4859 C CA . LEU A 1 666 ? -17.084 -8.766 24.456 1.00 93.12 666 LEU A CA 1
ATOM 4860 C C . LEU A 1 666 ? -17.201 -9.105 25.941 1.00 93.12 666 LEU A C 1
ATOM 4862 O O . LEU A 1 666 ? -17.856 -8.388 26.697 1.00 93.12 666 LEU A O 1
ATOM 4866 N N . ARG A 1 667 ? -16.585 -10.208 26.359 1.00 91.94 667 ARG A N 1
ATOM 4867 C CA . ARG A 1 667 ? -16.727 -10.747 27.709 1.00 91.94 667 ARG A CA 1
ATOM 4868 C C . ARG A 1 667 ? -15.382 -11.142 28.299 1.00 91.94 667 ARG A C 1
ATOM 4870 O O . ARG A 1 667 ? -14.665 -11.948 27.708 1.00 91.94 667 ARG A O 1
ATOM 4877 N N . GLY A 1 668 ? -15.075 -10.653 29.496 1.00 89.81 668 GLY A N 1
ATOM 4878 C CA . GLY A 1 668 ? -13.986 -11.207 30.295 1.00 89.81 668 GLY A CA 1
ATOM 4879 C C . GLY A 1 668 ? -14.378 -12.532 30.958 1.00 89.81 668 GLY A C 1
ATOM 4880 O O . GLY A 1 668 ? -15.487 -12.710 31.456 1.00 89.81 668 GLY A O 1
ATOM 4881 N N . MET A 1 669 ? -13.458 -13.492 30.943 1.00 89.12 669 MET A N 1
ATOM 4882 C CA . MET A 1 669 ? -13.632 -14.846 31.486 1.00 89.12 669 MET A CA 1
ATOM 4883 C C . MET A 1 669 ? -12.906 -15.039 32.825 1.00 89.12 669 MET A C 1
ATOM 4885 O O . MET A 1 669 ? -12.681 -16.171 33.256 1.00 89.12 669 MET A O 1
ATOM 4889 N N . GLY A 1 670 ? -12.506 -13.942 33.472 1.00 78.00 670 GLY A N 1
ATOM 4890 C CA . GLY A 1 670 ? -11.931 -13.965 34.813 1.00 78.00 670 GLY A CA 1
ATOM 4891 C C . GLY A 1 670 ? -12.960 -14.354 35.874 1.00 78.00 670 GLY A C 1
ATOM 4892 O O . GLY A 1 670 ? -14.154 -14.103 35.732 1.00 78.00 670 GLY A O 1
ATOM 4893 N N . THR A 1 671 ? -12.492 -14.945 36.973 1.00 72.44 671 THR A N 1
ATOM 4894 C CA . THR A 1 671 ? -13.302 -15.116 38.193 1.00 72.44 671 THR A CA 1
ATOM 4895 C C . THR A 1 671 ? -13.475 -13.800 38.955 1.00 72.44 671 THR A C 1
ATOM 4897 O O . THR A 1 671 ? -14.280 -13.733 39.879 1.00 72.44 671 THR A O 1
ATOM 4900 N N . ALA A 1 672 ? -12.695 -12.781 38.587 1.00 66.88 672 ALA A N 1
ATOM 4901 C CA . ALA A 1 672 ? -12.807 -11.398 39.025 1.00 66.88 672 ALA A CA 1
ATOM 4902 C C . ALA A 1 672 ? -12.467 -10.462 37.850 1.00 66.88 672 ALA A C 1
ATOM 4904 O O . ALA A 1 672 ? -11.705 -10.827 36.952 1.00 66.88 672 ALA A O 1
ATOM 4905 N N . GLU A 1 673 ? -13.033 -9.259 37.855 1.00 61.59 673 GLU A N 1
ATOM 4906 C CA . GLU A 1 673 ? -12.926 -8.289 36.753 1.00 61.59 673 GLU A CA 1
ATOM 4907 C C . GLU A 1 673 ? -11.515 -7.724 36.559 1.00 61.59 673 GLU A C 1
ATOM 4909 O O . GLU A 1 673 ? -11.182 -7.241 35.481 1.00 61.59 673 GLU A O 1
ATOM 4914 N N . ASP A 1 674 ? -10.670 -7.772 37.588 1.00 68.06 674 ASP A N 1
ATOM 4915 C CA . ASP A 1 674 ? -9.278 -7.313 37.550 1.00 68.06 674 ASP A CA 1
ATOM 4916 C C . ASP A 1 674 ? -8.315 -8.338 36.933 1.00 68.06 674 ASP A C 1
ATOM 4918 O O . ASP A 1 674 ? -7.148 -8.029 36.697 1.00 68.06 674 ASP A O 1
ATOM 4922 N N . GLN A 1 675 ? -8.800 -9.543 36.628 1.00 72.50 675 GLN A N 1
ATOM 4923 C CA . GLN A 1 675 ? -8.009 -10.581 35.969 1.00 72.50 675 GLN A CA 1
ATOM 4924 C C . GLN A 1 675 ? -7.943 -10.410 34.447 1.00 72.50 675 GLN A C 1
ATOM 4926 O O . GLN A 1 675 ? -7.089 -11.020 33.803 1.00 72.50 675 GLN A O 1
ATOM 4931 N N . VAL A 1 676 ? -8.837 -9.602 33.870 1.00 79.62 676 VAL A N 1
ATOM 4932 C CA . VAL A 1 676 ? -8.902 -9.318 32.433 1.00 79.62 676 VAL A CA 1
ATOM 4933 C C . VAL A 1 676 ? -8.814 -7.810 32.243 1.00 79.62 676 VAL A C 1
ATOM 4935 O O . VAL A 1 676 ? -9.767 -7.095 32.549 1.00 79.62 676 VAL A O 1
ATOM 4938 N N . ILE A 1 677 ? -7.670 -7.322 31.758 1.00 79.88 677 ILE A N 1
ATOM 4939 C CA . ILE A 1 677 ? -7.402 -5.887 31.640 1.00 79.88 677 ILE A CA 1
ATOM 4940 C C . ILE A 1 677 ? -7.226 -5.510 30.167 1.00 79.88 677 ILE A C 1
ATOM 4942 O O . ILE A 1 677 ? -6.284 -5.912 29.488 1.00 79.88 677 ILE A O 1
ATOM 4946 N N . LEU A 1 678 ? -8.117 -4.665 29.670 1.00 80.94 678 LEU A N 1
ATOM 4947 C CA . LEU A 1 678 ? -7.867 -3.911 28.451 1.00 80.94 678 LEU A CA 1
ATOM 4948 C C . LEU A 1 678 ? -7.094 -2.659 28.834 1.00 80.94 678 LEU A C 1
ATOM 4950 O O . LEU A 1 678 ? -7.513 -1.906 29.710 1.00 80.94 678 LEU A O 1
ATOM 4954 N N . GLN A 1 679 ? -5.949 -2.452 28.208 1.00 77.25 679 GLN A N 1
ATOM 4955 C CA . GLN A 1 679 ? -5.145 -1.255 28.393 1.00 77.25 679 GLN A CA 1
ATOM 4956 C C . GLN A 1 679 ? -4.683 -0.802 27.022 1.00 77.25 679 GLN A C 1
ATOM 4958 O O . GLN A 1 679 ? -4.345 -1.637 26.180 1.00 77.25 679 GLN A O 1
ATOM 4963 N N . ASN A 1 680 ? -4.662 0.509 26.807 1.00 64.62 680 ASN A N 1
ATOM 4964 C CA . ASN A 1 680 ? -4.091 1.034 25.583 1.00 64.62 680 ASN A CA 1
ATOM 4965 C C . ASN A 1 680 ? -2.578 0.747 25.539 1.00 64.62 680 ASN A C 1
ATOM 4967 O O . ASN A 1 680 ? -1.877 0.914 26.539 1.00 64.62 680 ASN A O 1
ATOM 4971 N N . GLY A 1 681 ? -2.099 0.229 24.411 1.00 55.44 681 GLY A N 1
ATOM 4972 C CA . GLY A 1 681 ? -0.694 -0.129 24.198 1.00 55.44 681 GLY A CA 1
ATOM 4973 C C . GLY A 1 681 ? -0.009 0.859 23.259 1.00 55.44 681 GLY A C 1
ATOM 4974 O O . GLY A 1 681 ? -0.682 1.641 22.594 1.00 55.44 681 GLY A O 1
ATOM 4975 N N . THR A 1 682 ? 1.324 0.793 23.161 1.00 49.50 682 THR A N 1
ATOM 4976 C CA . THR A 1 682 ? 2.042 1.431 22.046 1.00 49.50 682 THR A CA 1
ATOM 4977 C C . THR A 1 682 ? 1.460 0.914 20.737 1.00 49.50 682 THR A C 1
ATOM 4979 O O . THR A 1 682 ? 1.231 -0.290 20.606 1.00 49.50 682 THR A O 1
ATOM 4982 N N . GLU A 1 683 ? 1.179 1.828 19.812 1.00 48.94 683 GLU A N 1
ATOM 4983 C CA . GLU A 1 683 ? 0.524 1.522 18.546 1.00 48.94 683 GLU A CA 1
ATOM 4984 C C . GLU A 1 683 ? 1.262 0.424 17.754 1.00 48.94 683 GLU A C 1
ATOM 4986 O O . GLU A 1 683 ? 2.419 0.100 18.035 1.00 48.94 683 GLU A O 1
ATOM 4991 N N . ASP A 1 684 ? 0.609 -0.119 16.720 1.00 45.41 684 ASP A N 1
ATOM 4992 C CA . ASP A 1 684 ? 1.296 -0.852 15.647 1.00 45.41 684 ASP A CA 1
ATOM 4993 C C . ASP A 1 684 ? 2.617 -0.138 15.299 1.00 45.41 684 ASP A C 1
ATOM 4995 O O . ASP A 1 684 ? 2.632 1.086 15.173 1.00 45.41 684 ASP A O 1
ATOM 4999 N N . ALA A 1 685 ? 3.731 -0.861 15.157 1.00 39.56 685 ALA A N 1
ATOM 5000 C CA . ALA A 1 685 ? 5.032 -0.260 14.857 1.00 39.56 685 ALA A CA 1
ATOM 5001 C C . ALA A 1 685 ? 5.008 0.594 13.571 1.00 39.56 685 ALA A C 1
ATOM 5003 O O . ALA A 1 685 ? 5.796 1.533 13.438 1.00 39.56 685 ALA A O 1
ATOM 5004 N N . LEU A 1 686 ? 4.073 0.325 12.650 1.00 39.47 686 LEU A N 1
ATOM 5005 C CA . LEU A 1 686 ? 3.819 1.150 11.461 1.00 39.47 686 LEU A CA 1
ATOM 5006 C C . LEU A 1 686 ? 3.138 2.488 11.775 1.00 39.47 686 LEU A C 1
ATOM 5008 O O . LEU A 1 686 ? 3.246 3.432 10.998 1.00 39.47 686 LEU A O 1
ATOM 5012 N N . LEU A 1 687 ? 2.445 2.581 12.906 1.00 43.88 687 LEU A N 1
ATOM 5013 C CA . LEU A 1 687 ? 1.546 3.672 13.272 1.00 43.88 687 LEU A CA 1
ATOM 5014 C C . LEU A 1 687 ? 2.092 4.495 14.452 1.00 43.88 687 LEU A C 1
ATOM 5016 O O . LEU A 1 687 ? 1.919 5.709 14.448 1.00 43.88 687 LEU A O 1
ATOM 5020 N N . ALA A 1 688 ? 2.924 3.897 15.315 1.00 42.12 688 ALA A N 1
ATOM 5021 C CA . ALA A 1 688 ? 3.410 4.425 16.600 1.00 42.12 688 ALA A CA 1
ATOM 5022 C C . ALA A 1 688 ? 4.087 5.805 16.615 1.00 42.12 688 ALA A C 1
ATOM 5024 O O . ALA A 1 688 ? 4.216 6.388 17.685 1.00 42.12 688 ALA A O 1
ATOM 5025 N N . GLU A 1 689 ? 4.509 6.352 15.471 1.00 39.59 689 GLU A N 1
ATOM 5026 C CA . GLU A 1 689 ? 5.057 7.725 15.405 1.00 39.59 689 GLU A CA 1
ATOM 5027 C C . GLU A 1 689 ? 4.137 8.710 14.664 1.00 39.59 689 GLU A C 1
ATOM 5029 O O . GLU A 1 689 ? 4.390 9.911 14.672 1.00 39.59 689 GLU A O 1
ATOM 5034 N N . PHE A 1 690 ? 3.072 8.228 14.013 1.00 41.03 690 PHE A N 1
ATOM 5035 C CA . PHE A 1 690 ? 2.071 9.072 13.347 1.00 41.03 690 PHE A CA 1
ATOM 5036 C C . PHE A 1 690 ? 0.955 9.505 14.298 1.00 41.03 690 PHE A C 1
ATOM 5038 O O . PHE A 1 690 ? 0.016 10.186 13.877 1.00 41.03 690 PHE A O 1
ATOM 5045 N N . ASN A 1 691 ? 1.079 9.148 15.579 1.00 41.66 691 ASN A N 1
ATOM 5046 C CA . ASN A 1 691 ? 0.112 9.463 16.615 1.00 41.66 691 ASN A CA 1
ATOM 5047 C C . ASN A 1 691 ? -1.295 8.948 16.276 1.00 41.66 691 ASN A C 1
ATOM 5049 O O . ASN A 1 691 ? -2.261 9.509 16.778 1.00 41.66 691 ASN A O 1
ATOM 5053 N N . VAL A 1 692 ? -1.422 7.967 15.370 1.00 39.56 692 VAL A N 1
ATOM 5054 C CA . VAL A 1 692 ? -2.671 7.531 14.713 1.00 39.56 692 VAL A CA 1
ATOM 5055 C C . VAL A 1 692 ? -3.708 7.165 15.750 1.00 39.56 692 VAL A C 1
ATOM 5057 O O . VAL A 1 692 ? -4.866 7.568 15.633 1.00 39.56 692 VAL A O 1
ATOM 5060 N N . TYR A 1 693 ? -3.250 6.441 16.767 1.00 43.94 693 TYR A N 1
ATOM 5061 C CA . TYR A 1 693 ? -4.004 6.025 17.934 1.00 43.94 693 TYR A CA 1
ATOM 5062 C C . TYR A 1 693 ? -3.691 6.861 19.180 1.00 43.94 693 TYR A C 1
ATOM 5064 O O . TYR A 1 693 ? -4.488 6.835 20.104 1.00 43.94 693 TYR A O 1
ATOM 5072 N N . ASP A 1 694 ? -2.693 7.738 19.168 1.00 36.59 694 ASP A N 1
ATOM 5073 C CA . ASP A 1 694 ? -2.609 8.900 20.068 1.00 36.59 694 ASP A CA 1
ATOM 5074 C C . ASP A 1 694 ? -3.669 9.991 19.708 1.00 36.59 694 ASP A C 1
ATOM 5076 O O . ASP A 1 694 ? -3.593 11.150 20.128 1.00 36.59 694 ASP A O 1
ATOM 5080 N N . ARG A 1 695 ? -4.694 9.648 18.911 1.00 41.66 695 ARG A N 1
ATOM 5081 C CA . ARG A 1 695 ? -6.045 10.256 18.951 1.00 41.66 695 ARG A CA 1
ATOM 5082 C C . ARG A 1 695 ? -7.179 9.228 18.957 1.00 41.66 695 ARG A C 1
ATOM 5084 O O . ARG A 1 695 ? -8.330 9.570 18.688 1.00 41.66 695 ARG A O 1
ATOM 5091 N N . HIS A 1 696 ? -6.896 7.974 19.296 1.00 49.47 696 HIS A N 1
ATOM 5092 C CA . HIS A 1 696 ? -7.927 7.178 19.931 1.00 49.47 696 HIS A CA 1
ATOM 5093 C C . HIS A 1 696 ? -8.099 7.765 21.319 1.00 49.47 696 HIS A C 1
ATOM 5095 O O . HIS A 1 696 ? -7.433 7.374 22.263 1.00 49.47 696 HIS A O 1
ATOM 5101 N N . ASP A 1 697 ? -9.044 8.690 21.437 1.00 59.94 697 ASP A N 1
ATOM 5102 C CA . ASP A 1 697 ? -9.437 9.239 22.721 1.00 59.94 697 ASP A CA 1
ATOM 5103 C C . ASP A 1 697 ? -9.989 8.145 23.667 1.00 59.94 697 ASP A C 1
ATOM 5105 O O . ASP A 1 697 ? -10.496 8.512 24.712 1.00 59.94 697 ASP A O 1
ATOM 5109 N N . ALA A 1 698 ? -9.952 6.831 23.365 1.00 74.50 698 ALA A N 1
ATOM 5110 C CA . ALA A 1 698 ? -10.395 5.800 24.302 1.00 74.50 698 ALA A CA 1
ATOM 5111 C C . ALA A 1 698 ? -9.748 4.412 24.202 1.00 74.50 698 ALA A C 1
ATOM 5113 O O . ALA A 1 698 ? -9.488 3.904 23.114 1.00 74.50 698 ALA A O 1
ATOM 5114 N N . THR A 1 699 ? -9.663 3.720 25.349 1.00 80.00 699 THR A N 1
ATOM 5115 C CA . THR A 1 699 ? -9.307 2.285 25.427 1.00 80.00 699 THR A CA 1
ATOM 5116 C C . THR A 1 699 ? -10.325 1.389 24.709 1.00 80.00 699 THR A C 1
ATOM 5118 O O . THR A 1 699 ? -9.965 0.362 24.128 1.00 80.00 699 THR A O 1
ATOM 5121 N N . LEU A 1 700 ? -11.602 1.771 24.740 1.00 82.94 700 LEU A N 1
ATOM 5122 C CA . LEU A 1 700 ? -12.694 1.080 24.066 1.00 82.94 700 LEU A CA 1
ATOM 5123 C C . LEU A 1 700 ? -13.559 2.083 23.306 1.00 82.94 700 LEU A C 1
ATOM 5125 O O . LEU A 1 700 ? -14.141 2.987 23.903 1.00 82.94 700 LEU A O 1
ATOM 5129 N N . VAL A 1 701 ? -13.692 1.878 22.001 1.00 79.06 701 VAL A N 1
ATOM 5130 C CA . VAL A 1 701 ? -14.520 2.691 21.111 1.00 79.06 701 VAL A CA 1
ATOM 5131 C C . VAL A 1 701 ? -15.648 1.837 20.545 1.00 79.06 701 VAL A C 1
ATOM 5133 O O . VAL A 1 701 ? -15.405 0.748 20.030 1.00 79.06 701 VAL A O 1
ATOM 5136 N N . VAL A 1 702 ? -16.881 2.334 20.591 1.00 78.88 702 VAL A N 1
ATOM 5137 C CA . VAL A 1 702 ? -18.017 1.778 19.842 1.00 78.88 702 VAL A CA 1
ATOM 5138 C C . VAL A 1 702 ? -18.406 2.779 18.763 1.00 78.88 702 VAL A C 1
ATOM 5140 O O . VAL A 1 702 ? -18.736 3.920 19.086 1.00 78.88 702 VAL A O 1
ATOM 5143 N N . LEU A 1 703 ? -18.333 2.362 17.497 1.00 70.12 703 LEU A N 1
ATOM 5144 C CA . LEU A 1 703 ? -18.605 3.230 16.348 1.00 70.12 703 LEU A CA 1
ATOM 5145 C C . LEU A 1 703 ? -20.107 3.497 16.165 1.00 70.12 703 LEU A C 1
ATOM 5147 O O . LEU A 1 703 ? -20.962 2.769 16.677 1.00 70.12 703 LEU A O 1
ATOM 5151 N N . MET A 1 704 ? -20.419 4.529 15.381 1.00 65.31 704 MET A N 1
ATOM 5152 C CA . MET A 1 704 ? -21.790 4.987 15.149 1.00 65.31 704 MET A CA 1
ATOM 5153 C C . MET A 1 704 ? -22.659 4.054 14.296 1.00 65.31 704 MET A C 1
ATOM 5155 O O . MET A 1 704 ? -22.181 3.237 13.513 1.00 65.31 704 MET A O 1
ATOM 5159 N N . ASN A 1 705 ? -23.981 4.255 14.393 1.00 61.09 705 ASN A N 1
ATOM 5160 C CA . ASN A 1 705 ? -25.021 3.671 13.529 1.00 61.09 705 ASN A CA 1
ATOM 5161 C C . ASN A 1 705 ? -25.220 2.147 13.596 1.00 61.09 705 ASN A C 1
ATOM 5163 O O . ASN A 1 705 ? -25.937 1.589 12.758 1.00 61.09 705 ASN A O 1
ATOM 5167 N N . LEU A 1 706 ? -24.708 1.473 14.627 1.00 69.00 706 LEU A N 1
ATOM 5168 C CA . LEU A 1 706 ? -24.942 0.040 14.806 1.00 69.00 706 LEU A CA 1
ATOM 5169 C C . LEU A 1 706 ? -26.433 -0.270 14.978 1.00 69.00 706 LEU A C 1
ATOM 5171 O O . LEU A 1 706 ? -27.088 0.218 15.901 1.00 69.00 706 LEU A O 1
ATOM 5175 N N . GLN A 1 707 ? -27.011 -1.070 14.080 1.00 69.00 707 GLN A N 1
ATOM 5176 C CA . GLN A 1 707 ? -28.445 -1.390 14.138 1.00 69.00 707 GLN A CA 1
ATOM 5177 C C . GLN A 1 707 ? -28.770 -2.280 15.342 1.00 69.00 707 GLN A C 1
ATOM 5179 O O . GLN A 1 707 ? -29.761 -2.051 16.035 1.00 69.00 707 GLN A O 1
ATOM 5184 N N . GLN A 1 708 ? -27.893 -3.240 15.635 1.00 81.62 708 GLN A N 1
ATOM 5185 C CA . GLN A 1 708 ? -27.972 -4.102 16.811 1.00 81.62 708 GLN A CA 1
ATOM 5186 C C . GLN A 1 708 ? -26.991 -3.639 17.900 1.00 81.62 708 GLN A C 1
ATOM 5188 O O . GLN A 1 708 ? -25.988 -2.991 17.585 1.00 81.62 708 GLN A O 1
ATOM 5193 N N . PRO A 1 709 ? -27.282 -3.928 19.180 1.00 85.69 709 PRO A N 1
ATOM 5194 C CA . PRO A 1 709 ? -26.464 -3.454 20.283 1.00 85.69 709 PRO A CA 1
ATOM 5195 C C . PRO A 1 709 ? -25.126 -4.195 20.367 1.00 85.69 709 PRO A C 1
ATOM 5197 O O . PRO A 1 709 ? -24.959 -5.307 19.871 1.00 85.69 709 PRO A O 1
ATOM 5200 N N . VAL A 1 710 ? -24.185 -3.551 21.048 1.00 90.81 710 VAL A N 1
ATOM 5201 C CA . VAL A 1 710 ? -22.917 -4.141 21.488 1.00 90.81 710 VAL A CA 1
ATOM 5202 C C . VAL A 1 710 ? -23.046 -4.388 22.978 1.00 90.81 710 VAL A C 1
ATOM 5204 O O . VAL A 1 710 ? -23.589 -3.539 23.687 1.00 90.81 710 VAL A O 1
ATOM 5207 N N . THR A 1 711 ? -22.553 -5.523 23.452 1.00 94.00 711 THR A N 1
ATOM 5208 C CA . THR A 1 711 ? -22.491 -5.823 24.883 1.00 94.00 711 THR A CA 1
ATOM 5209 C C . THR A 1 711 ? -21.040 -5.989 25.289 1.00 94.00 711 THR A C 1
ATOM 5211 O O . THR A 1 711 ? -20.323 -6.786 24.696 1.00 94.00 711 THR A O 1
ATOM 5214 N N . VAL A 1 712 ? -20.600 -5.247 26.297 1.00 94.50 712 VAL A N 1
ATOM 5215 C CA . VAL A 1 712 ? -19.262 -5.360 26.876 1.00 94.50 712 VAL A CA 1
ATOM 5216 C C . VAL A 1 712 ? -19.413 -5.609 28.361 1.00 94.50 712 VAL A C 1
ATOM 5218 O O . VAL A 1 712 ? -20.089 -4.834 29.039 1.00 94.50 712 VAL A O 1
ATOM 5221 N N . ARG A 1 713 ? -18.816 -6.695 28.858 1.00 91.12 713 ARG A N 1
ATOM 5222 C CA . ARG A 1 713 ? -18.950 -7.069 30.264 1.00 91.12 713 ARG A CA 1
ATOM 5223 C C . ARG A 1 713 ? -17.763 -7.805 30.866 1.00 91.12 713 ARG A C 1
ATOM 5225 O O . ARG A 1 713 ? -16.983 -8.428 30.146 1.00 91.12 713 ARG A O 1
ATOM 5232 N N . ASP A 1 714 ? -17.710 -7.806 32.194 1.00 87.62 714 ASP A N 1
ATOM 5233 C CA . ASP A 1 714 ? -16.821 -8.648 33.010 1.00 87.62 714 ASP A CA 1
ATOM 5234 C C . ASP A 1 714 ? -15.325 -8.344 32.835 1.00 87.62 714 ASP A C 1
ATOM 5236 O O . ASP A 1 714 ? -14.502 -9.259 32.841 1.00 87.62 714 ASP A O 1
ATOM 5240 N N . LEU A 1 715 ? -14.948 -7.078 32.631 1.00 88.25 715 LEU A N 1
ATOM 5241 C CA . LEU A 1 715 ? -13.556 -6.705 32.358 1.00 88.25 715 LEU A CA 1
ATOM 5242 C C . LEU A 1 715 ? -13.157 -5.357 32.959 1.00 88.25 715 LEU A C 1
ATOM 5244 O O . LEU A 1 715 ? -13.987 -4.477 33.203 1.00 88.25 715 LEU A O 1
ATOM 5248 N N . SER A 1 716 ? -11.853 -5.183 33.151 1.00 86.94 716 SER A N 1
ATOM 5249 C CA . SER A 1 716 ? -11.255 -3.912 33.544 1.00 86.94 716 SER A CA 1
ATOM 5250 C C . SER A 1 716 ? -10.720 -3.164 32.329 1.00 86.94 716 SER A C 1
ATOM 5252 O O . SER A 1 716 ? -10.067 -3.752 31.471 1.00 86.94 716 SER A O 1
ATOM 5254 N N . LEU A 1 717 ? -10.937 -1.852 32.284 1.00 87.81 717 LEU A N 1
ATOM 5255 C CA . LEU A 1 717 ? -10.283 -0.949 31.341 1.00 87.81 717 LEU A CA 1
ATOM 5256 C C . LEU A 1 717 ? -9.333 -0.041 32.113 1.00 87.81 717 LEU A C 1
ATOM 5258 O O . LEU A 1 717 ? -9.714 0.611 33.089 1.00 87.81 717 LEU A O 1
ATOM 5262 N N . ARG A 1 718 ? -8.080 -0.006 31.682 1.00 83.88 718 ARG A N 1
ATOM 5263 C CA . ARG A 1 718 ? -7.036 0.803 32.290 1.00 83.88 718 ARG A CA 1
ATOM 5264 C C . ARG A 1 718 ? -6.505 1.800 31.273 1.00 83.88 718 ARG A C 1
ATOM 5266 O O . ARG A 1 718 ? -5.903 1.419 30.277 1.00 83.88 718 ARG A O 1
ATOM 5273 N N . LEU A 1 719 ? -6.712 3.074 31.569 1.00 81.56 719 LEU A N 1
ATOM 5274 C CA . LEU A 1 719 ? -6.225 4.191 30.776 1.00 81.56 719 LEU A CA 1
ATOM 5275 C C . LEU A 1 719 ? -4.810 4.565 31.230 1.00 81.56 719 LEU A C 1
ATOM 5277 O O . LEU A 1 719 ? -4.604 4.855 32.414 1.00 81.56 719 LEU A O 1
ATOM 5281 N N . ASP A 1 720 ? -3.835 4.570 30.324 1.00 78.69 720 ASP A N 1
ATOM 5282 C CA . ASP A 1 720 ? -2.497 5.077 30.630 1.00 78.69 720 ASP A CA 1
ATOM 5283 C C . ASP A 1 720 ? -2.406 6.564 30.281 1.00 78.69 720 ASP A C 1
ATOM 5285 O O . ASP A 1 720 ? -2.161 6.961 29.150 1.00 78.69 720 ASP A O 1
ATOM 5289 N N . THR A 1 721 ? -2.585 7.412 31.287 1.00 74.50 721 THR A N 1
ATOM 5290 C CA . THR A 1 721 ? -2.592 8.869 31.152 1.00 74.50 721 THR A CA 1
ATOM 5291 C C . THR A 1 721 ? -1.201 9.453 30.901 1.00 74.50 721 THR A C 1
ATOM 5293 O O . THR A 1 721 ? -1.055 10.675 30.932 1.00 74.50 721 THR A O 1
ATOM 5296 N N . ALA A 1 722 ? -0.153 8.629 30.794 1.00 69.69 722 ALA A N 1
ATOM 5297 C CA . ALA A 1 722 ? 1.163 9.061 30.333 1.00 69.69 722 ALA A CA 1
ATOM 5298 C C . ALA A 1 722 ? 1.288 9.039 28.799 1.00 69.69 722 ALA A C 1
ATOM 5300 O O . ALA A 1 722 ? 2.151 9.743 28.272 1.00 69.69 722 ALA A O 1
ATOM 5301 N N . LEU A 1 723 ? 0.445 8.267 28.105 1.00 63.94 723 LEU A N 1
ATOM 5302 C CA . LEU A 1 723 ? 0.386 8.221 26.645 1.00 63.94 723 LEU A CA 1
ATOM 5303 C C . LEU A 1 723 ? -0.401 9.434 26.123 1.00 63.94 723 LEU A C 1
ATOM 5305 O O . LEU A 1 723 ? -1.357 9.889 26.759 1.00 63.94 723 LEU A O 1
ATOM 5309 N N . SER A 1 724 ? 0.047 10.029 25.014 1.00 52.34 724 SER A N 1
ATOM 5310 C CA . SER A 1 724 ? -0.624 11.198 24.438 1.00 52.34 724 SER A CA 1
ATOM 5311 C C . SER A 1 724 ? -1.881 10.731 23.693 1.00 52.34 724 SER A C 1
ATOM 5313 O O . SER A 1 724 ? -1.870 9.660 23.112 1.00 52.34 724 SER A O 1
ATOM 5315 N N . GLY A 1 725 ? -2.997 11.465 23.761 1.00 55.31 725 GLY A N 1
ATOM 5316 C CA . GLY A 1 725 ? -4.215 11.098 23.016 1.00 55.31 725 GLY A CA 1
ATOM 5317 C C . GLY A 1 725 ? -5.312 10.350 23.758 1.00 55.31 725 GLY A C 1
ATOM 5318 O O . GLY A 1 725 ? -6.423 10.309 23.262 1.00 55.31 725 GLY A O 1
ATOM 5319 N N . ASP A 1 726 ? -5.051 9.825 24.951 1.00 61.62 726 ASP A N 1
ATOM 5320 C CA . ASP A 1 726 ? -5.987 8.974 25.692 1.00 61.62 726 ASP A CA 1
ATOM 5321 C C . ASP A 1 726 ? -6.898 9.782 26.639 1.00 61.62 726 ASP A C 1
ATOM 5323 O O . ASP A 1 726 ? -6.596 9.975 27.820 1.00 61.62 726 ASP A O 1
ATOM 5327 N N . ASN A 1 727 ? -8.032 10.281 26.133 1.00 74.00 727 ASN A N 1
ATOM 5328 C CA . ASN A 1 727 ? -8.944 11.133 26.910 1.00 74.00 727 ASN A CA 1
ATOM 5329 C C . ASN A 1 727 ? -10.100 10.384 27.600 1.00 74.00 727 ASN A C 1
ATOM 5331 O O . ASN A 1 727 ? -10.729 10.934 28.496 1.00 74.00 727 ASN A O 1
ATOM 5335 N N . PHE A 1 728 ? -10.430 9.153 27.239 1.00 81.06 728 PHE A N 1
ATOM 5336 C CA . PHE A 1 728 ? -11.627 8.442 27.697 1.00 81.06 728 PHE A CA 1
ATOM 5337 C C . PHE A 1 728 ? -11.295 6.969 27.981 1.00 81.06 728 PHE A C 1
ATOM 5339 O O . PHE A 1 728 ? -10.393 6.399 27.387 1.00 81.06 728 PHE A O 1
ATOM 5346 N N . ALA A 1 729 ? -12.002 6.293 28.888 1.00 85.38 729 ALA A N 1
ATOM 5347 C CA . ALA A 1 729 ? -11.859 4.832 28.982 1.00 85.38 729 ALA A CA 1
ATOM 5348 C C . ALA A 1 729 ? -12.790 4.132 27.982 1.00 85.38 729 ALA A C 1
ATOM 5350 O O 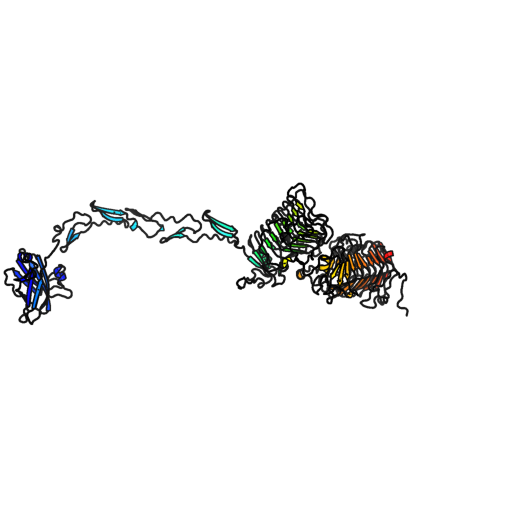. ALA A 1 729 ? -12.393 3.189 27.297 1.00 85.38 729 ALA A O 1
ATOM 5351 N N . VAL A 1 730 ? -14.026 4.629 27.876 1.00 88.12 730 VAL A N 1
ATOM 5352 C CA . VAL A 1 730 ? -15.034 4.160 26.922 1.00 88.12 730 VAL A CA 1
ATOM 5353 C C . VAL A 1 730 ? -15.589 5.347 26.148 1.00 88.12 730 VAL A C 1
ATOM 5355 O O . VAL A 1 730 ? -16.069 6.307 26.752 1.00 88.12 730 VAL A O 1
ATOM 5358 N N . TYR A 1 731 ? -15.573 5.256 24.822 1.00 84.12 731 TYR A N 1
ATOM 5359 C CA . TYR A 1 731 ? -16.144 6.240 23.911 1.00 84.12 731 TYR A CA 1
ATOM 5360 C C . TYR A 1 731 ? -17.184 5.589 23.006 1.00 84.12 731 TYR A C 1
ATOM 5362 O O . TYR A 1 731 ? -16.944 4.551 22.392 1.00 84.12 731 TYR A O 1
ATOM 5370 N N . THR A 1 732 ? -18.360 6.202 22.925 1.00 81.19 732 THR A N 1
ATOM 5371 C CA . THR A 1 732 ? -19.416 5.792 21.994 1.00 81.19 732 THR A CA 1
ATOM 5372 C C . THR A 1 732 ? -19.639 6.916 20.995 1.00 81.19 732 THR A C 1
ATOM 5374 O O . THR A 1 732 ? -20.059 8.024 21.343 1.00 81.19 732 THR A O 1
ATOM 5377 N N . GLU A 1 733 ? -19.303 6.637 19.743 1.00 67.94 733 GLU A N 1
ATOM 5378 C CA . GLU A 1 733 ? -19.442 7.581 18.652 1.00 67.94 733 GLU A CA 1
ATOM 5379 C C . GLU A 1 733 ? -20.901 7.563 18.195 1.00 67.94 733 GLU A C 1
ATOM 5381 O O . GLU A 1 733 ? -21.367 6.585 17.634 1.00 67.94 733 GLU A O 1
ATOM 5386 N N . ASP A 1 734 ? -21.664 8.618 18.468 1.00 64.75 734 ASP A N 1
ATOM 5387 C CA . ASP A 1 734 ? -23.061 8.726 18.034 1.00 64.75 734 ASP A CA 1
ATOM 5388 C C . ASP A 1 734 ? -23.350 10.179 17.628 1.00 64.75 734 ASP A C 1
ATOM 5390 O O . ASP A 1 734 ? -23.776 11.024 18.418 1.00 64.75 734 ASP A O 1
ATOM 5394 N N . ARG A 1 735 ? -23.042 10.504 16.365 1.00 56.94 735 ARG A N 1
ATOM 5395 C CA . ARG A 1 735 ? -23.081 11.885 15.838 1.00 56.94 735 ARG A CA 1
ATOM 5396 C C . ARG A 1 735 ? -24.476 12.347 15.385 1.00 56.94 735 ARG A C 1
ATOM 5398 O O . ARG A 1 735 ? -24.654 13.514 15.006 1.00 56.94 735 ARG A O 1
ATOM 5405 N N . VAL A 1 736 ? -25.459 11.445 15.429 1.00 59.19 736 VAL A N 1
ATOM 5406 C CA . VAL A 1 736 ? -26.870 11.653 15.069 1.00 59.19 736 VAL A CA 1
ATOM 5407 C C . VAL A 1 736 ? -27.751 11.112 16.197 1.00 59.19 736 VAL A C 1
ATOM 5409 O O . VAL A 1 736 ? -27.438 10.084 16.787 1.00 59.19 736 VAL A O 1
ATOM 5412 N N . ALA A 1 737 ? -28.858 11.795 16.500 1.00 62.38 737 ALA A N 1
ATOM 5413 C CA . ALA A 1 737 ? -29.802 11.338 17.516 1.00 62.38 737 ALA A CA 1
ATOM 5414 C C . ALA A 1 737 ? -30.520 10.057 17.048 1.00 62.38 737 ALA A C 1
ATOM 5416 O O . ALA A 1 737 ? -31.442 10.119 16.236 1.00 62.38 737 ALA A O 1
ATOM 5417 N N . ASN A 1 738 ? -30.100 8.906 17.577 1.00 66.75 738 ASN A N 1
ATOM 5418 C CA . ASN A 1 738 ? -30.650 7.578 17.280 1.00 66.75 738 ASN A CA 1
ATOM 5419 C C . ASN A 1 738 ? -31.548 7.057 18.425 1.00 66.75 738 ASN A C 1
ATOM 5421 O O . ASN A 1 738 ? -31.520 5.874 18.767 1.00 66.75 738 ASN A O 1
ATOM 5425 N N . ILE A 1 739 ? -32.328 7.948 19.038 1.00 70.25 739 ILE A N 1
ATOM 5426 C CA . ILE A 1 739 ? -33.163 7.660 20.216 1.00 70.25 739 ILE A CA 1
ATOM 5427 C C . ILE A 1 739 ? -34.196 6.562 19.897 1.00 70.25 739 ILE A C 1
ATOM 5429 O O . ILE A 1 739 ? -34.805 6.563 18.826 1.00 70.25 739 ILE A O 1
ATOM 5433 N N . GLY A 1 740 ? -34.409 5.632 20.837 1.00 67.62 740 GLY A N 1
ATOM 5434 C CA . GLY A 1 740 ? -35.446 4.588 20.745 1.00 67.62 740 GLY A CA 1
ATOM 5435 C C . GLY A 1 740 ? -35.028 3.279 20.061 1.00 67.62 740 GLY A C 1
ATOM 5436 O O . GLY A 1 740 ? -35.864 2.407 19.828 1.00 67.62 740 GLY A O 1
ATOM 5437 N N . ARG A 1 741 ? -33.744 3.116 19.738 1.00 75.50 741 ARG A N 1
ATOM 5438 C CA . ARG A 1 741 ? -33.161 1.842 19.286 1.00 75.50 741 ARG A CA 1
ATOM 5439 C C . ARG A 1 741 ? -32.574 1.046 20.473 1.00 75.50 741 ARG A C 1
ATOM 5441 O O . ARG A 1 741 ? -32.358 1.632 21.531 1.00 75.50 741 ARG A O 1
ATOM 5448 N N . PRO A 1 742 ? -32.262 -0.261 20.321 1.00 84.25 742 PRO A N 1
ATOM 5449 C CA . PRO A 1 742 ? -31.687 -1.063 21.405 1.00 84.25 742 PRO A CA 1
ATOM 5450 C C . PRO A 1 742 ? -30.392 -0.466 21.965 1.00 84.25 742 PRO A C 1
ATOM 5452 O O . PRO A 1 742 ? -29.568 0.037 21.192 1.00 84.25 742 PRO A O 1
ATOM 5455 N N . LEU A 1 743 ? -30.225 -0.557 23.288 1.00 87.50 743 LEU A N 1
ATOM 5456 C CA . LEU A 1 743 ? -29.096 0.016 24.020 1.00 87.50 743 LEU A CA 1
ATOM 5457 C C . LEU A 1 743 ? -27.830 -0.846 23.877 1.00 87.50 743 LEU A C 1
ATOM 5459 O O . LEU A 1 743 ? -27.877 -2.053 24.116 1.00 87.50 743 LEU A O 1
ATOM 5463 N N . HIS A 1 744 ? -26.699 -0.223 23.551 1.00 90.81 744 HIS A N 1
ATOM 5464 C CA . HIS A 1 744 ? -25.364 -0.735 23.848 1.00 90.81 744 HIS A CA 1
ATOM 5465 C C . HIS A 1 744 ? -25.225 -0.911 25.359 1.00 90.81 744 HIS A C 1
ATOM 5467 O O . HIS A 1 744 ? -25.567 -0.008 26.118 1.00 90.81 744 HIS A O 1
ATOM 5473 N N . ARG A 1 745 ? -24.746 -2.072 25.799 1.00 92.94 745 ARG A N 1
ATOM 5474 C CA . ARG A 1 745 ? -24.677 -2.456 27.211 1.00 92.94 745 ARG A CA 1
ATOM 5475 C C . ARG A 1 745 ? -23.227 -2.541 27.660 1.00 92.94 745 ARG A C 1
ATOM 5477 O O . ARG A 1 745 ? -22.450 -3.292 27.080 1.00 92.94 745 ARG A O 1
ATOM 5484 N N . PHE A 1 746 ? -22.895 -1.790 28.699 1.00 93.88 746 PHE A N 1
ATOM 5485 C CA . PHE A 1 746 ? -21.613 -1.809 29.390 1.00 93.88 746 PHE A CA 1
ATOM 5486 C C . PHE A 1 746 ? -21.883 -2.257 30.823 1.00 93.88 746 PHE A C 1
ATOM 5488 O O . PHE A 1 746 ? -22.379 -1.473 31.627 1.00 93.88 746 PHE A O 1
ATOM 5495 N N . GLU A 1 747 ? -21.644 -3.529 31.118 1.00 88.88 747 GLU A N 1
ATOM 5496 C CA . GLU A 1 747 ? -22.092 -4.174 32.356 1.00 88.88 747 GLU A CA 1
ATOM 5497 C C . GLU A 1 747 ? -20.882 -4.684 33.136 1.00 88.88 747 GLU A C 1
ATOM 5499 O O . GLU A 1 747 ? -20.040 -5.366 32.564 1.00 88.88 747 GLU A O 1
ATOM 5504 N N . ARG A 1 748 ? -20.781 -4.410 34.439 1.00 84.19 748 ARG A N 1
ATOM 5505 C CA . ARG A 1 748 ? -19.671 -4.932 35.261 1.00 84.19 748 ARG A CA 1
ATOM 5506 C C . ARG A 1 748 ? -18.287 -4.561 34.725 1.00 84.19 748 ARG A C 1
ATOM 5508 O O . ARG A 1 748 ? -17.433 -5.418 34.489 1.00 84.19 748 ARG A O 1
ATOM 5515 N N . LEU A 1 749 ? -18.101 -3.265 34.464 1.00 89.00 749 LEU A N 1
ATOM 5516 C CA . LEU A 1 749 ? -16.827 -2.711 34.017 1.00 89.00 749 LEU A CA 1
ATOM 5517 C C . LEU A 1 749 ? -16.118 -1.979 35.150 1.00 89.00 749 LEU A C 1
ATOM 5519 O O . LEU A 1 749 ? -16.722 -1.168 35.856 1.00 89.00 749 LEU A O 1
ATOM 5523 N N . LYS A 1 750 ? -14.805 -2.192 35.250 1.00 88.88 750 LYS A N 1
ATOM 5524 C CA . LYS A 1 750 ? -13.930 -1.456 36.166 1.00 88.88 750 LYS A CA 1
ATOM 5525 C C . LYS A 1 750 ? -12.983 -0.548 35.391 1.00 88.88 750 LYS A C 1
ATOM 5527 O O . LYS A 1 750 ? -12.075 -1.018 34.716 1.00 88.88 750 LYS A O 1
ATOM 5532 N N . LEU A 1 751 ? -13.176 0.760 35.505 1.00 90.38 751 LEU A N 1
ATOM 5533 C CA . LEU A 1 751 ? -12.350 1.774 34.857 1.00 90.38 751 LEU A CA 1
ATOM 5534 C C . LEU A 1 751 ? -11.292 2.299 35.826 1.00 90.38 751 LEU A C 1
ATOM 5536 O O . LEU A 1 751 ? -11.616 2.719 36.940 1.00 90.38 751 LEU A O 1
ATOM 5540 N N . SER A 1 752 ? -10.036 2.320 35.388 1.00 87.19 752 SER A N 1
ATOM 5541 C CA . SER A 1 752 ? -8.922 2.862 36.167 1.00 87.19 752 SER A CA 1
ATOM 5542 C C . SER A 1 752 ? -7.918 3.634 35.324 1.00 87.19 752 SER A C 1
ATOM 5544 O O . SER A 1 752 ? -7.912 3.525 34.102 1.00 87.19 752 SER A O 1
ATOM 5546 N N . THR A 1 753 ? -7.065 4.422 35.977 1.00 84.69 753 THR A N 1
ATOM 5547 C CA . THR A 1 753 ? -5.991 5.183 35.321 1.00 84.69 753 THR A CA 1
ATOM 5548 C C . THR A 1 753 ? -4.624 4.840 35.897 1.00 84.69 753 THR A C 1
ATOM 5550 O O . THR A 1 753 ? -4.515 4.640 37.110 1.00 84.69 753 THR A O 1
ATOM 5553 N N . THR A 1 754 ? -3.569 4.936 35.092 1.00 81.50 754 THR A N 1
ATOM 5554 C CA . THR A 1 754 ? -2.177 5.039 35.567 1.00 81.50 754 THR A CA 1
ATOM 5555 C C . THR A 1 754 ? -1.400 6.114 34.823 1.00 81.50 754 THR A C 1
ATOM 5557 O O . THR A 1 754 ? -1.850 6.540 33.777 1.00 81.50 754 THR A O 1
ATOM 5560 N N . GLY A 1 755 ? -0.259 6.561 35.358 1.00 74.31 755 GLY A N 1
ATOM 5561 C CA . GLY A 1 755 ? 0.549 7.630 34.752 1.00 74.31 755 GLY A CA 1
ATOM 5562 C C . GLY A 1 755 ? 0.391 8.987 35.449 1.00 74.31 755 GLY A C 1
ATOM 5563 O O . GLY A 1 755 ? -0.241 9.086 36.502 1.00 74.31 755 GLY A O 1
ATOM 5564 N N . ALA A 1 756 ? 1.034 10.027 34.900 1.00 63.88 756 ALA A N 1
ATOM 5565 C CA . ALA A 1 756 ? 1.128 11.352 35.533 1.00 63.88 756 ALA A CA 1
ATOM 5566 C C . ALA A 1 756 ? 0.923 12.558 34.580 1.00 63.88 756 ALA A C 1
ATOM 5568 O O . ALA A 1 756 ? 1.249 13.679 34.969 1.00 63.88 756 ALA A O 1
ATOM 5569 N N . ALA A 1 757 ? 0.414 12.365 33.352 1.00 60.25 757 ALA A N 1
ATOM 5570 C CA . ALA A 1 757 ? 0.405 13.400 32.304 1.00 60.25 757 ALA A CA 1
ATOM 5571 C C . ALA A 1 757 ? -0.996 13.891 31.850 1.00 60.25 757 ALA A C 1
ATOM 5573 O O . ALA A 1 757 ? -2.013 13.649 32.502 1.00 60.25 757 ALA A O 1
ATOM 5574 N N . ALA A 1 758 ? -0.998 14.748 30.818 1.00 53.69 758 ALA A N 1
ATOM 5575 C CA . ALA A 1 758 ? -2.004 15.769 30.516 1.00 53.69 758 ALA A CA 1
ATOM 5576 C C . ALA A 1 758 ? -3.066 15.337 29.484 1.00 53.69 758 ALA A C 1
ATOM 5578 O O . ALA A 1 758 ? -2.726 14.889 28.398 1.00 53.69 758 ALA A O 1
ATOM 5579 N N . GLY A 1 759 ? -4.344 15.582 29.798 1.00 58.12 759 GLY A N 1
ATOM 5580 C CA . GLY A 1 759 ? -5.498 15.277 28.943 1.00 58.12 759 GLY A CA 1
ATOM 5581 C C . GLY A 1 759 ? -6.826 15.649 29.616 1.00 58.12 759 GLY A C 1
ATOM 5582 O O . GLY A 1 759 ? -6.858 16.052 30.787 1.00 58.12 759 GLY A O 1
ATOM 5583 N N . ALA A 1 760 ? -7.934 15.576 28.880 1.00 63.28 760 ALA A N 1
ATOM 5584 C CA . ALA A 1 760 ? -9.284 15.750 29.412 1.00 63.28 760 ALA A CA 1
ATOM 5585 C C . ALA A 1 760 ? -9.908 14.385 29.731 1.00 63.28 760 ALA A C 1
ATOM 5587 O O . ALA A 1 760 ? -10.778 13.923 29.002 1.00 63.28 760 ALA A O 1
ATOM 5588 N N . ASN A 1 761 ? -9.461 13.764 30.827 1.00 77.00 761 ASN A N 1
ATOM 5589 C CA . ASN A 1 761 ? -9.735 12.350 31.085 1.00 77.00 761 ASN A CA 1
ATOM 5590 C C . ASN A 1 761 ? -11.151 12.097 31.634 1.00 77.00 761 ASN A C 1
ATOM 5592 O O . ASN A 1 761 ? -11.495 12.610 32.701 1.00 77.00 761 ASN A O 1
ATOM 5596 N N . VAL A 1 762 ? -11.960 11.280 30.959 1.00 86.75 762 VAL A N 1
ATOM 5597 C CA . VAL A 1 762 ? -13.330 10.903 31.363 1.00 86.75 762 VAL A CA 1
ATOM 5598 C C . VAL A 1 762 ? -13.439 9.383 31.469 1.00 86.75 762 VAL A C 1
ATOM 5600 O O . VAL A 1 762 ? -12.845 8.659 30.680 1.00 86.75 762 VAL A O 1
ATOM 5603 N N . GLY A 1 763 ? -14.208 8.877 32.432 1.00 89.88 763 GLY A N 1
ATOM 5604 C CA . GLY A 1 763 ? -14.501 7.442 32.491 1.00 89.88 763 GLY A CA 1
ATOM 5605 C C . GLY A 1 763 ? -15.310 6.991 31.271 1.00 89.88 763 GLY A C 1
ATOM 5606 O O . GLY A 1 763 ? -14.793 6.320 30.378 1.00 89.88 763 GLY A O 1
ATOM 5607 N N . PHE A 1 764 ? -16.574 7.411 31.210 1.00 91.50 764 PHE A N 1
ATOM 5608 C CA . PHE A 1 764 ? -17.466 7.117 30.089 1.00 91.50 764 PHE A CA 1
ATOM 5609 C C . PHE A 1 764 ? -17.817 8.369 29.297 1.00 91.50 764 PHE A C 1
ATOM 5611 O O . PHE A 1 764 ? -18.310 9.357 29.842 1.00 91.50 764 PHE A O 1
ATOM 5618 N N . TYR A 1 765 ? -17.648 8.285 27.987 1.00 87.69 765 TYR A N 1
ATOM 5619 C CA . TYR A 1 765 ? -18.132 9.261 27.032 1.00 87.69 765 TYR A CA 1
ATOM 5620 C C . TYR A 1 765 ? -19.278 8.638 26.223 1.00 87.69 765 TYR A C 1
ATOM 5622 O O . TYR A 1 765 ? -19.067 7.784 25.357 1.00 87.69 765 TYR A O 1
ATOM 5630 N N . LEU A 1 766 ? -20.508 9.047 26.532 1.00 87.38 766 LEU A N 1
ATOM 5631 C CA . LEU A 1 766 ? -21.727 8.374 26.091 1.00 87.38 766 LEU A CA 1
ATOM 5632 C C . LEU A 1 766 ? -22.513 9.198 25.060 1.00 87.38 766 LEU A C 1
ATOM 5634 O O . LEU A 1 766 ? -23.018 10.279 25.360 1.00 87.38 766 LEU A O 1
ATOM 5638 N N . GLY A 1 767 ? -22.642 8.665 23.848 1.00 80.19 767 GLY A N 1
ATOM 5639 C CA . GLY A 1 767 ? -23.564 9.091 22.802 1.00 80.19 767 GLY A CA 1
ATOM 5640 C C . GLY A 1 767 ? -24.993 8.617 23.077 1.00 80.19 767 GLY A C 1
ATOM 5641 O O . GLY A 1 767 ? -25.401 8.525 24.234 1.00 80.19 767 GLY A O 1
ATOM 5642 N N . CYS A 1 768 ? -25.798 8.364 22.045 1.00 79.31 768 CYS A N 1
ATOM 5643 C CA . CYS A 1 768 ? -27.139 7.815 22.250 1.00 79.31 768 CYS A CA 1
ATOM 5644 C C . CYS A 1 768 ? -27.052 6.324 22.590 1.00 79.31 768 CYS A C 1
ATOM 5646 O O . CYS A 1 768 ? -26.023 5.672 22.424 1.00 79.31 768 CYS A O 1
ATOM 5648 N N . ARG A 1 769 ? -28.166 5.765 23.057 1.00 83.81 769 ARG A N 1
ATOM 5649 C CA . ARG A 1 769 ? -28.384 4.328 23.190 1.00 83.81 769 ARG A CA 1
ATOM 5650 C C . ARG A 1 769 ? -27.328 3.606 24.025 1.00 83.81 769 ARG A C 1
ATOM 5652 O O . ARG A 1 769 ? -27.073 2.436 23.779 1.00 83.81 769 ARG A O 1
ATOM 5659 N N . ALA A 1 770 ? -26.695 4.259 24.989 1.00 90.00 770 ALA A N 1
ATOM 5660 C CA . ALA A 1 770 ? -25.749 3.600 25.880 1.00 90.00 770 ALA A CA 1
ATOM 5661 C C . ALA A 1 770 ? -26.406 3.319 27.232 1.00 90.00 770 ALA A C 1
ATOM 5663 O O . ALA A 1 770 ? -27.056 4.191 27.801 1.00 90.00 770 ALA A O 1
ATOM 5664 N N . LEU A 1 771 ? -26.218 2.112 27.752 1.00 92.06 771 LEU A N 1
ATOM 5665 C CA . LEU A 1 771 ? -26.549 1.719 29.112 1.00 92.06 771 LEU A CA 1
ATOM 5666 C C . LEU A 1 771 ? -25.262 1.296 29.810 1.00 92.06 771 LEU A C 1
ATOM 5668 O O . LEU A 1 771 ? -24.680 0.269 29.465 1.00 92.06 771 LEU A O 1
ATOM 5672 N N . VAL A 1 772 ? -24.839 2.083 30.793 1.00 92.50 772 VAL A N 1
ATOM 5673 C CA . VAL A 1 772 ? -23.804 1.680 31.746 1.00 92.50 772 VAL A CA 1
ATOM 5674 C C . VAL A 1 772 ? -24.500 1.110 32.967 1.00 92.50 772 VAL A C 1
ATOM 5676 O O . VAL A 1 772 ? -25.325 1.794 33.574 1.00 92.50 772 VAL A O 1
ATOM 5679 N N . GLN A 1 773 ? -24.174 -0.129 33.316 1.00 87.00 773 GLN A N 1
ATOM 5680 C CA . GLN A 1 773 ? -24.769 -0.833 34.438 1.00 87.00 773 GLN A CA 1
ATOM 5681 C C . GLN A 1 773 ? -23.696 -1.465 35.324 1.00 87.00 773 GLN A C 1
ATOM 5683 O O . GLN A 1 773 ? -22.690 -1.982 34.832 1.00 87.00 773 GLN A O 1
ATOM 5688 N N . ASP A 1 774 ? -23.922 -1.425 36.636 1.00 80.88 774 ASP A N 1
ATOM 5689 C CA . ASP A 1 774 ? -23.158 -2.183 37.631 1.00 80.88 774 ASP A CA 1
ATOM 5690 C C . ASP A 1 774 ? -21.644 -1.973 37.474 1.00 80.88 774 ASP A C 1
ATOM 5692 O O . ASP A 1 774 ? -20.905 -2.935 37.375 1.00 80.88 774 ASP A O 1
ATOM 5696 N N . SER A 1 775 ? -21.178 -0.726 37.350 1.00 85.75 775 SER A N 1
ATOM 5697 C CA . SER A 1 775 ? -19.792 -0.409 36.961 1.00 85.75 775 SER A CA 1
ATOM 5698 C C . SER A 1 775 ? -19.068 0.450 38.007 1.00 85.75 775 SER A C 1
ATOM 5700 O O . SER A 1 775 ? -19.691 1.135 38.825 1.00 85.75 775 SER A O 1
ATOM 5702 N N . LEU A 1 776 ? -17.734 0.429 37.983 1.00 87.19 776 LEU A N 1
ATOM 5703 C CA . LEU A 1 776 ? -16.857 1.166 38.897 1.00 87.19 776 LEU A CA 1
ATOM 5704 C C . LEU A 1 776 ? -15.869 2.037 38.122 1.00 87.19 776 LEU A C 1
ATOM 5706 O O . LEU A 1 776 ? -15.185 1.565 37.222 1.00 87.19 776 LEU A O 1
ATOM 5710 N N . ILE A 1 777 ? -15.738 3.298 38.525 1.00 90.12 777 ILE A N 1
ATOM 5711 C CA . ILE A 1 777 ? -14.718 4.233 38.049 1.00 90.12 777 ILE A CA 1
ATOM 5712 C C . ILE A 1 777 ? -13.845 4.619 39.232 1.00 90.12 777 ILE A C 1
ATOM 5714 O O . ILE A 1 777 ? -14.345 5.155 40.222 1.00 9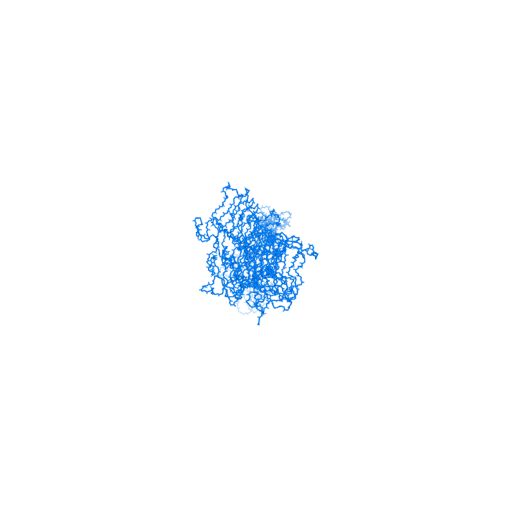0.12 777 ILE A O 1
ATOM 5718 N N . TRP A 1 778 ? -12.542 4.383 39.122 1.00 86.88 778 TRP A N 1
ATOM 5719 C CA . TRP A 1 778 ? -11.586 4.724 40.167 1.00 86.88 778 TRP A CA 1
ATOM 5720 C C . TRP A 1 778 ? -10.268 5.213 39.572 1.00 86.88 778 TRP A C 1
ATOM 5722 O O . TRP A 1 778 ? -9.571 4.461 38.898 1.00 86.88 778 TRP A O 1
ATOM 5732 N N . GLY A 1 779 ? -9.888 6.464 39.829 1.00 86.06 779 GLY A N 1
ATOM 5733 C CA . GLY A 1 779 ? -8.589 6.969 39.380 1.00 86.06 779 GLY A CA 1
ATOM 5734 C C . GLY A 1 779 ? -8.543 8.470 39.125 1.00 86.06 779 GLY A C 1
ATOM 5735 O O . GLY A 1 779 ? -9.394 9.237 39.579 1.00 86.06 779 GLY A O 1
ATOM 5736 N N . GLY A 1 780 ? -7.515 8.889 38.392 1.00 86.19 780 GLY A N 1
ATOM 5737 C CA . GLY A 1 780 ? -7.264 10.255 37.949 1.00 86.19 780 GLY A CA 1
ATOM 5738 C C . GLY A 1 780 ? -8.132 10.679 36.766 1.00 86.19 780 GLY A C 1
ATOM 5739 O O . GLY A 1 780 ? -7.608 11.094 35.737 1.00 86.19 780 GLY A O 1
ATOM 5740 N N . PHE A 1 781 ? -9.452 10.568 36.906 1.00 88.88 781 PHE A N 1
ATOM 5741 C CA . PHE A 1 781 ? -10.414 11.086 35.933 1.00 88.88 781 PHE A CA 1
ATOM 5742 C C . PHE A 1 781 ? -10.891 12.491 36.334 1.00 88.88 781 PHE A C 1
ATOM 5744 O O . PHE A 1 781 ? -11.068 12.790 37.516 1.00 88.88 781 PHE A O 1
ATOM 5751 N N . GLN A 1 782 ? -11.145 13.344 35.342 1.00 89.75 782 GLN A N 1
ATOM 5752 C CA . GLN A 1 782 ? -11.746 14.665 35.538 1.00 89.75 782 GLN A CA 1
ATOM 5753 C C . GLN A 1 782 ? -13.267 14.578 35.729 1.00 89.75 782 GLN A C 1
ATOM 5755 O O . GLN A 1 782 ? -13.827 15.390 36.466 1.00 89.75 782 GLN A O 1
ATOM 5760 N N . THR A 1 783 ? -13.917 13.610 35.076 1.00 91.44 783 THR A N 1
ATOM 5761 C CA . THR A 1 783 ? -15.374 13.414 35.100 1.00 91.44 783 THR A CA 1
ATOM 5762 C C . THR A 1 783 ? -15.724 11.926 35.014 1.00 91.44 783 THR A C 1
ATOM 5764 O O . THR A 1 783 ? -15.037 11.166 34.330 1.00 91.44 783 THR A O 1
ATOM 5767 N N . CYS A 1 784 ? -16.795 11.498 35.692 1.00 92.88 784 CYS A N 1
ATOM 5768 C CA . CYS A 1 784 ? -17.256 10.106 35.661 1.00 92.88 784 CYS A CA 1
ATOM 5769 C C . CYS A 1 784 ? -17.885 9.768 34.309 1.00 92.88 784 CYS A C 1
ATOM 5771 O O . CYS A 1 784 ? -17.450 8.846 33.622 1.00 92.88 784 CYS A O 1
ATOM 5773 N N . VAL A 1 785 ? -18.915 10.532 33.936 1.00 92.88 785 VAL A N 1
ATOM 5774 C CA . VAL A 1 785 ? -19.676 10.317 32.706 1.00 92.88 785 VAL A CA 1
ATOM 5775 C C . VAL A 1 785 ? -19.927 11.646 32.015 1.00 92.88 785 VAL A C 1
ATOM 5777 O O . VAL A 1 785 ? -20.281 12.642 32.653 1.00 92.88 785 VAL A O 1
ATOM 5780 N N . ARG A 1 786 ? -19.756 11.644 30.698 1.00 88.62 786 ARG A N 1
ATOM 5781 C CA . ARG A 1 786 ? -20.069 12.762 29.820 1.00 88.62 786 ARG A CA 1
ATOM 5782 C C . ARG A 1 786 ? -21.101 12.345 28.777 1.00 88.62 786 ARG A C 1
ATOM 5784 O O . ARG A 1 786 ? -20.874 11.372 28.066 1.00 88.62 786 ARG A O 1
ATOM 5791 N N . TRP A 1 787 ? -22.209 13.079 28.675 1.00 87.12 787 TRP A N 1
ATOM 5792 C CA . TRP A 1 787 ? -23.279 12.829 27.701 1.00 87.12 787 TRP A CA 1
ATOM 5793 C C . TRP A 1 787 ? -23.125 13.691 26.448 1.00 87.12 787 TRP A C 1
ATOM 5795 O O . TRP A 1 787 ? -22.991 14.909 26.554 1.00 87.12 787 TRP A O 1
ATOM 5805 N N . GLY A 1 788 ? -23.274 13.059 25.283 1.00 70.25 788 GLY A N 1
ATOM 5806 C CA . GLY A 1 788 ? -23.339 13.679 23.959 1.00 70.25 788 GLY A CA 1
ATOM 5807 C C . GLY A 1 788 ? -21.967 13.888 23.313 1.00 70.25 788 GLY A C 1
ATOM 5808 O O . GLY A 1 788 ? -21.055 14.413 23.941 1.00 70.25 788 GLY A O 1
ATOM 5809 N N . THR A 1 789 ? -21.800 13.510 22.039 1.00 60.03 789 THR A N 1
ATOM 5810 C CA . THR A 1 789 ? -20.538 13.650 21.271 1.00 60.03 789 THR A CA 1
ATOM 5811 C C . THR A 1 789 ? -20.098 15.100 21.125 1.00 60.03 789 THR A C 1
ATOM 5813 O O . THR A 1 789 ? -20.876 15.946 20.682 1.00 60.03 789 THR A O 1
ATOM 5816 N N . ARG A 1 790 ? -18.835 15.394 21.444 1.00 52.91 790 ARG A N 1
ATOM 5817 C CA . ARG A 1 790 ? -18.251 16.728 21.317 1.00 52.91 790 ARG A CA 1
ATOM 5818 C C . ARG A 1 790 ? -18.225 17.071 19.837 1.00 52.91 790 ARG A C 1
ATOM 5820 O O . ARG A 1 790 ? -17.391 16.563 19.100 1.00 52.91 790 ARG A O 1
ATOM 5827 N N . ARG A 1 791 ? -19.114 17.957 19.397 1.00 50.38 791 ARG A N 1
ATOM 5828 C CA . ARG A 1 791 ? -18.946 18.570 18.084 1.00 50.38 791 ARG A CA 1
ATOM 5829 C C . ARG A 1 791 ? -17.826 19.597 18.167 1.00 50.38 791 ARG A C 1
ATOM 5831 O O . ARG A 1 791 ? -17.759 20.382 19.112 1.00 50.38 791 ARG A O 1
ATOM 5838 N N . VAL A 1 792 ? -16.890 19.503 17.227 1.00 43.12 792 VAL A N 1
ATOM 5839 C CA . VAL A 1 792 ? -15.714 20.379 17.167 1.00 43.12 792 VAL A CA 1
ATOM 5840 C C . VAL A 1 792 ? -16.063 21.717 16.495 1.00 43.12 792 VAL A C 1
ATOM 5842 O O . VAL A 1 792 ? -15.349 22.697 16.702 1.00 43.12 792 VAL A O 1
ATOM 5845 N N . ASP A 1 793 ? -17.189 21.787 15.772 1.00 45.16 793 ASP A N 1
ATOM 5846 C CA . ASP A 1 793 ? -17.760 23.009 15.201 1.00 45.16 793 ASP A CA 1
ATOM 5847 C C . ASP A 1 793 ? -18.679 23.749 16.198 1.00 45.16 793 ASP A C 1
ATOM 5849 O O . ASP A 1 793 ? -19.046 23.238 17.254 1.00 45.16 793 ASP A O 1
ATOM 5853 N N . SER A 1 794 ? -19.075 24.982 15.874 1.00 48.34 794 SER A N 1
ATOM 5854 C CA . SER A 1 794 ? -20.008 25.794 16.676 1.00 48.34 794 SER A CA 1
ATOM 5855 C C . SER A 1 794 ? -21.442 25.232 16.734 1.00 48.34 794 SER A C 1
ATOM 5857 O O . SER A 1 794 ? -22.353 25.914 17.218 1.00 48.34 794 SER A O 1
ATOM 5859 N N . SER A 1 795 ? -21.671 24.011 16.232 1.00 56.19 795 SER A N 1
ATOM 5860 C CA . SER A 1 795 ? -22.984 23.381 16.186 1.00 56.19 795 SER A CA 1
ATOM 5861 C C . SER A 1 795 ? -23.307 22.653 17.494 1.00 56.19 795 SER A C 1
ATOM 5863 O O . SER A 1 795 ? -22.432 22.214 18.237 1.00 56.19 795 SER A O 1
ATOM 5865 N N . ALA A 1 796 ? -24.598 22.565 17.814 1.00 59.41 796 ALA A N 1
ATOM 5866 C CA . ALA A 1 796 ? -25.050 21.943 19.053 1.00 59.41 796 ALA A CA 1
ATOM 5867 C C . ALA A 1 796 ? -24.740 20.437 19.067 1.00 59.41 796 ALA A C 1
ATOM 5869 O O . ALA A 1 796 ? -25.022 19.733 18.092 1.00 59.41 796 ALA A O 1
ATOM 5870 N N . THR A 1 797 ? -24.254 19.943 20.206 1.00 67.12 797 THR A N 1
ATOM 5871 C CA . THR A 1 797 ? -24.074 18.509 20.487 1.00 67.12 797 THR A CA 1
ATOM 5872 C C . THR A 1 797 ? -25.371 17.732 20.169 1.00 67.12 797 THR A C 1
ATOM 5874 O O . THR A 1 797 ? -26.454 18.226 20.498 1.00 67.12 797 THR A O 1
ATOM 5877 N N . PRO A 1 798 ? -25.339 16.558 19.503 1.00 71.44 798 PRO A N 1
ATOM 5878 C CA . PRO A 1 798 ? -26.517 15.702 19.347 1.00 71.44 798 PRO A CA 1
ATOM 5879 C C . PRO A 1 798 ? -27.099 15.309 20.708 1.00 71.44 798 PRO A C 1
ATOM 5881 O O . PRO A 1 798 ? -26.367 15.175 21.686 1.00 71.44 798 PRO A O 1
ATOM 5884 N N . ALA A 1 799 ? -28.421 15.144 20.779 1.00 77.25 799 ALA A N 1
ATOM 5885 C CA . ALA A 1 799 ? -29.065 14.737 22.022 1.00 77.25 799 ALA A CA 1
ATOM 5886 C C . ALA A 1 799 ? -28.710 13.289 22.363 1.00 77.25 799 ALA A C 1
ATOM 5888 O O . ALA A 1 799 ? -28.798 12.450 21.479 1.00 77.25 799 ALA A O 1
ATOM 5889 N N . SER A 1 800 ? -28.361 13.010 23.621 1.00 84.31 800 SER A N 1
ATOM 5890 C CA . SER A 1 800 ? -28.095 11.658 24.133 1.00 84.31 800 SER A CA 1
ATOM 5891 C C . SER A 1 800 ? -29.198 11.217 25.104 1.00 84.31 800 SER A C 1
ATOM 5893 O O . SER A 1 800 ? -29.622 11.993 25.963 1.00 84.31 800 SER A O 1
ATOM 5895 N N . ASP A 1 801 ? -29.647 9.971 24.975 1.00 87.19 801 ASP A N 1
ATOM 5896 C CA . ASP A 1 801 ? -30.577 9.270 25.873 1.00 87.19 801 ASP A CA 1
ATOM 5897 C C . ASP A 1 801 ? -29.864 8.221 26.749 1.00 87.19 801 ASP A C 1
ATOM 5899 O O . ASP A 1 801 ? -30.511 7.336 27.312 1.00 87.19 801 ASP A O 1
ATOM 5903 N N . ALA A 1 802 ? -28.532 8.306 26.871 1.00 89.75 802 ALA A N 1
ATOM 5904 C CA . ALA A 1 802 ? -27.752 7.323 27.611 1.00 89.75 802 ALA A CA 1
ATOM 5905 C C . ALA A 1 802 ? -28.170 7.233 29.085 1.00 89.75 802 ALA A C 1
ATOM 5907 O O . ALA A 1 802 ? -28.477 8.234 29.743 1.00 89.75 802 ALA A O 1
ATOM 5908 N N . LYS A 1 803 ? -28.151 6.010 29.606 1.00 91.25 803 LYS A N 1
ATOM 5909 C CA . LYS A 1 803 ? -28.598 5.654 30.946 1.00 91.25 803 LYS A CA 1
ATOM 5910 C C . LYS A 1 803 ? -27.429 5.108 31.753 1.00 91.25 803 LYS A C 1
ATOM 5912 O O . LYS A 1 803 ? -26.612 4.339 31.250 1.00 91.25 803 LYS A O 1
ATOM 5917 N N . VAL A 1 804 ? -27.364 5.509 33.012 1.00 91.50 804 VAL A N 1
ATOM 5918 C CA . VAL A 1 804 ? -26.354 5.082 33.975 1.00 91.50 804 VAL A CA 1
ATOM 5919 C C . VAL A 1 804 ? -27.087 4.518 35.177 1.00 91.50 804 VAL A C 1
ATOM 5921 O O . VAL A 1 804 ? -27.885 5.216 35.799 1.00 91.50 804 VAL A O 1
ATOM 5924 N N . VAL A 1 805 ? -26.824 3.255 35.485 1.00 86.88 805 VAL A N 1
ATOM 5925 C CA . VAL A 1 805 ? -27.489 2.511 36.551 1.00 86.88 805 VAL A CA 1
ATOM 5926 C C . VAL A 1 805 ? -26.430 1.820 37.399 1.00 86.88 805 VAL A C 1
ATOM 5928 O O . VAL A 1 805 ? -25.518 1.192 36.870 1.00 86.88 805 VAL A O 1
ATOM 5931 N N . ASN A 1 806 ? -26.539 1.919 38.720 1.00 81.00 806 ASN A N 1
ATOM 5932 C CA . ASN A 1 806 ? -25.631 1.257 39.657 1.00 81.00 806 ASN A CA 1
ATOM 5933 C C . ASN A 1 806 ? -24.140 1.606 39.419 1.00 81.00 806 ASN A C 1
ATOM 5935 O O . ASN A 1 806 ? -23.291 0.720 39.297 1.00 81.00 806 ASN A O 1
ATOM 5939 N N . LEU A 1 807 ? -23.806 2.901 39.328 1.00 85.88 807 LEU A N 1
ATOM 5940 C CA . LEU A 1 807 ? -22.438 3.375 39.059 1.00 85.88 807 LEU A CA 1
ATOM 5941 C C . LEU A 1 807 ? -21.720 3.835 40.333 1.00 85.88 807 LEU A C 1
ATOM 5943 O O . LEU A 1 807 ? -22.196 4.711 41.054 1.00 85.88 807 LEU A O 1
ATOM 5947 N N . SER A 1 808 ? -20.529 3.281 40.568 1.00 86.38 808 SER A N 1
ATOM 5948 C CA . SER A 1 808 ? -19.592 3.750 41.593 1.00 86.38 808 SER A CA 1
ATOM 5949 C C . SER A 1 808 ? -18.584 4.679 40.936 1.00 86.38 808 SER A C 1
ATOM 5951 O O . SER A 1 808 ? -17.920 4.262 39.990 1.00 86.38 808 SER A O 1
ATOM 5953 N N . CYS A 1 809 ? -18.412 5.902 41.425 1.00 90.00 809 CYS A N 1
ATOM 5954 C CA . CYS A 1 809 ? -17.391 6.794 40.892 1.00 90.00 809 CYS A CA 1
ATOM 5955 C C . CYS A 1 809 ? -16.548 7.438 41.986 1.00 90.00 809 CYS A C 1
ATOM 5957 O O . CYS A 1 809 ? -17.063 8.137 42.856 1.00 90.00 809 CYS A O 1
ATOM 5959 N N . ARG A 1 810 ? -15.231 7.244 41.903 1.00 89.00 810 ARG A N 1
ATOM 5960 C CA . ARG A 1 810 ? -14.256 7.853 42.800 1.00 89.00 810 ARG A CA 1
ATOM 5961 C C . ARG A 1 810 ? -13.153 8.555 42.013 1.00 89.00 810 ARG A C 1
ATOM 5963 O O . ARG A 1 810 ? -12.288 7.914 41.413 1.00 89.00 810 ARG A O 1
ATOM 5970 N N . LEU A 1 811 ? -13.179 9.883 42.038 1.00 90.94 811 LEU A N 1
ATOM 5971 C CA . LEU A 1 811 ? -12.242 10.738 41.314 1.00 90.94 811 LEU A CA 1
ATOM 5972 C C . LEU A 1 811 ? -11.116 11.183 42.257 1.00 90.94 811 LEU A C 1
ATOM 5974 O O . LEU A 1 811 ? -11.341 11.983 43.162 1.00 90.94 811 LEU A O 1
ATOM 5978 N N . VAL A 1 812 ? -9.900 10.668 42.065 1.00 87.31 812 VAL A N 1
ATOM 5979 C CA . VAL A 1 812 ? -8.735 10.927 42.946 1.00 87.31 812 VAL A CA 1
ATOM 5980 C C . VAL A 1 812 ? -7.591 11.662 42.243 1.00 87.31 812 VAL A C 1
ATOM 5982 O O . VAL A 1 812 ? -6.466 11.703 42.740 1.00 87.31 812 VAL A O 1
ATOM 5985 N N . GLY A 1 813 ? -7.862 12.231 41.069 1.00 82.31 813 GLY A N 1
ATOM 5986 C CA . GLY A 1 813 ? -6.857 12.912 40.260 1.00 82.31 813 GLY A CA 1
ATOM 5987 C C . GLY A 1 813 ? -6.307 14.190 40.894 1.00 82.31 813 GLY A C 1
ATOM 5988 O O . GLY A 1 813 ? -6.947 14.841 41.718 1.00 82.31 813 GLY A O 1
ATOM 5989 N N . THR A 1 814 ? -5.095 14.566 40.488 1.00 82.88 814 THR A N 1
ATOM 5990 C CA . THR A 1 814 ? -4.412 15.796 40.918 1.00 82.88 814 THR A CA 1
ATOM 5991 C C . THR A 1 814 ? -3.790 16.502 39.709 1.00 82.88 814 THR A C 1
ATOM 5993 O O . THR A 1 814 ? -3.714 15.926 38.623 1.00 82.88 814 THR A O 1
ATOM 5996 N N . GLY A 1 815 ? -3.366 17.763 39.858 1.00 83.56 815 GLY A N 1
ATOM 5997 C CA . GLY A 1 815 ? -2.737 18.518 38.766 1.00 83.56 815 GLY A CA 1
ATOM 5998 C C . GLY A 1 815 ? -3.650 18.651 37.540 1.00 83.56 815 GLY A C 1
ATOM 5999 O O . GLY A 1 815 ? -4.787 19.104 37.660 1.00 83.56 815 GLY A O 1
ATOM 6000 N N . SER A 1 816 ? -3.170 18.235 36.363 1.00 76.06 816 SER A N 1
ATOM 6001 C CA . SER A 1 816 ? -3.952 18.204 35.114 1.00 76.06 816 SER A CA 1
ATOM 6002 C C . SER A 1 816 ? -5.124 17.218 35.143 1.00 76.06 816 SER A C 1
ATOM 6004 O O . SER A 1 816 ? -6.064 17.377 34.369 1.00 76.06 816 SER A O 1
ATOM 6006 N N . LEU A 1 817 ? -5.102 16.231 36.041 1.00 76.81 817 LEU A N 1
ATOM 6007 C CA . LEU A 1 817 ? -6.156 15.230 36.221 1.00 76.81 817 LEU A CA 1
ATOM 6008 C C . LEU A 1 817 ? -7.131 15.588 37.347 1.00 76.81 817 LEU A C 1
ATOM 6010 O O . LEU A 1 817 ? -7.956 14.761 37.722 1.00 76.81 817 LEU A O 1
ATOM 6014 N N . ALA A 1 818 ? -7.037 16.796 37.913 1.00 88.06 818 ALA A N 1
ATOM 6015 C CA . ALA A 1 818 ? -7.927 17.226 38.982 1.00 88.06 818 ALA A CA 1
ATOM 6016 C C . ALA A 1 818 ? -9.412 17.101 38.562 1.00 88.06 818 ALA A C 1
ATOM 6018 O O . ALA A 1 818 ? -9.763 17.527 37.452 1.00 88.06 818 ALA A O 1
ATOM 6019 N N . PRO A 1 819 ? -10.282 16.553 39.434 1.00 91.81 819 PRO A N 1
ATOM 6020 C CA . PRO A 1 819 ? -11.710 16.426 39.169 1.00 91.81 819 PRO A CA 1
ATOM 6021 C C . PRO A 1 819 ? -12.346 17.773 38.799 1.00 91.81 819 PRO A C 1
ATOM 6023 O O . PRO A 1 819 ? -12.053 18.801 39.413 1.00 91.81 819 PRO A O 1
ATOM 6026 N N . LYS A 1 820 ? -13.236 17.771 37.802 1.00 90.88 820 LYS A N 1
ATOM 6027 C CA . LYS A 1 820 ? -13.946 18.961 37.302 1.00 90.88 820 LYS A CA 1
ATOM 6028 C C . LYS A 1 820 ? -15.452 18.908 37.526 1.00 90.88 820 LYS A C 1
ATOM 6030 O O . LYS A 1 820 ? -16.053 19.962 37.698 1.00 90.88 820 LYS A O 1
ATOM 6035 N N . SER A 1 821 ? -16.048 17.723 37.480 1.00 93.25 821 SER A N 1
ATOM 6036 C CA . SER A 1 821 ? -17.481 17.469 37.683 1.00 93.25 821 SER A CA 1
ATOM 6037 C C . SER A 1 821 ? -17.691 15.972 37.891 1.00 93.25 821 SER A C 1
ATOM 6039 O O . SER A 1 821 ? -16.867 15.172 37.454 1.00 93.25 821 SER A O 1
ATOM 6041 N N . PHE A 1 822 ? -18.795 15.561 38.512 1.00 94.31 822 PHE A N 1
ATOM 6042 C CA . PHE A 1 822 ? -19.185 14.149 38.458 1.00 94.31 822 PHE A CA 1
ATOM 6043 C C . PHE A 1 822 ? -19.782 13.799 37.093 1.00 94.31 822 PHE A C 1
ATOM 6045 O O . PHE A 1 822 ? -19.359 12.825 36.466 1.00 94.31 822 PHE A O 1
ATOM 6052 N N . PHE A 1 823 ? -20.698 14.635 36.602 1.00 93.19 823 PHE A N 1
ATOM 6053 C CA . PHE A 1 823 ? -21.408 14.420 35.346 1.00 93.19 823 PHE A CA 1
ATOM 6054 C C . PHE A 1 823 ? -21.375 15.666 34.462 1.00 93.19 823 PHE A C 1
ATOM 6056 O O . PHE A 1 823 ? -21.863 16.725 34.859 1.00 93.19 823 PHE A O 1
ATOM 6063 N N . ASP A 1 824 ? -20.843 15.525 33.247 1.00 89.19 824 ASP A N 1
ATOM 6064 C CA . ASP A 1 824 ? -20.941 16.546 32.200 1.00 89.19 824 ASP A CA 1
ATOM 6065 C C . ASP A 1 824 ? -22.120 16.197 31.281 1.00 89.19 824 ASP A C 1
ATOM 6067 O O . ASP A 1 824 ? -22.127 15.150 30.636 1.00 89.19 824 ASP A O 1
ATOM 6071 N N . VAL A 1 825 ? -23.134 17.056 31.205 1.00 85.38 825 VAL A N 1
ATOM 6072 C CA . VAL A 1 825 ? -24.375 16.764 30.477 1.00 85.38 825 VAL A CA 1
ATOM 6073 C C . VAL A 1 825 ? -24.551 17.740 29.313 1.00 85.38 825 VAL A C 1
ATOM 6075 O O . VAL A 1 825 ? -24.664 18.947 29.534 1.00 85.38 825 VAL A O 1
ATOM 6078 N N . ALA A 1 826 ? -24.597 17.228 28.077 1.00 79.56 826 ALA A N 1
ATOM 6079 C CA . ALA A 1 826 ? -24.877 18.010 26.869 1.00 79.56 826 ALA A CA 1
ATOM 6080 C C . ALA A 1 826 ? -26.171 17.545 26.199 1.00 79.56 826 ALA A C 1
ATOM 6082 O O . ALA A 1 826 ? -26.283 16.386 25.804 1.00 79.56 826 ALA A O 1
ATOM 6083 N N . LYS A 1 827 ? -27.151 18.449 26.055 1.00 77.19 827 LYS A N 1
ATOM 6084 C CA . LYS A 1 827 ? -28.403 18.226 25.300 1.00 77.19 827 LYS A CA 1
ATOM 6085 C C . LYS A 1 827 ? -29.087 16.865 25.558 1.00 77.19 827 LYS A C 1
ATOM 6087 O O . LYS A 1 827 ? -29.747 16.320 24.675 1.00 77.19 827 LYS A O 1
ATOM 6092 N N . ALA A 1 828 ? -28.949 16.316 26.766 1.00 81.00 828 ALA A N 1
ATOM 6093 C CA . ALA A 1 828 ? -29.549 15.037 27.125 1.00 81.00 828 ALA A CA 1
ATOM 6094 C C . ALA A 1 828 ? -31.068 15.081 26.912 1.00 81.00 828 ALA A C 1
ATOM 6096 O O . ALA A 1 828 ? -31.692 16.110 27.188 1.00 81.00 828 ALA A O 1
ATOM 6097 N N . THR A 1 829 ? -31.637 14.005 26.372 1.00 85.00 829 THR A N 1
ATOM 6098 C CA . THR A 1 829 ? -33.076 13.859 26.118 1.00 85.00 829 THR A CA 1
ATOM 6099 C C . THR A 1 829 ? -33.498 12.457 26.537 1.00 85.00 829 THR A C 1
ATOM 6101 O O . THR A 1 829 ? -33.256 11.499 25.814 1.00 85.00 829 THR A O 1
ATOM 6104 N N . GLY A 1 830 ? -34.107 12.326 27.717 1.00 82.62 830 GLY A N 1
ATOM 6105 C CA . GLY A 1 830 ? -34.510 11.019 28.260 1.00 82.62 830 GLY A CA 1
ATOM 6106 C C . GLY A 1 830 ? -33.370 10.204 28.889 1.00 82.62 830 GLY A C 1
ATOM 6107 O O . GLY A 1 830 ? -33.524 9.001 29.112 1.00 82.62 830 GLY A O 1
ATOM 6108 N N . ALA A 1 831 ? -32.238 10.849 29.193 1.00 88.19 831 ALA A N 1
ATOM 6109 C CA . ALA A 1 831 ? -31.165 10.241 29.977 1.00 88.19 831 ALA A CA 1
ATOM 6110 C C . ALA A 1 831 ? -31.631 9.946 31.412 1.00 88.19 831 ALA A C 1
ATOM 6112 O O . ALA A 1 831 ? -32.429 10.698 31.981 1.00 88.19 831 ALA A O 1
ATOM 6113 N N . ALA A 1 832 ? -31.102 8.880 32.006 1.00 89.88 832 ALA A N 1
ATOM 6114 C CA . ALA A 1 832 ? -31.415 8.481 33.375 1.00 89.88 832 ALA A CA 1
ATOM 6115 C C . ALA A 1 832 ? -30.133 8.183 34.160 1.00 89.88 832 ALA A C 1
ATOM 6117 O O . ALA A 1 832 ? -29.226 7.531 33.648 1.00 89.88 832 ALA A O 1
ATOM 6118 N N . ILE A 1 833 ? -30.073 8.652 35.402 1.00 90.38 833 ILE A N 1
ATOM 6119 C CA . ILE A 1 833 ? -29.016 8.376 36.374 1.00 90.38 833 ILE A CA 1
ATOM 6120 C C . ILE A 1 833 ? -29.705 7.718 37.564 1.00 90.38 833 ILE A C 1
ATOM 6122 O O . ILE A 1 833 ? -30.506 8.374 38.223 1.00 90.38 833 ILE A O 1
ATOM 6126 N N . VAL A 1 834 ? -29.447 6.438 37.814 1.00 86.19 834 VAL A N 1
ATOM 6127 C CA . VAL A 1 834 ? -30.134 5.652 38.847 1.00 86.19 834 VAL A CA 1
ATOM 6128 C C . VAL A 1 834 ? -29.108 4.961 39.741 1.00 86.19 834 VAL A C 1
ATOM 6130 O O . VAL A 1 834 ? -28.207 4.303 39.227 1.00 86.19 834 VAL A O 1
ATOM 6133 N N . ASN A 1 835 ? -29.255 5.072 41.063 1.00 80.94 835 ASN A N 1
ATOM 6134 C CA . ASN A 1 835 ? -28.418 4.382 42.056 1.00 80.94 835 ASN A CA 1
ATOM 6135 C C . ASN A 1 835 ? -26.917 4.646 41.848 1.00 80.94 835 ASN A C 1
ATOM 6137 O O . ASN A 1 835 ? -26.156 3.772 41.436 1.00 80.94 835 ASN A O 1
ATOM 6141 N N . VAL A 1 836 ? -26.482 5.875 42.106 1.00 85.56 836 VAL A N 1
ATOM 6142 C CA . VAL A 1 836 ? -25.088 6.285 41.905 1.00 85.56 836 VAL A CA 1
ATOM 6143 C C . VAL A 1 836 ? -24.459 6.731 43.213 1.00 85.56 836 VAL A C 1
ATOM 6145 O O . VAL A 1 836 ? -25.022 7.555 43.930 1.00 85.56 836 VAL A O 1
ATOM 6148 N N . ALA A 1 837 ? -23.239 6.265 43.467 1.00 84.75 837 ALA A N 1
ATOM 6149 C CA . ALA A 1 837 ? -22.398 6.769 44.545 1.00 84.75 837 ALA A CA 1
ATOM 6150 C C . ALA A 1 837 ? -21.163 7.466 43.971 1.00 84.75 837 ALA A C 1
ATOM 6152 O O . ALA A 1 837 ? -20.421 6.874 43.184 1.00 84.75 837 ALA A O 1
ATOM 6153 N N . ALA A 1 838 ? -20.930 8.713 44.373 1.00 89.31 838 ALA A N 1
ATOM 6154 C CA . ALA A 1 838 ? -19.889 9.549 43.792 1.00 89.31 838 ALA A CA 1
ATOM 6155 C C . ALA A 1 838 ? -19.036 10.252 44.866 1.00 89.31 838 ALA A C 1
ATOM 6157 O O . ALA A 1 838 ? -19.554 10.989 45.698 1.00 89.31 838 ALA A O 1
ATOM 6158 N N . GLU A 1 839 ? -17.716 10.060 44.853 1.00 89.31 839 GLU A N 1
ATOM 6159 C CA . GLU A 1 839 ? -16.759 10.796 45.695 1.00 89.31 839 GLU A CA 1
ATOM 6160 C C . GLU A 1 839 ? -15.671 11.427 44.827 1.00 89.31 839 GLU A C 1
ATOM 6162 O O . GLU A 1 839 ? -15.170 10.824 43.880 1.00 89.31 839 GLU A O 1
ATOM 6167 N N . SER A 1 840 ? -15.273 12.646 45.173 1.00 91.19 840 SER A N 1
ATOM 6168 C CA . SER A 1 840 ? -14.165 13.349 44.533 1.00 91.19 840 SER A CA 1
ATOM 6169 C C . SER A 1 840 ? -13.149 13.787 45.584 1.00 91.19 840 SER A C 1
ATOM 6171 O O . SER A 1 840 ? -13.525 14.167 46.691 1.00 91.19 840 SER A O 1
ATOM 6173 N N . ALA A 1 841 ? -11.857 13.772 45.257 1.00 87.44 841 ALA A N 1
ATOM 6174 C CA . ALA A 1 841 ? -10.795 14.258 46.140 1.00 87.44 841 ALA A CA 1
ATOM 6175 C C . ALA A 1 841 ? -10.893 15.770 46.413 1.00 87.44 841 ALA A C 1
ATOM 6177 O O . ALA A 1 841 ? -10.450 16.239 47.461 1.00 87.44 841 ALA A O 1
ATOM 6178 N N . THR A 1 842 ? -11.502 16.529 45.499 1.00 89.25 842 THR A N 1
ATOM 6179 C CA . THR A 1 842 ? -11.745 17.973 45.628 1.00 89.25 842 THR A CA 1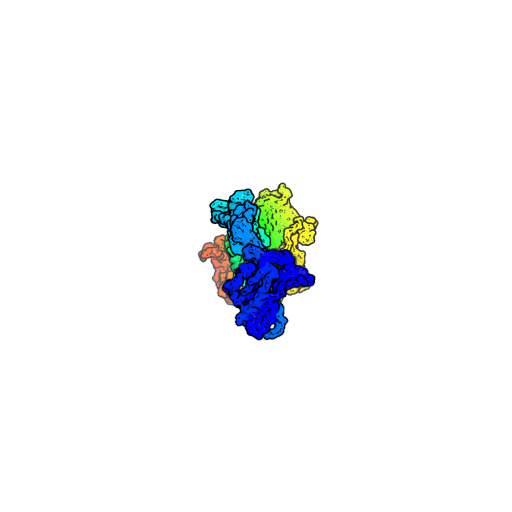
ATOM 6180 C C . THR A 1 842 ? -13.212 18.315 45.359 1.00 89.25 842 THR A C 1
ATOM 6182 O O . THR A 1 842 ? -13.847 17.615 44.568 1.00 89.25 842 THR A O 1
ATOM 6185 N N . PRO A 1 843 ? -13.763 19.395 45.950 1.00 93.12 843 PRO A N 1
ATOM 6186 C CA . PRO A 1 843 ? -15.136 19.814 45.677 1.00 93.12 843 PRO A CA 1
ATOM 6187 C C . PRO A 1 843 ? -15.401 20.088 44.190 1.00 93.12 843 PRO A C 1
ATOM 6189 O O . PRO A 1 843 ? -14.710 20.912 43.591 1.00 93.12 843 PRO A O 1
ATOM 6192 N N . VAL A 1 844 ? -16.412 19.433 43.610 1.00 94.38 844 VAL A N 1
ATOM 6193 C CA . VAL A 1 844 ? -16.807 19.585 42.194 1.00 94.38 844 VAL A CA 1
ATOM 6194 C C . VAL A 1 844 ? -18.327 19.645 42.020 1.00 94.38 844 VAL A C 1
ATOM 6196 O O . VAL A 1 844 ? -19.051 19.131 42.873 1.00 94.38 844 VAL A O 1
ATOM 6199 N N . PRO A 1 845 ? -18.850 20.243 40.936 1.00 94.44 845 PRO A N 1
ATOM 6200 C CA . PRO A 1 845 ? -20.275 20.199 40.646 1.00 94.44 845 PRO A CA 1
ATOM 6201 C C . PRO A 1 845 ? -20.773 18.767 40.433 1.00 94.44 845 PRO A C 1
ATOM 6203 O O . PRO A 1 845 ? -20.075 17.941 39.834 1.00 94.44 845 PRO A O 1
ATOM 6206 N N . LEU A 1 846 ? -22.003 18.488 40.870 1.00 92.56 846 LEU A N 1
ATOM 6207 C CA . LEU A 1 846 ? -22.666 17.218 40.573 1.00 92.56 846 LEU A CA 1
ATOM 6208 C C . LEU A 1 846 ? -22.984 17.116 39.079 1.00 92.56 846 LEU A C 1
ATOM 6210 O O . LEU A 1 846 ? -22.556 16.170 38.423 1.00 92.56 846 LEU A O 1
ATOM 6214 N N . LEU A 1 847 ? -23.698 18.109 38.550 1.00 91.56 847 LEU A N 1
ATOM 6215 C CA . LEU A 1 847 ? -24.084 18.202 37.147 1.00 91.56 847 LEU A CA 1
ATOM 6216 C C . LEU A 1 847 ? -23.497 19.477 36.544 1.00 91.56 847 LEU A C 1
ATOM 6218 O O . LEU A 1 847 ? -23.741 20.575 37.046 1.00 91.56 847 LEU A O 1
ATOM 6222 N N . ARG A 1 848 ? -22.773 19.353 35.435 1.00 90.94 848 ARG A N 1
ATOM 6223 C CA . ARG A 1 848 ? -22.200 20.490 34.713 1.00 90.94 848 ARG A CA 1
ATOM 6224 C C . ARG A 1 848 ? -22.629 20.478 33.250 1.00 90.94 848 ARG A C 1
ATOM 6226 O O . ARG A 1 848 ? -22.544 19.452 32.584 1.00 90.94 848 ARG A O 1
ATOM 6233 N N . ALA A 1 849 ? -23.083 21.617 32.731 1.00 85.69 849 ALA A N 1
ATOM 6234 C CA . ALA A 1 849 ? -23.361 21.765 31.307 1.00 85.69 849 ALA A CA 1
ATOM 6235 C C . ALA A 1 849 ? -22.060 21.678 30.504 1.00 85.69 849 ALA A C 1
ATOM 6237 O O . ALA A 1 849 ? -21.050 22.311 30.832 1.00 85.69 849 ALA A O 1
ATOM 6238 N N . GLN A 1 850 ? -22.094 20.922 29.412 1.00 80.12 850 GLN A N 1
ATOM 6239 C CA . GLN A 1 850 ? -20.950 20.824 28.518 1.00 80.12 850 GLN A CA 1
ATOM 6240 C C . GLN A 1 850 ? -20.701 22.155 27.793 1.00 80.12 850 GLN A C 1
ATOM 6242 O O . GLN A 1 850 ? -21.625 22.794 27.291 1.00 80.12 850 GLN A O 1
ATOM 6247 N N . ARG A 1 851 ? -19.429 22.558 27.691 1.00 70.69 851 ARG A N 1
ATOM 6248 C CA . ARG A 1 851 ? -19.001 23.695 26.860 1.00 70.69 851 ARG A CA 1
ATOM 6249 C C . ARG A 1 851 ? -18.807 23.268 25.404 1.00 70.69 851 ARG A C 1
ATOM 6251 O O . ARG A 1 851 ? -18.180 22.240 25.139 1.00 70.69 851 ARG A O 1
ATOM 6258 N N . ARG A 1 852 ? -19.287 24.093 24.471 1.00 64.56 852 ARG A N 1
ATOM 6259 C CA . ARG A 1 852 ? -18.952 24.040 23.042 1.00 64.56 852 ARG A CA 1
ATOM 6260 C C . ARG A 1 852 ? -17.466 24.360 22.863 1.00 64.56 852 ARG A C 1
ATOM 6262 O O . ARG A 1 852 ? -16.890 25.140 23.617 1.00 64.56 852 ARG A O 1
ATOM 6269 N N . SER A 1 853 ? -16.827 23.739 21.878 1.00 54.22 853 SER A N 1
ATOM 6270 C CA . SER A 1 853 ? -15.379 23.831 21.628 1.00 54.22 853 SER A CA 1
ATOM 6271 C C . SER A 1 853 ? -14.895 25.202 21.134 1.00 54.22 853 SER A C 1
ATOM 6273 O O . SER A 1 853 ? -13.690 25.446 21.131 1.00 54.22 853 SER A O 1
ATOM 6275 N N . SER A 1 854 ? -15.789 26.091 20.698 1.00 46.69 854 SER A N 1
ATOM 6276 C CA . SER A 1 854 ? -15.458 27.237 19.846 1.00 46.69 854 SER A CA 1
ATOM 6277 C C . SER A 1 854 ? -14.973 28.479 20.600 1.00 46.69 854 SER A C 1
ATOM 6279 O O . SER A 1 854 ? -15.597 29.521 20.459 1.00 46.69 854 SER A O 1
ATOM 6281 N N . GLY A 1 855 ? -13.907 28.396 21.406 1.00 48.22 855 GLY A N 1
ATOM 6282 C CA . GLY A 1 855 ? -13.145 29.560 21.923 1.00 48.22 855 GLY A CA 1
ATOM 6283 C C . GLY A 1 855 ? -13.915 30.634 22.718 1.00 48.22 855 GLY A C 1
ATOM 6284 O O . GLY A 1 855 ? -13.320 31.604 23.182 1.00 48.22 855 GLY A O 1
ATOM 6285 N N . ASP A 1 856 ? -15.220 30.465 22.889 1.00 50.94 856 ASP A N 1
ATOM 6286 C CA . ASP A 1 856 ? -16.136 31.434 23.449 1.00 50.94 856 ASP A CA 1
ATOM 6287 C C . ASP A 1 856 ? -16.326 31.084 24.924 1.00 50.94 856 ASP A C 1
ATOM 6289 O O . ASP A 1 856 ? -16.719 29.975 25.296 1.00 50.94 856 ASP A O 1
ATOM 6293 N N . THR A 1 857 ? -15.929 32.003 25.797 1.00 53.00 857 THR A N 1
ATOM 6294 C CA . THR A 1 857 ? -15.871 31.757 27.245 1.00 53.00 857 THR A CA 1
ATOM 6295 C C . THR A 1 857 ? -17.170 32.140 27.958 1.00 53.00 857 THR A C 1
ATOM 6297 O O . THR A 1 857 ? -17.331 31.814 29.140 1.00 53.00 857 THR A O 1
ATOM 6300 N N . GLY A 1 858 ? -18.111 32.775 27.245 1.00 55.78 858 GLY A N 1
ATOM 6301 C CA . GLY A 1 858 ? -19.398 33.237 27.768 1.00 55.78 858 GLY A CA 1
ATOM 6302 C C . GLY A 1 858 ? -20.437 32.130 27.999 1.00 55.78 858 GLY A C 1
ATOM 6303 O O . GLY A 1 858 ? -20.327 31.019 27.490 1.00 55.78 858 GLY A O 1
ATOM 6304 N N . ALA A 1 859 ? -21.501 32.448 28.748 1.00 54.78 859 ALA A N 1
ATOM 6305 C CA . ALA A 1 859 ? -22.601 31.520 29.067 1.00 54.78 859 ALA A CA 1
ATOM 6306 C C . ALA A 1 859 ? -23.380 31.009 27.831 1.00 54.78 859 ALA A C 1
ATOM 6308 O O . ALA A 1 859 ? -24.064 29.995 27.909 1.00 54.78 859 ALA A O 1
ATOM 6309 N N . VAL A 1 860 ? -23.251 31.687 26.684 1.00 56.84 860 VAL A N 1
ATOM 6310 C CA . VAL A 1 860 ? -23.865 31.313 25.394 1.00 56.84 860 VAL A CA 1
ATOM 6311 C C . VAL A 1 860 ? -23.142 30.122 24.733 1.00 56.84 860 VAL A C 1
ATOM 6313 O O . VAL A 1 860 ? -23.677 29.499 23.819 1.00 56.84 860 VAL A O 1
ATOM 6316 N N . ALA A 1 861 ? -21.951 29.763 25.223 1.00 64.44 861 ALA A N 1
ATOM 6317 C CA . ALA A 1 861 ? -21.142 28.652 24.727 1.00 64.44 861 ALA A CA 1
ATOM 6318 C C . ALA A 1 861 ? -21.451 27.303 25.407 1.00 64.44 861 ALA A C 1
ATOM 6320 O O . ALA A 1 861 ? -20.704 26.346 25.225 1.00 64.44 861 ALA A O 1
ATOM 6321 N N . LEU A 1 862 ? -22.506 27.210 26.220 1.00 73.62 862 LEU A N 1
ATOM 6322 C CA . LEU A 1 862 ? -22.911 25.975 26.898 1.00 73.62 862 LEU A CA 1
ATOM 6323 C C . LEU A 1 862 ? -24.029 25.263 26.122 1.00 73.62 862 LEU A C 1
ATOM 6325 O O . LEU A 1 862 ? -24.901 25.912 25.546 1.00 73.62 862 LEU A O 1
ATOM 6329 N N . ASP A 1 863 ? -24.015 23.930 26.134 1.00 77.31 863 ASP A N 1
ATOM 6330 C CA . ASP A 1 863 ? -25.108 23.078 25.652 1.00 77.31 863 ASP A CA 1
ATOM 6331 C C . ASP A 1 863 ? -25.904 22.537 26.851 1.00 77.31 863 ASP A C 1
ATOM 6333 O O . ASP A 1 863 ? -25.648 21.413 27.297 1.00 77.31 863 ASP A O 1
ATOM 6337 N N . PRO A 1 864 ? -26.856 23.310 27.414 1.00 79.94 864 PRO A N 1
ATOM 6338 C CA . PRO A 1 864 ? -27.637 22.840 28.548 1.00 79.94 864 PRO A CA 1
ATOM 6339 C C . PRO A 1 864 ? -28.476 21.604 28.165 1.00 79.94 864 PRO A C 1
ATOM 6341 O O . PRO A 1 864 ? -28.931 21.480 27.021 1.00 79.94 864 PRO A O 1
ATOM 6344 N N . PRO A 1 865 ? -28.694 20.670 29.103 1.00 82.25 865 PRO A N 1
ATOM 6345 C CA . PRO A 1 865 ? -29.534 19.499 28.871 1.00 82.25 865 PRO A CA 1
ATOM 6346 C C . PRO A 1 865 ? -31.006 19.866 28.650 1.00 82.25 865 PRO A C 1
ATOM 6348 O O . PRO A 1 865 ? -31.496 20.835 29.225 1.00 82.25 865 PRO A O 1
ATOM 6351 N N . VAL A 1 866 ? -31.729 19.055 27.870 1.00 84.69 866 VAL A N 1
ATOM 6352 C CA . VAL A 1 866 ? -33.159 19.272 27.575 1.00 84.69 866 VAL A CA 1
ATOM 6353 C C . VAL A 1 866 ? -34.037 18.517 28.567 1.00 84.69 866 VAL A C 1
ATOM 6355 O O . VAL A 1 866 ? -34.941 19.108 29.158 1.00 84.69 866 VAL A O 1
ATOM 6358 N N . SER A 1 867 ? -33.763 17.227 28.778 1.00 86.50 867 SER A N 1
ATOM 6359 C CA . SER A 1 867 ? -34.409 16.425 29.811 1.00 86.50 867 SER A CA 1
ATOM 6360 C C . SER A 1 867 ? -33.543 15.274 30.319 1.00 86.50 867 SER A C 1
ATOM 6362 O O . SER A 1 867 ? -32.881 14.579 29.545 1.00 86.50 867 SER A O 1
ATOM 6364 N N . PHE A 1 868 ? -33.573 15.054 31.632 1.00 86.62 868 PHE A N 1
ATOM 6365 C CA . PHE A 1 868 ? -32.978 13.882 32.274 1.00 86.62 868 PHE A CA 1
ATOM 6366 C C . PHE A 1 868 ? -33.658 13.583 33.614 1.00 86.62 868 PHE A C 1
ATOM 6368 O O . PHE A 1 868 ? -34.310 14.444 34.216 1.00 86.62 868 PHE A O 1
ATOM 6375 N N . GLN A 1 869 ? -33.481 12.354 34.083 1.00 89.56 869 GLN A N 1
ATOM 6376 C CA . GLN A 1 869 ? -33.959 11.883 35.375 1.00 89.56 869 GLN A CA 1
ATOM 6377 C C . GLN A 1 869 ? -32.772 11.455 36.233 1.00 89.56 869 GLN A C 1
ATOM 6379 O O . GLN A 1 869 ? -31.888 10.740 35.771 1.00 89.56 869 GLN A O 1
ATOM 6384 N N . VAL A 1 870 ? -32.752 11.887 37.486 1.00 88.88 870 VAL A N 1
ATOM 6385 C CA . VAL A 1 870 ? -31.790 11.462 38.499 1.00 88.88 870 VAL A CA 1
ATOM 6386 C C . VAL A 1 870 ? -32.577 10.843 39.633 1.00 88.88 870 VAL A C 1
ATOM 6388 O O . VAL A 1 870 ? -33.441 11.493 40.215 1.00 88.88 870 VAL A O 1
ATOM 6391 N N . HIS A 1 871 ? -32.290 9.588 39.925 1.00 85.56 871 HIS A N 1
ATOM 6392 C CA . HIS A 1 871 ? -32.891 8.815 40.990 1.00 85.56 871 HIS A CA 1
ATOM 6393 C C . HIS A 1 871 ? -31.773 8.248 41.853 1.00 85.56 871 HIS A C 1
ATOM 6395 O O . HIS A 1 871 ? -30.898 7.556 41.345 1.00 85.56 871 HIS A O 1
ATOM 6401 N N . ALA A 1 872 ? -31.824 8.511 43.156 1.00 81.19 872 ALA A N 1
ATOM 6402 C CA . ALA A 1 872 ? -30.932 7.896 44.129 1.00 81.19 872 ALA A CA 1
ATOM 6403 C C . ALA A 1 872 ? -29.444 8.130 43.840 1.00 81.19 872 ALA A C 1
ATOM 6405 O O . ALA A 1 872 ? -28.728 7.253 43.354 1.00 81.19 872 ALA A O 1
ATOM 6406 N N . VAL A 1 873 ? -28.977 9.338 44.148 1.00 86.31 873 VAL A N 1
ATOM 6407 C CA . VAL A 1 873 ? -27.564 9.699 44.016 1.00 86.31 873 VAL A CA 1
ATOM 6408 C C . VAL A 1 873 ? -27.025 10.153 45.355 1.00 86.31 873 VAL A C 1
ATOM 6410 O O . VAL A 1 873 ? -27.492 11.153 45.887 1.00 86.31 873 VAL A O 1
ATOM 6413 N N . SER A 1 874 ? -26.005 9.460 45.847 1.00 85.88 874 SER A N 1
ATOM 6414 C CA . SER A 1 874 ? -25.267 9.808 47.058 1.00 85.88 874 SER A CA 1
ATOM 6415 C C . SER A 1 874 ? -23.901 10.352 46.654 1.00 85.88 874 SER A C 1
ATOM 6417 O O . SER A 1 874 ? -23.060 9.615 46.138 1.00 85.88 874 SER A O 1
ATOM 6419 N N . ALA A 1 875 ? -23.667 11.649 46.848 1.00 88.94 875 ALA A N 1
ATOM 6420 C CA . ALA A 1 875 ? -22.453 12.306 46.375 1.00 88.94 875 ALA A CA 1
ATOM 6421 C C . ALA A 1 875 ? -21.731 13.072 47.488 1.00 88.94 875 ALA A C 1
ATOM 6423 O O . ALA A 1 875 ? -22.334 13.851 48.222 1.00 88.94 875 ALA A O 1
ATOM 6424 N N . LYS A 1 876 ? -20.416 12.883 47.587 1.00 88.25 876 LYS A N 1
ATOM 6425 C CA . LYS A 1 876 ? -19.534 13.519 48.569 1.00 88.25 876 LYS A CA 1
ATOM 6426 C C . LYS A 1 876 ? -18.594 14.511 47.888 1.00 88.25 876 LYS A C 1
ATOM 6428 O O . LYS A 1 876 ? -18.113 14.257 46.787 1.00 88.25 876 LYS A O 1
ATOM 6433 N N . HIS A 1 877 ? -18.298 15.622 48.569 1.00 91.69 877 HIS A N 1
ATOM 6434 C CA . HIS A 1 877 ? -17.523 16.748 48.022 1.00 91.69 877 HIS A CA 1
ATOM 6435 C C . HIS A 1 877 ? -18.177 17.364 46.773 1.00 91.69 877 HIS A C 1
ATOM 6437 O O . HIS A 1 877 ? -17.531 17.614 45.756 1.00 91.69 877 HIS A O 1
ATOM 6443 N N . VAL A 1 878 ? -19.477 17.643 46.869 1.00 92.56 878 VAL A N 1
ATOM 6444 C CA . VAL A 1 878 ? -20.218 18.395 45.850 1.00 92.56 878 VAL A CA 1
ATOM 6445 C C . VAL A 1 878 ? -20.099 19.895 46.139 1.00 92.56 878 VAL A C 1
ATOM 6447 O O . VAL A 1 878 ? -20.444 20.335 47.232 1.00 92.56 878 VAL A O 1
ATOM 6450 N N . SER A 1 879 ? -19.610 20.690 45.183 1.00 93.06 879 SER A N 1
ATOM 6451 C CA . SER A 1 879 ? -19.522 22.154 45.323 1.00 93.06 879 SER A CA 1
ATOM 6452 C C . SER A 1 879 ? -20.848 22.850 45.005 1.00 93.06 879 SER A C 1
ATOM 6454 O O . SER A 1 879 ? -21.274 23.738 45.741 1.00 93.06 879 SER A O 1
ATOM 6456 N N . THR A 1 880 ? -21.512 22.435 43.926 1.00 92.00 880 THR A N 1
ATOM 6457 C CA . THR A 1 880 ? -22.854 22.875 43.524 1.00 92.00 880 THR A CA 1
ATOM 6458 C C . THR A 1 880 ? -23.610 21.721 42.872 1.00 92.00 880 THR A C 1
ATOM 6460 O O . THR A 1 880 ? -23.016 20.798 42.315 1.00 92.00 880 THR A O 1
ATOM 6463 N N . GLN A 1 881 ? -24.942 21.763 42.914 1.00 89.19 881 GLN A N 1
ATOM 6464 C CA . GLN A 1 881 ? -25.755 20.758 42.225 1.00 89.19 881 GLN A CA 1
ATOM 6465 C C . GLN A 1 881 ? -25.709 20.922 40.704 1.00 89.19 881 GLN A C 1
ATOM 6467 O O . GLN A 1 881 ? -25.586 19.938 39.981 1.00 89.19 881 GLN A O 1
ATOM 6472 N N . PHE A 1 882 ? -25.782 22.172 40.245 1.00 89.88 882 PHE A N 1
ATOM 6473 C CA . PHE A 1 882 ? -25.758 22.552 38.841 1.00 89.88 882 PHE A CA 1
ATOM 6474 C C . PHE A 1 882 ? -24.620 23.542 38.588 1.00 89.88 882 PHE A C 1
ATOM 6476 O O . PHE A 1 882 ? -24.373 24.439 39.401 1.00 89.88 882 PHE A O 1
ATOM 6483 N N . ASP A 1 883 ? -23.949 23.399 37.451 1.00 89.69 883 ASP A N 1
ATOM 6484 C CA . ASP A 1 883 ? -22.967 24.348 36.934 1.00 89.69 883 ASP A CA 1
ATOM 6485 C C . ASP A 1 883 ? -23.220 24.587 35.438 1.00 89.69 883 ASP A C 1
ATOM 6487 O O . ASP A 1 883 ? -23.307 23.652 34.644 1.00 89.69 883 ASP A O 1
ATOM 6491 N N . GLY A 1 884 ? -23.396 25.848 35.046 1.00 85.38 884 GLY A N 1
ATOM 6492 C CA . GLY A 1 884 ? -23.708 26.242 33.668 1.00 85.38 884 GLY A CA 1
ATOM 6493 C C . GLY A 1 884 ? -25.182 26.129 33.236 1.00 85.38 884 GLY A C 1
ATOM 6494 O O . GLY A 1 884 ? -25.513 26.556 32.133 1.00 85.38 884 GLY A O 1
ATOM 6495 N N . PHE A 1 885 ? -26.079 25.615 34.081 1.00 86.88 885 PHE A N 1
ATOM 6496 C CA . PHE A 1 885 ? -27.532 25.608 33.849 1.00 86.88 885 PHE A CA 1
ATOM 6497 C C . PHE A 1 885 ? -28.310 25.643 35.176 1.00 86.88 885 PHE A C 1
ATOM 6499 O O . PHE A 1 885 ? -27.711 25.583 36.248 1.00 86.88 885 PHE A O 1
ATOM 6506 N N . THR A 1 886 ? -29.636 25.787 35.116 1.00 84.19 886 THR A N 1
ATOM 6507 C CA . THR A 1 886 ? -30.523 25.807 36.296 1.00 84.19 886 THR A CA 1
ATOM 6508 C C . THR A 1 886 ? -31.679 24.830 36.126 1.00 84.19 886 THR A C 1
ATOM 6510 O O . THR A 1 886 ? -31.916 24.343 35.025 1.00 84.19 886 THR A O 1
ATOM 6513 N N . GLU A 1 887 ? -32.465 24.600 37.180 1.00 78.25 887 GLU A N 1
ATOM 6514 C CA . GLU A 1 887 ? -33.671 23.756 37.126 1.00 78.25 887 GLU A CA 1
ATOM 6515 C C . GLU A 1 887 ? -34.701 24.212 36.077 1.00 78.25 887 GLU A C 1
ATOM 6517 O O . GLU A 1 887 ? -35.485 23.406 35.590 1.00 78.25 887 GLU A O 1
ATOM 6522 N N . ALA A 1 888 ? -34.682 25.492 35.691 1.00 81.19 888 ALA A N 1
ATOM 6523 C CA . ALA A 1 888 ? -35.582 26.055 34.685 1.00 81.19 888 ALA A CA 1
ATOM 6524 C C . ALA A 1 888 ? -35.064 25.912 33.241 1.00 81.19 888 ALA A C 1
ATOM 6526 O O . ALA A 1 888 ? -35.766 26.284 32.303 1.00 81.19 888 ALA A O 1
ATOM 6527 N N . SER A 1 889 ? -33.834 25.421 33.041 1.00 80.56 889 SER A N 1
ATOM 6528 C CA . SER A 1 889 ? -33.219 25.293 31.710 1.00 80.56 889 SER A CA 1
ATOM 6529 C C . SER A 1 889 ? -33.826 24.173 30.844 1.00 80.56 889 SER A C 1
ATOM 6531 O O . SER A 1 889 ? -33.557 24.130 29.645 1.00 80.56 889 SER A O 1
ATOM 6533 N N . GLY A 1 890 ? -34.659 23.296 31.415 1.00 83.31 890 GLY A N 1
ATOM 6534 C CA . GLY A 1 890 ? -35.231 22.121 30.755 1.00 83.31 890 GLY A CA 1
ATOM 6535 C C . GLY A 1 890 ? -36.199 21.365 31.670 1.00 83.31 890 GLY A C 1
ATOM 6536 O O . GLY A 1 890 ? -36.712 21.923 32.637 1.00 83.31 890 GLY A O 1
ATOM 6537 N N . SER A 1 891 ? -36.479 20.098 31.356 1.00 85.06 891 SER A N 1
ATOM 6538 C CA . SER A 1 891 ? -37.340 19.225 32.163 1.00 85.06 891 SER A CA 1
ATOM 6539 C C . SER A 1 891 ? -36.498 18.206 32.927 1.00 85.06 891 SER A C 1
ATOM 6541 O O . SER A 1 891 ? -36.036 17.216 32.362 1.00 85.06 891 SER A O 1
ATOM 6543 N N . TYR A 1 892 ? -36.288 18.454 34.218 1.00 86.44 892 TYR A N 1
ATOM 6544 C CA . TYR A 1 892 ? -35.414 17.635 35.056 1.00 86.44 892 TYR A CA 1
ATOM 6545 C C . TYR A 1 892 ? -36.194 17.024 36.212 1.00 86.44 892 TYR A C 1
ATOM 6547 O O . TYR A 1 892 ? -36.982 17.706 36.865 1.00 86.44 892 TYR A O 1
ATOM 6555 N N . THR A 1 893 ? -35.963 15.741 36.476 1.00 85.75 893 THR A N 1
ATOM 6556 C CA . THR A 1 893 ? -36.497 15.064 37.664 1.00 85.75 893 THR A CA 1
ATOM 6557 C C . THR A 1 893 ? -35.337 14.698 38.573 1.00 85.75 893 THR A C 1
ATOM 6559 O O . THR A 1 893 ? -34.428 13.999 38.139 1.00 85.75 893 THR A O 1
ATOM 6562 N N . LEU A 1 894 ? -35.357 15.174 39.817 1.00 85.81 894 LEU A N 1
ATOM 6563 C CA . LEU A 1 894 ? -34.345 14.871 40.827 1.00 85.81 894 LEU A CA 1
ATOM 6564 C C . LEU A 1 894 ? -35.026 14.213 42.026 1.00 85.81 894 LEU A C 1
ATOM 6566 O O . LEU A 1 894 ? -35.631 14.885 42.857 1.00 85.81 894 LEU A O 1
ATOM 6570 N N . ASN A 1 895 ? -34.926 12.894 42.111 1.00 81.69 895 ASN A N 1
ATOM 6571 C CA . ASN A 1 895 ? -35.473 12.091 43.191 1.00 81.69 895 ASN A CA 1
ATOM 6572 C C . ASN A 1 895 ? -34.321 11.523 44.021 1.00 81.69 895 ASN A C 1
ATOM 6574 O O . ASN A 1 895 ? -33.445 10.857 43.480 1.00 81.69 895 ASN A O 1
ATOM 6578 N N . LEU A 1 896 ? -34.333 11.750 45.339 1.00 76.88 896 LEU A N 1
ATOM 6579 C CA . LEU A 1 896 ? -33.342 11.183 46.269 1.00 76.88 896 LEU A CA 1
ATOM 6580 C C . LEU A 1 896 ? -31.883 11.529 45.894 1.00 76.88 896 LEU A C 1
ATOM 6582 O O . LEU A 1 896 ? -31.042 10.646 45.757 1.00 76.88 896 LEU A O 1
ATOM 6586 N N . VAL A 1 897 ? -31.577 12.819 45.716 1.00 84.62 897 VAL A N 1
ATOM 6587 C CA . VAL A 1 897 ? -30.188 13.303 45.612 1.00 84.62 897 VAL A CA 1
ATOM 6588 C C . VAL A 1 897 ? -29.706 13.706 47.004 1.00 84.62 897 VAL A C 1
ATOM 6590 O O . VAL A 1 897 ? -30.188 14.683 47.576 1.00 84.62 897 VAL A O 1
ATOM 6593 N N . GLU A 1 898 ? -28.763 12.950 47.547 1.00 83.75 898 GLU A N 1
ATOM 6594 C CA . GLU A 1 898 ? -28.173 13.137 48.865 1.00 83.75 898 GLU A CA 1
ATOM 6595 C C . GLU A 1 898 ? -26.732 13.648 48.727 1.00 83.75 898 GLU A C 1
ATOM 6597 O O . GLU A 1 898 ? -25.847 12.975 48.199 1.00 83.75 898 GLU A O 1
ATOM 6602 N N . MET A 1 899 ? -26.489 14.872 49.199 1.00 87.88 899 MET A N 1
ATOM 6603 C CA . MET A 1 899 ? -25.147 15.451 49.269 1.00 87.88 899 MET A CA 1
ATOM 6604 C C . MET A 1 899 ? -24.576 15.186 50.657 1.00 87.88 899 MET A C 1
ATOM 6606 O O . MET A 1 899 ? -25.072 15.710 51.653 1.00 87.88 899 MET A O 1
ATOM 6610 N N . LEU A 1 900 ? -23.550 14.350 50.715 1.00 83.69 900 LEU A N 1
ATOM 6611 C CA . LEU A 1 900 ? -22.963 13.868 51.955 1.00 83.69 900 LEU A CA 1
ATOM 6612 C C . LEU A 1 900 ? -21.901 14.826 52.493 1.00 83.69 900 LEU A C 1
ATOM 6614 O O . LEU A 1 900 ? -21.176 15.485 51.739 1.00 83.69 900 LEU A O 1
ATOM 6618 N N . ASP A 1 901 ? -21.779 14.849 53.819 1.00 81.56 901 ASP A N 1
ATOM 6619 C CA . ASP A 1 901 ? -20.750 15.614 54.519 1.00 81.56 901 ASP A CA 1
ATOM 6620 C C . ASP A 1 901 ? -19.330 15.125 54.136 1.00 81.56 901 ASP A C 1
ATOM 6622 O O . ASP A 1 901 ? -19.121 13.921 53.958 1.00 81.56 901 ASP A O 1
ATOM 6626 N N . PRO A 1 902 ? -18.320 16.014 54.039 1.00 77.56 902 PRO A N 1
ATOM 6627 C CA . PRO A 1 902 ? -16.920 15.636 53.806 1.00 77.56 902 PRO A CA 1
ATOM 6628 C C . PRO A 1 902 ? -16.352 14.572 54.763 1.00 77.56 902 PRO A C 1
ATOM 6630 O O . PRO A 1 902 ? -15.426 13.843 54.401 1.00 77.56 902 PRO A O 1
ATOM 6633 N N . SER A 1 903 ? -16.887 14.468 55.981 1.00 76.56 903 SER A N 1
ATOM 6634 C CA . SER A 1 903 ? -16.499 13.460 56.974 1.00 76.56 903 SER A CA 1
ATOM 6635 C C . SER A 1 903 ? -17.218 12.117 56.814 1.00 76.56 903 SER A C 1
ATOM 6637 O O . SER A 1 903 ? -16.786 11.129 57.407 1.00 76.56 903 SER A O 1
ATOM 6639 N N . ALA A 1 904 ? -18.275 12.049 55.997 1.00 74.25 904 ALA A N 1
ATOM 6640 C CA . ALA A 1 904 ? -18.998 10.813 55.747 1.00 74.25 904 ALA A CA 1
ATOM 6641 C C . ALA A 1 904 ? -18.087 9.782 55.063 1.00 74.25 904 ALA A C 1
ATOM 6643 O O . ALA A 1 904 ? -17.350 10.082 54.112 1.00 74.25 904 ALA A O 1
ATOM 6644 N N . LEU A 1 905 ? -18.157 8.544 55.544 1.00 70.06 905 LEU A N 1
ATOM 6645 C CA . LEU A 1 905 ? -17.603 7.398 54.839 1.00 70.06 905 LEU A CA 1
ATOM 6646 C C . LEU A 1 905 ? -18.589 7.033 53.729 1.00 70.06 905 LEU A C 1
ATOM 6648 O O . LEU A 1 905 ? -19.744 6.729 54.014 1.00 70.06 905 LEU A O 1
ATOM 6652 N N . LEU A 1 906 ? -18.143 7.129 52.475 1.00 72.38 906 LEU A N 1
ATOM 6653 C CA . LEU A 1 906 ? -18.900 6.664 51.306 1.00 72.38 906 LEU A CA 1
ATOM 6654 C C . LEU A 1 906 ? -18.283 5.375 50.737 1.00 72.38 906 LEU A C 1
ATOM 6656 O O . LEU A 1 906 ? -18.994 4.424 50.428 1.00 72.38 906 LEU A O 1
ATOM 6660 N N . PHE A 1 907 ? -16.950 5.322 50.684 1.00 71.25 907 PHE A N 1
ATOM 6661 C CA . PHE A 1 907 ? -16.154 4.154 50.303 1.00 71.25 907 PHE A CA 1
ATOM 6662 C C . PHE A 1 907 ? -15.208 3.799 51.464 1.00 71.25 907 PHE A C 1
ATOM 6664 O O . PHE A 1 907 ? -14.542 4.701 51.982 1.00 71.25 907 PHE A O 1
ATOM 6671 N N . ALA A 1 908 ? -15.135 2.530 51.886 1.00 64.69 908 ALA A N 1
ATOM 6672 C CA . ALA A 1 908 ? -14.272 2.103 52.998 1.00 64.69 908 ALA A CA 1
ATOM 6673 C C . ALA A 1 908 ? -12.834 1.766 52.538 1.00 64.69 908 ALA A C 1
ATOM 6675 O O . ALA A 1 908 ? -11.882 1.877 53.313 1.00 64.69 908 ALA A O 1
ATOM 6676 N N . GLY A 1 909 ? -12.655 1.460 51.254 1.00 63.84 909 GLY A N 1
ATOM 6677 C CA . GLY A 1 909 ? -11.411 1.047 50.620 1.00 63.84 909 GLY A CA 1
ATOM 6678 C C . GLY A 1 909 ? -11.312 1.458 49.140 1.00 63.84 909 GLY A C 1
ATOM 6679 O O . GLY A 1 909 ? -12.219 2.071 48.575 1.00 63.84 909 GLY A O 1
ATOM 6680 N N . PRO A 1 910 ? -10.152 1.220 48.500 1.00 55.38 910 PRO A N 1
ATOM 6681 C CA . PRO A 1 910 ? -9.888 1.621 47.114 1.00 55.38 910 PRO A CA 1
ATOM 6682 C C . PRO A 1 910 ? -10.478 0.674 46.054 1.00 55.38 910 PRO A C 1
ATOM 6684 O O . PRO A 1 910 ? -10.611 1.083 44.906 1.00 55.38 910 PRO A O 1
ATOM 6687 N N . ALA A 1 911 ? -10.819 -0.567 46.413 1.00 56.19 911 ALA A N 1
ATOM 6688 C CA . ALA A 1 911 ? -11.492 -1.523 45.525 1.00 56.19 911 ALA A CA 1
ATOM 6689 C C . ALA A 1 911 ? -13.009 -1.585 45.762 1.00 56.19 911 ALA A C 1
ATOM 6691 O O . ALA A 1 911 ? -13.716 -2.271 45.025 1.00 56.19 911 ALA A O 1
ATOM 6692 N N . ASP A 1 912 ? -13.492 -0.877 46.781 1.00 58.09 912 ASP A N 1
ATOM 6693 C CA . ASP A 1 912 ? -14.886 -0.877 47.174 1.00 58.09 912 ASP A CA 1
ATOM 6694 C C . ASP A 1 912 ? -15.729 -0.262 46.067 1.00 58.09 912 ASP A C 1
ATOM 6696 O O . ASP A 1 912 ? -15.614 0.918 45.721 1.00 58.09 912 ASP A O 1
ATOM 6700 N N . SER A 1 913 ? -16.631 -1.072 45.540 1.00 58.44 913 SER A N 1
ATOM 6701 C CA . SER A 1 913 ? -17.841 -0.539 44.948 1.00 58.44 913 SER A CA 1
ATOM 6702 C C . SER A 1 913 ? -18.769 -0.103 46.080 1.00 58.44 913 SER A C 1
ATOM 6704 O O . SER A 1 913 ? -18.783 -0.716 47.146 1.00 58.44 913 SER A O 1
ATOM 6706 N N . PHE A 1 914 ? -19.625 0.892 45.844 1.00 56.81 914 PHE A N 1
ATOM 6707 C CA . PHE A 1 914 ? -20.727 1.190 46.773 1.00 56.81 914 PHE A CA 1
ATOM 6708 C C . PHE A 1 914 ? -21.711 0.006 46.921 1.00 56.81 914 PHE A C 1
ATOM 6710 O O . PHE A 1 914 ? -22.639 0.041 47.724 1.00 56.81 914 PHE A O 1
ATOM 6717 N N . LEU A 1 915 ? -21.509 -1.046 46.120 1.00 49.38 915 LEU A N 1
ATOM 6718 C CA . LEU A 1 915 ? -22.208 -2.319 46.155 1.00 49.38 915 LEU A CA 1
ATOM 6719 C C . LEU A 1 915 ? -21.587 -3.340 47.131 1.00 49.38 915 LEU A C 1
ATOM 6721 O O . LEU A 1 915 ? -22.131 -4.439 47.272 1.00 49.38 915 LEU A O 1
ATOM 6725 N N . ASP A 1 916 ? -20.480 -3.001 47.803 1.00 52.56 916 ASP A N 1
ATOM 6726 C CA . ASP A 1 916 ? -19.951 -3.783 48.923 1.00 52.56 916 ASP A CA 1
ATOM 6727 C C . ASP A 1 916 ? -21.005 -3.837 50.051 1.00 52.56 916 ASP A C 1
ATOM 6729 O O . ASP A 1 916 ? -21.524 -2.784 50.434 1.00 52.56 916 ASP A O 1
ATOM 6733 N N . PRO A 1 917 ? -21.345 -5.024 50.596 1.00 52.12 917 PRO A N 1
ATOM 6734 C CA . PRO A 1 917 ? -22.265 -5.155 51.727 1.00 52.12 917 PRO A CA 1
ATOM 6735 C C . PRO A 1 917 ? -21.898 -4.306 52.955 1.00 52.12 917 PRO A C 1
ATOM 6737 O O . PRO A 1 917 ? -22.757 -4.072 53.799 1.00 52.12 917 PRO A O 1
ATOM 6740 N N . GLN A 1 918 ? -20.641 -3.870 53.080 1.00 51.31 918 GLN A N 1
ATOM 6741 C CA . GLN A 1 918 ? -20.160 -3.012 54.167 1.00 51.31 918 GLN A CA 1
ATOM 6742 C C . GLN A 1 918 ? -20.185 -1.510 53.837 1.00 51.31 918 GLN A C 1
ATOM 6744 O O . GLN A 1 918 ? -19.823 -0.695 54.687 1.00 51.31 918 GLN A O 1
ATOM 6749 N N . SER A 1 919 ? -20.603 -1.114 52.630 1.00 50.53 919 SER A N 1
ATOM 6750 C CA . SER A 1 919 ? -20.714 0.296 52.247 1.00 50.53 919 SER A CA 1
ATOM 6751 C C . SER A 1 919 ? -21.990 0.937 52.806 1.00 50.53 919 SER A C 1
ATOM 6753 O O . SER A 1 919 ? -23.100 0.440 52.634 1.00 50.53 919 SER A O 1
ATOM 6755 N N . SER A 1 920 ? -21.838 2.110 53.419 1.00 49.34 920 SER A N 1
ATOM 6756 C CA . SER A 1 920 ? -22.917 2.985 53.909 1.00 49.34 920 SER A CA 1
ATOM 6757 C C . SER A 1 920 ? -23.644 3.765 52.803 1.00 49.34 920 SER A C 1
ATOM 6759 O O . SER A 1 920 ? -24.563 4.525 53.097 1.00 49.34 920 SER A O 1
ATOM 6761 N N . ALA A 1 921 ? -23.230 3.620 51.541 1.00 50.81 921 ALA A N 1
ATOM 6762 C CA . ALA A 1 921 ? -23.748 4.379 50.401 1.00 50.81 921 ALA A CA 1
ATOM 6763 C C . ALA A 1 921 ? -25.150 3.955 49.930 1.00 50.81 921 ALA A C 1
ATOM 6765 O O . ALA A 1 921 ? -25.821 4.753 49.284 1.00 50.81 921 ALA A O 1
ATOM 6766 N N . LEU A 1 922 ? -25.528 2.717 50.266 1.00 51.31 922 LEU A N 1
ATOM 6767 C CA . LEU A 1 922 ? -26.852 2.094 50.237 1.00 51.31 922 LEU A CA 1
ATOM 6768 C C . LEU A 1 922 ? -27.706 2.189 48.967 1.00 51.31 922 LEU A C 1
ATOM 6770 O O . LEU A 1 922 ? -27.963 3.232 48.375 1.00 51.31 922 LEU A O 1
ATOM 6774 N N . ASP A 1 923 ? -28.218 1.012 48.617 1.00 53.22 923 ASP A N 1
ATOM 6775 C CA . ASP A 1 923 ? -29.321 0.806 47.695 1.00 53.22 923 ASP A CA 1
ATOM 6776 C C . ASP A 1 923 ? -30.541 1.611 48.160 1.00 53.22 923 ASP A C 1
ATOM 6778 O O . ASP A 1 923 ? -31.073 1.408 49.252 1.00 53.22 923 ASP A O 1
ATOM 6782 N N . SER A 1 924 ? -30.985 2.545 47.328 1.00 55.72 924 SER A N 1
ATOM 6783 C CA . SER A 1 924 ? -32.155 3.372 47.613 1.00 55.72 924 SER A CA 1
ATOM 6784 C C . SER A 1 924 ? -33.478 2.600 47.557 1.00 55.72 924 SER A C 1
ATOM 6786 O O . SER A 1 924 ? -34.534 3.178 47.827 1.00 55.72 924 SER A O 1
ATOM 6788 N N . GLY A 1 925 ? -33.438 1.323 47.154 1.00 56.41 925 GLY A N 1
ATOM 6789 C CA . GLY A 1 925 ? -34.611 0.520 46.832 1.00 56.41 925 GLY A CA 1
ATOM 6790 C C . GLY A 1 925 ? -35.297 0.972 45.540 1.00 56.41 925 GLY A C 1
ATOM 6791 O O . GLY A 1 925 ? -36.409 0.526 45.251 1.00 56.41 925 GLY A O 1
ATOM 6792 N N . VAL A 1 926 ? -34.680 1.878 44.769 1.00 68.25 926 VAL A N 1
ATOM 6793 C CA . VAL A 1 926 ? -35.184 2.262 43.452 1.00 68.25 926 VAL A CA 1
ATOM 6794 C C . VAL A 1 926 ? -34.864 1.140 42.481 1.00 68.25 926 VAL A C 1
ATOM 6796 O O . VAL A 1 926 ? -33.731 0.986 42.025 1.00 68.25 926 VAL A O 1
ATOM 6799 N N . ASP A 1 927 ? -35.904 0.385 42.148 1.00 73.56 927 ASP A N 1
ATOM 6800 C CA . ASP A 1 927 ? -35.909 -0.529 41.017 1.00 73.56 927 ASP A CA 1
ATOM 6801 C C . ASP A 1 927 ? -35.759 0.283 39.710 1.00 73.56 927 ASP A C 1
ATOM 6803 O O . ASP A 1 927 ? -36.656 1.070 39.372 1.00 73.56 927 ASP A O 1
ATOM 6807 N N . PRO A 1 928 ? -34.646 0.115 38.966 1.00 77.44 928 PRO A N 1
ATOM 6808 C CA . PRO A 1 928 ? -34.411 0.825 37.713 1.00 77.44 928 PRO A CA 1
ATOM 6809 C C . PRO A 1 928 ? -35.512 0.593 36.671 1.00 77.44 928 PRO A C 1
ATOM 6811 O O . PRO A 1 928 ? -35.809 1.501 35.898 1.00 77.44 928 PRO A O 1
ATOM 6814 N N . HIS A 1 929 ? -36.163 -0.574 36.683 1.00 79.06 929 HIS A N 1
ATOM 6815 C CA . HIS A 1 929 ? -37.235 -0.920 35.752 1.00 79.06 929 HIS A CA 1
ATOM 6816 C C . HIS A 1 929 ? -38.475 -0.028 35.925 1.00 79.06 929 HIS A C 1
ATOM 6818 O O . HIS A 1 929 ? -39.197 0.235 34.966 1.00 79.06 929 HIS A O 1
ATOM 6824 N N . ASN A 1 930 ? -38.697 0.501 37.135 1.00 80.69 930 ASN A N 1
ATOM 6825 C CA . ASN A 1 930 ? -39.778 1.455 37.407 1.00 80.69 930 ASN A CA 1
ATOM 6826 C C . ASN A 1 930 ? -39.466 2.876 36.911 1.00 80.69 930 ASN A C 1
ATOM 6828 O O . ASN A 1 930 ? -40.382 3.686 36.765 1.00 80.69 930 ASN A O 1
ATOM 6832 N N . VAL A 1 931 ? -38.188 3.201 36.696 1.00 81.81 931 VAL A N 1
ATOM 6833 C CA . VAL A 1 931 ? -37.758 4.485 36.120 1.00 81.81 931 VAL A CA 1
ATOM 6834 C C . VAL A 1 931 ? -37.846 4.420 34.597 1.00 81.81 931 VAL A C 1
ATOM 6836 O O . VAL A 1 931 ? -38.357 5.342 33.965 1.00 81.81 931 VAL A O 1
ATOM 6839 N N . ASP A 1 932 ? -37.379 3.317 34.013 1.00 81.12 932 ASP A N 1
ATOM 6840 C CA . ASP A 1 932 ? -37.483 3.039 32.586 1.00 81.12 932 ASP A CA 1
ATOM 6841 C C . ASP A 1 932 ? -37.516 1.523 32.337 1.00 81.12 932 ASP A C 1
ATOM 6843 O O . ASP A 1 932 ? -36.610 0.797 32.747 1.00 81.12 932 ASP A O 1
ATOM 6847 N N . GLU A 1 933 ? -38.535 1.046 31.619 1.00 80.88 933 GLU A N 1
ATOM 6848 C CA . GLU A 1 933 ? -38.763 -0.384 31.362 1.00 80.88 933 GLU A CA 1
ATOM 6849 C C . GLU A 1 933 ? -37.624 -1.061 30.567 1.00 80.88 933 GLU A C 1
ATOM 6851 O O . GLU A 1 933 ? -37.503 -2.286 30.568 1.00 80.88 933 GLU A O 1
ATOM 6856 N N . SER A 1 934 ? -36.765 -0.299 29.879 1.00 78.31 934 SER A N 1
ATOM 6857 C CA . SER A 1 934 ? -35.591 -0.840 29.175 1.00 78.31 934 SER A CA 1
ATOM 6858 C C . SER A 1 934 ? -34.420 -1.193 30.104 1.00 78.31 934 SER A C 1
ATOM 6860 O O . SER A 1 934 ? -33.462 -1.848 29.670 1.00 78.31 934 SER A O 1
ATOM 6862 N N . LEU A 1 935 ? -34.480 -0.772 31.371 1.00 81.06 935 LEU A N 1
ATOM 6863 C CA . LEU A 1 935 ? -33.463 -1.046 32.378 1.00 81.06 935 LEU A CA 1
ATOM 6864 C C . LEU A 1 935 ? -33.682 -2.424 33.006 1.00 81.06 935 LEU A C 1
ATOM 6866 O O . LEU A 1 935 ? -34.811 -2.838 33.278 1.00 81.06 935 LEU A O 1
ATOM 6870 N N . ALA A 1 936 ? -32.579 -3.144 33.215 1.00 72.06 936 ALA A N 1
ATOM 6871 C CA . ALA A 1 936 ? -32.595 -4.435 33.885 1.00 72.06 936 ALA A CA 1
ATOM 6872 C C . ALA A 1 936 ? -32.438 -4.255 35.401 1.00 72.06 936 ALA A C 1
ATOM 6874 O O . ALA A 1 936 ? -31.827 -3.291 35.866 1.00 72.06 936 ALA A O 1
ATOM 6875 N N . LEU A 1 937 ? -32.963 -5.218 36.161 1.00 65.06 937 LEU A N 1
ATOM 6876 C CA . LEU A 1 937 ? -32.706 -5.319 37.595 1.00 65.06 937 LEU A CA 1
ATOM 6877 C C . LEU A 1 937 ? -31.205 -5.534 37.819 1.00 65.06 937 LEU A C 1
ATOM 6879 O O . LEU A 1 937 ? -30.558 -6.306 37.108 1.00 65.06 937 LEU A O 1
ATOM 6883 N N . GLY A 1 938 ? -30.652 -4.803 38.781 1.00 58.94 938 GLY A N 1
ATOM 6884 C CA . GLY A 1 938 ? -29.217 -4.780 39.029 1.00 58.94 938 GLY A CA 1
ATOM 6885 C C . GLY A 1 938 ? -28.693 -6.072 39.647 1.00 58.94 938 GLY A C 1
ATOM 6886 O O . GLY A 1 938 ? -29.329 -6.663 40.521 1.00 58.94 938 GLY A O 1
ATOM 6887 N N . THR A 1 939 ? -27.488 -6.468 39.240 1.00 58.50 939 THR A N 1
ATOM 6888 C CA . THR A 1 939 ? -26.658 -7.436 39.965 1.00 58.50 939 THR A CA 1
ATOM 6889 C C . THR A 1 939 ? -25.302 -6.795 40.173 1.00 58.50 939 THR A C 1
ATOM 6891 O O . THR A 1 939 ? -24.660 -6.389 39.211 1.00 58.50 939 THR A O 1
ATOM 6894 N N . SER A 1 940 ? -24.839 -6.696 41.411 1.00 56.03 940 SER A N 1
ATOM 6895 C CA . SER A 1 940 ? -23.597 -5.981 41.687 1.00 56.03 940 SER A CA 1
ATOM 6896 C C . SER A 1 940 ? -22.351 -6.620 41.064 1.00 56.03 940 SER A C 1
ATOM 6898 O O . SER A 1 940 ? -22.356 -7.793 40.693 1.00 56.03 940 SER A O 1
ATOM 6900 N N . LEU A 1 941 ? -21.245 -5.861 41.025 1.00 57.31 941 LEU A N 1
ATOM 6901 C CA . LEU A 1 941 ? -19.917 -6.320 40.571 1.00 57.31 941 LEU A CA 1
ATOM 6902 C C . LEU A 1 941 ? -19.459 -7.615 41.286 1.00 57.31 941 LEU A C 1
ATOM 6904 O O . LEU A 1 941 ? -18.836 -8.486 40.692 1.00 57.31 941 LEU A O 1
ATOM 6908 N N . ASN A 1 942 ? -19.834 -7.805 42.557 1.00 55.53 942 ASN A N 1
ATOM 6909 C CA . ASN A 1 942 ? -19.573 -9.031 43.328 1.00 55.53 942 ASN A CA 1
ATOM 6910 C C . ASN A 1 942 ? -20.684 -10.103 43.224 1.00 55.53 942 ASN A C 1
ATOM 6912 O O . ASN A 1 942 ? -20.685 -11.058 43.999 1.00 55.53 942 ASN A O 1
ATOM 6916 N N . GLY A 1 943 ? -21.620 -9.969 42.281 1.00 56.75 943 GLY A N 1
ATOM 6917 C CA . GLY A 1 943 ? -22.617 -10.989 41.945 1.00 56.75 943 GLY A CA 1
ATOM 6918 C C . GLY A 1 943 ? -23.866 -11.028 42.832 1.00 56.75 943 GLY A C 1
ATOM 6919 O O . GLY A 1 943 ? -24.580 -12.029 42.812 1.00 56.75 943 GLY A O 1
ATOM 6920 N N . VAL A 1 944 ? -24.144 -9.982 43.617 1.00 58.22 944 VAL A N 1
ATOM 6921 C CA . VAL A 1 944 ? -25.333 -9.921 44.484 1.00 58.22 944 VAL A CA 1
ATOM 6922 C C . VAL A 1 944 ? -26.535 -9.425 43.678 1.00 58.22 944 VAL A C 1
ATOM 6924 O O . VAL A 1 944 ? -26.544 -8.286 43.215 1.00 58.22 944 VAL A O 1
ATOM 6927 N N . ASP A 1 945 ? -27.551 -10.277 43.525 1.00 60.06 945 ASP A N 1
ATOM 6928 C CA . ASP A 1 945 ? -28.836 -9.950 42.892 1.00 60.06 945 ASP A CA 1
ATOM 6929 C C . ASP A 1 945 ? -29.707 -9.114 43.844 1.00 60.06 945 ASP A C 1
ATOM 6931 O O . ASP A 1 945 ? -29.971 -9.523 44.978 1.00 60.06 945 ASP A O 1
ATOM 6935 N N . ARG A 1 946 ? -30.139 -7.934 43.386 1.00 55.53 946 ARG A N 1
ATOM 6936 C CA . ARG A 1 946 ? -30.937 -6.978 44.175 1.00 55.53 946 ARG A CA 1
ATOM 6937 C C . ARG A 1 946 ? -32.372 -6.823 43.668 1.00 55.53 946 ARG A C 1
ATOM 6939 O O . ARG A 1 946 ? -33.102 -5.949 44.122 1.00 55.53 946 ARG A O 1
ATOM 6946 N N . SER A 1 947 ? -32.819 -7.714 42.783 1.00 54.81 947 SER A N 1
ATOM 6947 C CA . SER A 1 947 ? -34.193 -7.741 42.257 1.00 54.81 947 SER A CA 1
ATOM 6948 C C . SER A 1 947 ? -35.292 -7.916 43.321 1.00 54.81 947 SER A C 1
ATOM 6950 O O . SER A 1 947 ? -36.454 -7.617 43.053 1.00 54.81 947 SER A O 1
ATOM 6952 N N . GLY A 1 948 ? -34.949 -8.399 44.524 1.00 49.97 948 GLY A N 1
ATOM 6953 C CA . GLY A 1 948 ? -35.899 -8.712 45.600 1.00 49.97 948 GLY A CA 1
ATOM 6954 C C . GLY A 1 948 ? -35.794 -7.860 46.871 1.00 49.97 948 GLY A C 1
ATOM 6955 O O . GLY A 1 948 ? -36.564 -8.083 47.808 1.00 49.97 948 GLY A O 1
ATOM 6956 N N . THR A 1 949 ? -34.859 -6.911 46.961 1.00 51.50 949 THR A N 1
ATOM 6957 C CA . THR A 1 949 ? -34.632 -6.121 48.182 1.00 51.50 949 THR A CA 1
ATOM 6958 C C . THR A 1 949 ? -35.530 -4.884 48.217 1.00 51.50 949 THR A C 1
ATOM 6960 O O . THR A 1 949 ? -35.127 -3.781 47.881 1.00 51.50 949 THR A O 1
ATOM 6963 N N . SER A 1 950 ? -36.773 -5.052 48.674 1.00 38.47 950 SER A N 1
ATOM 6964 C CA . SER A 1 950 ? -37.753 -3.965 48.863 1.00 38.47 950 SER A CA 1
ATOM 6965 C C . SER A 1 950 ? -37.510 -3.101 50.117 1.00 38.47 950 SER A C 1
ATOM 6967 O O . SER A 1 950 ? -38.439 -2.475 50.629 1.00 38.47 950 SER A O 1
ATOM 6969 N N . GLY A 1 951 ? -36.305 -3.131 50.684 1.00 38.50 951 GLY A N 1
ATOM 6970 C CA . GLY A 1 951 ? -35.971 -2.464 51.936 1.00 38.50 951 GLY A CA 1
ATOM 6971 C C . GLY A 1 951 ? -34.894 -1.421 51.705 1.00 38.50 951 GLY A C 1
ATOM 6972 O O . GLY A 1 951 ? -33.784 -1.776 51.329 1.00 38.50 951 GLY A O 1
ATOM 6973 N N . VAL A 1 952 ? -35.224 -0.157 51.975 1.00 38.31 952 VAL A N 1
ATOM 6974 C CA . VAL A 1 952 ? -34.234 0.881 52.275 1.00 38.31 952 VAL A CA 1
ATOM 6975 C C . VAL A 1 952 ? -33.443 0.377 53.476 1.00 38.31 952 VAL A C 1
ATOM 6977 O O . VAL A 1 952 ? -33.909 0.492 54.611 1.00 38.31 952 VAL A O 1
ATOM 6980 N N . ASP A 1 953 ? -32.290 -0.236 53.241 1.00 35.81 953 ASP A N 1
ATOM 6981 C CA . ASP A 1 953 ? -31.349 -0.453 54.321 1.00 35.81 953 ASP A CA 1
ATOM 6982 C C . ASP A 1 953 ? -30.598 0.868 54.495 1.00 35.81 953 ASP A C 1
ATOM 6984 O O . ASP A 1 953 ? -30.066 1.432 53.546 1.00 35.81 953 ASP A O 1
ATOM 6988 N N . ARG A 1 954 ? -30.674 1.456 55.687 1.00 39.38 954 ARG A N 1
ATOM 6989 C CA . ARG A 1 954 ? -29.839 2.597 56.081 1.00 39.38 954 ARG A CA 1
ATOM 6990 C C . ARG A 1 954 ? -28.811 2.205 57.142 1.00 39.38 954 ARG A C 1
ATOM 6992 O O . ARG A 1 954 ? -28.234 3.076 57.784 1.00 39.38 954 ARG A O 1
ATOM 6999 N N . GLY A 1 955 ? -28.577 0.906 57.348 1.00 32.00 955 GLY A N 1
ATOM 7000 C CA . GLY A 1 955 ? -27.921 0.419 58.552 1.00 32.00 955 GLY A CA 1
ATOM 7001 C C . GLY A 1 955 ? -26.812 -0.594 58.320 1.00 32.00 955 GLY A C 1
ATOM 7002 O O . GLY A 1 955 ? -27.038 -1.791 58.408 1.00 32.00 955 GLY A O 1
ATOM 7003 N N . CYS A 1 956 ? -25.576 -0.107 58.250 1.00 29.84 956 CYS A N 1
ATOM 7004 C CA . CYS A 1 956 ? -24.463 -0.776 58.927 1.00 29.84 956 CYS A CA 1
ATOM 7005 C C . CYS A 1 956 ? -23.577 0.267 59.623 1.00 29.84 956 CYS A C 1
ATOM 7007 O O . CYS A 1 956 ? -22.421 0.427 59.267 1.00 29.84 956 CYS A O 1
ATOM 7009 N N . TYR A 1 957 ? -24.152 1.012 60.580 1.00 28.44 957 TYR A N 1
ATOM 7010 C CA . TYR A 1 957 ? -23.468 1.525 61.783 1.00 28.44 957 TYR A CA 1
ATOM 7011 C C . TYR A 1 957 ? -24.501 2.036 62.813 1.00 28.44 957 TYR A C 1
ATOM 7013 O O . TYR A 1 957 ? -24.620 3.223 63.089 1.00 28.44 957 TYR A O 1
ATOM 7021 N N . GLU A 1 958 ? -25.247 1.105 63.409 1.00 27.47 958 GLU A N 1
ATOM 7022 C CA . GLU A 1 958 ? -25.627 1.179 64.828 1.00 27.47 958 GLU A CA 1
ATOM 7023 C C . GLU A 1 958 ? -25.360 -0.199 65.455 1.00 27.47 958 GLU A C 1
ATOM 7025 O O . GLU A 1 958 ? -26.267 -1.010 65.625 1.00 27.47 958 GLU A O 1
ATOM 7030 N N . GLN A 1 959 ? -24.080 -0.486 65.716 1.00 26.62 959 GLN A N 1
ATOM 7031 C CA . GLN A 1 959 ? -23.547 -0.977 66.999 1.00 26.62 959 GLN A CA 1
ATOM 7032 C C . GLN A 1 959 ? -22.026 -1.099 66.947 1.00 26.62 959 GLN A C 1
ATOM 7034 O O . GLN A 1 959 ? -21.512 -1.766 66.022 1.00 26.62 959 GLN A O 1
#